Protein AF-0000000077946979 (afdb_homodimer)

Radius of gyration: 29.14 Å; Cα contacts (8 Å, |Δi|>4): 1757; chains: 2; bounding box: 67×92×66 Å

Sequence (888 aa):
MEINKQKKENAFSLVQVKGTWKRKAGQNVKQGMKGRVSAAKIYESTSSIGTTWTVVTPITFTYTVTQTKNLLDPSNDTLLLGHIRDTQHLEALASNTKPLKRFIVMDEVVYNIYGSQVTEYFEARNVLYRVLPLPTTEENKSMEMVLKILEEVHQFGIDRRTEPIIAIGGGVCLDIVGLAASLYRRRTPYIRVPTTLLSYIDASVGAKTGVNFANCKNKLGSYIAPVAAFLDRSFIQTLPRRHIANGLAEMLKMALMKHRGLFELLETHGQFLLDSKFQSTLVLGDERIDPASLSTRVAIETMLEELAPNLWEDDLDRLVDFGHLISPELEMKVLPVLLHGEAVNIDMAYMVYLSCEMGLLREEEKFRIIYCMMGLELPVWHQDCTFALVQKSLCDRLQHSGGLVRMPLPTGLGRAEIFNDTDEGTLFRAFEKWCDELSTGSLRMEINKQKKENAFSLVQVKGTWKRKAGQNVKQGMKGRVSAAKIYESTSSIGTTWTVVTPITFTYTVTQTKNLLDPSNDTLLLGHIRDTQHLEALASNTKPLKRFIVMDEVVYNIYGSQVTEYFEARNVLYRVLPLPTTEENKSMEMVLKILEEVHQFGIDRRTEPIIAIGGGVCLDIVGLAASLYRRRTPYIRVPTTLLSYIDASVGAKTGVNFANCKNKLGSYIAPVAAFLDRSFIQTLPRRHIANGLAEMLKMALMKHRGLFELLETHGQFLLDSKFQSTLVLGDERIDPASLSTRVAIETMLEELAPNLWEDDLDRLVDFGHLISPELEMKVLPVLLHGEAVNIDMAYMVYLSCEMGLLREEEKFRIIYCMMGLELPVWHQDCTFALVQKSLCDRLQHSGGLVRMPLPTGLGRAEIFNDTDEGTLFRAFEKWCDELSTGSLR

InterPro domains:
  IPR030960 3-dehydroquinate synthase, N-terminal domain [PF01761] (134-245)
  IPR035872 2-epi-5-epi-valiolone synthase-like [cd08199] (62-431)
  IPR050071 Dehydroquinate Synthase [PTHR43622] (56-432)
  IPR056179 3-dehydroquinate synthase, C-terminal domain [PF24621] (247-388)

Structure (mmCIF, N/CA/C/O backbone):
data_AF-0000000077946979-model_v1
#
loop_
_entity.id
_entity.type
_entity.pdbx_description
1 polymer 'Uncharacterized protein'
#
loop_
_atom_site.group_PDB
_atom_site.id
_atom_site.type_symbol
_atom_site.label_atom_id
_atom_site.label_alt_id
_atom_site.label_comp_id
_atom_site.label_asym_id
_atom_site.label_entity_id
_atom_site.label_seq_id
_atom_site.pdbx_PDB_ins_code
_atom_site.Cartn_x
_atom_site.Cartn_y
_atom_site.Cartn_z
_atom_site.occupancy
_atom_site.B_iso_or_equiv
_atom_site.auth_seq_id
_atom_site.auth_comp_id
_atom_site.auth_asym_id
_atom_site.auth_atom_id
_atom_site.pdbx_PDB_model_num
ATOM 1 N N . MET A 1 1 ? -33.125 -20.109 6.145 1 22.2 1 MET A N 1
ATOM 2 C CA . MET A 1 1 ? -32.281 -19.203 6.922 1 22.2 1 MET A CA 1
ATOM 3 C C . MET A 1 1 ? -31.406 -19.984 7.891 1 22.2 1 MET A C 1
ATOM 5 O O . MET A 1 1 ? -31.75 -20.125 9.07 1 22.2 1 MET A O 1
ATOM 9 N N . GLU A 1 2 ? -31.156 -21.266 7.48 1 31.55 2 GLU A N 1
ATOM 10 C CA . GLU A 1 2 ? -30.297 -22.156 8.25 1 31.55 2 GLU A CA 1
ATOM 11 C C . GLU A 1 2 ? -29.016 -21.453 8.703 1 31.55 2 GLU A C 1
ATOM 13 O O . GLU A 1 2 ? -28.219 -21.016 7.875 1 31.55 2 GLU A O 1
ATOM 18 N N . ILE A 1 3 ? -29.109 -20.688 9.797 1 29.03 3 ILE A N 1
ATOM 19 C CA . ILE A 1 3 ? -28.188 -19.891 10.586 1 29.03 3 ILE A CA 1
ATOM 20 C C . ILE A 1 3 ? -26.828 -20.578 10.648 1 29.03 3 ILE A C 1
ATOM 22 O O . ILE A 1 3 ? -26.734 -21.797 10.461 1 29.03 3 ILE A O 1
ATOM 26 N N . ASN A 1 4 ? -25.75 -19.734 11.078 1 34.06 4 ASN A N 1
ATOM 27 C CA . ASN A 1 4 ? -24.312 -19.766 11.281 1 34.06 4 ASN A CA 1
ATOM 28 C C . ASN A 1 4 ? -23.906 -20.922 12.203 1 34.06 4 ASN A C 1
ATOM 30 O O . ASN A 1 4 ? -23.906 -20.766 13.43 1 34.06 4 ASN A O 1
ATOM 34 N N . LYS A 1 5 ? -24.469 -22.188 12.133 1 39.53 5 LYS A N 1
ATOM 35 C CA . LYS A 1 5 ? -23.812 -23.172 12.992 1 39.53 5 LYS A CA 1
ATOM 36 C C . LYS A 1 5 ? -22.312 -22.891 13.07 1 39.53 5 LYS A C 1
ATOM 38 O O . LYS A 1 5 ? -21.688 -22.531 12.07 1 39.53 5 LYS A O 1
ATOM 43 N N . GLN A 1 6 ? -21.781 -22.875 14.344 1 47.81 6 GLN A N 1
ATOM 44 C CA . GLN A 1 6 ? -20.375 -22.703 14.727 1 47.81 6 GLN A CA 1
ATOM 45 C C . GLN A 1 6 ? -19.453 -23.406 13.734 1 47.81 6 GLN A C 1
ATOM 47 O O . GLN A 1 6 ? -19.406 -24.641 13.695 1 47.81 6 GLN A O 1
ATOM 52 N N . LYS A 1 7 ? -19.469 -23.109 12.555 1 53.94 7 LYS A N 1
ATOM 53 C CA . LYS A 1 7 ? -18.422 -23.656 11.68 1 53.94 7 LYS A CA 1
ATOM 54 C C . LYS A 1 7 ? -17.141 -23.938 12.461 1 53.94 7 LYS A C 1
ATOM 56 O O . LYS A 1 7 ? -16.562 -23.016 13.062 1 53.94 7 LYS A O 1
ATOM 61 N N . LYS A 1 8 ? -16.922 -25.156 12.938 1 64.62 8 LYS A N 1
ATOM 62 C CA . LYS A 1 8 ? -15.664 -25.547 13.578 1 64.62 8 LYS A CA 1
ATOM 63 C C . LYS A 1 8 ? -14.461 -25.062 12.758 1 64.62 8 LYS A C 1
ATOM 65 O O . LYS A 1 8 ? -14.32 -25.438 11.594 1 64.62 8 LYS A O 1
ATOM 70 N N . GLU A 1 9 ? -13.891 -23.859 13.062 1 84.38 9 GLU A N 1
ATOM 71 C CA . GLU A 1 9 ? -12.688 -23.312 12.453 1 84.38 9 GLU A CA 1
ATOM 72 C C . GLU A 1 9 ? -11.43 -23.906 13.078 1 84.38 9 GLU A C 1
ATOM 74 O O . GLU A 1 9 ? -11.297 -23.938 14.305 1 84.38 9 GLU A O 1
ATOM 79 N N . ASN A 1 10 ? -10.742 -24.609 12.164 1 90.69 10 ASN A N 1
ATOM 80 C CA . ASN A 1 10 ? -9.438 -25.109 12.602 1 90.69 10 ASN A CA 1
ATOM 81 C C . ASN A 1 10 ? -8.359 -24.031 12.453 1 90.69 10 ASN A C 1
ATOM 83 O O . ASN A 1 10 ? -8.188 -23.453 11.383 1 90.69 10 ASN A O 1
ATOM 87 N N . ALA A 1 11 ? -7.766 -23.812 13.578 1 93.44 11 ALA A N 1
ATOM 88 C CA . ALA A 1 11 ? -6.684 -22.828 13.578 1 93.44 11 ALA A CA 1
ATOM 89 C C . ALA A 1 11 ? -5.328 -23.516 13.391 1 93.44 11 ALA A C 1
ATOM 91 O O . ALA A 1 11 ? -5.059 -24.562 13.984 1 93.44 11 ALA A O 1
ATOM 92 N N . PHE A 1 12 ? -4.504 -22.953 12.516 1 95.19 12 PHE A N 1
ATOM 93 C CA . PHE A 1 12 ? -3.172 -23.484 12.258 1 95.19 12 PHE A CA 1
ATOM 94 C C . PHE A 1 12 ? -2.107 -22.422 12.531 1 95.19 12 PHE A C 1
ATOM 96 O O . PHE A 1 12 ? -2.248 -21.281 12.125 1 95.19 12 PHE A O 1
ATOM 103 N N . SER A 1 13 ? -1.077 -22.828 13.266 1 95.19 13 SER A N 1
ATOM 104 C CA . SER A 1 13 ? 0.146 -22.047 13.375 1 95.19 13 SER A CA 1
ATOM 105 C C . SER A 1 13 ? 1.119 -22.375 12.25 1 95.19 13 SER A C 1
ATOM 107 O O . SER A 1 13 ? 1.034 -23.453 11.641 1 95.19 13 SER A O 1
ATOM 109 N N . LEU A 1 14 ? 1.895 -21.5 11.93 1 96.06 14 LEU A N 1
ATOM 110 C CA . LEU A 1 14 ? 2.898 -21.703 10.891 1 96.06 14 LEU A CA 1
ATOM 111 C C . LEU A 1 14 ? 4.293 -21.812 11.5 1 96.06 14 LEU A C 1
ATOM 113 O O . LEU A 1 14 ? 4.742 -20.906 12.203 1 96.06 14 LEU A O 1
ATOM 117 N N . VAL A 1 15 ? 4.961 -22.906 11.242 1 94.44 15 VAL A N 1
ATOM 118 C CA . VAL A 1 15 ? 6.281 -23.188 11.797 1 94.44 15 VAL A CA 1
ATOM 119 C C . VAL A 1 15 ? 7.266 -23.484 10.664 1 94.44 15 VAL A C 1
ATOM 121 O O . VAL A 1 15 ? 6.934 -24.188 9.703 1 94.44 15 VAL A O 1
ATOM 124 N N . GLN A 1 16 ? 8.352 -22.891 10.75 1 92.25 16 GLN A N 1
ATOM 125 C CA . GLN A 1 16 ? 9.375 -23.141 9.742 1 92.25 16 GLN A CA 1
ATOM 126 C C . GLN A 1 16 ? 10.18 -24.391 10.062 1 92.25 16 GLN A C 1
ATOM 128 O O . GLN A 1 16 ? 10.734 -24.5 11.156 1 92.25 16 GLN A O 1
ATOM 133 N N . VAL A 1 17 ? 10.18 -25.344 9.148 1 86.38 17 VAL A N 1
ATOM 134 C CA . VAL A 1 17 ? 10.906 -26.594 9.273 1 86.38 17 VAL A CA 1
ATOM 135 C C . VAL A 1 17 ? 11.812 -26.781 8.062 1 86.38 17 VAL A C 1
ATOM 137 O O . VAL A 1 17 ? 11.328 -26.938 6.938 1 86.38 17 VAL A O 1
ATOM 140 N N . LYS A 1 18 ? 13.086 -26.828 8.266 1 80.75 18 LYS A N 1
ATOM 141 C CA . LYS A 1 18 ? 14.07 -27.047 7.207 1 80.75 18 LYS A CA 1
ATOM 142 C C . LYS A 1 18 ? 13.859 -26.078 6.047 1 80.75 18 LYS A C 1
ATOM 144 O O . LYS A 1 18 ? 13.758 -26.516 4.891 1 80.75 18 LYS A O 1
ATOM 149 N N . GLY A 1 19 ? 13.594 -24.844 6.398 1 82.56 19 GLY A N 1
ATOM 150 C CA . GLY A 1 19 ? 13.539 -23.797 5.395 1 82.56 19 GLY A CA 1
ATOM 151 C C . GLY A 1 19 ? 12.156 -23.625 4.785 1 82.56 19 GLY A C 1
ATOM 152 O O . GLY A 1 19 ? 11.938 -22.719 3.977 1 82.56 19 GLY A O 1
ATOM 153 N N . THR A 1 20 ? 11.195 -24.516 5.156 1 90.12 20 THR A N 1
ATOM 154 C CA . THR A 1 20 ? 9.836 -24.422 4.629 1 90.12 20 THR A CA 1
ATOM 155 C C . THR A 1 20 ? 8.844 -24.125 5.75 1 90.12 20 THR A C 1
ATOM 157 O O . THR A 1 20 ? 9.055 -24.516 6.898 1 90.12 20 THR A O 1
ATOM 160 N N . TRP A 1 21 ? 7.816 -23.406 5.387 1 94.38 21 TRP A N 1
ATOM 161 C CA . TRP A 1 21 ? 6.754 -23.141 6.352 1 94.38 21 TRP A CA 1
ATOM 162 C C . TRP A 1 21 ? 5.688 -24.234 6.289 1 94.38 21 TRP A C 1
ATOM 164 O O . TRP A 1 21 ? 5.258 -24.641 5.203 1 94.38 21 TRP A O 1
ATOM 174 N N . LYS A 1 22 ? 5.297 -24.703 7.414 1 93.94 22 LYS A N 1
ATOM 175 C CA . LYS A 1 22 ? 4.285 -25.75 7.516 1 93.94 22 LYS A CA 1
ATOM 176 C C . LYS A 1 22 ? 3.186 -25.359 8.5 1 93.94 22 LYS A C 1
ATOM 178 O O . LYS A 1 22 ? 3.453 -24.703 9.508 1 93.94 22 LYS A O 1
ATOM 183 N N . ARG A 1 23 ? 1.98 -25.734 8.141 1 93.75 23 ARG A N 1
ATOM 184 C CA . ARG A 1 23 ? 0.865 -25.547 9.062 1 93.75 23 ARG A CA 1
ATOM 185 C C . ARG A 1 23 ? 0.834 -26.641 10.125 1 93.75 23 ARG A C 1
ATOM 187 O O . ARG A 1 23 ? 1.034 -27.812 9.82 1 93.75 23 ARG A O 1
ATOM 194 N N . LYS A 1 24 ? 0.681 -26.25 11.297 1 91.81 24 LYS A N 1
ATOM 195 C CA . LYS A 1 24 ? 0.535 -27.172 12.414 1 91.81 24 LYS A CA 1
ATOM 196 C C . LYS A 1 24 ? -0.72 -26.875 13.227 1 91.81 24 LYS A C 1
ATOM 198 O O . LYS A 1 24 ? -0.958 -25.719 13.594 1 91.81 24 LYS A O 1
ATOM 203 N N . ALA A 1 25 ? -1.486 -27.984 13.383 1 87.62 25 ALA A N 1
ATOM 204 C CA . ALA A 1 25 ? -2.699 -27.828 14.18 1 87.62 25 ALA A CA 1
ATOM 205 C C . ALA A 1 25 ? -2.377 -27.797 15.672 1 87.62 25 ALA A C 1
ATOM 207 O O . ALA A 1 25 ? -1.442 -28.469 16.125 1 87.62 25 ALA A O 1
ATOM 208 N N . GLY A 1 26 ? -3.029 -27.172 16.609 1 70.88 26 GLY A N 1
ATOM 209 C CA . GLY A 1 26 ? -2.986 -27.281 18.062 1 70.88 26 GLY A CA 1
ATOM 210 C C . GLY A 1 26 ? -2.334 -26.094 18.719 1 70.88 26 GLY A C 1
ATOM 211 O O . GLY A 1 26 ? -1.642 -25.312 18.078 1 70.88 26 GLY A O 1
ATOM 212 N N . GLN A 1 27 ? -2.721 -25.625 19.922 1 60.03 27 GLN A N 1
ATOM 213 C CA . GLN A 1 27 ? -2.293 -24.484 20.719 1 60.03 27 GLN A CA 1
ATOM 214 C C . GLN A 1 27 ? -0.84 -24.625 21.156 1 60.03 27 GLN A C 1
ATOM 216 O O . GLN A 1 27 ? -0.157 -23.641 21.422 1 60.03 27 GLN A O 1
ATOM 221 N N . ASN A 1 28 ? -0.37 -25.828 21.5 1 55.59 28 ASN A N 1
ATOM 222 C CA . ASN A 1 28 ? 0.854 -25.984 22.281 1 55.59 28 ASN A CA 1
ATOM 223 C C . ASN A 1 28 ? 2.082 -26.078 21.375 1 55.59 28 ASN A C 1
ATOM 225 O O . ASN A 1 28 ? 2.998 -26.859 21.656 1 55.59 28 ASN A O 1
ATOM 229 N N . VAL A 1 29 ? 2.082 -25.438 20.281 1 61.22 29 VAL A N 1
ATOM 230 C CA . VAL A 1 29 ? 3.166 -25.594 19.328 1 61.22 29 VAL A CA 1
ATOM 231 C C . VAL A 1 29 ? 4.434 -24.938 19.859 1 61.22 29 VAL A C 1
ATOM 233 O O . VAL A 1 29 ? 5.523 -25.141 19.328 1 61.22 29 VAL A O 1
ATOM 236 N N . LYS A 1 30 ? 4.355 -24.062 20.953 1 55.88 30 LYS A N 1
ATOM 237 C CA . LYS A 1 30 ? 5.578 -23.422 21.438 1 55.88 30 LYS A CA 1
ATOM 238 C C . LYS A 1 30 ? 6.48 -24.438 22.141 1 55.88 30 LYS A C 1
ATOM 240 O O . LYS A 1 30 ? 7.676 -24.188 22.312 1 55.88 30 LYS A O 1
ATOM 245 N N . GLN A 1 31 ? 5.887 -25.484 22.672 1 43.06 31 GLN A N 1
ATOM 246 C CA . GLN A 1 31 ? 6.652 -26.406 23.5 1 43.06 31 GLN A CA 1
ATOM 247 C C . GLN A 1 31 ? 7.301 -27.5 22.672 1 43.06 31 GLN A C 1
ATOM 249 O O . GLN A 1 31 ? 6.609 -28.312 22.047 1 43.06 31 GLN A O 1
ATOM 254 N N . GLY A 1 32 ? 8.711 -27.359 22.219 1 45.88 32 GLY A N 1
ATOM 255 C CA . GLY A 1 32 ? 9.68 -28.359 21.812 1 45.88 32 GLY A CA 1
ATOM 256 C C . GLY A 1 32 ? 10.164 -28.172 20.391 1 45.88 32 GLY A C 1
ATOM 257 O O . GLY A 1 32 ? 10.938 -28.984 19.875 1 45.88 32 GLY A O 1
ATOM 258 N N . MET A 1 33 ? 9.484 -27.359 19.625 1 54.25 33 MET A N 1
ATOM 259 C CA . MET A 1 33 ? 9.898 -27.453 18.219 1 54.25 33 MET A CA 1
ATOM 260 C C . MET A 1 33 ? 11.031 -26.469 17.938 1 54.25 33 MET A C 1
ATOM 262 O O . MET A 1 33 ? 10.984 -25.312 18.359 1 54.25 33 MET A O 1
ATOM 266 N N . LYS A 1 34 ? 12.188 -26.938 17.453 1 60.16 34 LYS A N 1
ATOM 267 C CA . LYS A 1 34 ? 13.422 -26.281 17.047 1 60.16 34 LYS A CA 1
ATOM 268 C C . LYS A 1 34 ? 13.18 -25.312 15.898 1 60.16 34 LYS A C 1
ATOM 270 O O . LYS A 1 34 ? 14.117 -24.719 15.367 1 60.16 34 LYS A O 1
ATOM 275 N N . GLY A 1 35 ? 11.805 -25.016 15.523 1 68.56 35 GLY A N 1
ATOM 276 C CA . GLY A 1 35 ? 11.625 -24.156 14.367 1 68.56 35 GLY A CA 1
ATOM 277 C C . GLY A 1 35 ? 11.078 -22.781 14.727 1 68.56 35 GLY A C 1
ATOM 278 O O . GLY A 1 35 ? 10.633 -22.562 15.859 1 68.56 35 GLY A O 1
ATOM 279 N N . ARG A 1 36 ? 11.352 -21.688 13.883 1 87.12 36 ARG A N 1
ATOM 280 C CA . ARG A 1 36 ? 10.797 -20.344 14.016 1 87.12 36 ARG A CA 1
ATOM 281 C C . ARG A 1 36 ? 9.281 -20.359 13.852 1 87.12 36 ARG A C 1
ATOM 283 O O . ARG A 1 36 ? 8.758 -20.953 12.906 1 87.12 36 ARG A O 1
ATOM 290 N N . VAL A 1 37 ? 8.539 -19.938 14.805 1 92.56 37 VAL A N 1
ATOM 291 C CA . VAL A 1 37 ? 7.086 -19.859 14.734 1 92.56 37 VAL A CA 1
ATOM 292 C C . VAL A 1 37 ? 6.672 -18.469 14.266 1 92.56 37 VAL A C 1
ATOM 294 O O . VAL A 1 37 ? 7.156 -17.453 14.789 1 92.56 37 VAL A O 1
ATOM 297 N N . SER A 1 38 ? 5.844 -18.422 13.305 1 94.44 38 SER A N 1
ATOM 298 C CA . SER A 1 38 ? 5.379 -17.156 12.766 1 94.44 38 SER A CA 1
ATOM 299 C C . SER A 1 38 ? 4.242 -16.578 13.602 1 94.44 38 SER A C 1
ATOM 301 O O . SER A 1 38 ? 3.523 -17.328 14.273 1 94.44 38 SER A O 1
ATOM 303 N N . ALA A 1 39 ? 4.086 -15.242 13.57 1 94.19 39 ALA A N 1
ATOM 304 C CA . ALA A 1 39 ? 2.932 -14.586 14.18 1 94.19 39 ALA A CA 1
ATOM 305 C C . ALA A 1 39 ? 1.688 -14.742 13.305 1 94.19 39 ALA A C 1
ATOM 307 O O . ALA A 1 39 ? 0.566 -14.531 13.766 1 94.19 39 ALA A O 1
ATOM 308 N N . ALA A 1 40 ? 1.804 -15.133 12.023 1 96.31 40 ALA A N 1
ATOM 309 C CA . ALA A 1 40 ? 0.677 -15.344 11.117 1 96.31 40 ALA A CA 1
ATOM 310 C C . ALA A 1 40 ? -0.054 -16.641 11.438 1 96.31 40 ALA A C 1
ATOM 312 O O . ALA A 1 40 ? 0.528 -17.562 12.023 1 96.31 40 ALA A O 1
ATOM 313 N N . LYS A 1 41 ? -1.325 -16.688 11.117 1 96.88 41 LYS A N 1
ATOM 314 C CA . LYS A 1 41 ? -2.176 -17.859 11.312 1 96.88 41 LYS A CA 1
ATOM 315 C C . LYS A 1 41 ? -3.033 -18.125 10.078 1 96.88 41 LYS A C 1
ATOM 317 O O . LYS A 1 41 ? -3.297 -17.203 9.289 1 96.88 41 LYS A O 1
ATOM 322 N N . ILE A 1 42 ? -3.336 -19.328 9.938 1 97.25 42 ILE A N 1
ATOM 323 C CA . ILE A 1 42 ? -4.32 -19.734 8.938 1 97.25 42 ILE A CA 1
ATOM 324 C C . ILE A 1 42 ? -5.465 -20.469 9.617 1 97.25 42 ILE A C 1
ATOM 326 O O . ILE A 1 42 ? -5.234 -21.375 10.43 1 97.25 42 ILE A O 1
ATOM 330 N N . TYR A 1 43 ? -6.641 -20.047 9.352 1 96.69 43 TYR A N 1
ATOM 331 C CA . TYR A 1 43 ? -7.84 -20.75 9.789 1 96.69 43 TYR A CA 1
ATOM 332 C C . TYR A 1 43 ? -8.516 -21.453 8.625 1 96.69 43 TYR A C 1
ATOM 334 O O . TYR A 1 43 ? -8.516 -20.953 7.5 1 96.69 43 TYR A O 1
ATOM 342 N N . GLU A 1 44 ? -8.992 -22.562 8.844 1 96.06 44 GLU A N 1
ATOM 343 C CA . GLU A 1 44 ? -9.695 -23.328 7.82 1 96.06 44 GLU A CA 1
ATOM 344 C C . GLU A 1 44 ? -11.094 -23.719 8.289 1 96.06 44 GLU A C 1
ATOM 346 O O . GLU A 1 44 ? -11.273 -24.156 9.43 1 96.06 44 GLU A O 1
ATOM 351 N N . SER A 1 45 ? -12.039 -23.5 7.434 1 93.81 45 SER A N 1
ATOM 352 C CA . SER A 1 45 ? -13.414 -23.938 7.699 1 93.81 45 SER A CA 1
ATOM 353 C C . SER A 1 45 ? -14.039 -24.562 6.465 1 93.81 45 SER A C 1
ATOM 355 O O . SER A 1 45 ? -13.703 -24.219 5.332 1 93.81 45 SER A O 1
ATOM 357 N N . THR A 1 46 ? -14.859 -25.531 6.719 1 91.19 46 THR A N 1
ATOM 358 C CA . THR A 1 46 ? -15.602 -26.188 5.652 1 91.19 46 THR A CA 1
ATOM 359 C C . THR A 1 46 ? -17.109 -26.047 5.879 1 91.19 46 THR A C 1
ATOM 361 O O . THR A 1 46 ? -17.578 -26.188 7.008 1 91.19 46 THR A O 1
ATOM 364 N N . SER A 1 47 ? -17.844 -25.641 4.828 1 86.25 47 SER A N 1
ATOM 365 C CA . SER A 1 47 ? -19.297 -25.5 4.852 1 86.25 47 SER A CA 1
ATOM 366 C C . SER A 1 47 ? -19.922 -26.047 3.572 1 86.25 47 SER A C 1
ATOM 368 O O . SER A 1 47 ? -19.25 -26.734 2.793 1 86.25 47 SER A O 1
ATOM 370 N N . SER A 1 48 ? -21.25 -25.875 3.459 1 82.88 48 SER A N 1
ATOM 371 C CA . SER A 1 48 ? -21.969 -26.297 2.266 1 82.88 48 SER A CA 1
ATOM 372 C C . SER A 1 48 ? -21.469 -25.578 1.021 1 82.88 48 SER A C 1
ATOM 374 O O . SER A 1 48 ? -21.609 -26.078 -0.095 1 82.88 48 SER A O 1
ATOM 376 N N . ILE A 1 49 ? -20.828 -24.469 1.221 1 81.81 49 ILE A N 1
ATOM 377 C CA . ILE A 1 49 ? -20.375 -23.641 0.099 1 81.81 49 ILE A CA 1
ATOM 378 C C . ILE A 1 49 ? -18.984 -24.078 -0.335 1 81.81 49 ILE A C 1
ATOM 380 O O . ILE A 1 49 ? -18.516 -23.703 -1.411 1 81.81 49 ILE A O 1
ATOM 384 N N . GLY A 1 50 ? -18.281 -24.734 0.565 1 89.5 50 GLY A N 1
ATOM 385 C CA . GLY A 1 50 ? -16.938 -25.188 0.25 1 89.5 50 GLY A CA 1
ATOM 386 C C . GLY A 1 50 ? -15.945 -24.953 1.38 1 89.5 50 GLY A C 1
ATOM 387 O O . GLY A 1 50 ? -16.312 -25 2.555 1 89.5 50 GLY A O 1
ATOM 388 N N . THR A 1 51 ? -14.695 -24.938 1.005 1 95 51 THR A N 1
ATOM 389 C CA . THR A 1 51 ? -13.617 -24.766 1.976 1 95 51 THR A CA 1
ATOM 390 C C . THR A 1 51 ? -13.102 -23.328 1.944 1 95 51 THR A C 1
ATOM 392 O O . THR A 1 51 ? -12.883 -22.766 0.87 1 95 51 THR A O 1
ATOM 395 N N . THR A 1 52 ? -12.953 -22.703 3.125 1 96.25 52 THR A N 1
ATOM 396 C CA . THR A 1 52 ? -12.438 -21.344 3.24 1 96.25 52 THR A CA 1
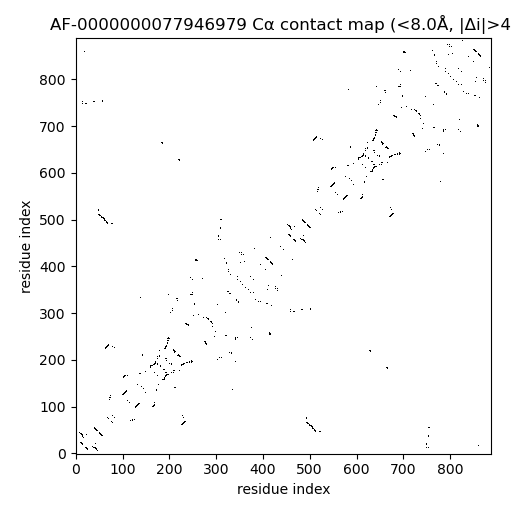ATOM 397 C C . THR A 1 52 ? -11.195 -21.312 4.125 1 96.25 52 THR A C 1
ATOM 399 O O . THR A 1 52 ? -11.188 -21.875 5.223 1 96.25 52 THR A O 1
ATOM 402 N N . TRP A 1 53 ? -10.109 -20.766 3.58 1 97.25 53 TRP A N 1
ATOM 403 C CA . TRP A 1 53 ? -8.938 -20.438 4.375 1 97.25 53 TRP A CA 1
ATOM 404 C C . TRP A 1 53 ? -8.914 -18.953 4.73 1 97.25 53 TRP A C 1
ATOM 406 O O . TRP A 1 53 ? -9.055 -18.094 3.857 1 97.25 53 TRP A O 1
ATOM 416 N N . THR A 1 54 ? -8.836 -18.609 5.984 1 97.06 54 THR A N 1
ATOM 417 C CA . THR A 1 54 ? -8.641 -17.234 6.449 1 97.06 54 THR A CA 1
ATOM 418 C C . THR A 1 54 ? -7.191 -17 6.863 1 97.06 54 THR A C 1
ATOM 420 O O . THR A 1 54 ? -6.68 -17.688 7.762 1 97.06 54 THR A O 1
ATOM 423 N N . VAL A 1 55 ? -6.559 -16.141 6.191 1 97.56 55 VAL A N 1
ATOM 424 C CA . VAL A 1 55 ? -5.16 -15.805 6.465 1 97.56 55 VAL A CA 1
ATOM 425 C C . VAL A 1 55 ? -5.086 -14.539 7.316 1 97.56 55 VAL A C 1
ATOM 427 O O . VAL A 1 55 ? -5.672 -13.516 6.965 1 97.56 55 VAL A O 1
ATOM 430 N N . VAL A 1 56 ? -4.434 -14.609 8.445 1 96.94 56 VAL A N 1
ATOM 431 C CA . VAL A 1 56 ? -4.223 -13.484 9.352 1 96.94 56 VAL A CA 1
ATOM 432 C C . VAL A 1 56 ? -2.729 -13.219 9.508 1 96.94 56 VAL A C 1
ATOM 434 O O . VAL A 1 56 ? -2.012 -14.023 10.109 1 96.94 56 VAL A O 1
ATOM 437 N N . THR A 1 57 ? -2.264 -12.094 9.016 1 96.75 57 THR A N 1
ATOM 438 C CA . THR A 1 57 ? -0.836 -11.797 9 1 96.75 57 THR A CA 1
ATOM 439 C C . THR A 1 57 ? -0.567 -10.414 9.594 1 96.75 57 THR A C 1
ATOM 441 O O . THR A 1 57 ? -0.944 -9.398 9.008 1 96.75 57 THR A O 1
ATOM 444 N N . PRO A 1 58 ? 0.131 -10.328 10.719 1 95 58 PRO A N 1
ATOM 445 C CA . PRO A 1 58 ? 0.544 -9.031 11.266 1 95 58 PRO A CA 1
ATOM 446 C C . PRO A 1 58 ? 1.751 -8.445 10.539 1 95 58 PRO A C 1
ATOM 448 O O . PRO A 1 58 ? 2.672 -9.172 10.172 1 95 58 PRO A O 1
ATOM 451 N N . ILE A 1 59 ? 1.723 -7.223 10.273 1 93.94 59 ILE A N 1
ATOM 452 C CA . ILE A 1 59 ? 2.822 -6.43 9.734 1 93.94 59 ILE A CA 1
ATOM 453 C C . ILE A 1 59 ? 3.066 -5.215 10.625 1 93.94 59 ILE A C 1
ATOM 455 O O . ILE A 1 59 ? 2.123 -4.645 11.18 1 93.94 59 ILE A O 1
ATOM 459 N N . THR A 1 60 ? 4.289 -4.816 10.844 1 94.19 60 THR A N 1
ATOM 460 C CA . THR A 1 60 ? 4.613 -3.674 11.688 1 94.19 60 THR A CA 1
ATOM 461 C C . THR A 1 60 ? 5.289 -2.574 10.875 1 94.19 60 THR A C 1
ATOM 463 O O . THR A 1 60 ? 6.301 -2.816 10.219 1 94.19 60 THR A O 1
ATOM 466 N N . PHE A 1 61 ? 4.75 -1.39 10.906 1 93.38 61 PHE A N 1
ATOM 467 C CA . PHE A 1 61 ? 5.391 -0.202 10.352 1 93.38 61 PHE A CA 1
ATOM 468 C C . PHE A 1 61 ? 6.297 0.453 11.391 1 93.38 61 PHE A C 1
ATOM 470 O O . PHE A 1 61 ? 5.898 0.644 12.539 1 93.38 61 PHE A O 1
ATOM 477 N N . THR A 1 62 ? 7.457 0.711 10.992 1 95.88 62 THR A N 1
ATOM 478 C CA . THR A 1 62 ? 8.383 1.477 11.82 1 95.88 62 THR A CA 1
ATOM 479 C C . THR A 1 62 ? 9.008 2.619 11.016 1 95.88 62 THR A C 1
ATOM 481 O O . THR A 1 62 ? 9.547 2.4 9.93 1 95.88 62 THR A O 1
ATOM 484 N N . TYR A 1 63 ? 8.898 3.818 11.461 1 97.06 63 TYR A N 1
ATOM 485 C CA . TYR A 1 63 ? 9.531 4.965 10.812 1 97.06 63 TYR A CA 1
ATOM 486 C C . TYR A 1 63 ? 9.945 6.008 11.844 1 97.06 63 TYR A C 1
ATOM 488 O O . TYR A 1 63 ? 9.531 5.945 13 1 97.06 63 TYR A O 1
ATOM 496 N N . THR A 1 64 ? 10.789 6.945 11.422 1 97.31 64 THR A N 1
ATOM 497 C CA . THR A 1 64 ? 11.32 7.941 12.352 1 97.31 64 THR A CA 1
ATOM 498 C C . THR A 1 64 ? 10.992 9.352 11.875 1 97.31 64 THR A C 1
ATOM 500 O O . THR A 1 64 ? 10.867 9.594 10.672 1 97.31 64 THR A O 1
ATOM 503 N N . VAL A 1 65 ? 10.758 10.195 12.781 1 97.94 65 VAL A N 1
ATOM 504 C CA . VAL A 1 65 ? 10.695 11.641 12.586 1 97.94 65 VAL A CA 1
ATOM 505 C C . VAL A 1 65 ? 11.781 12.32 13.414 1 97.94 65 VAL A C 1
ATOM 507 O O . VAL A 1 65 ? 11.797 12.219 14.641 1 97.94 65 VAL A O 1
ATOM 510 N N . THR A 1 66 ? 12.688 12.984 12.734 1 97.62 66 THR A N 1
ATOM 511 C CA . THR A 1 66 ? 13.828 13.586 13.414 1 97.62 66 THR A CA 1
ATOM 512 C C . THR A 1 66 ? 13.836 15.094 13.219 1 97.62 66 THR A C 1
ATOM 514 O O . THR A 1 66 ? 13.859 15.586 12.094 1 97.62 66 THR A O 1
ATOM 517 N N . GLN A 1 67 ? 13.75 15.789 14.273 1 96.94 67 GLN A N 1
ATOM 518 C CA . GLN A 1 67 ? 14.016 17.219 14.266 1 96.94 67 GLN A CA 1
ATOM 519 C C . GLN A 1 67 ? 15.516 17.5 14.414 1 96.94 67 GLN A C 1
ATOM 521 O O . GLN A 1 67 ? 16.141 17.031 15.367 1 96.94 67 GLN A O 1
ATOM 526 N N . THR A 1 68 ? 16.047 18.203 13.445 1 95.94 68 THR A N 1
ATOM 527 C CA . THR A 1 68 ? 17.484 18.469 13.453 1 95.94 68 THR A CA 1
ATOM 528 C C . THR A 1 68 ? 17.766 19.891 12.969 1 95.94 68 THR A C 1
ATOM 530 O O . THR A 1 68 ? 16.844 20.625 12.617 1 95.94 68 THR A O 1
ATOM 533 N N . LYS A 1 69 ? 19.047 20.297 13.125 1 93.5 69 LYS A N 1
ATOM 534 C CA . LYS A 1 69 ? 19.531 21.594 12.633 1 93.5 69 LYS A CA 1
ATOM 535 C C . LYS A 1 69 ? 20.594 21.422 11.555 1 93.5 69 LYS A C 1
ATOM 537 O O . LYS A 1 69 ? 21.328 20.438 11.555 1 93.5 69 LYS A O 1
ATOM 542 N N . ASN A 1 70 ? 20.594 22.297 10.609 1 94.5 70 ASN A N 1
ATOM 543 C CA . ASN A 1 70 ? 21.609 22.359 9.57 1 94.5 70 ASN A CA 1
ATOM 544 C C . ASN A 1 70 ? 21.703 21.047 8.805 1 94.5 70 ASN A C 1
ATOM 546 O O . ASN A 1 70 ? 22.781 20.469 8.656 1 94.5 70 ASN A O 1
ATOM 550 N N . LEU A 1 71 ? 20.578 20.578 8.352 1 98 71 LEU A N 1
ATOM 551 C CA . LEU A 1 71 ? 20.469 19.281 7.695 1 98 71 LEU A CA 1
ATOM 552 C C . LEU A 1 71 ? 21.375 19.203 6.469 1 98 71 LEU A C 1
ATOM 554 O O . LEU A 1 71 ? 21.891 18.141 6.145 1 98 71 LEU A O 1
ATOM 558 N N . LEU A 1 72 ? 21.609 20.359 5.809 1 98.12 72 LEU A N 1
ATOM 559 C CA . LEU A 1 72 ? 22.344 20.344 4.547 1 98.12 72 LEU A CA 1
ATOM 560 C C . LEU A 1 72 ? 23.828 20.656 4.777 1 98.12 72 LEU A C 1
ATOM 562 O O . LEU A 1 72 ? 24.578 20.859 3.824 1 98.12 72 LEU A O 1
ATOM 566 N N . ASP A 1 73 ? 24.203 20.75 6.023 1 96.69 73 ASP A N 1
ATOM 567 C CA . ASP A 1 73 ? 25.625 20.844 6.348 1 96.69 73 ASP A CA 1
ATOM 568 C C . ASP A 1 73 ? 26.328 19.516 6.121 1 96.69 73 ASP A C 1
ATOM 570 O O . ASP A 1 73 ? 25.922 18.484 6.676 1 96.69 73 ASP A O 1
ATOM 574 N N . PRO A 1 74 ? 27.422 19.531 5.391 1 96.06 74 PRO A N 1
ATOM 575 C CA . PRO A 1 74 ? 28.141 18.281 5.094 1 96.06 74 PRO A CA 1
ATOM 576 C C . PRO A 1 74 ? 28.594 17.547 6.352 1 96.06 74 PRO A C 1
ATOM 578 O O . PRO A 1 74 ? 28.812 16.328 6.316 1 96.06 74 PRO A O 1
ATOM 581 N N . SER A 1 75 ? 28.672 18.219 7.453 1 94.56 75 SER A N 1
ATOM 582 C CA . SER A 1 75 ? 29.094 17.578 8.695 1 94.56 75 SER A CA 1
ATOM 583 C C . SER A 1 75 ? 27.922 16.875 9.383 1 94.56 75 SER A C 1
ATOM 585 O O . SER A 1 75 ? 28.125 16.078 10.297 1 94.56 75 SER A O 1
ATOM 587 N N . ASN A 1 76 ? 26.734 17.203 8.969 1 95.81 76 ASN A N 1
ATOM 588 C CA . ASN A 1 76 ? 25.531 16.562 9.508 1 95.81 76 ASN A CA 1
ATOM 589 C C . ASN A 1 76 ? 25.219 15.242 8.797 1 95.81 76 ASN A C 1
ATOM 591 O O . ASN A 1 76 ? 24.906 15.242 7.605 1 95.81 76 ASN A O 1
ATOM 595 N N . ASP A 1 77 ? 25.141 14.141 9.453 1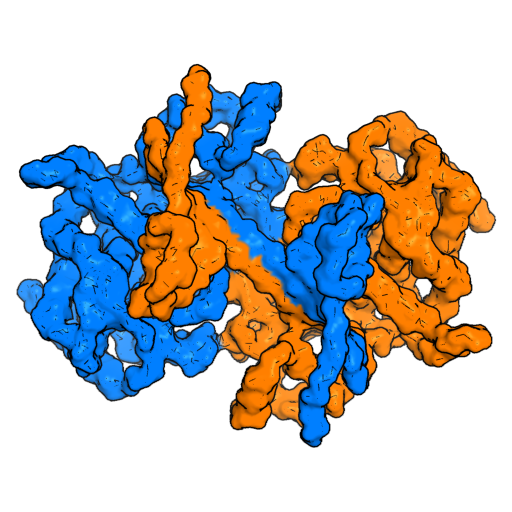 94.06 77 ASP A N 1
ATOM 596 C CA . ASP A 1 77 ? 25 12.82 8.852 1 94.06 77 ASP A CA 1
ATOM 597 C C . ASP A 1 77 ? 23.516 12.469 8.672 1 94.06 77 ASP A C 1
ATOM 599 O O . ASP A 1 77 ? 23.203 11.461 8.039 1 94.06 77 ASP A O 1
ATOM 603 N N . THR A 1 78 ? 22.625 13.273 9.141 1 96.75 78 THR A N 1
ATOM 604 C CA . THR A 1 78 ? 21.219 12.906 9.258 1 96.75 78 THR A CA 1
ATOM 605 C C . THR A 1 78 ? 20.609 12.633 7.887 1 96.75 78 THR A C 1
ATOM 607 O O . THR A 1 78 ? 19.953 11.617 7.684 1 96.75 78 THR A O 1
ATOM 610 N N . LEU A 1 79 ? 20.891 13.492 6.93 1 97.81 79 LEU A N 1
ATOM 611 C CA . LEU A 1 79 ? 20.281 13.359 5.609 1 97.81 79 LEU A CA 1
ATOM 612 C C . LEU A 1 79 ? 20.703 12.055 4.945 1 97.81 79 LEU A C 1
ATOM 614 O O . LEU A 1 79 ? 19.906 11.43 4.238 1 97.81 79 LEU A O 1
ATOM 618 N N . LEU A 1 80 ? 21.953 11.633 5.18 1 95.56 80 LEU A N 1
ATOM 619 C CA . LEU A 1 80 ? 22.516 10.469 4.496 1 95.56 80 LEU A CA 1
ATOM 620 C C . LEU A 1 80 ? 22.234 9.195 5.281 1 95.56 80 LEU A C 1
ATOM 622 O O . LEU A 1 80 ? 21.922 8.156 4.695 1 95.56 80 LEU A O 1
ATOM 626 N N . LEU A 1 81 ? 22.297 9.25 6.652 1 94.06 81 LEU A N 1
ATOM 627 C CA . LEU A 1 81 ? 22.359 8.031 7.445 1 94.06 81 LEU A CA 1
ATOM 628 C C . LEU A 1 81 ? 21.234 7.988 8.469 1 94.06 81 LEU A C 1
ATOM 630 O O . LEU A 1 81 ? 21 6.953 9.094 1 94.06 81 LEU A O 1
ATOM 634 N N . GLY A 1 82 ? 20.469 9.039 8.617 1 94.62 82 GLY A N 1
ATOM 635 C CA . GLY A 1 82 ? 19.516 9.172 9.711 1 94.62 82 GLY A CA 1
ATOM 636 C C . GLY A 1 82 ? 18.391 8.164 9.656 1 94.62 82 GLY A C 1
ATOM 637 O O . GLY A 1 82 ? 17.719 7.91 10.656 1 94.62 82 GLY A O 1
ATOM 638 N N . HIS A 1 83 ? 18.141 7.551 8.445 1 94.88 83 HIS A N 1
ATOM 639 C CA . HIS A 1 83 ? 17.047 6.602 8.281 1 94.88 83 HIS A CA 1
ATOM 640 C C . HIS A 1 83 ? 17.469 5.203 8.727 1 94.88 83 HIS A C 1
ATOM 642 O O . HIS A 1 83 ? 16.609 4.324 8.883 1 94.88 83 HIS A O 1
ATOM 648 N N . ILE A 1 84 ? 18.734 5.004 8.938 1 93.12 84 ILE A N 1
ATOM 649 C CA . ILE A 1 84 ? 19.25 3.689 9.305 1 93.12 84 ILE A CA 1
ATOM 650 C C . ILE A 1 84 ? 19.172 3.51 10.82 1 93.12 84 ILE A C 1
ATOM 652 O O . ILE A 1 84 ? 19.797 4.266 11.578 1 93.12 84 ILE A O 1
ATOM 656 N N . ARG A 1 85 ? 18.469 2.553 11.281 1 85.44 85 ARG A N 1
ATOM 657 C CA . ARG A 1 85 ? 18.234 2.328 12.703 1 85.44 85 ARG A CA 1
ATOM 658 C C . ARG A 1 85 ? 19.172 1.248 13.25 1 85.44 85 ARG A C 1
ATOM 660 O O . ARG A 1 85 ? 19.562 1.288 14.414 1 85.44 85 ARG A O 1
ATOM 667 N N . ASP A 1 86 ? 19.578 0.369 12.398 1 84.25 86 ASP A N 1
ATOM 668 C CA . ASP A 1 86 ? 20.391 -0.776 12.781 1 84.25 86 ASP A CA 1
ATOM 669 C C . ASP A 1 86 ? 21.875 -0.411 12.789 1 84.25 86 ASP A C 1
ATOM 671 O O . ASP A 1 86 ? 22.453 -0.071 11.75 1 84.25 86 ASP A O 1
ATOM 675 N N . THR A 1 87 ? 22.422 -0.62 13.891 1 82.38 87 THR A N 1
ATOM 676 C CA . THR A 1 87 ? 23.828 -0.269 14.039 1 82.38 87 THR A CA 1
ATOM 677 C C . THR A 1 87 ? 24.703 -1.144 13.148 1 82.38 87 THR A C 1
ATOM 679 O O . THR A 1 87 ? 25.734 -0.687 12.633 1 82.38 87 THR A O 1
ATOM 682 N N . GLN A 1 88 ? 24.266 -2.346 12.953 1 82.25 88 GLN A N 1
ATOM 683 C CA . GLN A 1 88 ? 25.031 -3.242 12.094 1 82.25 88 GLN A CA 1
ATOM 684 C C . GLN A 1 88 ? 25.016 -2.76 10.648 1 82.25 88 GLN A C 1
ATOM 686 O O . GLN A 1 88 ? 26.031 -2.852 9.945 1 82.25 88 GLN A O 1
ATOM 691 N N . HIS A 1 89 ? 23.906 -2.266 10.32 1 82.56 89 HIS A N 1
ATOM 692 C CA . HIS A 1 89 ? 23.812 -1.726 8.969 1 82.56 89 HIS A CA 1
ATOM 693 C C . HIS A 1 89 ? 24.688 -0.498 8.797 1 82.56 89 HIS A C 1
ATOM 695 O O . HIS A 1 89 ? 25.297 -0.308 7.746 1 82.56 89 HIS A O 1
ATOM 701 N N . LEU A 1 90 ? 24.719 0.307 9.781 1 84.81 90 LEU A N 1
ATOM 702 C CA . LEU A 1 90 ? 25.547 1.499 9.734 1 84.81 90 LEU A CA 1
ATOM 703 C C . LEU A 1 90 ? 27.016 1.124 9.602 1 84.81 90 LEU A C 1
ATOM 705 O O . LEU A 1 90 ? 27.766 1.753 8.844 1 84.81 90 LEU A O 1
ATOM 709 N N . GLU A 1 91 ? 27.391 0.112 10.32 1 84.25 91 GLU A N 1
ATOM 710 C CA . GLU A 1 91 ? 28.766 -0.349 10.273 1 84.25 91 GLU A CA 1
ATOM 711 C C . GLU A 1 91 ? 29.109 -0.935 8.906 1 84.25 91 GLU A C 1
ATOM 713 O O . GLU A 1 91 ? 30.203 -0.702 8.383 1 84.25 91 GLU A O 1
ATOM 718 N N . ALA A 1 92 ? 28.172 -1.636 8.406 1 81.38 92 ALA A N 1
ATOM 719 C CA . ALA A 1 92 ? 28.375 -2.234 7.09 1 81.38 92 ALA A CA 1
ATOM 720 C C . ALA A 1 92 ? 28.578 -1.158 6.023 1 81.38 92 ALA A C 1
ATOM 722 O O . ALA A 1 92 ? 29.391 -1.312 5.117 1 81.38 92 ALA A O 1
ATOM 723 N N . LEU A 1 93 ? 27.844 -0.145 6.145 1 82.56 93 LEU A N 1
ATOM 724 C CA . LEU A 1 93 ? 27.938 0.955 5.191 1 82.56 93 LEU A CA 1
ATOM 725 C C . LEU A 1 93 ? 29.297 1.656 5.305 1 82.56 93 LEU A C 1
ATOM 727 O O . LEU A 1 93 ? 29.875 2.066 4.297 1 82.56 93 LEU A O 1
ATOM 731 N N . ALA A 1 94 ? 29.719 1.75 6.492 1 81 94 ALA A N 1
ATOM 732 C CA . ALA A 1 94 ? 30.984 2.42 6.738 1 81 94 ALA A CA 1
ATOM 733 C C . ALA A 1 94 ? 32.156 1.62 6.16 1 81 94 ALA A C 1
ATOM 735 O O . ALA A 1 94 ? 33.188 2.189 5.773 1 81 94 ALA A O 1
ATOM 736 N N . SER A 1 95 ? 31.922 0.333 6.094 1 83.25 95 SER A N 1
ATOM 737 C CA . SER A 1 95 ? 33 -0.546 5.629 1 83.25 95 SER A CA 1
ATOM 738 C C . SER A 1 95 ? 32.906 -0.771 4.121 1 83.25 95 SER A C 1
ATOM 740 O O . SER A 1 95 ? 33.844 -1.299 3.516 1 83.25 95 SER A O 1
ATOM 742 N N . ASN A 1 96 ? 31.844 -0.359 3.631 1 79.88 96 ASN A N 1
ATOM 743 C CA . ASN A 1 96 ? 31.641 -0.567 2.201 1 79.88 96 ASN A CA 1
ATOM 744 C C . ASN A 1 96 ? 32.469 0.422 1.369 1 79.88 96 ASN A C 1
ATOM 746 O O . ASN A 1 96 ? 32.5 1.615 1.674 1 79.88 96 ASN A O 1
ATOM 750 N N . THR A 1 97 ? 33.094 -0.078 0.363 1 80.75 97 THR A N 1
ATOM 751 C CA . THR A 1 97 ? 33.969 0.751 -0.48 1 80.75 97 THR A CA 1
ATOM 752 C C . THR A 1 97 ? 33.156 1.391 -1.606 1 80.75 97 THR A C 1
ATOM 754 O O . THR A 1 97 ? 33.594 2.367 -2.217 1 80.75 97 THR A O 1
ATOM 757 N N . LYS A 1 98 ? 32.031 0.883 -1.871 1 82.81 98 LYS A N 1
ATOM 758 C CA . LYS A 1 98 ? 31.203 1.454 -2.938 1 82.81 98 LYS A CA 1
ATOM 759 C C . LYS A 1 98 ? 30.5 2.729 -2.473 1 82.81 98 LYS A C 1
ATOM 761 O O . LYS A 1 98 ? 30.062 2.816 -1.326 1 82.81 98 LYS A O 1
ATOM 766 N N . PRO A 1 99 ? 30.484 3.672 -3.379 1 88.94 99 PRO A N 1
ATOM 767 C CA . PRO A 1 99 ? 29.781 4.906 -2.998 1 88.94 99 PRO A CA 1
ATOM 768 C C . PRO A 1 99 ? 28.297 4.695 -2.752 1 88.94 99 PRO A C 1
ATOM 770 O O . PRO A 1 99 ? 27.672 3.869 -3.418 1 88.94 99 PRO A O 1
ATOM 773 N N . LEU A 1 100 ? 27.812 5.492 -1.802 1 91.69 100 LEU A N 1
ATOM 774 C CA . LEU A 1 100 ? 26.359 5.512 -1.593 1 91.69 100 LEU A CA 1
ATOM 775 C C . LEU A 1 100 ? 25.656 6.141 -2.785 1 91.69 100 LEU A C 1
ATOM 777 O O . LEU A 1 100 ? 26.234 6.965 -3.496 1 91.69 100 LEU A O 1
ATOM 781 N N . LYS A 1 101 ? 24.484 5.66 -3.012 1 94 101 LYS A N 1
ATOM 782 C CA . LYS A 1 101 ? 23.656 6.168 -4.105 1 94 101 LYS A CA 1
ATOM 783 C C . LYS A 1 101 ? 22.359 6.762 -3.578 1 94 101 LYS A C 1
ATOM 785 O O . LYS A 1 101 ? 21.688 6.148 -2.744 1 94 101 LYS A O 1
ATOM 790 N N . ARG A 1 102 ? 22.078 8.039 -4.023 1 97.75 102 ARG A N 1
ATOM 791 C CA . ARG A 1 102 ? 20.859 8.695 -3.594 1 97.75 102 ARG A CA 1
ATOM 792 C C . ARG A 1 102 ? 20.172 9.391 -4.766 1 97.75 102 ARG A C 1
ATOM 794 O O . ARG A 1 102 ? 20.828 10.023 -5.594 1 97.75 102 ARG A O 1
ATOM 801 N N . PHE A 1 103 ? 18.891 9.18 -4.879 1 98.62 103 PHE A N 1
ATOM 802 C CA . PHE A 1 103 ? 18.031 9.891 -5.824 1 98.62 103 PHE A CA 1
ATOM 803 C C . PHE A 1 103 ? 17.172 10.93 -5.102 1 98.62 103 PHE A C 1
ATOM 805 O O . PHE A 1 103 ? 16.438 10.602 -4.184 1 98.62 103 PHE A O 1
ATOM 812 N N . ILE A 1 104 ? 17.281 12.203 -5.531 1 98.88 104 ILE A N 1
ATOM 813 C CA . ILE A 1 104 ? 16.625 13.305 -4.828 1 98.88 104 ILE A CA 1
ATOM 814 C C . ILE A 1 104 ? 15.602 13.961 -5.746 1 98.88 104 ILE A C 1
ATOM 816 O O . ILE A 1 104 ? 15.93 14.359 -6.867 1 98.88 104 ILE A O 1
ATOM 820 N N . VAL A 1 105 ? 14.391 14.008 -5.305 1 98.94 105 VAL A N 1
ATOM 821 C CA . VAL A 1 105 ? 13.375 14.828 -5.953 1 98.94 105 VAL A CA 1
ATOM 822 C C . VAL A 1 105 ? 13.188 16.125 -5.172 1 98.94 105 VAL A C 1
ATOM 824 O O . VAL A 1 105 ? 12.953 16.094 -3.961 1 98.94 105 VAL A O 1
ATOM 827 N N . MET A 1 106 ? 13.328 17.25 -5.855 1 98.81 106 MET A N 1
ATOM 828 C CA . MET A 1 106 ? 13.203 18.547 -5.199 1 98.81 106 MET A CA 1
ATOM 829 C C . MET A 1 106 ? 12.133 19.406 -5.875 1 98.81 106 MET A C 1
ATOM 831 O O . MET A 1 106 ? 12.023 19.406 -7.102 1 98.81 106 MET A O 1
ATOM 835 N N . ASP A 1 107 ? 11.344 20.016 -5.027 1 98.56 107 ASP A N 1
ATOM 836 C CA . ASP A 1 107 ? 10.516 21.062 -5.598 1 98.56 107 ASP A CA 1
ATOM 837 C C . ASP A 1 107 ? 11.367 22.109 -6.332 1 98.56 107 ASP A C 1
ATOM 839 O O . ASP A 1 107 ? 12.43 22.5 -5.848 1 98.56 107 ASP A O 1
ATOM 843 N N . GLU A 1 108 ? 10.852 22.578 -7.414 1 98.31 108 GLU A N 1
ATOM 844 C CA . GLU A 1 108 ? 11.633 23.469 -8.266 1 98.31 108 GLU A CA 1
ATOM 845 C C . GLU A 1 108 ? 12 24.75 -7.527 1 98.31 108 GLU A C 1
ATOM 847 O O . GLU A 1 108 ? 13.109 25.266 -7.684 1 98.31 108 GLU A O 1
ATOM 852 N N . VAL A 1 109 ? 11.109 25.328 -6.801 1 97.88 109 VAL A N 1
ATOM 853 C CA . VAL A 1 109 ? 11.367 26.547 -6.039 1 97.88 109 VAL A CA 1
ATOM 854 C C . VAL A 1 109 ? 12.453 26.281 -4.996 1 97.88 109 VAL A C 1
ATOM 856 O O . VAL A 1 109 ? 13.367 27.094 -4.824 1 97.88 109 VAL A O 1
ATOM 859 N N . VAL A 1 110 ? 12.359 25.172 -4.367 1 98.62 110 VAL A N 1
ATOM 860 C CA . VAL A 1 110 ? 13.328 24.781 -3.354 1 98.62 110 VAL A CA 1
ATOM 861 C C . VAL A 1 110 ? 14.688 24.531 -4.008 1 98.62 110 VAL A C 1
ATOM 863 O O . VAL A 1 110 ? 15.727 24.906 -3.455 1 98.62 110 VAL A O 1
ATOM 866 N N . TYR A 1 111 ? 14.664 23.938 -5.145 1 98.75 111 TYR A N 1
ATOM 867 C CA . TYR A 1 111 ? 15.898 23.688 -5.883 1 98.75 111 TYR A CA 1
ATOM 868 C C . TYR A 1 111 ? 16.609 25 -6.215 1 98.75 111 TYR A C 1
ATOM 870 O O . TYR A 1 111 ? 17.828 25.094 -6.117 1 98.75 111 TYR A O 1
ATOM 878 N N . ASN A 1 112 ? 15.867 25.953 -6.605 1 98.56 112 ASN A N 1
ATOM 879 C CA . ASN A 1 112 ? 16.438 27.234 -6.965 1 98.56 112 ASN A CA 1
ATOM 880 C C . ASN A 1 112 ? 17.094 27.922 -5.766 1 98.56 112 ASN A C 1
ATOM 882 O O . ASN A 1 112 ? 18.047 28.672 -5.922 1 98.56 112 ASN A O 1
ATOM 886 N N . ILE A 1 113 ? 16.625 27.641 -4.598 1 98.56 113 ILE A N 1
ATOM 887 C CA . ILE A 1 113 ? 17.125 28.297 -3.391 1 98.56 113 ILE A CA 1
ATOM 888 C C . ILE A 1 113 ? 18.234 27.453 -2.77 1 98.56 113 ILE A C 1
ATOM 890 O O . ILE A 1 113 ? 19.281 27.984 -2.398 1 98.56 113 ILE A O 1
ATOM 894 N N . TYR A 1 114 ? 18.031 26.109 -2.721 1 98.44 114 TYR A N 1
ATOM 895 C CA . TYR A 1 114 ? 18.891 25.281 -1.896 1 98.44 114 TYR A CA 1
ATOM 896 C C . TYR A 1 114 ? 19.625 24.25 -2.748 1 98.44 114 TYR A C 1
ATOM 898 O O . TYR A 1 114 ? 20.391 23.438 -2.227 1 98.44 114 TYR A O 1
ATOM 906 N N . GLY A 1 115 ? 19.422 24.172 -4.02 1 98.44 115 GLY A N 1
ATOM 907 C CA . GLY A 1 115 ? 20 23.172 -4.895 1 98.44 115 GLY A CA 1
ATOM 908 C C . GLY A 1 115 ? 21.516 23.062 -4.754 1 98.44 115 GLY A C 1
ATOM 909 O O . GLY A 1 115 ? 22.062 21.953 -4.695 1 98.44 115 GLY A O 1
ATOM 910 N N . SER A 1 116 ? 22.188 24.172 -4.703 1 98.25 116 SER A N 1
ATOM 911 C CA . SER A 1 116 ? 23.656 24.188 -4.586 1 98.25 116 SER A CA 1
ATOM 912 C C . SER A 1 116 ? 24.109 23.562 -3.273 1 98.25 116 SER A C 1
ATOM 914 O O . SER A 1 116 ? 25.094 22.828 -3.242 1 98.25 116 SER A O 1
ATOM 916 N N . GLN A 1 117 ? 23.391 23.875 -2.201 1 98.12 117 GLN A N 1
ATOM 917 C CA . GLN A 1 117 ? 23.734 23.312 -0.902 1 98.12 117 GLN A CA 1
ATOM 918 C C . GLN A 1 117 ? 23.547 21.797 -0.891 1 98.12 117 GLN A C 1
ATOM 920 O O . GLN A 1 117 ? 24.344 21.062 -0.282 1 98.12 117 GLN A O 1
ATOM 925 N N . VAL A 1 118 ? 22.516 21.359 -1.546 1 98.5 118 VAL A N 1
ATOM 926 C CA . VAL A 1 118 ? 22.234 19.922 -1.616 1 98.5 118 VAL A CA 1
ATOM 927 C C . VAL A 1 118 ? 23.344 19.219 -2.404 1 98.5 118 VAL A C 1
ATOM 929 O O . VAL A 1 118 ? 23.859 18.188 -1.981 1 98.5 118 VAL A O 1
ATOM 932 N N . THR A 1 119 ? 23.703 19.781 -3.508 1 97.94 119 THR A N 1
ATOM 933 C CA . THR A 1 119 ? 24.766 19.219 -4.324 1 97.94 119 THR A CA 1
ATOM 934 C C . THR A 1 119 ? 26.078 19.203 -3.557 1 97.94 119 THR A C 1
ATOM 936 O O . THR A 1 119 ? 26.828 18.219 -3.596 1 97.94 119 THR A O 1
ATOM 939 N N . GLU A 1 120 ? 26.375 20.281 -2.867 1 98.19 120 GLU A N 1
ATOM 940 C CA . GLU A 1 120 ? 27.594 20.375 -2.064 1 98.19 120 GLU A CA 1
ATOM 941 C C . GLU A 1 120 ? 27.609 19.312 -0.97 1 98.19 120 GLU A C 1
ATOM 943 O O . GLU A 1 120 ? 28.656 18.719 -0.691 1 98.19 120 GLU A O 1
ATOM 948 N N . TYR A 1 121 ? 26.484 19.109 -0.383 1 98.38 121 TYR A N 1
ATOM 949 C CA . TYR A 1 121 ? 26.359 18.109 0.661 1 98.38 121 TYR A CA 1
ATOM 950 C C . TYR A 1 121 ? 26.734 16.734 0.135 1 98.38 121 TYR A C 1
ATOM 952 O O . TYR A 1 121 ? 27.578 16.047 0.728 1 98.38 121 TYR A O 1
ATOM 960 N N . PHE A 1 122 ? 26.188 16.297 -0.987 1 97.88 122 PHE A N 1
ATOM 961 C CA . PHE A 1 122 ? 26.391 14.953 -1.509 1 97.88 122 PHE A CA 1
ATOM 962 C C . PHE A 1 122 ? 27.781 14.812 -2.117 1 97.88 122 PHE A C 1
ATOM 964 O O . PHE A 1 122 ? 28.391 13.75 -2.031 1 97.88 122 PHE A O 1
ATOM 971 N N . GLU A 1 123 ? 28.297 15.898 -2.713 1 97.5 123 GLU A N 1
ATOM 972 C CA . GLU A 1 123 ? 29.656 15.859 -3.26 1 97.5 123 GLU A CA 1
ATOM 973 C C . GLU A 1 123 ? 30.688 15.742 -2.148 1 97.5 123 GLU A C 1
ATOM 975 O O . GLU A 1 123 ? 31.641 14.961 -2.26 1 97.5 123 GLU A O 1
ATOM 980 N N . ALA A 1 124 ? 30.453 16.484 -1.116 1 97.19 124 ALA A N 1
ATOM 981 C CA . ALA A 1 124 ? 31.391 16.469 0.011 1 97.19 124 ALA A CA 1
ATOM 982 C C . ALA A 1 124 ? 31.438 15.078 0.654 1 97.19 124 ALA A C 1
ATOM 984 O O . ALA A 1 124 ? 32.438 14.711 1.277 1 97.19 124 ALA A O 1
ATOM 985 N N . ARG A 1 125 ? 30.422 14.344 0.419 1 94.38 125 ARG A N 1
ATOM 986 C CA . ARG A 1 125 ? 30.312 13.039 1.062 1 94.38 125 ARG A CA 1
ATOM 987 C C . ARG A 1 125 ? 30.547 11.906 0.064 1 94.38 125 ARG A C 1
ATOM 989 O O . ARG A 1 125 ? 30.297 10.742 0.362 1 94.38 125 ARG A O 1
ATOM 996 N N . ASN A 1 126 ? 30.953 12.164 -1.11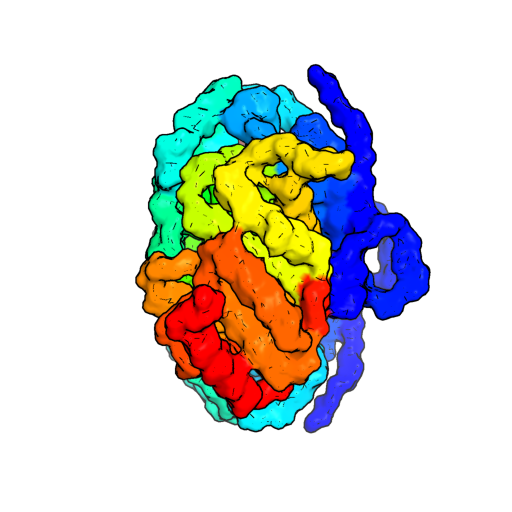9 1 94.44 126 ASN A N 1
ATOM 997 C CA . ASN A 1 126 ? 31.297 11.227 -2.186 1 94.44 126 ASN A CA 1
ATOM 998 C C . ASN A 1 126 ? 30.141 10.289 -2.494 1 94.44 126 ASN A C 1
ATOM 1000 O O . ASN A 1 126 ? 30.328 9.07 -2.576 1 94.44 126 ASN A O 1
ATOM 1004 N N . VAL A 1 127 ? 28.969 10.867 -2.549 1 96.25 127 VAL A N 1
ATOM 1005 C CA . VAL A 1 127 ? 27.75 10.125 -2.873 1 96.25 127 VAL A CA 1
ATOM 1006 C C . VAL A 1 127 ? 27.469 10.234 -4.367 1 96.25 127 VAL A C 1
ATOM 1008 O O . VAL A 1 127 ? 27.625 11.305 -4.961 1 96.25 127 VAL A O 1
ATOM 1011 N N . LEU A 1 128 ? 27.188 9.094 -5.035 1 96.94 128 LEU A N 1
ATOM 1012 C CA . LEU A 1 128 ? 26.609 9.133 -6.371 1 96.94 128 LEU A CA 1
ATOM 1013 C C . LEU A 1 128 ? 25.141 9.562 -6.312 1 96.94 128 LEU A C 1
ATOM 1015 O O . LEU A 1 128 ? 24.328 8.906 -5.652 1 96.94 128 LEU A O 1
ATOM 1019 N N . TYR A 1 129 ? 24.844 10.695 -6.973 1 97.75 129 TYR A N 1
ATOM 1020 C CA . TYR A 1 129 ? 23.5 11.227 -6.773 1 97.75 129 TYR A CA 1
ATOM 1021 C C . TYR A 1 129 ? 22.922 11.75 -8.086 1 97.75 129 TYR A C 1
ATOM 1023 O O . TYR A 1 129 ? 23.656 11.953 -9.055 1 97.75 129 TYR A O 1
ATOM 1031 N N . ARG A 1 130 ? 21.609 11.836 -8.117 1 98.25 130 ARG A N 1
ATOM 1032 C CA . ARG A 1 130 ? 20.844 12.539 -9.133 1 98.25 130 ARG A CA 1
ATOM 1033 C C . ARG A 1 130 ? 19.766 13.414 -8.5 1 98.25 130 ARG A C 1
ATOM 1035 O O . ARG A 1 130 ? 19.031 12.969 -7.621 1 98.25 130 ARG A O 1
ATOM 1042 N N . VAL A 1 131 ? 19.781 14.68 -8.852 1 98.69 131 VAL A N 1
ATOM 1043 C CA . VAL A 1 131 ? 18.75 15.609 -8.398 1 98.69 131 VAL A CA 1
ATOM 1044 C C . VAL A 1 131 ? 17.75 15.867 -9.523 1 98.69 131 VAL A C 1
ATOM 1046 O O . VAL A 1 131 ? 18.141 16.188 -10.648 1 98.69 131 VAL A O 1
ATOM 1049 N N . LEU A 1 132 ? 16.469 15.656 -9.219 1 98.81 132 LEU A N 1
ATOM 1050 C CA . LEU A 1 132 ? 15.398 15.898 -10.172 1 98.81 132 LEU A CA 1
ATOM 1051 C C . LEU A 1 132 ? 14.5 17.047 -9.695 1 98.81 132 LEU A C 1
ATOM 1053 O O . LEU A 1 132 ? 13.594 16.828 -8.891 1 98.81 132 LEU A O 1
ATOM 1057 N N . PRO A 1 133 ? 14.727 18.266 -10.117 1 98.69 133 PRO A N 1
ATOM 1058 C CA . PRO A 1 133 ? 13.805 19.359 -9.805 1 98.69 133 PRO A CA 1
ATOM 1059 C C . PRO A 1 133 ? 12.477 19.234 -10.555 1 98.69 133 PRO A C 1
ATOM 1061 O O . PRO A 1 133 ? 12.461 18.906 -11.742 1 98.69 133 PRO A O 1
ATOM 1064 N N . LEU A 1 134 ? 11.359 19.406 -9.867 1 98.12 134 LEU A N 1
ATOM 1065 C CA . LEU A 1 134 ? 10.039 19.297 -10.469 1 98.12 134 LEU A CA 1
ATOM 1066 C C . LEU A 1 134 ? 9.117 20.391 -9.969 1 98.12 134 LEU A C 1
ATOM 1068 O O . LEU A 1 134 ? 9.195 20.797 -8.797 1 98.12 134 LEU A O 1
ATOM 1072 N N . PRO A 1 135 ? 8.25 20.891 -10.852 1 97.56 135 PRO A N 1
ATOM 1073 C CA . PRO A 1 135 ? 7.219 21.828 -10.391 1 97.56 135 PRO A CA 1
ATOM 1074 C C . PRO A 1 135 ? 6.09 21.125 -9.633 1 97.56 135 PRO A C 1
ATOM 1076 O O . PRO A 1 135 ? 5.129 20.656 -10.25 1 97.56 135 PRO A O 1
ATOM 1079 N N . THR A 1 136 ? 6.16 21.078 -8.352 1 95.62 136 THR A N 1
ATOM 1080 C CA . THR A 1 136 ? 5.18 20.344 -7.555 1 95.62 136 THR A CA 1
ATOM 1081 C C . THR A 1 136 ? 4.145 21.312 -6.965 1 95.62 136 THR A C 1
ATOM 1083 O O . THR A 1 136 ? 4.336 21.828 -5.867 1 95.62 136 THR A O 1
ATOM 1086 N N . THR A 1 137 ? 3.084 21.516 -7.617 1 94.94 137 THR A N 1
ATOM 1087 C CA . THR A 1 137 ? 1.918 22.281 -7.203 1 94.94 137 THR A CA 1
ATOM 1088 C C . THR A 1 137 ? 0.675 21.406 -7.145 1 94.94 137 THR A C 1
ATOM 1090 O O . THR A 1 137 ? 0.691 20.266 -7.621 1 94.94 137 THR A O 1
ATOM 1093 N N . GLU A 1 138 ? -0.329 21.922 -6.543 1 94.44 138 GLU A N 1
ATOM 1094 C CA . GLU A 1 138 ? -1.565 21.141 -6.473 1 94.44 138 GLU A CA 1
ATOM 1095 C C . GLU A 1 138 ? -2.113 20.859 -7.867 1 94.44 138 GLU A C 1
ATOM 1097 O O . GLU A 1 138 ? -2.705 19.797 -8.094 1 94.44 138 GLU A O 1
ATOM 1102 N N . GLU A 1 139 ? -1.887 21.734 -8.812 1 92.69 139 GLU A N 1
ATOM 1103 C CA . GLU A 1 139 ? -2.346 21.578 -10.188 1 92.69 139 GLU A CA 1
ATOM 1104 C C . GLU A 1 139 ? -1.622 20.438 -10.883 1 92.69 139 GLU A C 1
ATOM 1106 O O . GLU A 1 139 ? -2.193 19.766 -11.75 1 92.69 139 GLU A O 1
ATOM 1111 N N . ASN A 1 140 ? -0.367 20.219 -10.43 1 93.81 140 ASN A N 1
ATOM 1112 C CA . ASN A 1 140 ? 0.452 19.188 -11.062 1 93.81 140 ASN A CA 1
ATOM 1113 C C . ASN A 1 140 ? 0.486 17.906 -10.234 1 93.81 140 ASN A C 1
ATOM 1115 O O . ASN A 1 140 ? 1.257 16.984 -10.531 1 93.81 140 ASN A O 1
ATOM 1119 N N . LYS A 1 141 ? -0.26 17.922 -9.266 1 97.25 141 LYS A N 1
ATOM 1120 C CA . LYS A 1 141 ? -0.294 16.766 -8.383 1 97.25 141 LYS A CA 1
ATOM 1121 C C . LYS A 1 141 ? -1.064 15.609 -9.016 1 97.25 141 LYS A C 1
ATOM 1123 O O . LYS A 1 141 ? -2.229 15.375 -8.68 1 97.25 141 LYS A O 1
ATOM 1128 N N . SER A 1 142 ? -0.398 14.828 -9.852 1 97.5 142 SER A N 1
ATOM 1129 C CA . SER A 1 142 ? -1.07 13.859 -10.703 1 97.5 142 SER A CA 1
ATOM 1130 C C . SER A 1 142 ? -0.246 12.586 -10.852 1 97.5 142 SER A C 1
ATOM 1132 O O . SER A 1 142 ? 0.928 12.555 -10.477 1 97.5 142 SER A O 1
ATOM 1134 N N . MET A 1 143 ? -0.901 11.578 -11.5 1 98.12 143 MET A N 1
ATOM 1135 C CA . MET A 1 143 ? -0.214 10.32 -11.781 1 98.12 143 MET A CA 1
ATOM 1136 C C . MET A 1 143 ? 0.856 10.508 -12.852 1 98.12 143 MET A C 1
ATOM 1138 O O . MET A 1 143 ? 1.881 9.82 -12.836 1 98.12 143 MET A O 1
ATOM 1142 N N . GLU A 1 144 ? 0.649 11.406 -13.703 1 97.62 144 GLU A N 1
ATOM 1143 C CA . GLU A 1 144 ? 1.656 11.703 -14.719 1 97.62 144 GLU A CA 1
ATOM 1144 C C . GLU A 1 144 ? 2.984 12.102 -14.078 1 97.62 144 GLU A C 1
ATOM 1146 O O . GLU A 1 144 ? 4.047 11.641 -14.5 1 97.62 144 GLU A O 1
ATOM 1151 N N . MET A 1 145 ? 2.906 12.953 -13.102 1 98.31 145 MET A N 1
ATOM 1152 C CA . MET A 1 145 ? 4.105 13.375 -12.383 1 98.31 145 MET A CA 1
ATOM 1153 C C . MET A 1 145 ? 4.758 12.188 -11.672 1 98.31 145 MET A C 1
ATOM 1155 O O . MET A 1 145 ? 5.984 12.062 -11.664 1 98.31 145 MET A O 1
ATOM 1159 N N . VAL A 1 146 ? 3.986 11.32 -11.109 1 98.75 146 VAL A N 1
ATOM 1160 C CA . VAL A 1 146 ? 4.48 10.117 -10.438 1 98.75 146 VAL A CA 1
ATOM 1161 C C . VAL A 1 146 ? 5.277 9.266 -11.422 1 98.75 146 VAL A C 1
ATOM 1163 O O . VAL A 1 146 ? 6.402 8.852 -11.125 1 98.75 146 VAL A O 1
ATOM 1166 N N . LEU A 1 147 ? 4.711 9.047 -12.578 1 98.38 147 LEU A N 1
ATOM 1167 C CA . LEU A 1 147 ? 5.336 8.188 -13.578 1 98.38 147 LEU A CA 1
ATOM 1168 C C . LEU A 1 147 ? 6.613 8.828 -14.125 1 98.38 147 LEU A C 1
ATOM 1170 O O . LEU A 1 147 ? 7.582 8.125 -14.422 1 98.38 147 LEU A O 1
ATOM 1174 N N . LYS A 1 148 ? 6.59 10.125 -14.219 1 98.19 148 LYS A N 1
ATOM 1175 C CA . LYS A 1 148 ? 7.797 10.836 -14.633 1 98.19 148 LYS A CA 1
ATOM 1176 C C . LYS A 1 148 ? 8.938 10.617 -13.648 1 98.19 148 LYS A C 1
ATOM 1178 O O . LYS A 1 148 ? 10.078 10.367 -14.055 1 98.19 148 LYS A O 1
ATOM 1183 N N . ILE A 1 149 ? 8.672 10.703 -12.43 1 98.69 149 ILE A N 1
ATOM 1184 C CA . ILE A 1 149 ? 9.664 10.461 -11.391 1 98.69 149 ILE A CA 1
ATOM 1185 C C . ILE A 1 149 ? 10.195 9.039 -11.5 1 98.69 149 ILE A C 1
ATOM 1187 O O . ILE A 1 149 ? 11.406 8.812 -11.445 1 98.69 149 ILE A O 1
ATOM 1191 N N . LEU A 1 150 ? 9.305 8.102 -11.727 1 98.38 150 LEU A N 1
ATOM 1192 C CA . LEU A 1 150 ? 9.664 6.691 -11.719 1 98.38 150 LEU A CA 1
ATOM 1193 C C . LEU A 1 150 ? 10.531 6.348 -12.93 1 98.38 150 LEU A C 1
ATOM 1195 O O . LEU A 1 150 ? 11.414 5.492 -12.852 1 98.38 150 LEU A O 1
ATOM 1199 N N . GLU A 1 151 ? 10.281 7.02 -14.039 1 98.19 151 GLU A N 1
ATOM 1200 C CA . GLU A 1 151 ? 11.156 6.844 -15.195 1 98.19 151 GLU A CA 1
ATOM 1201 C C . GLU A 1 151 ? 12.594 7.23 -14.867 1 98.19 151 GLU A C 1
ATOM 1203 O O . GLU A 1 151 ? 13.531 6.516 -15.219 1 98.19 151 GLU A O 1
ATOM 1208 N N . GLU A 1 152 ? 12.75 8.336 -14.164 1 98.38 152 GLU A N 1
ATOM 1209 C CA . GLU A 1 152 ? 14.078 8.812 -13.781 1 98.38 152 GLU A CA 1
ATOM 1210 C C . GLU A 1 152 ? 14.719 7.895 -12.742 1 98.38 152 GLU A C 1
ATOM 1212 O O . GLU A 1 152 ? 15.922 7.645 -12.789 1 98.38 152 GLU A O 1
ATOM 1217 N N . VAL A 1 153 ? 13.945 7.426 -11.836 1 97.81 153 VAL A N 1
ATOM 1218 C CA . VAL A 1 153 ? 14.43 6.5 -10.82 1 97.81 153 VAL A CA 1
ATOM 1219 C C . VAL A 1 153 ? 14.93 5.219 -11.484 1 97.81 153 VAL A C 1
ATOM 1221 O O . VAL A 1 153 ? 16 4.711 -11.148 1 97.81 153 VAL A O 1
ATOM 1224 N N . HIS A 1 154 ? 14.109 4.711 -12.391 1 96 154 HIS A N 1
ATOM 1225 C CA . HIS A 1 154 ? 14.461 3.49 -13.102 1 96 154 HIS A CA 1
ATOM 1226 C C . HIS A 1 154 ? 15.766 3.658 -13.875 1 96 154 HIS A C 1
ATOM 1228 O O . HIS A 1 154 ? 16.625 2.77 -13.859 1 96 154 HIS A O 1
ATOM 1234 N N . GLN A 1 155 ? 15.953 4.777 -14.531 1 96.19 155 GLN A N 1
ATOM 1235 C CA . GLN A 1 155 ? 17.156 5.051 -15.312 1 96.19 155 GLN A CA 1
ATOM 1236 C C . GLN A 1 155 ? 18.375 5.18 -14.422 1 96.19 155 GLN A C 1
ATOM 1238 O O . GLN A 1 155 ? 19.469 4.715 -14.773 1 96.19 155 GLN A O 1
ATOM 1243 N N . PHE A 1 156 ? 18.203 5.805 -13.289 1 95.94 156 PHE A N 1
ATOM 1244 C CA . PHE A 1 156 ? 19.297 6.004 -12.352 1 95.94 156 PHE A CA 1
ATOM 1245 C C . PHE A 1 156 ? 19.703 4.68 -11.719 1 95.94 156 PHE A C 1
ATOM 1247 O O . PHE A 1 156 ? 20.891 4.465 -11.43 1 95.94 156 PHE A O 1
ATOM 1254 N N . GLY A 1 157 ? 18.703 3.805 -11.477 1 92.06 157 GLY A N 1
ATOM 1255 C CA . GLY A 1 157 ? 18.984 2.492 -10.914 1 92.06 157 GLY A CA 1
ATOM 1256 C C . GLY A 1 157 ? 19.312 2.531 -9.438 1 92.06 157 GLY A C 1
ATOM 1257 O O . GLY A 1 157 ? 20.469 2.777 -9.062 1 92.06 157 GLY A O 1
ATOM 1258 N N . ILE A 1 158 ? 18.328 2.352 -8.602 1 91.56 158 ILE A N 1
ATOM 1259 C CA . ILE A 1 158 ? 18.562 2.32 -7.16 1 91.56 158 ILE A CA 1
ATOM 1260 C C . ILE A 1 158 ? 18.297 0.914 -6.629 1 91.56 158 ILE A C 1
ATOM 1262 O O . ILE A 1 158 ? 17.578 0.128 -7.258 1 91.56 158 ILE A O 1
ATOM 1266 N N . ASP A 1 159 ? 18.938 0.686 -5.469 1 89 159 ASP A N 1
ATOM 1267 C CA . ASP A 1 159 ? 18.594 -0.535 -4.746 1 89 159 ASP A CA 1
ATOM 1268 C C . ASP A 1 159 ? 17.25 -0.399 -4.047 1 89 159 ASP A C 1
ATOM 1270 O O . ASP A 1 159 ? 16.984 0.593 -3.363 1 89 159 ASP A O 1
ATOM 1274 N N . ARG A 1 160 ? 16.422 -1.368 -4.199 1 88.06 160 ARG A N 1
ATOM 1275 C CA . ARG A 1 160 ? 15.031 -1.273 -3.779 1 88.06 160 ARG A CA 1
ATOM 1276 C C . ARG A 1 160 ? 14.914 -1.318 -2.26 1 88.06 160 ARG A C 1
ATOM 1278 O O . ARG A 1 160 ? 13.867 -0.98 -1.703 1 88.06 160 ARG A O 1
ATOM 1285 N N . ARG A 1 161 ? 15.977 -1.683 -1.514 1 87.19 161 ARG A N 1
ATOM 1286 C CA . ARG A 1 161 ? 15.828 -1.873 -0.075 1 87.19 161 ARG A CA 1
ATOM 1287 C C . ARG A 1 161 ? 16.703 -0.895 0.699 1 87.19 161 ARG A C 1
ATOM 1289 O O . ARG A 1 161 ? 16.375 -0.502 1.818 1 87.19 161 ARG A O 1
ATOM 1296 N N . THR A 1 162 ? 17.797 -0.515 0.116 1 88.44 162 THR A N 1
ATOM 1297 C CA . THR A 1 162 ? 18.781 0.197 0.924 1 88.44 162 THR A CA 1
ATOM 1298 C C . THR A 1 162 ? 19 1.614 0.399 1 88.44 162 THR A C 1
ATOM 1300 O O . THR A 1 162 ? 19.672 2.426 1.036 1 88.44 162 THR A O 1
ATOM 1303 N N . GLU A 1 163 ? 18.469 1.915 -0.698 1 94.06 163 GLU A N 1
ATOM 1304 C CA . GLU A 1 163 ? 18.656 3.238 -1.284 1 94.06 163 GLU A CA 1
ATOM 1305 C C . GLU A 1 163 ? 17.328 3.984 -1.401 1 94.06 163 GLU A C 1
ATOM 1307 O O . GLU A 1 163 ? 16.641 3.883 -2.42 1 94.06 163 GLU A O 1
ATOM 1312 N N . PRO A 1 164 ? 17.016 4.812 -0.451 1 97.31 164 PRO A N 1
ATOM 1313 C CA . PRO A 1 164 ? 15.727 5.516 -0.452 1 97.31 164 PRO A CA 1
ATOM 1314 C C . PRO A 1 164 ? 15.695 6.68 -1.438 1 97.31 164 PRO A C 1
ATOM 1316 O O . PRO A 1 164 ? 16.734 7.285 -1.725 1 97.31 164 PRO A O 1
ATOM 1319 N N . ILE A 1 165 ? 14.539 6.961 -1.959 1 98.69 165 ILE A N 1
ATOM 1320 C CA . ILE A 1 165 ? 14.273 8.203 -2.68 1 98.69 165 ILE A CA 1
ATOM 1321 C C . ILE A 1 165 ? 14.055 9.344 -1.685 1 98.69 165 ILE A C 1
ATOM 1323 O O . ILE A 1 165 ? 13.305 9.195 -0.719 1 98.69 165 ILE A O 1
ATOM 1327 N N . ILE A 1 166 ? 14.719 10.469 -1.851 1 98.81 166 ILE A N 1
ATOM 1328 C CA . ILE A 1 166 ? 14.609 11.586 -0.923 1 98.81 166 ILE A CA 1
ATOM 1329 C C . ILE A 1 166 ? 13.758 12.688 -1.545 1 98.81 166 ILE A C 1
ATOM 1331 O O . ILE A 1 166 ? 14.047 13.164 -2.645 1 98.81 166 ILE A O 1
ATOM 1335 N N . ALA A 1 167 ? 12.719 13.047 -0.917 1 98.88 167 ALA A N 1
ATOM 1336 C CA . ALA A 1 167 ? 11.867 14.164 -1.32 1 98.88 167 ALA A CA 1
ATOM 1337 C C . ALA A 1 167 ? 12.172 15.406 -0.493 1 98.88 167 ALA A C 1
ATOM 1339 O O . ALA A 1 167 ? 12.148 15.367 0.739 1 98.88 167 ALA A O 1
ATOM 1340 N N . ILE A 1 168 ? 12.469 16.5 -1.124 1 98.88 168 ILE A N 1
ATOM 1341 C CA . ILE A 1 168 ? 12.719 17.766 -0.458 1 98.88 168 ILE A CA 1
ATOM 1342 C C . ILE A 1 168 ? 11.773 18.844 -1.01 1 98.88 168 ILE A C 1
ATOM 1344 O O . ILE A 1 168 ? 11.906 19.25 -2.166 1 98.88 168 ILE A O 1
ATOM 1348 N N . GLY A 1 169 ? 10.82 19.234 -0.266 1 98.62 169 GLY A N 1
ATOM 1349 C CA . GLY A 1 169 ? 9.859 20.219 -0.741 1 98.62 169 GLY A CA 1
ATOM 1350 C C . GLY A 1 169 ? 8.633 20.328 0.149 1 98.62 169 GLY A C 1
ATOM 1351 O O . GLY A 1 169 ? 8.688 20 1.334 1 98.62 169 GLY A O 1
ATOM 1352 N N . GLY A 1 170 ? 7.609 20.969 -0.344 1 98 170 GLY A N 1
ATOM 1353 C CA . GLY A 1 170 ? 6.352 21.062 0.375 1 98 170 GLY A CA 1
ATOM 1354 C C . GLY A 1 170 ? 5.535 19.781 0.338 1 98 170 GLY A C 1
ATOM 1355 O O . GLY A 1 170 ? 6.047 18.734 -0.037 1 98 170 GLY A O 1
ATOM 1356 N N . GLY A 1 171 ? 4.293 19.906 0.768 1 97.5 171 GLY A N 1
ATOM 1357 C CA . GLY A 1 171 ? 3.426 18.75 0.913 1 97.5 171 GLY A CA 1
ATOM 1358 C C . GLY A 1 171 ? 3.148 18.031 -0.401 1 97.5 171 GLY A C 1
ATOM 1359 O O . GLY A 1 171 ? 3.1 16.812 -0.451 1 97.5 171 GLY A O 1
ATOM 1360 N N . VAL A 1 172 ? 2.926 18.828 -1.447 1 97.75 172 VAL A N 1
ATOM 1361 C CA . VAL A 1 172 ? 2.637 18.234 -2.75 1 97.75 172 VAL A CA 1
ATOM 1362 C C . VAL A 1 172 ? 3.82 17.375 -3.203 1 97.75 172 VAL A C 1
ATOM 1364 O O . VAL A 1 172 ? 3.639 16.25 -3.66 1 97.75 172 VAL A O 1
ATOM 1367 N N . CYS A 1 173 ? 5.031 17.875 -3.086 1 98.62 173 CYS A N 1
ATOM 1368 C CA . CYS A 1 173 ? 6.242 17.156 -3.439 1 98.62 173 CYS A CA 1
ATOM 1369 C C . CYS A 1 173 ? 6.363 15.867 -2.623 1 98.62 173 CYS A C 1
ATOM 1371 O O . CYS A 1 173 ? 6.605 14.797 -3.178 1 98.62 173 CYS A O 1
ATOM 1373 N N . LEU A 1 174 ? 6.176 16 -1.339 1 98.69 174 LEU A N 1
ATOM 1374 C CA . LEU A 1 174 ? 6.305 14.859 -0.438 1 98.69 174 LEU A CA 1
ATOM 1375 C C . LEU A 1 174 ? 5.277 13.781 -0.772 1 98.69 174 LEU A C 1
ATOM 1377 O O . LEU A 1 174 ? 5.594 12.594 -0.758 1 98.69 174 LEU A O 1
ATOM 1381 N N . ASP A 1 175 ? 4.082 14.172 -1.09 1 98.44 175 ASP A N 1
ATOM 1382 C CA . ASP A 1 175 ? 3.01 13.234 -1.415 1 98.44 175 ASP A CA 1
ATOM 1383 C C . ASP A 1 175 ? 3.316 12.477 -2.707 1 98.44 175 ASP A C 1
ATOM 1385 O O . ASP A 1 175 ? 3.184 11.25 -2.762 1 98.44 175 ASP A O 1
ATOM 1389 N N . ILE A 1 176 ? 3.688 13.234 -3.73 1 98.69 176 ILE A N 1
ATOM 1390 C CA . ILE A 1 176 ? 3.932 12.641 -5.043 1 98.69 176 ILE A CA 1
ATOM 1391 C C . ILE A 1 176 ? 5.082 11.641 -4.949 1 98.69 176 ILE A C 1
ATOM 1393 O O . ILE A 1 176 ? 4.984 10.523 -5.457 1 98.69 176 ILE A O 1
ATOM 1397 N N . VAL A 1 177 ? 6.137 12.016 -4.289 1 98.81 177 VAL A N 1
ATOM 1398 C CA . VAL A 1 177 ? 7.312 11.156 -4.18 1 98.81 177 VAL A CA 1
ATOM 1399 C C . VAL A 1 177 ? 6.984 9.93 -3.326 1 98.81 177 VAL A C 1
ATOM 1401 O O . VAL A 1 177 ? 7.43 8.82 -3.621 1 98.81 177 VAL A O 1
ATOM 1404 N N . GLY A 1 178 ? 6.258 10.164 -2.242 1 98.69 178 GLY A N 1
ATOM 1405 C CA . GLY A 1 178 ? 5.82 9.031 -1.438 1 98.69 178 GLY A CA 1
ATOM 1406 C C . GLY A 1 178 ? 5.035 8.008 -2.229 1 98.69 178 GLY A C 1
ATOM 1407 O O . GLY A 1 178 ? 5.266 6.801 -2.096 1 98.69 178 GLY A O 1
ATOM 1408 N N . LEU A 1 179 ? 4.109 8.5 -3.043 1 98.81 179 LEU A N 1
ATOM 1409 C CA . LEU A 1 179 ? 3.334 7.578 -3.867 1 98.81 179 LEU A CA 1
ATOM 1410 C C . LEU A 1 179 ? 4.227 6.871 -4.883 1 98.81 179 LEU A C 1
ATOM 1412 O O . LEU A 1 179 ? 4.102 5.66 -5.09 1 98.81 179 LEU A O 1
ATOM 1416 N N . ALA A 1 180 ? 5.121 7.605 -5.512 1 98.75 180 ALA A N 1
ATOM 1417 C CA . ALA A 1 180 ? 6.066 7.004 -6.453 1 98.75 180 ALA A CA 1
ATOM 1418 C C . ALA A 1 180 ? 6.863 5.887 -5.793 1 98.75 180 ALA A C 1
ATOM 1420 O O . ALA A 1 180 ? 6.957 4.781 -6.328 1 98.75 180 ALA A O 1
ATOM 1421 N N . ALA A 1 181 ? 7.375 6.156 -4.652 1 98.56 181 ALA A N 1
ATOM 1422 C CA . ALA A 1 181 ? 8.188 5.184 -3.924 1 98.56 181 ALA A CA 1
ATOM 1423 C C . ALA A 1 181 ? 7.363 3.957 -3.543 1 98.56 181 ALA A C 1
ATOM 1425 O O . ALA A 1 181 ? 7.852 2.826 -3.604 1 98.56 181 ALA A O 1
ATOM 1426 N N . SER A 1 182 ? 6.129 4.199 -3.158 1 97.94 182 SER A N 1
ATOM 1427 C CA . SER A 1 182 ? 5.254 3.102 -2.758 1 97.94 182 SER A CA 1
ATOM 1428 C C . SER A 1 182 ? 4.98 2.158 -3.926 1 97.94 182 SER A C 1
ATOM 1430 O O . SER A 1 182 ? 4.824 0.952 -3.73 1 97.94 182 SER A O 1
ATOM 1432 N N . LEU A 1 183 ? 4.926 2.691 -5.113 1 98.44 183 LEU A N 1
ATOM 1433 C CA . LEU A 1 183 ? 4.582 1.914 -6.301 1 98.44 183 LEU A CA 1
ATOM 1434 C C . LEU A 1 183 ? 5.805 1.193 -6.855 1 98.44 183 LEU A C 1
ATOM 1436 O O . LEU A 1 183 ? 5.695 0.077 -7.363 1 98.44 183 LEU A O 1
ATOM 1440 N N . TYR A 1 184 ? 6.961 1.851 -6.828 1 97.94 184 TYR A N 1
ATOM 1441 C CA . TYR A 1 184 ? 8.156 1.312 -7.465 1 97.94 184 TYR A CA 1
ATOM 1442 C C . TYR A 1 184 ? 8.664 0.079 -6.727 1 97.94 184 TYR A C 1
ATOM 1444 O O . TYR A 1 184 ? 9.055 0.164 -5.559 1 97.94 184 TYR A O 1
ATOM 1452 N N . ARG A 1 185 ? 8.586 -1.008 -7.473 1 95.5 185 ARG A N 1
ATOM 1453 C CA . ARG A 1 185 ? 8.93 -2.312 -6.918 1 95.5 185 ARG A CA 1
ATOM 1454 C C . ARG A 1 185 ? 8.172 -2.566 -5.617 1 95.5 185 ARG A C 1
ATOM 1456 O O . ARG A 1 185 ? 8.711 -3.172 -4.688 1 95.5 185 ARG A O 1
ATOM 1463 N N . ARG A 1 186 ? 6.93 -1.936 -5.465 1 96.44 186 ARG A N 1
ATOM 1464 C CA . ARG A 1 186 ? 5.855 -2.207 -4.516 1 96.44 186 ARG A CA 1
ATOM 1465 C C . ARG A 1 186 ? 6.133 -1.54 -3.172 1 96.44 186 ARG A C 1
ATOM 1467 O O . ARG A 1 186 ? 5.223 -1.371 -2.357 1 96.44 186 ARG A O 1
ATOM 1474 N N . ARG A 1 187 ? 7.422 -1.166 -2.875 1 95.25 187 ARG A N 1
ATOM 1475 C CA . ARG A 1 187 ? 7.672 -0.572 -1.566 1 95.25 187 ARG A CA 1
ATOM 1476 C C . ARG A 1 187 ? 9.109 -0.077 -1.453 1 95.25 187 ARG A C 1
ATOM 1478 O O . ARG A 1 187 ? 9.812 -0.398 -0.49 1 95.25 187 ARG A O 1
ATOM 1485 N N . THR A 1 188 ? 9.523 0.713 -2.309 1 96.69 188 THR A N 1
ATOM 1486 C CA . THR A 1 188 ? 10.844 1.333 -2.207 1 96.69 188 THR A CA 1
ATOM 1487 C C . THR A 1 188 ? 10.875 2.354 -1.073 1 96.69 188 THR A C 1
ATOM 1489 O O . THR A 1 188 ? 9.953 3.16 -0.932 1 96.69 188 THR A O 1
ATOM 1492 N N . PRO A 1 189 ? 11.891 2.277 -0.204 1 96.94 189 PRO A N 1
ATOM 1493 C CA . PRO A 1 189 ? 11.938 3.248 0.892 1 96.94 189 PRO A CA 1
ATOM 1494 C C . PRO A 1 189 ? 12.094 4.684 0.399 1 96.94 189 PRO A C 1
ATOM 1496 O O . PRO A 1 189 ? 12.695 4.918 -0.653 1 96.94 189 PRO A O 1
ATOM 1499 N N . TYR A 1 190 ? 11.594 5.641 1.166 1 98.5 190 TYR A N 1
ATOM 1500 C CA . TYR A 1 190 ? 11.75 7.051 0.831 1 98.5 190 TYR A CA 1
ATOM 1501 C C . TYR A 1 190 ? 11.852 7.902 2.09 1 98.5 190 TYR A C 1
ATOM 1503 O O . TYR A 1 190 ? 11.562 7.434 3.191 1 98.5 190 TYR A O 1
ATOM 1511 N N . ILE A 1 191 ? 12.406 9.062 1.929 1 98.75 191 ILE A N 1
ATOM 1512 C CA . ILE A 1 191 ? 12.641 10.023 3.004 1 98.75 191 ILE A CA 1
ATOM 1513 C C . ILE A 1 191 ? 11.93 11.336 2.686 1 98.75 191 ILE A C 1
ATOM 1515 O O . ILE A 1 191 ? 11.938 11.789 1.539 1 98.75 191 ILE A O 1
ATOM 1519 N N . ARG A 1 192 ? 11.336 11.906 3.691 1 98.81 192 ARG A N 1
ATOM 1520 C CA . ARG A 1 192 ? 10.703 13.211 3.553 1 98.81 192 ARG A CA 1
ATOM 1521 C C . ARG A 1 192 ? 11.539 14.297 4.215 1 98.81 192 ARG A C 1
ATOM 1523 O O . ARG A 1 192 ? 11.953 14.156 5.367 1 98.81 192 ARG A O 1
ATOM 1530 N N . VAL A 1 193 ? 11.789 15.344 3.498 1 98.88 193 VAL A N 1
ATOM 1531 C CA . VAL A 1 193 ? 12.391 16.562 4.02 1 98.88 193 VAL A CA 1
ATOM 1532 C C . VAL A 1 193 ? 11.469 17.75 3.732 1 98.88 193 VAL A C 1
ATOM 1534 O O . VAL A 1 193 ? 11.617 18.422 2.707 1 98.88 193 VAL A O 1
ATOM 1537 N N . PRO A 1 194 ? 10.633 18.031 4.668 1 98.81 194 PRO A N 1
ATOM 1538 C CA . PRO A 1 194 ? 9.695 19.141 4.457 1 98.81 194 PRO A CA 1
ATOM 1539 C C . PRO A 1 194 ? 10.375 20.5 4.508 1 98.81 194 PRO A C 1
ATOM 1541 O O . PRO A 1 194 ? 11.227 20.75 5.371 1 98.81 194 PRO A O 1
ATOM 1544 N N . THR A 1 195 ? 9.914 21.375 3.564 1 98.62 195 THR A N 1
ATOM 1545 C CA . THR A 1 195 ? 10.547 22.688 3.516 1 98.62 195 THR A CA 1
ATOM 1546 C C . THR A 1 195 ? 9.531 23.797 3.777 1 98.62 195 THR A C 1
ATOM 1548 O O . THR A 1 195 ? 9.883 24.969 3.812 1 98.62 195 THR A O 1
ATOM 1551 N N . THR A 1 196 ? 8.266 23.5 3.943 1 98.5 196 THR A N 1
ATOM 1552 C CA . THR A 1 196 ? 7.246 24.438 4.395 1 98.5 196 THR A CA 1
ATOM 1553 C C . THR A 1 196 ? 6.758 24.078 5.797 1 98.5 196 THR A C 1
ATOM 1555 O O . THR A 1 196 ? 6.895 22.938 6.23 1 98.5 196 THR A O 1
ATOM 1558 N N . LEU A 1 197 ? 6.238 25.078 6.492 1 98.44 197 LEU A N 1
ATOM 1559 C CA . LEU A 1 197 ? 5.699 24.812 7.82 1 98.44 197 LEU A CA 1
ATOM 1560 C C . LEU A 1 197 ? 4.543 23.828 7.75 1 98.44 197 LEU A C 1
ATOM 1562 O O . LEU A 1 197 ? 4.41 22.953 8.617 1 98.44 197 LEU A O 1
ATOM 1566 N N . LEU A 1 198 ? 3.723 23.938 6.719 1 98.12 198 LEU A N 1
ATOM 1567 C CA . LEU A 1 198 ? 2.598 23.016 6.543 1 98.12 198 LEU A CA 1
ATOM 1568 C C . LEU A 1 198 ? 3.078 21.578 6.449 1 98.12 198 LEU A C 1
ATOM 1570 O O . LEU A 1 198 ? 2.561 20.703 7.141 1 98.12 198 LEU A O 1
ATOM 1574 N N . SER A 1 199 ? 4.004 21.328 5.547 1 98 199 SER A N 1
ATOM 1575 C CA . SER A 1 199 ? 4.496 19.969 5.375 1 98 199 SER A CA 1
ATOM 1576 C C . SER A 1 199 ? 5.281 19.5 6.598 1 98 199 SER A C 1
ATOM 1578 O O . SER A 1 199 ? 5.285 18.312 6.93 1 98 199 SER A O 1
ATOM 1580 N N . TYR A 1 200 ? 5.906 20.469 7.32 1 98 200 TYR A N 1
ATOM 1581 C CA . TYR A 1 200 ? 6.625 20.188 8.562 1 98 200 TYR A CA 1
ATOM 1582 C C . TYR A 1 200 ? 5.703 19.547 9.594 1 98 200 TYR A C 1
ATOM 1584 O O . TYR A 1 200 ? 6.086 18.594 10.266 1 98 200 TYR A O 1
ATOM 1592 N N . ILE A 1 201 ? 4.512 19.953 9.641 1 96.38 201 ILE A N 1
ATOM 1593 C CA . ILE A 1 201 ? 3.588 19.562 10.703 1 96.38 201 ILE A CA 1
ATOM 1594 C C . ILE A 1 201 ? 2.682 18.438 10.203 1 96.38 201 ILE A C 1
ATOM 1596 O O . ILE A 1 201 ? 2.299 17.547 10.969 1 96.38 201 ILE A O 1
ATOM 1600 N N . ASP A 1 202 ? 2.328 18.375 9.008 1 94.81 202 ASP A N 1
ATOM 1601 C CA . ASP A 1 202 ? 1.264 17.516 8.523 1 94.81 202 ASP A CA 1
ATOM 1602 C C . ASP A 1 202 ? 1.828 16.391 7.641 1 94.81 202 ASP A C 1
ATOM 1604 O O . ASP A 1 202 ? 2.039 15.273 8.109 1 94.81 202 ASP A O 1
ATOM 1608 N N . ALA A 1 203 ? 2.32 16.672 6.434 1 93.19 203 ALA A N 1
ATOM 1609 C CA . ALA A 1 203 ? 2.727 15.695 5.43 1 93.19 203 ALA A CA 1
ATOM 1610 C C . ALA A 1 203 ? 3.92 14.875 5.918 1 93.19 203 ALA A C 1
ATOM 1612 O O . ALA A 1 203 ? 4.086 13.719 5.527 1 93.19 203 ALA A O 1
ATOM 1613 N N . SER A 1 204 ? 4.684 15.367 6.789 1 93.5 204 SER A N 1
ATOM 1614 C CA . SER A 1 204 ? 5.93 14.719 7.191 1 93.5 204 SER A CA 1
ATOM 1615 C C . SER A 1 204 ? 5.668 13.578 8.172 1 93.5 204 SER A C 1
ATOM 1617 O O . SER A 1 204 ? 6.449 12.633 8.25 1 93.5 204 SER A O 1
ATOM 1619 N N . VAL A 1 205 ? 4.586 13.602 8.922 1 93.19 205 VAL A N 1
ATOM 1620 C CA . VAL A 1 205 ? 4.48 12.727 10.086 1 93.19 205 VAL A CA 1
ATOM 1621 C C . VAL A 1 205 ? 3.549 11.562 9.781 1 93.19 205 VAL A C 1
ATOM 1623 O O . VAL A 1 205 ? 3.514 10.578 10.523 1 93.19 205 VAL A O 1
ATOM 1626 N N . GLY A 1 206 ? 2.85 11.578 8.781 1 91.81 206 GLY A N 1
ATOM 1627 C CA . GLY A 1 206 ? 1.865 10.539 8.508 1 91.81 206 GLY A CA 1
ATOM 1628 C C . GLY A 1 206 ? 2.301 9.578 7.418 1 91.81 206 GLY A C 1
ATOM 1629 O O . GLY A 1 206 ? 3.434 9.641 6.938 1 91.81 206 GLY A O 1
ATOM 1630 N N . ALA A 1 207 ? 1.398 8.617 7.129 1 95.38 207 ALA A N 1
ATOM 1631 C CA . ALA A 1 207 ? 1.697 7.559 6.168 1 95.38 207 ALA A CA 1
ATOM 1632 C C . ALA A 1 207 ? 0.952 7.785 4.855 1 95.38 207 ALA A C 1
ATOM 1634 O O . ALA A 1 207 ? 1.166 7.062 3.879 1 95.38 207 ALA A O 1
ATOM 1635 N N . LYS A 1 208 ? 0.137 8.852 4.793 1 96.5 208 LYS A N 1
ATOM 1636 C CA . LYS A 1 208 ? -0.71 9.047 3.621 1 96.5 208 LYS A CA 1
ATOM 1637 C C . LYS A 1 208 ? 0.074 9.688 2.48 1 96.5 208 LYS A C 1
ATOM 1639 O O . LYS A 1 208 ? 0.856 10.617 2.699 1 96.5 208 LYS A O 1
ATOM 1644 N N . THR A 1 209 ? -0.072 9.109 1.356 1 97.5 209 THR A N 1
ATOM 1645 C CA . THR A 1 209 ? 0.354 9.719 0.1 1 97.5 209 THR A CA 1
ATOM 1646 C C . THR A 1 209 ? -0.825 9.859 -0.858 1 97.5 209 THR A C 1
ATOM 1648 O O . THR A 1 209 ? -1.905 9.32 -0.607 1 97.5 209 THR A O 1
ATOM 1651 N N . GLY A 1 210 ? -0.595 10.672 -1.923 1 97.06 210 GLY A N 1
ATOM 1652 C CA . GLY A 1 210 ? -1.71 10.711 -2.855 1 97.06 210 GLY A CA 1
ATOM 1653 C C . GLY A 1 210 ? -1.53 11.75 -3.951 1 97.06 210 GLY A C 1
ATOM 1654 O O . GLY A 1 210 ? -0.653 12.609 -3.861 1 97.06 210 GLY A O 1
ATOM 1655 N N . VAL A 1 211 ? -2.342 11.609 -4.93 1 98.5 211 VAL A N 1
ATOM 1656 C CA . VAL A 1 211 ? -2.439 12.555 -6.043 1 98.5 211 VAL A CA 1
ATOM 1657 C C . VAL A 1 211 ? -3.904 12.766 -6.414 1 98.5 211 VAL A C 1
ATOM 1659 O O . VAL A 1 211 ? -4.77 11.977 -6.023 1 98.5 211 VAL A O 1
ATOM 1662 N N . ASN A 1 212 ? -4.109 13.891 -7.023 1 97.38 212 ASN A N 1
ATOM 1663 C CA . ASN A 1 212 ? -5.457 14.195 -7.488 1 97.38 212 ASN A CA 1
ATOM 1664 C C . ASN A 1 212 ? -5.863 13.305 -8.656 1 97.38 212 ASN A C 1
ATOM 1666 O O . ASN A 1 212 ? -5.008 12.812 -9.398 1 97.38 212 ASN A O 1
ATOM 1670 N N . PHE A 1 213 ? -7.109 13.047 -8.758 1 96.94 213 PHE A N 1
ATOM 1671 C CA . PHE A 1 213 ? -7.684 12.234 -9.828 1 96.94 213 PHE A CA 1
ATOM 1672 C C . PHE A 1 213 ? -9.141 12.602 -10.062 1 96.94 213 PHE A C 1
ATOM 1674 O O . PHE A 1 213 ? -9.891 12.844 -9.117 1 96.94 213 PHE A O 1
ATOM 1681 N N . ALA A 1 214 ? -9.555 12.734 -11.305 1 93.88 214 ALA A N 1
ATOM 1682 C CA . ALA A 1 214 ? -10.93 13.062 -11.688 1 93.88 214 ALA A CA 1
ATOM 1683 C C . ALA A 1 214 ? -11.398 14.352 -11.031 1 93.88 214 ALA A C 1
ATOM 1685 O O . ALA A 1 214 ? -12.523 14.438 -10.539 1 93.88 214 ALA A O 1
ATOM 1686 N N . ASN A 1 215 ? -10.477 15.312 -10.883 1 89.44 215 ASN A N 1
ATOM 1687 C CA . ASN A 1 215 ? -10.734 16.641 -10.32 1 89.44 215 ASN A CA 1
ATOM 1688 C C . ASN A 1 215 ? -11.094 16.562 -8.844 1 89.44 215 ASN A C 1
ATOM 1690 O O . ASN A 1 215 ? -11.797 17.422 -8.32 1 89.44 215 ASN A O 1
ATOM 1694 N N . CYS A 1 216 ? -10.664 15.492 -8.258 1 92.12 216 CYS A N 1
ATOM 1695 C CA . CYS A 1 216 ? -10.828 15.336 -6.816 1 92.12 216 CYS A CA 1
ATOM 1696 C C . CYS A 1 216 ? -9.469 15.258 -6.121 1 92.12 216 CYS A C 1
ATOM 1698 O O . CYS A 1 216 ? -8.531 14.656 -6.641 1 92.12 216 CYS A O 1
ATOM 1700 N N . LYS A 1 217 ? -9.43 15.875 -5.035 1 93.5 217 LYS A N 1
ATOM 1701 C CA . LYS A 1 217 ? -8.188 15.953 -4.277 1 93.5 217 LYS A CA 1
ATOM 1702 C C . LYS A 1 217 ? -7.82 14.594 -3.68 1 93.5 217 LYS A C 1
ATOM 1704 O O . LYS A 1 217 ? -8.664 13.938 -3.066 1 93.5 217 LYS A O 1
ATOM 1709 N N . ASN A 1 218 ? -6.586 14.164 -3.865 1 95.44 218 ASN A N 1
ATOM 1710 C CA . ASN A 1 218 ? -5.988 13.008 -3.217 1 95.44 218 ASN A CA 1
ATOM 1711 C C . ASN A 1 218 ? -6.855 11.766 -3.373 1 95.44 218 ASN A C 1
ATOM 1713 O O . ASN A 1 218 ? -7.023 10.992 -2.424 1 95.44 218 ASN A O 1
ATOM 1717 N N . LYS A 1 219 ? -7.352 11.555 -4.578 1 96.12 219 LYS A N 1
ATOM 1718 C CA . LYS A 1 219 ? -8.258 10.438 -4.816 1 96.12 219 LYS A CA 1
ATOM 1719 C C . LYS A 1 219 ? -7.492 9.133 -5.008 1 96.12 219 LYS A C 1
ATOM 1721 O O . LYS A 1 219 ? -8.023 8.047 -4.766 1 96.12 219 LYS A O 1
ATOM 1726 N N . LEU A 1 220 ? -6.262 9.219 -5.508 1 98.38 220 LEU A N 1
ATOM 1727 C CA . LEU A 1 220 ? -5.375 8.07 -5.617 1 98.38 220 LEU A CA 1
ATOM 1728 C C . LEU A 1 220 ? -4.211 8.188 -4.641 1 98.38 220 LEU A C 1
ATOM 1730 O O . LEU A 1 220 ? -3.668 9.273 -4.441 1 98.38 220 LEU A O 1
ATOM 1734 N N . GLY A 1 221 ? -3.914 7.051 -4.02 1 98.19 221 GLY A N 1
ATOM 1735 C CA . GLY A 1 221 ? -2.795 7.098 -3.094 1 98.19 221 GLY A CA 1
ATOM 1736 C C . GLY A 1 221 ? -2.547 5.777 -2.391 1 98.19 221 GLY A C 1
ATOM 1737 O O . GLY A 1 221 ? -2.992 4.727 -2.855 1 98.19 221 GLY A O 1
ATOM 1738 N N . SER A 1 222 ? -1.701 5.84 -1.316 1 97.75 222 SER A N 1
ATOM 1739 C CA . SER A 1 222 ? -1.365 4.676 -0.501 1 97.75 222 SER A CA 1
ATOM 1740 C C . SER A 1 222 ? -1.134 5.07 0.954 1 97.75 222 SER A C 1
ATOM 1742 O O . SER A 1 222 ? -0.983 6.25 1.267 1 97.75 222 SER A O 1
ATOM 1744 N N . TYR A 1 223 ? -1.289 4.062 1.856 1 96.81 223 TYR A N 1
ATOM 1745 C CA . TYR A 1 223 ? -0.874 4.188 3.25 1 96.81 223 TYR A CA 1
ATOM 1746 C C . TYR A 1 223 ? 0.508 3.578 3.463 1 96.81 223 TYR A C 1
ATOM 1748 O O . TYR A 1 223 ? 0.629 2.396 3.793 1 96.81 223 TYR A O 1
ATOM 1756 N N . ILE A 1 224 ? 1.537 4.383 3.254 1 96 224 ILE A N 1
ATOM 1757 C CA . ILE A 1 224 ? 2.902 3.914 3.463 1 96 224 ILE A CA 1
ATOM 1758 C C . ILE A 1 224 ? 3.742 5.027 4.09 1 96 224 ILE A C 1
ATOM 1760 O O . ILE A 1 224 ? 3.939 6.078 3.479 1 96 224 ILE A O 1
ATOM 1764 N N . ALA A 1 225 ? 4.23 4.801 5.242 1 96.06 225 ALA A N 1
ATOM 1765 C CA . ALA A 1 225 ? 5.051 5.801 5.922 1 96.06 225 ALA A CA 1
ATOM 1766 C C . ALA A 1 225 ? 6.457 5.855 5.324 1 96.06 225 ALA A C 1
ATOM 1768 O O . ALA A 1 225 ? 6.965 4.848 4.832 1 96.06 225 ALA A O 1
ATOM 1769 N N . PRO A 1 226 ? 7.047 7.062 5.312 1 97.81 226 PRO A N 1
ATOM 1770 C CA . PRO A 1 226 ? 8.469 7.105 4.984 1 97.81 226 PRO A CA 1
ATOM 1771 C C . PRO A 1 226 ? 9.328 6.336 5.984 1 97.81 226 PRO A C 1
ATOM 1773 O O . PRO A 1 226 ? 8.883 6.055 7.098 1 97.81 226 PRO A O 1
ATOM 1776 N N . VAL A 1 227 ? 10.5 5.949 5.547 1 97.44 227 VAL A N 1
ATOM 1777 C CA . VAL A 1 227 ? 11.406 5.34 6.516 1 97.44 227 VAL A CA 1
ATOM 1778 C C . VAL A 1 227 ? 11.867 6.391 7.523 1 97.44 227 VAL A C 1
ATOM 1780 O O . VAL A 1 227 ? 12.172 6.062 8.672 1 97.44 227 VAL A O 1
ATOM 1783 N N . ALA A 1 228 ? 11.922 7.652 7.027 1 98.25 228 ALA A N 1
ATOM 1784 C CA . ALA A 1 228 ? 12.289 8.75 7.918 1 98.25 228 ALA A CA 1
ATOM 1785 C C . ALA A 1 228 ? 11.781 10.086 7.383 1 98.25 228 ALA A C 1
ATOM 1787 O O . ALA A 1 228 ? 11.648 10.266 6.172 1 98.25 228 ALA A O 1
ATOM 1788 N N . ALA A 1 229 ? 11.477 10.945 8.25 1 98.62 229 ALA A N 1
ATOM 1789 C CA . ALA A 1 229 ? 11.266 12.359 7.969 1 98.62 229 ALA A CA 1
ATOM 1790 C C . ALA A 1 229 ? 12.266 13.219 8.734 1 98.62 229 ALA A C 1
ATOM 1792 O O . ALA A 1 229 ? 12.508 13 9.93 1 98.62 229 ALA A O 1
ATOM 1793 N N . PHE A 1 230 ? 12.914 14.148 8.047 1 98.75 230 PHE A N 1
ATOM 1794 C CA . PHE A 1 230 ? 13.891 15.031 8.68 1 98.75 230 PHE A CA 1
ATOM 1795 C C . PHE A 1 230 ? 13.391 16.469 8.688 1 98.75 230 PHE A C 1
ATOM 1797 O O . PHE A 1 230 ? 13.234 17.094 7.629 1 98.75 230 PHE A O 1
ATOM 1804 N N . LEU A 1 231 ? 13.195 16.938 9.867 1 98.44 231 LEU A N 1
ATOM 1805 C CA . LEU A 1 231 ? 12.609 18.25 10.078 1 98.44 231 LEU A CA 1
ATOM 1806 C C . LEU A 1 231 ? 13.672 19.281 10.453 1 98.44 231 LEU A C 1
ATOM 1808 O O . LEU A 1 231 ? 14.32 19.156 11.5 1 98.44 231 LEU A O 1
ATOM 1812 N N . ASP A 1 232 ? 13.883 20.234 9.594 1 98.06 232 ASP A N 1
ATOM 1813 C CA . ASP A 1 232 ? 14.797 21.344 9.836 1 98.06 232 ASP A CA 1
ATOM 1814 C C . ASP A 1 232 ? 14.078 22.688 9.672 1 98.06 232 ASP A C 1
ATOM 1816 O O . ASP A 1 232 ? 13.719 23.078 8.562 1 98.06 232 ASP A O 1
ATOM 1820 N N . ARG A 1 233 ? 13.961 23.453 10.711 1 95.69 233 ARG A N 1
ATOM 1821 C CA . ARG A 1 233 ? 13.211 24.703 10.719 1 95.69 233 ARG A CA 1
ATOM 1822 C C . ARG A 1 233 ? 13.898 25.766 9.867 1 95.69 233 ARG A C 1
ATOM 1824 O O . ARG A 1 233 ? 13.289 26.766 9.492 1 95.69 233 ARG A O 1
ATOM 1831 N N . SER A 1 234 ? 15.18 25.547 9.578 1 96.06 234 SER A N 1
ATOM 1832 C CA . SER A 1 234 ? 15.914 26.562 8.82 1 96.06 234 SER A CA 1
ATOM 1833 C C . SER A 1 234 ? 15.32 26.766 7.438 1 96.06 234 SER A C 1
ATOM 1835 O O . SER A 1 234 ? 15.469 27.828 6.836 1 96.06 234 SER A O 1
ATOM 1837 N N . PHE A 1 235 ? 14.602 25.781 6.891 1 98 235 PHE A N 1
ATOM 1838 C CA . PHE A 1 235 ? 14 25.906 5.57 1 98 235 PHE A CA 1
ATOM 1839 C C . PHE A 1 235 ? 12.898 26.953 5.574 1 98 235 PHE A C 1
ATOM 1841 O O . PHE A 1 235 ? 12.547 27.5 4.523 1 98 235 PHE A O 1
ATOM 1848 N N . ILE A 1 236 ? 12.352 27.25 6.762 1 97.75 236 ILE A N 1
ATOM 1849 C CA . ILE A 1 236 ? 11.219 28.172 6.867 1 97.75 236 ILE A CA 1
ATOM 1850 C C . ILE A 1 236 ? 11.695 29.609 6.609 1 97.75 236 ILE A C 1
ATOM 1852 O O . ILE A 1 236 ? 10.891 30.469 6.258 1 97.75 236 ILE A O 1
ATOM 1856 N N . GLN A 1 237 ? 12.969 29.859 6.711 1 96.75 237 GLN A N 1
ATOM 1857 C CA . GLN A 1 237 ? 13.539 31.203 6.625 1 96.75 237 GLN A CA 1
ATOM 1858 C C . GLN A 1 237 ? 13.297 31.812 5.25 1 96.75 237 GLN A C 1
ATOM 1860 O O . GLN A 1 237 ? 13.211 33.031 5.113 1 96.75 237 GLN A O 1
ATOM 1865 N N . THR A 1 238 ? 13.133 30.984 4.246 1 97.5 238 THR A N 1
ATOM 1866 C CA . THR A 1 238 ? 13.031 31.516 2.889 1 97.5 238 THR A CA 1
ATOM 1867 C C . THR A 1 238 ? 11.578 31.5 2.416 1 97.5 238 THR A C 1
ATOM 1869 O O . THR A 1 238 ? 11.281 31.906 1.292 1 97.5 238 THR A O 1
ATOM 1872 N N . LEU A 1 239 ? 10.695 31.047 3.273 1 97.69 239 LEU A N 1
ATOM 1873 C CA . LEU A 1 239 ? 9.289 30.984 2.898 1 97.69 239 LEU A CA 1
ATOM 1874 C C . LEU A 1 239 ? 8.672 32.375 2.867 1 97.69 239 LEU A C 1
ATOM 1876 O O . LEU A 1 239 ? 8.953 33.219 3.74 1 97.69 239 LEU A O 1
ATOM 1880 N N . PRO A 1 240 ? 7.855 32.594 1.843 1 97.38 240 PRO A N 1
ATOM 1881 C CA . PRO A 1 240 ? 6.988 33.781 1.979 1 97.38 240 PRO A CA 1
ATOM 1882 C C . PRO A 1 240 ? 6.09 33.688 3.211 1 97.38 240 PRO A C 1
ATOM 1884 O O . PRO A 1 240 ? 5.656 32.594 3.604 1 97.38 240 PRO A O 1
ATOM 1887 N N . ARG A 1 241 ? 5.789 34.812 3.77 1 98 241 ARG A N 1
ATOM 1888 C CA . ARG A 1 241 ? 5.012 34.969 4.996 1 98 241 ARG A CA 1
ATOM 1889 C C . ARG A 1 241 ? 3.684 34.219 4.887 1 98 241 ARG A C 1
ATOM 1891 O O . ARG A 1 241 ? 3.273 33.531 5.824 1 98 241 ARG A O 1
ATOM 1898 N N . ARG A 1 242 ? 2.988 34.25 3.705 1 98.12 242 ARG A N 1
ATOM 1899 C CA . ARG A 1 242 ? 1.703 33.594 3.479 1 98.12 242 ARG A CA 1
ATOM 1900 C C . ARG A 1 242 ? 1.817 32.094 3.67 1 98.12 242 ARG A C 1
ATOM 1902 O O . ARG A 1 242 ? 0.889 31.453 4.168 1 98.12 242 ARG A O 1
ATOM 1909 N N . HIS A 1 243 ? 2.98 31.578 3.281 1 97.94 243 HIS A N 1
ATOM 1910 C CA . HIS A 1 243 ? 3.182 30.125 3.379 1 97.94 243 HIS A CA 1
ATOM 1911 C C . HIS A 1 243 ? 3.471 29.703 4.816 1 97.94 243 HIS A C 1
ATOM 1913 O O . HIS A 1 243 ? 3.23 28.562 5.191 1 97.94 243 HIS A O 1
ATOM 1919 N N . ILE A 1 244 ? 4.008 30.609 5.594 1 98.56 244 ILE A N 1
ATOM 1920 C CA . ILE A 1 244 ? 4.168 30.328 7.016 1 98.56 244 ILE A CA 1
ATOM 1921 C C . ILE A 1 244 ? 2.801 30.312 7.695 1 98.56 244 ILE A C 1
ATOM 1923 O O . ILE A 1 244 ? 2.477 29.391 8.438 1 98.56 244 ILE A O 1
ATOM 1927 N N . ALA A 1 245 ? 1.987 31.312 7.387 1 98.69 245 ALA A N 1
ATOM 1928 C CA . ALA A 1 245 ? 0.622 31.344 7.902 1 98.69 245 ALA A CA 1
ATOM 1929 C C . ALA A 1 245 ? -0.151 30.094 7.496 1 98.69 245 ALA A C 1
ATOM 1931 O O . ALA A 1 245 ? -0.864 29.5 8.312 1 98.69 245 ALA A O 1
ATOM 1932 N N . ASN A 1 246 ? 0.051 29.719 6.242 1 98.12 246 ASN A N 1
ATOM 1933 C CA . ASN A 1 246 ? -0.566 28.516 5.695 1 98.12 246 ASN A CA 1
ATOM 1934 C C . ASN A 1 246 ? -0.292 27.297 6.57 1 98.12 246 ASN A C 1
ATOM 1936 O O . ASN A 1 246 ? -1.189 26.484 6.816 1 98.12 246 ASN A O 1
ATOM 1940 N N . GLY A 1 247 ? 0.913 27.188 7.086 1 98.38 247 GLY A N 1
ATOM 1941 C CA . GLY A 1 247 ? 1.293 26.062 7.926 1 98.38 247 GLY A CA 1
ATOM 1942 C C . GLY A 1 247 ? 0.738 26.156 9.336 1 98.38 247 GLY A C 1
ATOM 1943 O O . GLY A 1 247 ? 0.49 25.125 9.984 1 98.38 247 GLY A O 1
ATOM 1944 N N . LEU A 1 248 ? 0.542 27.406 9.805 1 98.69 248 LEU A N 1
ATOM 1945 C CA . LEU A 1 248 ? 0.026 27.641 11.148 1 98.69 248 LEU A CA 1
ATOM 1946 C C . LEU A 1 248 ? -1.398 27.109 11.281 1 98.69 248 LEU A C 1
ATOM 1948 O O . LEU A 1 248 ? -1.847 26.797 12.383 1 98.69 248 LEU A O 1
ATOM 1952 N N . ALA A 1 249 ? -2.084 26.953 10.164 1 98.56 249 ALA A N 1
ATOM 1953 C CA . ALA A 1 249 ? -3.436 26.406 10.188 1 98.56 249 ALA A CA 1
ATOM 1954 C C . ALA A 1 249 ? -3.434 24.984 10.758 1 98.56 249 ALA A C 1
ATOM 1956 O O . ALA A 1 249 ? -4.277 24.641 11.586 1 98.56 249 ALA A O 1
ATOM 1957 N N . GLU A 1 250 ? -2.49 24.188 10.367 1 97.81 250 GLU A N 1
ATOM 1958 C CA . GLU A 1 250 ? -2.414 22.812 10.836 1 97.81 250 GLU A CA 1
ATOM 1959 C C . GLU A 1 250 ? -1.982 22.734 12.297 1 97.81 250 GLU A C 1
ATOM 1961 O O . GLU A 1 250 ? -2.412 21.844 13.031 1 97.81 250 GLU A O 1
ATOM 1966 N N . MET A 1 251 ? -1.146 23.672 12.68 1 98.12 251 MET A N 1
ATOM 1967 C CA . MET A 1 251 ? -0.77 23.734 14.086 1 98.12 251 MET A CA 1
ATOM 1968 C C . MET A 1 251 ? -1.971 24.109 14.953 1 98.12 251 MET A C 1
ATOM 1970 O O . MET A 1 251 ? -2.18 23.516 16.016 1 98.12 251 MET A O 1
ATOM 1974 N N . LEU A 1 252 ? -2.691 25.062 14.477 1 98.75 252 LEU A N 1
ATOM 1975 C CA . LEU A 1 252 ? -3.881 25.5 15.195 1 98.75 252 LEU A CA 1
ATOM 1976 C C . LEU A 1 252 ? -4.91 24.391 15.289 1 98.75 252 LEU A C 1
ATOM 1978 O O . LEU A 1 252 ? -5.602 24.25 16.297 1 98.75 252 LEU A O 1
ATOM 1982 N N . LYS A 1 253 ? -5.023 23.625 14.203 1 98.44 253 LYS A N 1
ATOM 1983 C CA . LYS A 1 253 ? -5.91 22.469 14.211 1 98.44 253 LYS A CA 1
ATOM 1984 C C . LYS A 1 253 ? -5.633 21.562 15.406 1 98.44 253 LYS A C 1
ATOM 1986 O O . LYS A 1 253 ? -6.555 21.188 16.141 1 98.44 253 LYS A O 1
ATOM 1991 N N . MET A 1 254 ? -4.387 21.281 15.648 1 97.44 254 MET A N 1
ATOM 1992 C CA . MET A 1 254 ? -4.02 20.406 16.766 1 97.44 254 MET A CA 1
ATOM 1993 C C . MET A 1 254 ? -4.242 21.094 18.094 1 97.44 254 MET A C 1
ATOM 1995 O O . MET A 1 254 ? -4.609 20.453 19.078 1 97.44 254 MET A O 1
ATOM 1999 N N . ALA A 1 255 ? -4.004 22.391 18.109 1 98.44 255 ALA A N 1
ATOM 2000 C CA . ALA A 1 255 ? -4.246 23.188 19.312 1 98.44 255 ALA A CA 1
ATOM 2001 C C . ALA A 1 255 ? -5.711 23.094 19.734 1 98.44 255 ALA A C 1
ATOM 2003 O O . ALA A 1 255 ? -6.016 22.875 20.906 1 98.44 255 ALA A O 1
ATOM 2004 N N . LEU A 1 256 ? -6.586 23.234 18.797 1 98.31 256 LEU A N 1
ATOM 2005 C CA . LEU A 1 256 ? -8.016 23.266 19.078 1 98.31 256 LEU A CA 1
ATOM 2006 C C . LEU A 1 256 ? -8.539 21.875 19.406 1 98.31 256 LEU A C 1
ATOM 2008 O O . LEU A 1 256 ? -9.438 21.734 20.25 1 98.31 256 LEU A O 1
ATOM 2012 N N . MET A 1 257 ? -7.938 20.875 18.844 1 97.12 257 MET A N 1
ATOM 2013 C CA . MET A 1 257 ? -8.477 19.531 18.969 1 97.12 257 MET A CA 1
ATOM 2014 C C . MET A 1 257 ? -7.98 18.859 20.25 1 97.12 257 MET A C 1
ATOM 2016 O O . MET A 1 257 ? -8.68 18.031 20.828 1 97.12 257 MET A O 1
ATOM 2020 N N . LYS A 1 258 ? -6.766 19.297 20.719 1 95.56 258 LYS A N 1
ATOM 2021 C CA . LYS A 1 258 ? -6.305 18.391 21.766 1 95.56 258 LYS A CA 1
ATOM 2022 C C . LYS A 1 258 ? -5.344 19.109 22.719 1 95.56 258 LYS A C 1
ATOM 2024 O O . LYS A 1 258 ? -4.949 18.547 23.75 1 95.56 258 LYS A O 1
ATOM 2029 N N . HIS A 1 259 ? -4.914 20.422 22.469 1 96.94 259 HIS A N 1
ATOM 2030 C CA . HIS A 1 259 ? -3.84 20.969 23.281 1 96.94 259 HIS A CA 1
ATOM 2031 C C . HIS A 1 259 ? -4.07 22.453 23.562 1 96.94 259 HIS A C 1
ATOM 2033 O O . HIS A 1 259 ? -3.512 23.312 22.891 1 96.94 259 HIS A O 1
ATOM 2039 N N . ARG A 1 260 ? -4.602 22.766 24.703 1 97.25 260 ARG A N 1
ATOM 2040 C CA . ARG A 1 260 ? -4.906 24.141 25.094 1 97.25 260 ARG A CA 1
ATOM 2041 C C . ARG A 1 260 ? -3.639 24.984 25.172 1 97.25 260 ARG A C 1
ATOM 2043 O O . ARG A 1 260 ? -3.641 26.141 24.766 1 97.25 260 ARG A O 1
ATOM 2050 N N . GLY A 1 261 ? -2.617 24.375 25.656 1 97.56 261 GLY A N 1
ATOM 2051 C CA . GLY A 1 261 ? -1.354 25.094 25.766 1 97.56 261 GLY A CA 1
ATOM 2052 C C . GLY A 1 261 ? -0.824 25.562 24.422 1 97.56 261 GLY A C 1
ATOM 2053 O O . GLY A 1 261 ? -0.295 26.672 24.312 1 97.56 261 GLY A O 1
ATOM 2054 N N . LEU A 1 262 ? -0.912 24.703 23.469 1 98.12 262 LEU A N 1
ATOM 2055 C CA . LEU A 1 262 ? -0.498 25.109 22.125 1 98.12 262 LEU A CA 1
ATOM 2056 C C . LEU A 1 262 ? -1.356 26.25 21.609 1 98.12 262 LEU A C 1
ATOM 2058 O O . LEU A 1 262 ? -0.852 27.156 20.938 1 98.12 262 LEU A O 1
ATOM 2062 N N . PHE A 1 263 ? -2.635 26.281 21.906 1 98.5 263 PHE A N 1
ATOM 2063 C CA . PHE A 1 263 ? -3.514 27.375 21.5 1 98.5 263 PHE A CA 1
ATOM 2064 C C . PHE A 1 263 ? -3.053 28.688 22.109 1 98.5 263 PHE A C 1
ATOM 2066 O O . PHE A 1 263 ? -2.92 29.688 21.406 1 98.5 263 PHE A O 1
ATOM 2073 N N . GLU A 1 264 ? -2.848 28.609 23.344 1 98.25 264 GLU A N 1
ATOM 2074 C CA . GLU A 1 264 ? -2.436 29.812 24.047 1 98.25 264 GLU A CA 1
ATOM 2075 C C . GLU A 1 264 ? -1.093 30.328 23.531 1 98.25 264 GLU A C 1
ATOM 2077 O O . GLU A 1 264 ? -0.875 31.531 23.453 1 98.25 264 GLU A O 1
ATOM 2082 N N . LEU A 1 265 ? -0.254 29.391 23.234 1 96.81 265 LEU A N 1
ATOM 2083 C CA . LEU A 1 265 ? 1.039 29.766 22.672 1 96.81 265 LEU A CA 1
ATOM 2084 C C . LEU A 1 265 ? 0.862 30.484 21.344 1 96.81 265 LEU A C 1
ATOM 2086 O O . LEU A 1 265 ? 1.506 31.516 21.109 1 96.81 265 LEU A O 1
ATOM 2090 N N . LEU A 1 266 ? 0.009 30 20.484 1 98.25 266 LEU A N 1
ATOM 2091 C CA . LEU A 1 266 ? -0.238 30.609 19.188 1 98.25 266 LEU A CA 1
ATOM 2092 C C . LEU A 1 266 ? -0.962 31.938 19.344 1 98.25 266 LEU A C 1
ATOM 2094 O O . LEU A 1 266 ? -0.696 32.875 18.594 1 98.25 266 LEU A O 1
ATOM 2098 N N . GLU A 1 267 ? -1.841 31.969 20.266 1 98 267 GLU A N 1
ATOM 2099 C CA . GLU A 1 267 ? -2.582 33.188 20.531 1 98 267 GLU A CA 1
ATOM 2100 C C . GLU A 1 267 ? -1.645 34.312 20.984 1 98 267 GLU A C 1
ATOM 2102 O O . GLU A 1 267 ? -1.787 35.469 20.531 1 98 267 GLU A O 1
ATOM 2107 N N . THR A 1 268 ? -0.707 33.969 21.781 1 96.25 268 THR A N 1
ATOM 2108 C CA . THR A 1 268 ? 0.166 34.969 22.391 1 96.25 268 THR A CA 1
ATOM 2109 C C . THR A 1 268 ? 1.338 35.281 21.469 1 96.25 268 THR A C 1
ATOM 2111 O O . THR A 1 268 ? 1.741 36.438 21.344 1 96.25 268 THR A O 1
ATOM 2114 N N . HIS A 1 269 ? 1.849 34.312 20.766 1 95.19 269 HIS A N 1
ATOM 2115 C CA . HIS A 1 269 ? 3.125 34.5 20.078 1 95.19 269 HIS A CA 1
ATOM 2116 C C . HIS A 1 269 ? 2.98 34.281 18.578 1 95.19 269 HIS A C 1
ATOM 2118 O O . HIS A 1 269 ? 3.979 34.25 17.844 1 95.19 269 HIS A O 1
ATOM 2124 N N . GLY A 1 270 ? 1.796 34.125 18.078 1 96.81 270 GLY A N 1
ATOM 2125 C CA . GLY A 1 270 ? 1.576 33.844 16.672 1 96.81 270 GLY A CA 1
ATOM 2126 C C . GLY A 1 270 ? 2.227 34.844 15.742 1 96.81 270 GLY A C 1
ATOM 2127 O O . GLY A 1 270 ? 2.896 34.469 14.773 1 96.81 270 GLY A O 1
ATOM 2128 N N . GLN A 1 271 ? 2.074 36.125 16.031 1 96.44 271 GLN A N 1
ATOM 2129 C CA . GLN A 1 271 ? 2.643 37.188 15.203 1 96.44 271 GLN A CA 1
ATOM 2130 C C . GLN A 1 271 ? 4.168 37.156 15.25 1 96.44 271 GLN A C 1
ATOM 2132 O O . GLN A 1 271 ? 4.828 37.375 14.227 1 96.44 271 GLN A O 1
ATOM 2137 N N . PHE A 1 272 ? 4.695 36.938 16.406 1 95.06 272 PHE A N 1
ATOM 2138 C CA . PHE A 1 272 ? 6.141 36.844 16.547 1 95.06 272 PHE A CA 1
ATOM 2139 C C . PHE A 1 272 ? 6.691 35.688 15.719 1 95.06 272 PHE A C 1
ATOM 2141 O O . PHE A 1 272 ? 7.738 35.844 15.078 1 95.06 272 PHE A O 1
ATOM 2148 N N . LEU A 1 273 ? 6.008 34.562 15.758 1 97.06 273 LEU A N 1
ATOM 2149 C CA . LEU A 1 273 ? 6.414 33.406 14.969 1 97.06 273 LEU A CA 1
ATOM 2150 C C . LEU A 1 273 ? 6.414 33.75 13.484 1 97.06 273 LEU A C 1
ATOM 2152 O O . LEU A 1 273 ? 7.344 33.375 12.758 1 97.06 273 LEU A O 1
ATOM 2156 N N . LEU A 1 274 ? 5.352 34.438 13.039 1 97.81 274 LEU A N 1
ATOM 2157 C CA . LEU A 1 274 ? 5.27 34.875 11.648 1 97.81 274 LEU A CA 1
ATOM 2158 C C . LEU A 1 274 ? 6.418 35.812 11.305 1 97.81 274 LEU A C 1
ATOM 2160 O O . LEU A 1 274 ? 7.109 35.625 10.305 1 97.81 274 LEU A O 1
ATOM 2164 N N . ASP A 1 275 ? 6.68 36.75 12.117 1 96.31 275 ASP A N 1
ATOM 2165 C CA . ASP A 1 275 ? 7.676 37.781 11.875 1 96.31 275 ASP A CA 1
ATOM 2166 C C . ASP A 1 275 ? 9.086 37.188 11.875 1 96.31 275 ASP A C 1
ATOM 2168 O O . ASP A 1 275 ? 9.93 37.594 11.078 1 96.31 275 ASP A O 1
ATOM 2172 N N . SER A 1 276 ? 9.336 36.281 12.812 1 96.19 276 SER A N 1
ATOM 2173 C CA . SER A 1 276 ? 10.68 35.719 12.953 1 96.19 276 SER A CA 1
ATOM 2174 C C . SER A 1 276 ? 10.914 34.562 11.977 1 96.19 276 SER A C 1
ATOM 2176 O O . SER A 1 276 ? 12.016 34.031 11.898 1 96.19 276 SER A O 1
ATOM 2178 N N . LYS A 1 277 ? 9.805 34.156 11.297 1 97.44 277 LYS A N 1
ATOM 2179 C CA . LYS A 1 277 ? 9.844 33.031 10.398 1 97.44 277 LYS A CA 1
ATOM 2180 C C . LYS A 1 277 ? 10.328 31.766 11.117 1 97.44 277 LYS A C 1
ATOM 2182 O O . LYS A 1 277 ? 11.086 30.984 10.562 1 97.44 277 LYS A O 1
ATOM 2187 N N . PHE A 1 278 ? 10.023 31.734 12.367 1 96.69 278 PHE A N 1
ATOM 2188 C CA . PHE A 1 278 ? 10.344 30.609 13.234 1 96.69 278 PHE A CA 1
ATOM 2189 C C . PHE A 1 278 ? 11.852 30.469 13.414 1 96.69 278 PHE A C 1
ATOM 2191 O O . PHE A 1 278 ? 12.359 29.375 13.672 1 96.69 278 PHE A O 1
ATOM 2198 N N . GLN A 1 279 ? 12.609 31.516 13.164 1 94.06 279 GLN A N 1
ATOM 2199 C CA . GLN A 1 279 ? 14.062 31.484 13.297 1 94.06 279 GLN A CA 1
ATOM 2200 C C . GLN A 1 279 ? 14.508 32.062 14.633 1 94.06 279 GLN A C 1
ATOM 2202 O O . GLN A 1 279 ? 15.688 32 14.984 1 94.06 279 GLN A O 1
ATOM 2207 N N . SER A 1 280 ? 13.656 32.656 15.25 1 81.75 280 SER A N 1
ATOM 2208 C CA . SER A 1 280 ? 14.07 33.375 16.453 1 81.75 280 SER A CA 1
ATOM 2209 C C . SER A 1 280 ? 14.578 32.406 17.516 1 81.75 280 SER A C 1
ATOM 2211 O O . SER A 1 280 ? 14.07 31.297 17.656 1 81.75 280 SER A O 1
ATOM 2213 N N . THR A 1 281 ? 15.758 32.781 17.922 1 67.06 281 THR A N 1
ATOM 2214 C CA . THR A 1 281 ? 16.328 32 19.031 1 67.06 281 THR A CA 1
ATOM 2215 C C . THR A 1 281 ? 15.938 32.656 20.359 1 67.06 281 THR A C 1
ATOM 2217 O O . THR A 1 281 ? 16.5 32.312 21.406 1 67.06 281 THR A O 1
ATOM 2220 N N . LEU A 1 282 ? 15.117 33.625 20.172 1 63.16 282 LEU A N 1
ATOM 2221 C CA . LEU A 1 282 ? 14.789 34.406 21.359 1 63.16 282 LEU A CA 1
ATOM 2222 C C . LEU A 1 282 ? 14.094 33.531 22.406 1 63.16 282 LEU A C 1
ATOM 2224 O O . LEU A 1 282 ? 13.18 32.781 22.078 1 63.16 282 LEU A O 1
ATOM 2228 N N . VAL A 1 283 ? 14.836 33.25 23.438 1 60.5 283 VAL A N 1
ATOM 2229 C CA . VAL A 1 283 ? 14.211 32.812 24.688 1 60.5 283 VAL A CA 1
ATOM 2230 C C . VAL A 1 283 ? 13.383 33.969 25.281 1 60.5 283 VAL A C 1
ATOM 2232 O O . VAL A 1 283 ? 13.906 35.031 25.547 1 60.5 283 VAL A O 1
ATOM 2235 N N . LEU A 1 284 ? 12.102 34 24.875 1 55.69 284 LEU A N 1
ATOM 2236 C CA . LEU A 1 284 ? 11.219 35.062 25.312 1 55.69 284 LEU A CA 1
ATOM 2237 C C . LEU A 1 284 ? 10.836 34.875 26.781 1 55.69 284 LEU A C 1
ATOM 2239 O O . LEU A 1 284 ? 10.469 33.781 27.203 1 55.69 284 LEU A O 1
ATOM 2243 N N . GLY A 1 285 ? 10.82 35.938 27.516 1 53.25 285 GLY A N 1
ATOM 2244 C CA . GLY A 1 285 ? 10.406 36.094 28.891 1 53.25 285 GLY A CA 1
ATOM 2245 C C . GLY A 1 285 ? 11.336 35.438 29.891 1 53.25 285 GLY A C 1
ATOM 2246 O O . GLY A 1 285 ? 12.422 34.969 29.516 1 53.25 285 GLY A O 1
ATOM 2247 N N . ASP A 1 286 ? 11.023 35.531 31.125 1 51.56 286 ASP A N 1
ATOM 2248 C CA . ASP A 1 286 ? 11.742 34.938 32.25 1 51.56 286 ASP A CA 1
ATOM 2249 C C . ASP A 1 286 ? 11.898 33.438 32.125 1 51.56 286 ASP A C 1
ATOM 2251 O O . ASP A 1 286 ? 12.781 32.844 32.719 1 51.56 286 ASP A O 1
ATOM 2255 N N . GLU A 1 287 ? 10.977 32.938 31.297 1 53.62 287 GLU A N 1
ATOM 2256 C CA . GLU A 1 287 ? 10.914 31.469 31.328 1 53.62 287 GLU A CA 1
ATOM 2257 C C . GLU A 1 287 ? 11.773 30.859 30.219 1 53.62 287 GLU A C 1
ATOM 2259 O O . GLU A 1 287 ? 11.945 29.641 30.172 1 53.62 287 GLU A O 1
ATOM 2264 N N . ARG A 1 288 ? 12.719 31.625 29.578 1 65.38 288 ARG A N 1
ATOM 2265 C CA . ARG A 1 288 ? 13.727 31.109 28.656 1 65.38 288 ARG A CA 1
ATOM 2266 C C . ARG A 1 288 ? 13.102 30.125 27.672 1 65.38 288 ARG A C 1
ATOM 2268 O O . ARG A 1 288 ? 13.578 29 27.531 1 65.38 288 ARG A O 1
ATOM 2275 N N . ILE A 1 289 ? 11.789 30.594 27.094 1 75.62 289 ILE A N 1
ATOM 2276 C CA . ILE A 1 289 ? 11.109 29.656 26.203 1 75.62 289 ILE A CA 1
ATOM 2277 C C . ILE A 1 289 ? 11.344 30.078 24.75 1 75.62 289 ILE A C 1
ATOM 2279 O O . ILE A 1 289 ? 11.32 31.266 24.438 1 75.62 289 ILE A O 1
ATOM 2283 N N . ASP A 1 290 ? 11.656 29.234 23.812 1 89.69 290 ASP A N 1
ATOM 2284 C CA . ASP A 1 290 ? 11.633 29.406 22.359 1 89.69 290 ASP A CA 1
ATOM 2285 C C . ASP A 1 290 ? 10.305 28.938 21.766 1 89.69 290 ASP A C 1
ATOM 2287 O O . ASP A 1 290 ? 10.102 27.75 21.547 1 89.69 290 ASP A O 1
ATOM 2291 N N . PRO A 1 291 ? 9.398 30.016 21.516 1 93.19 291 PRO A N 1
ATOM 2292 C CA . PRO A 1 291 ? 8.055 29.625 21.062 1 93.19 291 PRO A CA 1
ATOM 2293 C C . PRO A 1 291 ? 8.07 28.781 19.797 1 93.19 291 PRO A C 1
ATOM 2295 O O . PRO A 1 291 ? 7.207 27.922 19.609 1 93.19 291 PRO A O 1
ATOM 2298 N N . ALA A 1 292 ? 9.062 29.094 18.953 1 95.25 292 ALA A N 1
ATOM 2299 C CA . ALA A 1 292 ? 9.148 28.344 17.719 1 95.25 292 ALA A CA 1
ATOM 2300 C C . ALA A 1 292 ? 9.461 26.875 17.984 1 95.25 292 ALA A C 1
ATOM 2302 O O . ALA A 1 292 ? 8.797 25.984 17.438 1 95.25 292 ALA A O 1
ATOM 2303 N N . SER A 1 293 ? 10.422 26.609 18.844 1 93.56 293 SER A N 1
ATOM 2304 C CA . SER A 1 293 ? 10.805 25.25 19.188 1 93.56 293 SER A CA 1
ATOM 2305 C C . SER A 1 293 ? 9.672 24.531 19.922 1 93.56 293 SER A C 1
ATOM 2307 O O . SER A 1 293 ? 9.383 23.375 19.641 1 93.56 293 SER A O 1
ATOM 2309 N N . LEU A 1 294 ? 9.078 25.234 20.828 1 94.75 294 LEU A N 1
ATOM 2310 C CA . LEU A 1 294 ? 8.031 24.625 21.625 1 94.75 294 LEU A CA 1
ATOM 2311 C C . LEU A 1 294 ? 6.805 24.312 20.781 1 94.75 294 LEU A C 1
ATOM 2313 O O . LEU A 1 294 ? 6.25 23.203 20.891 1 94.75 294 LEU A O 1
ATOM 2317 N N . SER A 1 295 ? 6.352 25.25 19.969 1 96.5 295 SER A N 1
ATOM 2318 C CA . SER A 1 295 ? 5.148 25.031 19.172 1 96.5 295 SER A CA 1
ATOM 2319 C C . SER A 1 295 ? 5.34 23.906 18.156 1 96.5 295 SER A C 1
ATOM 2321 O O . SER A 1 295 ? 4.461 23.062 18 1 96.5 295 SER A O 1
ATOM 2323 N N . THR A 1 296 ? 6.52 23.875 17.484 1 96.5 296 THR A N 1
ATOM 2324 C CA . THR A 1 296 ? 6.758 22.812 16.5 1 96.5 296 THR A CA 1
ATOM 2325 C C . THR A 1 296 ? 6.852 21.453 17.172 1 96.5 296 THR A C 1
ATOM 2327 O O . THR A 1 296 ? 6.32 20.469 16.672 1 96.5 296 THR A O 1
ATOM 2330 N N . ARG A 1 297 ? 7.445 21.406 18.312 1 95.38 297 ARG A N 1
ATOM 2331 C CA . ARG A 1 297 ? 7.562 20.156 19.047 1 95.38 297 ARG A CA 1
ATOM 2332 C C . ARG A 1 297 ? 6.188 19.625 19.453 1 95.38 297 ARG A C 1
ATOM 2334 O O . ARG A 1 297 ? 5.867 18.453 19.219 1 95.38 297 ARG A O 1
ATOM 2341 N N . VAL A 1 298 ? 5.422 20.484 20.062 1 96.81 298 VAL A N 1
ATOM 2342 C CA . VAL A 1 298 ? 4.102 20.078 20.531 1 96.81 298 VAL A CA 1
ATOM 2343 C C . VAL A 1 298 ? 3.236 19.656 19.344 1 96.81 298 VAL A C 1
ATOM 2345 O O . VAL A 1 298 ? 2.504 18.656 19.438 1 96.81 298 VAL A O 1
ATOM 2348 N N . ALA A 1 299 ? 3.336 20.406 18.266 1 97.25 299 ALA A N 1
ATOM 2349 C CA . ALA A 1 299 ? 2.553 20.094 17.078 1 97.25 299 ALA A CA 1
ATOM 2350 C C . ALA A 1 299 ? 2.91 18.703 16.547 1 97.25 299 ALA A C 1
ATOM 2352 O O . ALA A 1 299 ? 2.025 17.906 16.219 1 97.25 299 ALA A O 1
ATOM 2353 N N . ILE A 1 300 ? 4.168 18.359 16.469 1 97.25 300 ILE A N 1
ATOM 2354 C CA . ILE A 1 300 ? 4.629 17.078 15.961 1 97.25 300 ILE A CA 1
ATOM 2355 C C . ILE A 1 300 ? 4.191 15.961 16.906 1 97.25 300 ILE A C 1
ATOM 2357 O O . ILE A 1 300 ? 3.656 14.945 16.469 1 97.25 300 ILE A O 1
ATOM 2361 N N . GLU A 1 301 ? 4.367 16.188 18.172 1 96.81 301 GLU A N 1
ATOM 2362 C CA . GLU A 1 301 ? 4.039 15.18 19.172 1 96.81 301 GLU A CA 1
ATOM 2363 C C . GLU A 1 301 ? 2.547 14.867 19.172 1 96.81 301 GLU A C 1
ATOM 2365 O O . GLU A 1 301 ? 2.15 13.703 19.219 1 96.81 301 GLU A O 1
ATOM 2370 N N . THR A 1 302 ? 1.756 15.883 19.156 1 96.62 302 THR A N 1
ATOM 2371 C CA . THR A 1 302 ? 0.312 15.68 19.188 1 96.62 302 THR A CA 1
ATOM 2372 C C . THR A 1 302 ? -0.167 14.992 17.922 1 96.62 302 THR A C 1
ATOM 2374 O O . THR A 1 302 ? -1.068 14.148 17.953 1 96.62 302 THR A O 1
ATOM 2377 N N . MET A 1 303 ? 0.443 15.367 16.781 1 97.19 303 MET A N 1
ATOM 2378 C CA . MET A 1 303 ? 0.092 14.703 15.531 1 97.19 303 MET A CA 1
ATOM 2379 C C . MET A 1 303 ? 0.47 13.227 15.57 1 97.19 303 MET A C 1
ATOM 2381 O O . MET A 1 303 ? -0.319 12.375 15.172 1 97.19 303 MET A O 1
ATOM 2385 N N . LEU A 1 304 ? 1.653 12.906 16.047 1 97.5 304 LEU A N 1
ATOM 2386 C CA . LEU A 1 304 ? 2.117 11.523 16.125 1 97.5 304 LEU A CA 1
ATOM 2387 C C . LEU A 1 304 ? 1.217 10.703 17.047 1 97.5 304 LEU A C 1
ATOM 2389 O O . LEU A 1 304 ? 0.92 9.539 16.75 1 97.5 304 LEU A O 1
ATOM 2393 N N . GLU A 1 305 ? 0.764 11.312 18.156 1 96.94 305 GLU A N 1
ATOM 2394 C CA . GLU A 1 305 ? -0.128 10.641 19.094 1 96.94 305 GLU A CA 1
ATOM 2395 C C . GLU A 1 305 ? -1.406 10.172 18.406 1 96.94 305 GLU A C 1
ATOM 2397 O O . GLU A 1 305 ? -1.907 9.086 18.688 1 96.94 305 GLU A O 1
ATOM 2402 N N . GLU A 1 306 ? -1.869 10.969 17.531 1 96.69 306 GLU A N 1
ATOM 2403 C CA . GLU A 1 306 ? -3.154 10.688 16.906 1 96.69 306 GLU A CA 1
ATOM 2404 C C . GLU A 1 306 ? -2.992 9.734 15.727 1 96.69 306 GLU A C 1
ATOM 2406 O O . GLU A 1 306 ? -3.908 8.977 15.406 1 96.69 306 GLU A O 1
ATOM 2411 N N . LEU A 1 307 ? -1.839 9.734 15.102 1 97 307 LEU A N 1
ATOM 2412 C CA . LEU A 1 307 ? -1.669 8.977 13.867 1 97 307 LEU A CA 1
ATOM 2413 C C . LEU A 1 307 ? -1.167 7.566 14.156 1 97 307 LEU A C 1
ATOM 2415 O O . LEU A 1 307 ? -1.598 6.605 13.508 1 97 307 LEU A O 1
ATOM 2419 N N . ALA A 1 308 ? -0.292 7.367 15.102 1 97.25 308 ALA A N 1
ATOM 2420 C CA . ALA A 1 308 ? 0.413 6.109 15.344 1 97.25 308 ALA A CA 1
ATOM 2421 C C . ALA A 1 308 ? -0.57 4.969 15.586 1 97.25 308 ALA A C 1
ATOM 2423 O O . ALA A 1 308 ? -0.414 3.877 15.039 1 97.25 308 ALA A O 1
ATOM 2424 N N . PRO A 1 309 ? -1.659 5.195 16.375 1 96.25 309 PRO A N 1
ATOM 2425 C CA . PRO A 1 309 ? -2.566 4.086 16.672 1 96.25 309 PRO A CA 1
ATOM 2426 C C . PRO A 1 309 ? -3.48 3.742 15.5 1 96.25 309 PRO A C 1
ATOM 2428 O O . PRO A 1 309 ? -4.191 2.736 15.539 1 96.25 309 PRO A O 1
ATOM 2431 N N . ASN A 1 310 ? -3.463 4.559 14.453 1 95.62 310 ASN A N 1
ATOM 2432 C CA . ASN A 1 310 ? -4.438 4.418 13.375 1 95.62 310 ASN A CA 1
ATOM 2433 C C . ASN A 1 310 ? -3.859 4.863 12.031 1 95.62 310 ASN A C 1
ATOM 2435 O O . ASN A 1 310 ? -4.465 5.672 11.328 1 95.62 310 ASN A O 1
ATOM 2439 N N . LEU A 1 311 ? -2.703 4.32 11.734 1 95.12 311 LEU A N 1
ATOM 2440 C CA . LEU A 1 311 ? -1.933 4.781 10.578 1 95.12 311 LEU A CA 1
ATOM 2441 C C . LEU A 1 311 ? -2.709 4.566 9.289 1 95.12 311 LEU A C 1
ATOM 2443 O O . LEU A 1 311 ? -2.588 5.355 8.344 1 95.12 311 LEU A O 1
ATOM 2447 N N . TRP A 1 312 ? -3.484 3.496 9.188 1 94.06 312 TRP A N 1
ATOM 2448 C CA . TRP A 1 312 ? -4.211 3.176 7.969 1 94.06 312 TRP A CA 1
ATOM 2449 C C . TRP A 1 312 ? -5.66 3.645 8.055 1 94.06 312 TRP A C 1
ATOM 2451 O O . TRP A 1 312 ? -6.484 3.309 7.199 1 94.06 312 TRP A O 1
ATOM 2461 N N . GLU A 1 313 ? -5.996 4.312 9.094 1 93.75 313 GLU A N 1
ATOM 2462 C CA . GLU A 1 313 ? -7.305 4.934 9.281 1 93.75 313 GLU A CA 1
ATOM 2463 C C . GLU A 1 313 ? -8.414 3.893 9.281 1 93.75 313 GLU A C 1
ATOM 2465 O O . GLU A 1 313 ? -9.453 4.086 8.641 1 93.75 313 GLU A O 1
ATOM 2470 N N . ASP A 1 314 ? -8.203 2.857 9.938 1 92 314 ASP A N 1
ATOM 2471 C CA . ASP A 1 314 ? -9.25 1.853 10.125 1 92 314 ASP A CA 1
ATOM 2472 C C . ASP A 1 314 ? -10.359 2.381 11.023 1 92 314 ASP A C 1
ATOM 2474 O O . ASP A 1 314 ? -11.531 2.055 10.828 1 92 314 ASP A O 1
ATOM 2478 N N . ASP A 1 315 ? -9.898 3.041 12.07 1 92.94 315 ASP A N 1
ATOM 2479 C CA . ASP A 1 315 ? -10.867 3.812 12.844 1 92.94 315 ASP A CA 1
ATOM 2480 C C . ASP A 1 315 ? -11.156 5.156 12.188 1 92.94 315 ASP A C 1
ATOM 2482 O O . ASP A 1 315 ? -10.258 5.984 12.031 1 92.94 315 ASP A O 1
ATOM 2486 N N . LEU A 1 316 ? -12.398 5.383 11.891 1 93.19 316 LEU A N 1
ATOM 2487 C CA . LEU A 1 316 ? -12.75 6.547 11.094 1 93.19 316 LEU A CA 1
ATOM 2488 C C . LEU A 1 316 ? -13.07 7.746 11.984 1 93.19 316 LEU A C 1
ATOM 2490 O O . LEU A 1 316 ? -13.227 8.867 11.492 1 93.19 316 LEU A O 1
ATOM 2494 N N . ASP A 1 317 ? -13.18 7.48 13.25 1 94.44 317 ASP A N 1
ATOM 2495 C CA . ASP A 1 317 ? -13.352 8.602 14.164 1 94.44 317 ASP A CA 1
ATOM 2496 C C . ASP A 1 317 ? -12.016 9.273 14.469 1 94.44 317 ASP A C 1
ATOM 2498 O O . ASP A 1 317 ? -11.344 8.922 15.438 1 94.44 317 ASP A O 1
ATOM 2502 N N . ARG A 1 318 ? -11.758 10.289 13.703 1 95.25 318 ARG A N 1
ATOM 2503 C CA . ARG A 1 318 ? -10.445 10.922 13.789 1 95.25 318 ARG A CA 1
ATOM 2504 C C . ARG A 1 318 ? -10.57 12.414 14.062 1 95.25 318 ARG A C 1
ATOM 2506 O O . ARG A 1 318 ? -11.094 13.164 13.227 1 95.25 318 ARG A O 1
ATOM 2513 N N . LEU A 1 319 ? -9.961 12.859 15.07 1 96.38 319 LEU A N 1
ATOM 2514 C CA . LEU A 1 319 ? -9.992 14.273 15.422 1 96.38 319 LEU A CA 1
ATOM 2515 C C . LEU A 1 319 ? -9.188 15.102 14.422 1 96.38 319 LEU A C 1
ATOM 2517 O O . LEU A 1 319 ? -9.508 16.266 14.172 1 96.38 319 LEU A O 1
ATOM 2521 N N . VAL A 1 320 ? -8.203 14.445 13.797 1 96.25 320 VAL A N 1
ATOM 2522 C CA . VAL A 1 320 ? -7.309 15.148 12.891 1 96.25 320 VAL A CA 1
ATOM 2523 C C . VAL A 1 320 ? -8.047 15.492 11.594 1 96.25 320 VAL A C 1
ATOM 2525 O O . VAL A 1 320 ? -7.523 16.234 10.758 1 96.25 320 VAL A O 1
ATOM 2528 N N . ASP A 1 321 ? -9.289 15.031 11.484 1 96.38 321 ASP A N 1
ATOM 2529 C CA . ASP A 1 321 ? -10.078 15.383 10.312 1 96.38 321 ASP A CA 1
ATOM 2530 C C . ASP A 1 321 ? -10.711 16.766 10.469 1 96.38 321 ASP A C 1
ATOM 2532 O O . ASP A 1 321 ? -11.297 17.297 9.531 1 96.38 321 ASP A O 1
ATOM 2536 N N . PHE A 1 322 ? -10.562 17.375 11.68 1 98.12 322 PHE A N 1
ATOM 2537 C CA . PHE A 1 322 ? -11.023 18.734 11.867 1 98.12 322 PHE A CA 1
ATOM 2538 C C . PHE A 1 322 ? -10.422 19.656 10.82 1 98.12 322 PHE A C 1
ATOM 2540 O O . PHE A 1 322 ? -9.211 19.641 10.586 1 98.12 322 PHE A O 1
ATOM 2547 N N . GLY A 1 323 ? -11.289 20.344 10.172 1 98.31 323 GLY A N 1
ATOM 2548 C CA . GLY A 1 323 ? -10.852 21.234 9.102 1 98.31 323 GLY A CA 1
ATOM 2549 C C . GLY A 1 323 ? -10.781 20.547 7.754 1 98.31 323 GLY A C 1
ATOM 2550 O O . GLY A 1 323 ? -10.414 21.172 6.754 1 98.31 323 GLY A O 1
ATOM 2551 N N . HIS A 1 324 ? -11.148 19.312 7.637 1 97.31 324 HIS A N 1
ATOM 2552 C CA . HIS A 1 324 ? -11.039 18.578 6.383 1 97.31 324 HIS A CA 1
ATOM 2553 C C . HIS A 1 324 ? -12.391 18.016 5.961 1 97.31 324 HIS A C 1
ATOM 2555 O O . HIS A 1 324 ? -12.461 16.969 5.309 1 97.31 324 HIS A O 1
ATOM 2561 N N . LEU A 1 325 ? -13.414 18.625 6.395 1 97.06 325 LEU A N 1
ATOM 2562 C CA . LEU A 1 325 ? -14.75 18.203 5.996 1 97.06 325 LEU A CA 1
ATOM 2563 C C . LEU A 1 325 ? -15.188 18.922 4.719 1 97.06 325 LEU A C 1
ATOM 2565 O O . LEU A 1 325 ? -15.719 18.281 3.799 1 97.06 325 LEU A O 1
ATOM 2569 N N . ILE A 1 326 ? -14.891 20.203 4.621 1 97.75 326 ILE A N 1
ATOM 2570 C CA . ILE A 1 326 ? -15.344 21.031 3.52 1 97.75 326 ILE A CA 1
ATOM 2571 C C . ILE A 1 326 ? -14.148 21.469 2.672 1 97.75 326 ILE A C 1
ATOM 2573 O O . ILE A 1 326 ? -14.273 21.641 1.458 1 97.75 326 ILE A O 1
ATOM 2577 N N . SER A 1 327 ? -13.008 21.578 3.32 1 97.94 327 SER A N 1
ATOM 2578 C CA . SER A 1 327 ? -11.836 22.219 2.74 1 97.94 327 SER A CA 1
ATOM 2579 C C . SER A 1 327 ? -11.383 21.516 1.471 1 97.94 327 SER A C 1
ATOM 2581 O O . SER A 1 327 ? -10.93 22.156 0.518 1 97.94 327 SER A O 1
ATOM 2583 N N . PRO A 1 328 ? -11.461 20.156 1.409 1 95.44 328 PRO A N 1
ATOM 2584 C CA . PRO A 1 328 ? -11.016 19.516 0.169 1 95.44 328 PRO A CA 1
ATOM 2585 C C . PRO A 1 328 ? -11.805 19.984 -1.052 1 95.44 328 PRO A C 1
ATOM 2587 O O . PRO A 1 328 ? -11.227 20.297 -2.092 1 95.44 328 PRO A O 1
ATOM 2590 N N . GLU A 1 329 ? -13.094 20.062 -0.918 1 95.5 329 GLU A N 1
ATOM 2591 C CA . GLU A 1 329 ? -13.938 20.516 -2.02 1 95.5 329 GLU A CA 1
ATOM 2592 C C . GLU A 1 329 ? -13.703 22 -2.324 1 95.5 329 GLU A C 1
ATOM 2594 O O . GLU A 1 329 ? -13.664 22.391 -3.49 1 95.5 329 GLU A O 1
ATOM 2599 N N . LEU A 1 330 ? -13.57 22.781 -1.279 1 97.5 330 LEU A N 1
ATOM 2600 C CA . LEU A 1 330 ? -13.336 24.219 -1.448 1 97.5 330 LEU A CA 1
ATOM 2601 C C . LEU A 1 330 ? -12.023 24.469 -2.178 1 97.5 330 LEU A C 1
ATOM 2603 O O . LEU A 1 330 ? -11.977 25.266 -3.119 1 97.5 330 LEU A O 1
ATOM 2607 N N . GLU A 1 331 ? -10.961 23.75 -1.752 1 95.44 331 GLU A N 1
ATOM 2608 C CA . GLU A 1 331 ? -9.633 23.906 -2.355 1 95.44 331 GLU A CA 1
ATOM 2609 C C . GLU A 1 331 ? -9.68 23.609 -3.852 1 95.44 331 GLU A C 1
ATOM 2611 O O . GLU A 1 331 ? -9.148 24.375 -4.656 1 95.44 331 GLU A O 1
ATOM 2616 N N . MET A 1 332 ? -10.328 22.562 -4.219 1 92.62 332 MET A N 1
ATOM 2617 C CA . MET A 1 332 ? -10.383 22.141 -5.617 1 92.62 332 MET A CA 1
ATOM 2618 C C . MET A 1 332 ? -11.211 23.109 -6.449 1 92.62 332 MET A C 1
ATOM 2620 O O . MET A 1 332 ? -10.914 23.344 -7.621 1 92.62 332 MET A O 1
ATOM 2624 N N . LYS A 1 333 ? -12.172 23.688 -5.832 1 94 333 LYS A N 1
ATOM 2625 C CA . LYS A 1 333 ? -13.062 24.609 -6.531 1 94 333 LYS A CA 1
ATOM 2626 C C . LYS A 1 333 ? -12.336 25.906 -6.883 1 94 333 LYS A C 1
ATOM 2628 O O . LYS A 1 333 ? -12.555 26.469 -7.957 1 94 333 LYS A O 1
ATOM 2633 N N . VAL A 1 334 ? -11.469 26.312 -6.012 1 93.56 334 VAL A N 1
ATOM 2634 C CA . VAL A 1 334 ? -10.93 27.656 -6.211 1 93.56 334 VAL A CA 1
ATOM 2635 C C . VAL A 1 334 ? -9.43 27.578 -6.457 1 93.56 334 VAL A C 1
ATOM 2637 O O . VAL A 1 334 ? -8.711 28.562 -6.277 1 93.56 334 VAL A O 1
ATOM 2640 N N . LEU A 1 335 ? -8.969 26.422 -6.793 1 85.94 335 LEU A N 1
ATOM 2641 C CA . LEU A 1 335 ? -7.547 26.312 -7.121 1 85.94 335 LEU A CA 1
ATOM 2642 C C . LEU A 1 335 ? -7.152 27.328 -8.188 1 85.94 335 LEU A C 1
ATOM 2644 O O . LEU A 1 335 ? -7.883 27.531 -9.156 1 85.94 335 LEU A O 1
ATOM 2648 N N . PRO A 1 336 ? -6.051 28.016 -7.992 1 89.56 336 PRO A N 1
ATOM 2649 C CA . PRO A 1 336 ? -5.051 27.922 -6.926 1 89.56 336 PRO A CA 1
ATOM 2650 C C . PRO A 1 336 ? -5.172 29.047 -5.91 1 89.56 336 PRO A C 1
ATOM 2652 O O . PRO A 1 336 ? -4.184 29.406 -5.258 1 89.56 336 PRO A O 1
ATOM 2655 N N . VAL A 1 337 ? -6.367 29.719 -5.867 1 93.38 337 VAL A N 1
ATOM 2656 C CA . VAL A 1 337 ? -6.57 30.938 -5.098 1 93.38 337 VAL A CA 1
ATOM 2657 C C . VAL A 1 337 ? -6.242 30.688 -3.629 1 93.38 337 VAL A C 1
ATOM 2659 O O . VAL A 1 337 ? -5.523 31.469 -3.002 1 93.38 337 VAL A O 1
ATOM 2662 N N . LEU A 1 338 ? -6.691 29.594 -3.119 1 96.19 338 LEU A N 1
ATOM 2663 C CA . LEU A 1 338 ? -6.449 29.266 -1.717 1 96.19 338 LEU A CA 1
ATOM 2664 C C . LEU A 1 338 ? -5.363 28.203 -1.584 1 96.19 338 LEU A C 1
ATOM 2666 O O . LEU A 1 338 ? -5.324 27.25 -2.359 1 96.19 338 LEU A O 1
ATOM 2670 N N . LEU A 1 339 ? -4.496 28.453 -0.658 1 96.56 339 LEU A N 1
ATOM 2671 C CA . LEU A 1 339 ? -3.594 27.391 -0.22 1 96.56 339 LEU A CA 1
ATOM 2672 C C . LEU A 1 339 ? -4.324 26.391 0.667 1 96.56 339 LEU A C 1
ATOM 2674 O O . LEU A 1 339 ? -5.426 26.672 1.147 1 96.56 339 LEU A O 1
ATOM 2678 N N . HIS A 1 340 ? -3.73 25.234 0.856 1 96.69 340 HIS A N 1
ATOM 2679 C CA . HIS A 1 340 ? -4.352 24.156 1.615 1 96.69 340 HIS A CA 1
ATOM 2680 C C . HIS A 1 340 ? -4.719 24.609 3.023 1 96.69 340 HIS A C 1
ATOM 2682 O O . HIS A 1 340 ? -5.863 24.453 3.451 1 96.69 340 HIS A O 1
ATOM 2688 N N . GLY A 1 341 ? -3.742 25.172 3.754 1 98.12 341 GLY A N 1
ATOM 2689 C CA . GLY A 1 341 ? -3.982 25.609 5.121 1 98.12 341 GLY A CA 1
ATOM 2690 C C . GLY A 1 341 ? -5.051 26.672 5.227 1 98.12 341 GLY A C 1
ATOM 2691 O O . GLY A 1 341 ? -5.766 26.75 6.227 1 98.12 341 GLY A O 1
ATOM 2692 N N . GLU A 1 342 ? -5.129 27.516 4.191 1 98.44 342 GLU A N 1
ATOM 2693 C CA . GLU A 1 342 ? -6.164 28.547 4.148 1 98.44 342 GLU A CA 1
ATOM 2694 C C . GLU A 1 342 ? -7.551 27.922 4.031 1 98.44 342 GLU A C 1
ATOM 2696 O O . GLU A 1 342 ? -8.477 28.297 4.758 1 98.44 342 GLU A O 1
ATOM 2701 N N . ALA A 1 343 ? -7.672 26.953 3.154 1 98.38 343 ALA A N 1
ATOM 2702 C CA . ALA A 1 343 ? -8.945 26.25 3.02 1 98.38 343 ALA A CA 1
ATOM 2703 C C . ALA A 1 343 ? -9.305 25.516 4.305 1 98.38 343 ALA A C 1
ATOM 2705 O O . ALA A 1 343 ? -10.461 25.531 4.73 1 98.38 343 ALA A O 1
ATOM 2706 N N . VAL A 1 344 ? -8.344 24.922 4.902 1 98.62 344 VAL A N 1
ATOM 2707 C CA . VAL A 1 344 ? -8.523 24.203 6.156 1 98.62 344 VAL A CA 1
ATOM 2708 C C . VAL A 1 344 ? -9.031 25.156 7.234 1 98.62 344 VAL A C 1
ATOM 2710 O O . VAL A 1 344 ? -9.961 24.828 7.973 1 98.62 344 VAL A O 1
ATOM 2713 N N . ASN A 1 345 ? -8.43 26.328 7.254 1 98.81 345 ASN A N 1
ATOM 2714 C CA . ASN A 1 345 ? -8.812 27.266 8.297 1 98.81 345 ASN A CA 1
ATOM 2715 C C . ASN A 1 345 ? -10.227 27.797 8.078 1 98.81 345 ASN A C 1
ATOM 2717 O O . ASN A 1 345 ? -10.953 28.047 9.039 1 98.81 345 ASN A O 1
ATOM 2721 N N . ILE A 1 346 ? -10.609 28.031 6.859 1 98.62 346 ILE A N 1
ATOM 2722 C CA . ILE A 1 346 ? -11.969 28.453 6.551 1 98.62 346 ILE A CA 1
ATOM 2723 C C . ILE A 1 346 ? -12.961 27.391 7.023 1 98.62 346 ILE A C 1
ATOM 2725 O O . ILE A 1 346 ? -13.977 27.703 7.645 1 98.62 346 ILE A O 1
ATOM 2729 N N . ASP A 1 347 ? -12.641 26.172 6.727 1 98.81 347 ASP A N 1
ATOM 2730 C CA . ASP A 1 347 ? -13.422 25.047 7.203 1 98.81 347 ASP A CA 1
ATOM 2731 C C . ASP A 1 347 ? -13.492 25.031 8.727 1 98.81 347 ASP A C 1
ATOM 2733 O O . ASP A 1 347 ? -14.578 24.906 9.305 1 98.81 347 ASP A O 1
ATOM 2737 N N . MET A 1 348 ? -12.383 25.25 9.383 1 98.88 348 MET A N 1
ATOM 2738 C CA . MET A 1 348 ? -12.328 25.25 10.844 1 98.88 348 MET A CA 1
ATOM 2739 C C . MET A 1 348 ? -13.164 26.391 11.414 1 98.88 348 MET A C 1
ATOM 2741 O O . MET A 1 348 ? -13.859 26.219 12.414 1 98.88 348 MET A O 1
ATOM 2745 N N . ALA A 1 349 ? -13.062 27.531 10.805 1 98.75 349 ALA A N 1
ATOM 2746 C CA . ALA A 1 349 ? -13.82 28.688 11.266 1 98.75 349 ALA A CA 1
ATOM 2747 C C . ALA A 1 349 ? -15.32 28.406 11.266 1 98.75 349 ALA A C 1
ATOM 2749 O O . ALA A 1 349 ? -16.016 28.656 12.258 1 98.75 349 ALA A O 1
ATOM 2750 N N . TYR A 1 350 ? -15.789 27.875 10.227 1 98.69 350 TYR A N 1
ATOM 2751 C CA . TYR A 1 350 ? -17.203 27.516 10.156 1 98.69 350 TYR A CA 1
ATOM 2752 C C . TYR A 1 350 ? -17.562 26.5 11.234 1 98.69 350 TYR A C 1
ATOM 2754 O O . TYR A 1 350 ? -18.594 26.609 11.883 1 98.69 350 TYR A O 1
ATOM 2762 N N . MET A 1 351 ? -16.703 25.484 11.398 1 98.75 351 MET A N 1
ATOM 2763 C CA . MET A 1 351 ? -16.969 24.453 12.391 1 98.75 351 MET A CA 1
ATOM 2764 C C . MET A 1 351 ? -17 25.031 13.797 1 98.75 351 MET A C 1
ATOM 2766 O O . MET A 1 351 ? -17.734 24.562 14.656 1 98.75 351 MET A O 1
ATOM 2770 N N . VAL A 1 352 ? -16.172 26.047 14.023 1 98.81 352 VAL A N 1
ATOM 2771 C CA . VAL A 1 352 ? -16.188 26.734 15.305 1 98.81 352 VAL A CA 1
ATOM 2772 C C . VAL A 1 352 ? -17.547 27.375 15.539 1 98.81 352 VAL A C 1
ATOM 2774 O O . VAL A 1 352 ? -18.094 27.297 16.641 1 98.81 352 VAL A O 1
ATOM 2777 N N . TYR A 1 353 ? -18.094 28.031 14.516 1 98.69 353 TYR A N 1
ATOM 2778 C CA . TYR A 1 353 ? -19.422 28.594 14.609 1 98.69 353 TYR A CA 1
ATOM 2779 C C . TYR A 1 353 ? -20.469 27.5 14.859 1 98.69 353 TYR A C 1
ATOM 2781 O O . TYR A 1 353 ? -21.391 27.688 15.641 1 98.69 353 TYR A O 1
ATOM 2789 N N . LEU A 1 354 ? -20.328 26.406 14.148 1 98.75 354 LEU A N 1
ATOM 2790 C CA . LEU A 1 354 ? -21.234 25.281 14.344 1 98.75 354 LEU A CA 1
ATOM 2791 C C . LEU A 1 354 ? -21.172 24.781 15.789 1 98.75 354 LEU A C 1
ATOM 2793 O O . LEU A 1 354 ? -22.219 24.531 16.391 1 98.75 354 LEU A O 1
ATOM 2797 N N . SER A 1 355 ? -19.953 24.641 16.328 1 98.62 355 SER A N 1
ATOM 2798 C CA . SER A 1 355 ? -19.781 24.219 17.703 1 98.62 355 SER A CA 1
ATOM 2799 C C . SER A 1 355 ? -20.516 25.156 18.672 1 98.62 355 SER A C 1
ATOM 2801 O O . SER A 1 355 ? -21.141 24.719 19.625 1 98.62 355 SER A O 1
ATOM 2803 N N . CYS A 1 356 ? -20.375 26.406 18.406 1 98.38 356 CYS A N 1
ATOM 2804 C CA . CYS A 1 356 ? -21.047 27.391 19.234 1 98.38 356 CYS A CA 1
ATOM 2805 C C . CYS A 1 356 ? -22.562 27.266 19.125 1 98.38 356 CYS A C 1
ATOM 2807 O O . CYS A 1 356 ? -23.266 27.297 20.141 1 98.38 356 CYS A O 1
ATOM 2809 N N . GLU A 1 357 ? -23.062 27.141 17.906 1 98.19 357 GLU A N 1
ATOM 2810 C CA . GLU A 1 357 ? -24.484 26.984 17.672 1 98.19 357 GLU A CA 1
ATOM 2811 C C . GLU A 1 357 ? -25.031 25.734 18.375 1 98.19 357 GLU A C 1
ATOM 2813 O O . GLU A 1 357 ? -26.188 25.719 18.797 1 98.19 357 GLU A O 1
ATOM 2818 N N . MET A 1 358 ? -24.25 24.75 18.547 1 98.06 358 MET A N 1
ATOM 2819 C CA . MET A 1 358 ? -24.625 23.484 19.172 1 98.06 358 MET A CA 1
ATOM 2820 C C . MET A 1 358 ? -24.453 23.562 20.688 1 98.06 358 MET A C 1
ATOM 2822 O O . MET A 1 358 ? -24.75 22.594 21.391 1 98.06 358 MET A O 1
ATOM 2826 N N . GLY A 1 359 ? -23.922 24.594 21.203 1 97.69 359 GLY A N 1
ATOM 2827 C CA . GLY A 1 359 ? -23.719 24.781 22.641 1 97.69 359 GLY A CA 1
ATOM 2828 C C . GLY A 1 359 ? -22.469 24.109 23.156 1 97.69 359 GLY A C 1
ATOM 2829 O O . GLY A 1 359 ? -22.297 23.969 24.375 1 97.69 359 GLY A O 1
ATOM 2830 N N . LEU A 1 360 ? -21.609 23.75 22.281 1 97.81 360 LEU A N 1
ATOM 2831 C CA . LEU A 1 360 ? -20.375 23.062 22.672 1 97.81 360 LEU A CA 1
ATOM 2832 C C . LEU A 1 360 ? -19.297 24.062 23.047 1 97.81 360 LEU A C 1
ATOM 2834 O O . LEU A 1 360 ? -18.359 23.719 23.781 1 97.81 360 LEU A O 1
ATOM 2838 N N . LEU A 1 361 ? -19.328 25.281 22.484 1 98 361 LEU A N 1
ATOM 2839 C CA . LEU A 1 361 ? -18.422 26.375 22.766 1 98 361 LEU A CA 1
ATOM 2840 C C . LEU A 1 361 ? -19.172 27.609 23.234 1 98 361 LEU A C 1
ATOM 2842 O O . LEU A 1 361 ? -20.266 27.891 22.75 1 98 361 LEU A O 1
ATOM 2846 N N . ARG A 1 362 ? -18.516 28.328 24.141 1 97.62 362 ARG A N 1
ATOM 2847 C CA . ARG A 1 362 ? -19.062 29.625 24.516 1 97.62 362 ARG A CA 1
ATOM 2848 C C . ARG A 1 362 ? -18.719 30.688 23.484 1 97.62 362 ARG A C 1
ATOM 2850 O O . ARG A 1 362 ? -17.719 30.547 22.75 1 97.62 362 ARG A O 1
ATOM 2857 N N . GLU A 1 363 ? -19.484 31.688 23.469 1 97.69 363 GLU A N 1
ATOM 2858 C CA . GLU A 1 363 ? -19.281 32.781 22.531 1 97.69 363 GLU A CA 1
ATOM 2859 C C . GLU A 1 363 ? -17.891 33.375 22.688 1 97.69 363 GLU A C 1
ATOM 2861 O O . GLU A 1 363 ? -17.219 33.719 21.703 1 97.69 363 GLU A O 1
ATOM 2866 N N . GLU A 1 364 ? -17.5 33.531 23.922 1 97.56 364 GLU A N 1
ATOM 2867 C CA . GLU A 1 364 ? -16.188 34.094 24.203 1 97.56 364 GLU A CA 1
ATOM 2868 C C . GLU A 1 364 ? -15.078 33.25 23.625 1 97.56 364 GLU A C 1
ATOM 2870 O O . GLU A 1 364 ? -14.102 33.75 23.078 1 97.56 364 GLU A O 1
ATOM 2875 N N . GLU A 1 365 ? -15.219 31.984 23.766 1 97.94 365 GLU A N 1
ATOM 2876 C CA . GLU A 1 365 ? -14.234 31.062 23.219 1 97.94 365 GLU A CA 1
ATOM 2877 C C . GLU A 1 365 ? -14.227 31.125 21.688 1 97.94 365 GLU A C 1
ATOM 2879 O O . GLU A 1 365 ? -13.164 31.078 21.062 1 97.94 365 GLU A O 1
ATOM 2884 N N . LYS A 1 366 ? -15.43 31.156 21.109 1 98.25 366 LYS A N 1
ATOM 2885 C CA . LYS A 1 366 ? -15.547 31.281 19.672 1 98.25 366 LYS A CA 1
ATOM 2886 C C . LYS A 1 366 ? -14.758 32.469 19.156 1 98.25 366 LYS A C 1
ATOM 2888 O O . LYS A 1 366 ? -13.945 32.344 18.234 1 98.25 366 LYS A O 1
ATOM 2893 N N . PHE A 1 367 ? -14.93 33.625 19.75 1 97.75 367 PHE A N 1
ATOM 2894 C CA . PHE A 1 367 ? -14.273 34.812 19.297 1 97.75 367 PHE A CA 1
ATOM 2895 C C . PHE A 1 367 ? -12.773 34.781 19.562 1 97.75 367 PHE A C 1
ATOM 2897 O O . PHE A 1 367 ? -11.977 35.25 18.766 1 97.75 367 PHE A O 1
ATOM 2904 N N . ARG A 1 368 ? -12.406 34.156 20.688 1 98.06 368 ARG A N 1
ATOM 2905 C CA . ARG A 1 368 ? -10.992 34 20.969 1 98.06 368 ARG A CA 1
ATOM 2906 C C . ARG A 1 368 ? -10.312 33.188 19.875 1 98.06 368 ARG A C 1
ATOM 2908 O O . ARG A 1 368 ? -9.211 33.531 19.438 1 98.06 368 ARG A O 1
ATOM 2915 N N . ILE A 1 369 ? -10.977 32.125 19.438 1 98.75 369 ILE A N 1
ATOM 2916 C CA . ILE A 1 369 ? -10.438 31.25 18.375 1 98.75 369 ILE A CA 1
ATOM 2917 C C . ILE A 1 369 ? -10.367 32.031 17.062 1 98.75 369 ILE A C 1
ATOM 2919 O O . ILE A 1 369 ? -9.336 32.031 16.391 1 98.75 369 ILE A O 1
ATOM 2923 N N . ILE A 1 370 ? -11.461 32.75 16.703 1 98.56 370 ILE A N 1
ATOM 2924 C CA . ILE A 1 370 ? -11.531 33.469 15.438 1 98.56 370 ILE A CA 1
ATOM 2925 C C . ILE A 1 370 ? -10.469 34.562 15.414 1 98.56 370 ILE A C 1
ATOM 2927 O O . ILE A 1 370 ? -9.781 34.75 14.406 1 98.56 370 ILE A O 1
ATOM 2931 N N . TYR A 1 371 ? -10.266 35.25 16.5 1 98.19 371 TYR A N 1
ATOM 2932 C CA . TYR A 1 371 ? -9.258 36.312 16.578 1 98.19 371 TYR A CA 1
ATOM 2933 C C . TYR A 1 371 ? -7.852 35.719 16.469 1 98.19 371 TYR A C 1
ATOM 2935 O O . TYR A 1 371 ? -6.961 36.344 15.883 1 98.19 371 TYR A O 1
ATOM 2943 N N . CYS A 1 372 ? -7.695 34.594 17.094 1 98.62 372 CYS A N 1
ATOM 2944 C CA . CYS A 1 372 ? -6.414 33.938 16.953 1 98.62 372 CYS A CA 1
ATOM 2945 C C . CYS A 1 372 ? -6.137 33.594 15.492 1 98.62 372 CYS A C 1
ATOM 2947 O O . CYS A 1 372 ? -5.035 33.812 14.992 1 98.62 372 CYS A O 1
ATOM 2949 N N . MET A 1 373 ? -7.152 33.062 14.773 1 98.69 373 MET A N 1
ATOM 2950 C CA . MET A 1 373 ? -7.02 32.75 13.359 1 98.69 373 MET A CA 1
ATOM 2951 C C . MET A 1 373 ? -6.605 33.969 12.562 1 98.69 373 MET A C 1
ATOM 2953 O O . MET A 1 373 ? -5.672 33.906 11.758 1 98.69 373 MET A O 1
ATOM 2957 N N . MET A 1 374 ? -7.277 35.031 12.828 1 98.19 374 MET A N 1
ATOM 2958 C CA . MET A 1 374 ? -6.992 36.281 12.125 1 98.19 374 MET A CA 1
ATOM 2959 C C . MET A 1 374 ? -5.598 36.781 12.469 1 98.19 374 MET A C 1
ATOM 2961 O O . MET A 1 374 ? -4.879 37.281 11.594 1 98.19 374 MET A O 1
ATOM 2965 N N . GLY A 1 375 ? -5.23 36.656 13.719 1 98.06 375 GLY A N 1
ATOM 2966 C CA . GLY A 1 375 ? -3.9 37.031 14.156 1 98.06 375 GLY A CA 1
ATOM 2967 C C . GLY A 1 375 ? -2.797 36.25 13.492 1 98.06 375 GLY A C 1
ATOM 2968 O O . GLY A 1 375 ? -1.679 36.75 13.328 1 98.06 375 GLY A O 1
ATOM 2969 N N . LEU A 1 376 ? -3.105 35.062 13.125 1 98.69 376 LEU A N 1
ATOM 2970 C CA . LEU A 1 376 ? -2.158 34.219 12.422 1 98.69 376 LEU A CA 1
ATOM 2971 C C . LEU A 1 376 ? -2.191 34.469 10.922 1 98.69 376 LEU A C 1
ATOM 2973 O O . LEU A 1 376 ? -1.566 33.75 10.148 1 98.69 376 LEU A O 1
ATOM 2977 N N . GLU A 1 377 ? -2.971 35.438 10.523 1 98.38 377 GLU A N 1
ATOM 2978 C CA . GLU A 1 377 ? -3.107 35.906 9.141 1 98.38 377 GLU A CA 1
ATOM 2979 C C . GLU A 1 377 ? -3.73 34.812 8.273 1 98.38 377 GLU A C 1
ATOM 2981 O O . GLU A 1 377 ? -3.322 34.625 7.121 1 98.38 377 GLU A O 1
ATOM 2986 N N . LEU A 1 378 ? -4.66 34.062 8.852 1 98.44 378 LEU A N 1
ATOM 2987 C CA . LEU A 1 378 ? -5.414 33.062 8.125 1 98.44 378 LEU A CA 1
ATOM 2988 C C . LEU A 1 378 ? -6.805 33.562 7.766 1 98.44 378 LEU A C 1
ATOM 2990 O O . LEU A 1 378 ? -7.445 34.25 8.562 1 98.44 378 LEU A O 1
ATOM 2994 N N . PRO A 1 379 ? -7.25 33.25 6.523 1 98 379 PRO A N 1
ATOM 2995 C CA . PRO A 1 379 ? -8.625 33.625 6.199 1 98 379 PRO A CA 1
ATOM 2996 C C . PRO A 1 379 ? -9.656 32.844 7 1 98 379 PRO A C 1
ATOM 2998 O O . PRO A 1 379 ? -9.453 31.656 7.266 1 98 379 PRO A O 1
ATOM 3001 N N . VAL A 1 380 ? -10.766 33.5 7.336 1 98.38 380 VAL A N 1
ATOM 3002 C CA . VAL A 1 380 ? -11.781 32.875 8.164 1 98.38 380 VAL A CA 1
ATOM 3003 C C . VAL A 1 380 ? -13.078 32.719 7.371 1 98.38 380 VAL A C 1
ATOM 3005 O O . VAL A 1 380 ? -14.062 32.188 7.879 1 98.38 380 VAL A O 1
ATOM 3008 N N . TRP A 1 381 ? -13.07 33.188 6.148 1 97.5 381 TRP A N 1
ATOM 3009 C CA . TRP A 1 381 ? -14.242 33.156 5.281 1 97.5 381 TRP A CA 1
ATOM 3010 C C . TRP A 1 381 ? -13.844 33.281 3.816 1 97.5 381 TRP A C 1
ATOM 3012 O O . TRP A 1 381 ? -12.805 33.844 3.498 1 97.5 381 TRP A O 1
ATOM 3022 N N . HIS A 1 382 ? -14.57 32.688 2.938 1 97.31 382 HIS A N 1
ATOM 3023 C CA . HIS A 1 382 ? -14.398 32.812 1.493 1 97.31 382 HIS A CA 1
ATOM 3024 C C . HIS A 1 382 ? -15.742 32.75 0.775 1 97.31 382 HIS A C 1
ATOM 3026 O O . HIS A 1 382 ? -16.609 31.938 1.144 1 97.31 382 HIS A O 1
ATOM 3032 N N . GLN A 1 383 ? -15.898 33.5 -0.283 1 96.12 383 GLN A N 1
ATOM 3033 C CA . GLN A 1 383 ? -17.188 33.625 -0.966 1 96.12 383 GLN A CA 1
ATOM 3034 C C . GLN A 1 383 ? -17.594 32.312 -1.627 1 96.12 383 GLN A C 1
ATOM 3036 O O . GLN A 1 383 ? -18.781 32.031 -1.77 1 96.12 383 GLN A O 1
ATOM 3041 N N . ASP A 1 384 ? -16.656 31.5 -1.97 1 97.12 384 ASP A N 1
ATOM 3042 C CA . ASP A 1 384 ? -16.984 30.266 -2.697 1 97.12 384 ASP A CA 1
ATOM 3043 C C . ASP A 1 384 ? -17.297 29.125 -1.735 1 97.12 384 ASP A C 1
ATOM 3045 O O . ASP A 1 384 ? -17.672 28.031 -2.164 1 97.12 384 ASP A O 1
ATOM 3049 N N . CYS A 1 385 ? -17.125 29.375 -0.448 1 97.75 385 CYS A N 1
ATOM 3050 C CA . CYS A 1 385 ? -17.641 28.422 0.531 1 97.75 385 CYS A CA 1
ATOM 3051 C C . CYS A 1 385 ? -19.125 28.641 0.785 1 97.75 385 CYS A C 1
ATOM 3053 O O . CYS A 1 385 ? -19.516 29.125 1.849 1 97.75 385 CYS A O 1
ATOM 3055 N N . THR A 1 386 ? -19.938 28.203 -0.19 1 97.88 386 THR A N 1
ATOM 3056 C CA . THR A 1 386 ? -21.375 28.375 -0.112 1 97.88 386 THR A CA 1
ATOM 3057 C C . THR A 1 386 ? -22.016 27.25 0.713 1 97.88 386 THR A C 1
ATOM 3059 O O . THR A 1 386 ? -21.359 26.25 1.009 1 97.88 386 THR A O 1
ATOM 3062 N N . PHE A 1 387 ? -23.203 27.469 1.1 1 98.19 387 PHE A N 1
ATOM 3063 C CA . PHE A 1 387 ? -23.891 26.422 1.85 1 98.19 387 PHE A CA 1
ATOM 3064 C C . PHE A 1 387 ? -24.094 25.188 0.98 1 98.19 387 PHE A C 1
ATOM 3066 O O . PHE A 1 387 ? -24.047 24.062 1.474 1 98.19 387 PHE A O 1
ATOM 3073 N N . ALA A 1 388 ? -24.297 25.375 -0.332 1 98 388 ALA A N 1
ATOM 3074 C CA . ALA A 1 388 ? -24.406 24.25 -1.262 1 98 388 ALA A CA 1
ATOM 3075 C C . ALA A 1 388 ? -23.125 23.422 -1.267 1 98 388 ALA A C 1
ATOM 3077 O O . ALA A 1 388 ? -23.172 22.188 -1.34 1 98 388 ALA A O 1
ATOM 3078 N N . LEU A 1 389 ? -22.031 24.078 -1.194 1 98 389 LEU A N 1
ATOM 3079 C CA . LEU A 1 389 ? -20.75 23.375 -1.139 1 98 389 LEU A CA 1
ATOM 3080 C C . LEU A 1 389 ? -20.609 22.594 0.164 1 98 389 LEU A C 1
ATOM 3082 O O . LEU A 1 389 ? -20.109 21.469 0.167 1 98 389 LEU A O 1
ATOM 3086 N N . VAL A 1 390 ? -21.062 23.219 1.255 1 98.19 390 VAL A N 1
ATOM 3087 C CA . VAL A 1 390 ? -21.031 22.562 2.559 1 98.19 390 VAL A CA 1
ATOM 3088 C C . VAL A 1 390 ? -21.859 21.281 2.506 1 98.19 390 VAL A C 1
ATOM 3090 O O . VAL A 1 390 ? -21.406 20.219 2.92 1 98.19 390 VAL A O 1
ATOM 3093 N N . GLN A 1 391 ? -23 21.391 1.963 1 97.44 391 GLN A N 1
ATOM 3094 C CA . GLN A 1 391 ? -23.906 20.25 1.867 1 97.44 391 GLN A CA 1
ATOM 3095 C C . GLN A 1 391 ? -23.297 19.141 1.003 1 97.44 391 GLN A C 1
ATOM 3097 O O . GLN A 1 391 ? -23.328 17.969 1.375 1 97.44 391 GLN A O 1
ATOM 3102 N N . LYS A 1 392 ? -22.797 19.531 -0.082 1 95.88 392 LYS A N 1
ATOM 3103 C CA . LYS A 1 392 ? -22.172 18.578 -0.979 1 95.88 392 LYS A CA 1
ATOM 3104 C C . LYS A 1 392 ? -21.016 17.844 -0.285 1 95.88 392 LYS A C 1
ATOM 3106 O O . LYS A 1 392 ? -20.906 16.625 -0.386 1 95.88 392 LYS A O 1
ATOM 3111 N N . SER A 1 393 ? -20.188 18.562 0.417 1 96.44 393 SER A N 1
ATOM 3112 C CA . SER A 1 393 ? -19.031 18.016 1.105 1 96.44 393 SER A CA 1
ATOM 3113 C C . SER A 1 393 ? -19.453 17.031 2.191 1 96.44 393 SER A C 1
ATOM 3115 O O . SER A 1 393 ? -18.859 15.953 2.328 1 96.44 393 SER A O 1
ATOM 3117 N N . LEU A 1 394 ? -20.453 17.438 2.918 1 96.25 394 LEU A N 1
ATOM 3118 C CA . LEU A 1 394 ? -20.906 16.578 4.012 1 96.25 394 LEU A CA 1
ATOM 3119 C C . LEU A 1 394 ? -21.594 15.328 3.473 1 96.25 394 LEU A C 1
ATOM 3121 O O . LEU A 1 394 ? -21.5 14.258 4.074 1 96.25 394 LEU A O 1
ATOM 3125 N N . CYS A 1 395 ? -22.25 15.461 2.357 1 92.75 395 CYS A N 1
ATOM 3126 C CA . CYS A 1 395 ? -22.844 14.297 1.709 1 92.75 395 CYS A CA 1
ATOM 3127 C C . CYS A 1 395 ? -21.781 13.312 1.257 1 92.75 395 CYS A C 1
ATOM 3129 O O . CYS A 1 395 ? -21.922 12.102 1.433 1 92.75 395 CYS A O 1
ATOM 3131 N N . ASP A 1 396 ? -20.766 13.867 0.706 1 89 396 ASP A N 1
ATOM 3132 C CA . ASP A 1 396 ? -19.641 13.023 0.294 1 89 396 ASP A CA 1
ATOM 3133 C C . ASP A 1 396 ? -19.016 12.32 1.494 1 89 396 ASP A C 1
ATOM 3135 O O . ASP A 1 396 ? -18.672 11.141 1.416 1 89 396 ASP A O 1
ATOM 3139 N N . ARG A 1 397 ? -18.906 13.055 2.516 1 90 397 ARG A N 1
ATOM 3140 C CA . ARG A 1 397 ? -18.344 12.5 3.744 1 90 397 ARG A CA 1
ATOM 3141 C C . ARG A 1 397 ? -19.234 11.375 4.277 1 90 397 ARG A C 1
ATOM 3143 O O . ARG A 1 397 ? -18.719 10.328 4.703 1 90 397 ARG A O 1
ATOM 3150 N N . LEU A 1 398 ? -20.484 11.586 4.254 1 88.5 398 LEU A N 1
ATOM 3151 C CA . LEU A 1 398 ? -21.438 10.578 4.711 1 88.5 398 LEU A CA 1
ATOM 3152 C C . LEU A 1 398 ? -21.297 9.289 3.908 1 88.5 398 LEU A C 1
ATOM 3154 O O . LEU A 1 398 ? -21.297 8.195 4.477 1 88.5 398 LEU A O 1
ATOM 3158 N N . GLN A 1 399 ? -21.078 9.43 2.697 1 81.88 399 GLN A N 1
ATOM 3159 C CA . GLN A 1 399 ? -20.984 8.289 1.795 1 81.88 399 GLN A CA 1
ATOM 3160 C C . GLN A 1 399 ? -19.672 7.531 2.01 1 81.88 399 GLN A C 1
ATOM 3162 O O . GLN A 1 399 ? -19.641 6.301 1.937 1 81.88 399 GLN A O 1
ATOM 3167 N N . HIS A 1 400 ? -18.672 8.211 2.416 1 82.06 400 HIS A N 1
ATOM 3168 C CA . HIS A 1 400 ? -17.359 7.586 2.367 1 82.06 400 HIS A CA 1
ATOM 3169 C C . HIS A 1 400 ? -16.797 7.355 3.77 1 82.06 400 HIS A C 1
ATOM 3171 O O . HIS A 1 400 ? -15.695 6.832 3.93 1 82.06 400 HIS A O 1
ATOM 3177 N N . SER A 1 401 ? -17.578 7.723 4.734 1 87.31 401 SER A N 1
ATOM 3178 C CA . SER A 1 401 ? -17.156 7.52 6.117 1 87.31 401 SER A CA 1
ATOM 3179 C C . SER A 1 401 ? -18.062 6.527 6.832 1 87.31 401 SER A C 1
ATOM 3181 O O . SER A 1 401 ? -18.5 6.777 7.961 1 87.31 401 SER A O 1
ATOM 3183 N N . GLY A 1 402 ? -18.453 5.473 6.105 1 80.5 402 GLY A N 1
ATOM 3184 C CA . GLY A 1 402 ? -19.203 4.383 6.707 1 80.5 402 GLY A CA 1
ATOM 3185 C C . GLY A 1 402 ? -20.625 4.777 7.105 1 80.5 402 GLY A C 1
ATOM 3186 O O . GLY A 1 402 ? -21.141 4.309 8.117 1 80.5 402 GLY A O 1
ATOM 3187 N N . GLY A 1 403 ? -21.156 5.766 6.512 1 85.94 403 GLY A N 1
ATOM 3188 C CA . GLY A 1 403 ? -22.547 6.137 6.734 1 85.94 403 GLY A CA 1
ATOM 3189 C C . GLY A 1 403 ? -22.734 7.145 7.855 1 85.94 403 GLY A C 1
ATOM 3190 O O . GLY A 1 403 ? -23.859 7.465 8.234 1 85.94 403 GLY A O 1
ATOM 3191 N N . LEU A 1 404 ? -21.594 7.605 8.398 1 91.5 404 LEU A N 1
ATOM 3192 C CA . LEU A 1 404 ? -21.609 8.656 9.406 1 91.5 404 LEU A CA 1
ATOM 3193 C C . LEU A 1 404 ? -20.719 9.82 8.977 1 91.5 404 LEU A C 1
ATOM 3195 O O . LEU A 1 404 ? -19.719 9.625 8.281 1 91.5 404 LEU A O 1
ATOM 3199 N N . VAL A 1 405 ? -21.062 10.992 9.359 1 93.75 405 VAL A N 1
ATOM 3200 C CA . VAL A 1 405 ? -20.266 12.164 8.992 1 93.75 405 VAL A CA 1
ATOM 3201 C C . VAL A 1 405 ? -18.984 12.203 9.82 1 93.75 405 VAL A C 1
ATOM 3203 O O . VAL A 1 405 ? -17.938 12.633 9.336 1 93.75 405 VAL A O 1
ATOM 3206 N N . ARG A 1 406 ? -19.109 11.734 11.109 1 95.62 406 ARG A N 1
ATOM 3207 C CA . ARG A 1 406 ? -17.969 11.68 12.023 1 95.62 406 ARG A CA 1
ATOM 3208 C C . ARG A 1 406 ? -17.266 13.031 12.117 1 95.62 406 ARG A C 1
ATOM 3210 O O . ARG A 1 406 ? -16.062 13.125 11.922 1 95.62 406 ARG A O 1
ATOM 3217 N N . MET A 1 407 ? -18.016 14.016 12.484 1 97.19 407 MET A N 1
ATOM 3218 C CA . MET A 1 407 ? -17.578 15.414 12.492 1 97.19 407 MET A CA 1
ATOM 3219 C C . MET A 1 407 ? -16.828 15.742 13.781 1 97.19 407 MET A C 1
ATOM 3221 O O . MET A 1 407 ? -17.406 15.727 14.867 1 97.19 407 MET A O 1
ATOM 3225 N N . PRO A 1 408 ? -15.531 16.016 13.648 1 97.81 408 PRO A N 1
ATOM 3226 C CA . PRO A 1 408 ? -14.836 16.516 14.836 1 97.81 408 PRO A CA 1
ATOM 3227 C C . PRO A 1 408 ? -15.172 17.969 15.148 1 97.81 408 PRO A C 1
ATOM 3229 O O . PRO A 1 408 ? -15.086 18.828 14.266 1 97.81 408 PRO A O 1
ATOM 3232 N N . LEU A 1 409 ? -15.578 18.234 16.344 1 98.12 409 LEU A N 1
ATOM 3233 C CA . LEU A 1 409 ? -15.898 19.594 16.781 1 98.12 409 LEU A CA 1
ATOM 3234 C C . LEU A 1 409 ? -15.242 19.922 18.109 1 98.12 409 LEU A C 1
ATOM 3236 O O . LEU A 1 409 ? -15.172 19.062 19 1 98.12 409 LEU A O 1
ATOM 3240 N N . PRO A 1 410 ? -14.727 21.156 18.203 1 97.94 410 PRO A N 1
ATOM 3241 C CA . PRO A 1 410 ? -14.227 21.562 19.516 1 97.94 410 PRO A CA 1
ATOM 3242 C C . PRO A 1 410 ? -15.344 21.688 20.562 1 97.94 410 PRO A C 1
ATOM 3244 O O . PRO A 1 410 ? -16.422 22.219 20.25 1 97.94 410 PRO A O 1
ATOM 3247 N N . THR A 1 411 ? -15.102 21.203 21.75 1 97.62 411 THR A N 1
ATOM 3248 C CA . THR A 1 411 ? -16.031 21.312 22.875 1 97.62 411 THR A CA 1
ATOM 3249 C C . THR A 1 411 ? -15.453 22.219 23.953 1 97.62 411 THR A C 1
ATOM 3251 O O . THR A 1 411 ? -16.016 22.312 25.047 1 97.62 411 THR A O 1
ATOM 3254 N N . GLY A 1 412 ? -14.422 22.781 23.75 1 96.31 412 GLY A N 1
ATOM 3255 C CA . GLY A 1 412 ? -13.586 23.688 24.516 1 96.31 412 GLY A CA 1
ATOM 3256 C C . GLY A 1 412 ? -12.219 23.906 23.906 1 96.31 412 GLY A C 1
ATOM 3257 O O . GLY A 1 412 ? -11.875 23.281 22.891 1 96.31 412 GLY A O 1
ATOM 3258 N N . LEU A 1 413 ? -11.469 24.844 24.531 1 96.44 413 LEU A N 1
ATOM 3259 C CA . LEU A 1 413 ? -10.117 25.047 24.016 1 96.44 413 LEU A CA 1
ATOM 3260 C C . LEU A 1 413 ? -9.242 23.828 24.266 1 96.44 413 LEU A C 1
ATOM 3262 O O . LEU A 1 413 ? -9 23.453 25.422 1 96.44 413 LEU A O 1
ATOM 3266 N N . GLY A 1 414 ? -8.883 23.219 23.188 1 96.19 414 GLY A N 1
ATOM 3267 C CA . GLY A 1 414 ? -8.016 22.062 23.281 1 96.19 414 GLY A CA 1
ATOM 3268 C C . GLY A 1 414 ? -8.773 20.781 23.594 1 96.19 414 GLY A C 1
ATOM 3269 O O . GLY A 1 414 ? -8.172 19.797 24.031 1 96.19 414 GLY A O 1
ATOM 3270 N N . ARG A 1 415 ? -10.031 20.781 23.469 1 96.12 415 ARG A N 1
ATOM 3271 C CA . ARG A 1 415 ? -10.906 19.625 23.672 1 96.12 415 ARG A CA 1
ATOM 3272 C C . ARG A 1 415 ? -11.875 19.469 22.5 1 96.12 415 ARG A C 1
ATOM 3274 O O . ARG A 1 415 ? -12.414 20.453 22 1 96.12 415 ARG A O 1
ATOM 3281 N N . ALA A 1 416 ? -12.062 18.203 22.125 1 97.12 416 ALA A N 1
ATOM 3282 C CA . ALA A 1 416 ? -12.938 17.969 20.984 1 97.12 416 ALA A CA 1
ATOM 3283 C C . ALA A 1 416 ? -13.57 16.578 21.047 1 97.12 416 ALA A C 1
ATOM 3285 O O . ALA A 1 416 ? -13.102 15.719 21.797 1 97.12 416 ALA A O 1
ATOM 3286 N N . GLU A 1 417 ? -14.594 16.359 20.375 1 96.12 417 GLU A N 1
ATOM 3287 C CA . GLU A 1 417 ? -15.305 15.086 20.234 1 96.12 417 GLU A CA 1
ATOM 3288 C C . GLU A 1 417 ? -15.828 14.914 18.812 1 96.12 417 GLU A C 1
ATOM 3290 O O . GLU A 1 417 ? -15.773 15.844 18 1 96.12 417 GLU A O 1
ATOM 3295 N N . ILE A 1 418 ? -16.266 13.727 18.5 1 96.88 418 ILE A N 1
ATOM 3296 C CA . ILE A 1 418 ? -16.844 13.391 17.203 1 96.88 418 ILE A CA 1
ATOM 3297 C C . ILE A 1 418 ? -18.359 13.398 17.297 1 96.88 418 ILE A C 1
ATOM 3299 O O . ILE A 1 418 ? -18.938 12.805 18.203 1 96.88 418 ILE A O 1
ATOM 3303 N N . PHE A 1 419 ? -18.984 14.016 16.328 1 96.69 419 PHE A N 1
ATOM 3304 C CA . PHE A 1 419 ? -20.438 14.141 16.344 1 96.69 419 PHE A CA 1
ATOM 3305 C C . PHE A 1 419 ? -21.047 13.578 15.047 1 96.69 419 PHE A C 1
ATOM 3307 O O . PHE A 1 419 ? -20.484 13.773 13.969 1 96.69 419 PHE A O 1
ATOM 3314 N N . ASN A 1 420 ? -22.188 12.938 15.125 1 95.31 420 ASN A N 1
ATOM 3315 C CA . ASN A 1 420 ? -22.812 12.305 13.969 1 95.31 420 ASN A CA 1
ATOM 3316 C C . ASN A 1 420 ? -24.25 12.75 13.797 1 95.31 420 ASN A C 1
ATOM 3318 O O . ASN A 1 420 ? -24.906 12.391 12.82 1 95.31 420 ASN A O 1
ATOM 3322 N N . ASP A 1 421 ? -24.828 13.602 14.633 1 90.81 421 ASP A N 1
ATOM 3323 C CA . ASP A 1 421 ? -26.266 13.852 14.641 1 90.81 421 ASP A CA 1
ATOM 3324 C C . ASP A 1 421 ? -26.562 15.328 14.43 1 90.81 421 ASP A C 1
ATOM 3326 O O . ASP A 1 421 ? -27.609 15.828 14.867 1 90.81 421 ASP A O 1
ATOM 3330 N N . THR A 1 422 ? -25.719 15.992 13.766 1 94.31 422 THR A N 1
ATOM 3331 C CA . THR A 1 422 ? -25.969 17.406 13.523 1 94.31 422 THR A CA 1
ATOM 3332 C C . THR A 1 422 ? -27.031 17.594 12.438 1 94.31 422 THR A C 1
ATOM 3334 O O . THR A 1 422 ? -26.891 17.078 11.328 1 94.31 422 THR A O 1
ATOM 3337 N N . ASP A 1 423 ? -28.062 18.25 12.734 1 94.12 423 ASP A N 1
ATOM 3338 C CA . ASP A 1 423 ? -29.141 18.406 11.766 1 94.12 423 ASP A CA 1
ATOM 3339 C C . ASP A 1 423 ? -28.875 19.562 10.805 1 94.12 423 ASP A C 1
ATOM 3341 O O . ASP A 1 423 ? -28.109 20.469 11.125 1 94.12 423 ASP A O 1
ATOM 3345 N N . GLU A 1 424 ? -29.594 19.609 9.734 1 95.62 424 GLU A N 1
ATOM 3346 C CA . GLU A 1 424 ? -29.391 20.578 8.664 1 95.62 424 GLU A CA 1
ATOM 3347 C C . GLU A 1 424 ? -29.734 22 9.117 1 95.62 424 GLU A C 1
ATOM 3349 O O . GLU A 1 424 ? -29.109 22.969 8.68 1 95.62 424 GLU A O 1
ATOM 3354 N N . GLY A 1 425 ? -30.688 22.109 9.883 1 97.31 425 GLY A N 1
ATOM 3355 C CA . GLY A 1 425 ? -31.062 23.422 10.391 1 97.31 425 GLY A CA 1
ATOM 3356 C C . GLY A 1 425 ? -29.953 24.078 11.195 1 97.31 425 GLY A C 1
ATOM 3357 O O . GLY A 1 425 ? -29.688 25.266 11.023 1 97.31 425 GLY A O 1
ATOM 3358 N N . THR A 1 426 ? -29.406 23.312 12.07 1 98.19 426 THR A N 1
ATOM 3359 C CA . THR A 1 426 ? -28.297 23.812 12.883 1 98.19 426 THR A CA 1
ATOM 3360 C C . THR A 1 426 ? -27.109 24.203 11.992 1 98.19 426 THR A C 1
ATOM 3362 O O . THR A 1 426 ? -26.469 25.234 12.211 1 98.19 426 THR A O 1
ATOM 3365 N N . LEU A 1 427 ? -26.828 23.406 11.016 1 98.44 427 LEU A N 1
ATOM 3366 C CA . LEU A 1 427 ? -25.766 23.703 10.055 1 98.44 427 LEU A CA 1
ATOM 3367 C C . LEU A 1 427 ? -26.016 25.031 9.352 1 98.44 427 LEU A C 1
ATOM 3369 O O . LEU A 1 427 ? -25.109 25.859 9.219 1 98.44 427 LEU A O 1
ATOM 3373 N N . PHE A 1 428 ? -27.219 25.25 9 1 98.44 428 PHE A N 1
ATOM 3374 C CA . PHE A 1 428 ? -27.578 26.438 8.234 1 98.44 428 PHE A CA 1
ATOM 3375 C C . PHE A 1 428 ? -27.531 27.672 9.117 1 98.44 428 PHE A C 1
ATOM 3377 O O . PHE A 1 428 ? -27.047 28.734 8.695 1 98.44 428 PHE A O 1
ATOM 3384 N N . ARG A 1 429 ? -28.031 27.562 10.297 1 98.5 429 ARG A N 1
ATOM 3385 C CA . ARG A 1 429 ? -27.984 28.688 11.219 1 98.5 429 ARG A CA 1
ATOM 3386 C C . ARG A 1 429 ? -26.547 29.109 11.508 1 98.5 429 ARG A C 1
ATOM 3388 O O . ARG A 1 429 ? -26.234 30.312 11.516 1 98.5 429 ARG A O 1
ATOM 3395 N N . ALA A 1 430 ? -25.75 28.141 11.805 1 98.56 430 ALA A N 1
ATOM 3396 C CA . ALA A 1 430 ? -24.328 28.438 12.023 1 98.56 430 ALA A CA 1
ATOM 3397 C C . ALA A 1 430 ? -23.703 29.094 10.797 1 98.56 430 ALA A C 1
ATOM 3399 O O . ALA A 1 430 ? -22.906 30.016 10.922 1 98.56 430 ALA A O 1
ATOM 3400 N N . PHE A 1 431 ? -24.078 28.594 9.656 1 98.44 431 PHE A N 1
ATOM 3401 C CA . PHE A 1 431 ? -23.547 29.125 8.398 1 98.44 431 PHE A CA 1
ATOM 3402 C C . PHE A 1 431 ? -23.938 30.594 8.227 1 98.44 431 PHE A C 1
ATOM 3404 O O . PHE A 1 431 ? -23.109 31.422 7.855 1 98.44 431 PHE A O 1
ATOM 3411 N N . GLU A 1 432 ? -25.141 30.875 8.469 1 97.5 432 GLU A N 1
ATOM 3412 C CA . GLU A 1 432 ? -25.641 32.25 8.344 1 97.5 432 GLU A CA 1
ATOM 3413 C C . GLU A 1 432 ? -24.906 33.188 9.297 1 97.5 432 GLU A C 1
ATOM 3415 O O . GLU A 1 432 ? -24.5 34.281 8.906 1 97.5 432 GLU A O 1
ATOM 3420 N N . LYS A 1 433 ? -24.797 32.719 10.5 1 97.31 433 LYS A N 1
ATOM 3421 C CA . LYS A 1 433 ? -24.094 33.531 11.484 1 97.31 433 LYS A CA 1
ATOM 3422 C C . LYS A 1 433 ? -22.641 33.75 11.094 1 97.31 433 LYS A C 1
ATOM 3424 O O . LYS A 1 433 ? -22.109 34.844 11.242 1 97.31 433 LYS A O 1
ATOM 3429 N N . TRP A 1 434 ? -22.047 32.656 10.688 1 98.06 434 TRP A N 1
ATOM 3430 C CA . TRP A 1 434 ? -20.656 32.719 10.227 1 98.06 434 TRP A CA 1
ATOM 3431 C C . TRP A 1 434 ? -20.484 33.719 9.102 1 98.06 434 TRP A C 1
ATOM 3433 O O . TRP A 1 434 ? -19.578 34.531 9.133 1 98.06 434 TRP A O 1
ATOM 3443 N N . CYS A 1 435 ? -21.359 33.719 8.117 1 96.81 435 CYS A N 1
ATOM 3444 C CA . CYS A 1 435 ? -21.312 34.625 6.996 1 96.81 435 CYS A CA 1
ATOM 3445 C C . CYS A 1 435 ? -21.578 36.062 7.461 1 96.81 435 CYS A C 1
ATOM 3447 O O . CYS A 1 435 ? -20.875 37 7.055 1 96.81 435 CYS A O 1
ATOM 3449 N N . ASP A 1 436 ? -22.516 36.219 8.211 1 95.19 436 ASP A N 1
ATOM 3450 C CA . ASP A 1 436 ? -22.906 37.562 8.68 1 95.19 436 ASP A CA 1
ATOM 3451 C C . ASP A 1 436 ? -21.766 38.25 9.43 1 95.19 436 ASP A C 1
ATOM 3453 O O . ASP A 1 436 ? -21.531 39.438 9.258 1 95.19 436 ASP A O 1
ATOM 3457 N N . GLU A 1 437 ? -21.141 37.469 10.234 1 95.19 437 GLU A N 1
ATOM 3458 C CA . GLU A 1 437 ? -20.125 38.031 11.117 1 95.19 437 GLU A CA 1
ATOM 3459 C C . GLU A 1 437 ? -18.781 38.156 10.406 1 95.19 437 GLU A C 1
ATOM 3461 O O . GLU A 1 437 ? -18.016 39.094 10.68 1 95.19 437 GLU A O 1
ATOM 3466 N N . LEU A 1 438 ? -18.469 37.219 9.508 1 94.75 438 LEU A N 1
ATOM 3467 C CA . LEU A 1 438 ? -17.078 37.156 9.055 1 94.75 438 LEU A CA 1
ATOM 3468 C C . LEU A 1 438 ? -16.969 37.562 7.586 1 94.75 438 LEU A C 1
ATOM 3470 O O . LEU A 1 438 ? -15.883 37.875 7.098 1 94.75 438 LEU A O 1
ATOM 3474 N N . SER A 1 439 ? -18.078 37.469 6.754 1 86.69 439 SER A N 1
ATOM 3475 C CA . SER A 1 439 ? -17.984 37.844 5.336 1 86.69 439 SER A CA 1
ATOM 3476 C C . SER A 1 439 ? -17.703 39.312 5.148 1 86.69 439 SER A C 1
ATOM 3478 O O . SER A 1 439 ? -17.047 39.719 4.191 1 86.69 439 SER A O 1
ATOM 3480 N N . THR A 1 440 ? -18.422 40.219 5.91 1 70.75 440 THR A N 1
ATOM 3481 C CA . THR A 1 440 ? -18.391 41.688 5.758 1 70.75 440 THR A CA 1
ATOM 3482 C C . THR A 1 440 ? -17.125 42.25 6.379 1 70.75 440 THR A C 1
ATOM 3484 O O . THR A 1 440 ? -16.859 43.438 6.27 1 70.75 440 THR A O 1
ATOM 3487 N N . GLY A 1 441 ? -16.172 41.312 6.707 1 64.38 441 GLY A N 1
ATOM 3488 C CA . GLY A 1 441 ? -14.992 41.844 7.383 1 64.38 441 GLY A CA 1
ATOM 3489 C C . GLY A 1 441 ? -15.32 42.594 8.664 1 64.38 441 GLY A C 1
ATOM 3490 O O . GLY A 1 441 ? -14.531 43.406 9.125 1 64.38 441 GLY A O 1
ATOM 3491 N N . SER A 1 442 ? -16.547 42.5 9.156 1 49.88 442 SER A N 1
ATOM 3492 C CA . SER A 1 442 ? -17.016 43.281 10.281 1 49.88 442 SER A CA 1
ATOM 3493 C C . SER A 1 442 ? -16.234 43 11.547 1 49.88 442 SER A C 1
ATOM 3495 O O . SER A 1 442 ? -16.203 43.812 12.477 1 49.88 442 SER A O 1
ATOM 3497 N N . LEU A 1 443 ? -15.766 41.781 11.617 1 55.25 443 LEU A N 1
ATOM 3498 C CA . LEU A 1 443 ? -14.984 41.562 12.828 1 55.25 443 LEU A CA 1
ATOM 3499 C C . LEU A 1 443 ? -13.656 42.281 12.758 1 55.25 443 LEU A C 1
ATOM 3501 O O . LEU A 1 443 ? -12.836 42.219 13.68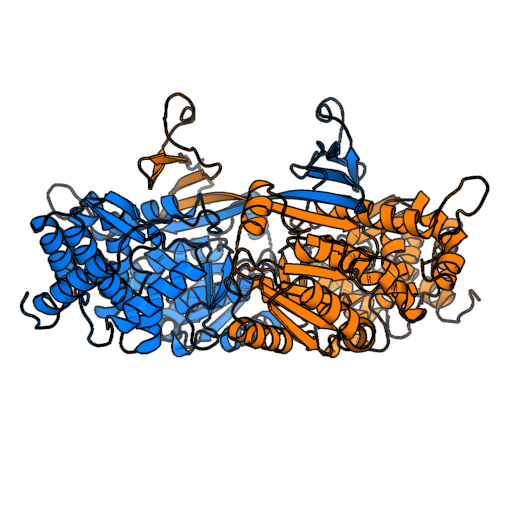 1 55.25 443 LEU A O 1
ATOM 3505 N N . ARG A 1 444 ? -13.469 43.219 11.719 1 43.62 444 ARG A N 1
ATOM 3506 C CA . ARG A 1 444 ? -12.234 44 11.75 1 43.62 444 ARG A CA 1
ATOM 3507 C C . ARG A 1 444 ? -12.336 45.156 12.75 1 43.62 444 ARG A C 1
ATOM 3509 O O . ARG A 1 444 ? -13.375 45.812 12.836 1 43.62 444 ARG A O 1
ATOM 3516 N N . MET B 1 1 ? 34.844 9.617 16.281 1 22.86 1 MET B N 1
ATOM 3517 C CA . MET B 1 1 ? 34.031 8.438 16.094 1 22.86 1 MET B CA 1
ATOM 3518 C C . MET B 1 1 ? 33.219 8.133 17.359 1 22.86 1 MET B C 1
ATOM 3520 O O . MET B 1 1 ? 33.656 7.328 18.188 1 22.86 1 MET B O 1
ATOM 3524 N N . GLU B 1 2 ? 32.938 9.25 18.078 1 31.56 2 GLU B N 1
ATOM 3525 C CA . GLU B 1 2 ? 32.188 9.227 19.328 1 31.56 2 GLU B CA 1
ATOM 3526 C C . GLU B 1 2 ? 30.953 8.352 19.219 1 31.56 2 GLU B C 1
ATOM 3528 O O . GLU B 1 2 ? 30.047 8.641 18.422 1 31.56 2 GLU B O 1
ATOM 3533 N N . ILE B 1 3 ? 31.125 7.027 19.328 1 29.62 3 ILE B N 1
ATOM 3534 C CA . ILE B 1 3 ? 30.25 5.859 19.297 1 29.62 3 ILE B CA 1
ATOM 3535 C C . ILE B 1 3 ? 28.938 6.184 20 1 29.62 3 ILE B C 1
ATOM 3537 O O . ILE B 1 3 ? 28.875 7.086 20.844 1 29.62 3 ILE B O 1
ATOM 3541 N N . ASN B 1 4 ? 27.859 5.32 19.703 1 34.72 4 ASN B N 1
ATOM 3542 C CA . ASN B 1 4 ? 26.438 5.16 20 1 34.72 4 ASN B CA 1
ATOM 3543 C C . ASN B 1 4 ? 26.188 5.148 21.516 1 34.72 4 ASN B C 1
ATOM 3545 O O . ASN B 1 4 ? 26.297 4.105 22.156 1 34.72 4 ASN B O 1
ATOM 3549 N N . LYS B 1 5 ? 26.766 6.066 22.391 1 39.5 5 LYS B N 1
ATOM 3550 C CA . LYS B 1 5 ? 26.203 6.016 23.734 1 39.5 5 LYS B CA 1
ATOM 3551 C C . LYS B 1 5 ? 24.719 5.684 23.719 1 39.5 5 LYS B C 1
ATOM 3553 O O . LYS B 1 5 ? 23.984 6.148 22.828 1 39.5 5 LYS B O 1
ATOM 3558 N N . GLN B 1 6 ? 24.359 4.676 24.578 1 47.72 6 GLN B N 1
ATOM 3559 C CA . GLN B 1 6 ? 23.016 4.191 24.828 1 47.72 6 GLN B CA 1
ATOM 3560 C C . GLN B 1 6 ? 22 5.344 24.812 1 47.72 6 GLN B C 1
ATOM 3562 O O . GLN B 1 6 ? 21.984 6.164 25.734 1 47.72 6 GLN B O 1
ATOM 3567 N N . LYS B 1 7 ? 21.906 6.055 23.828 1 53.88 7 LYS B N 1
ATOM 3568 C CA . LYS B 1 7 ? 20.812 7.016 23.781 1 53.88 7 LYS B CA 1
ATOM 3569 C C . LYS B 1 7 ? 19.609 6.531 24.594 1 53.88 7 LYS B C 1
ATOM 3571 O O . LYS B 1 7 ? 19.062 5.457 24.344 1 53.88 7 LYS B O 1
ATOM 3576 N N . LYS B 1 8 ? 19.469 6.957 25.859 1 64.88 8 LYS B N 1
ATOM 3577 C CA . LYS B 1 8 ? 18.281 6.652 26.672 1 64.88 8 LYS B CA 1
ATOM 3578 C C . LYS B 1 8 ? 17 6.902 25.875 1 64.88 8 LYS B C 1
ATOM 3580 O O . LYS B 1 8 ? 16.766 8.016 25.406 1 64.88 8 LYS B O 1
ATOM 3585 N N . GLU B 1 9 ? 16.422 5.863 25.219 1 84.44 9 GLU B N 1
ATOM 3586 C CA . GLU B 1 9 ? 15.148 5.906 24.5 1 84.44 9 GLU B CA 1
ATOM 3587 C C . GLU B 1 9 ? 13.969 5.754 25.453 1 84.44 9 GLU B C 1
ATOM 3589 O O . GLU B 1 9 ? 13.945 4.836 26.281 1 84.44 9 GLU B O 1
ATOM 3594 N N . ASN B 1 10 ? 13.242 6.875 25.469 1 90.69 10 ASN B N 1
ATOM 3595 C CA . ASN B 1 10 ? 12 6.805 26.234 1 90.69 10 ASN B CA 1
ATOM 3596 C C . ASN B 1 10 ? 10.875 6.172 25.422 1 90.69 10 ASN B C 1
ATOM 3598 O O . ASN B 1 10 ? 10.586 6.609 24.297 1 90.69 10 ASN B O 1
ATOM 3602 N N . ALA B 1 11 ? 10.367 5.156 26.031 1 93.56 11 ALA B N 1
ATOM 3603 C CA . ALA B 1 11 ? 9.258 4.469 25.375 1 93.56 11 ALA B CA 1
ATOM 3604 C C . ALA B 1 11 ? 7.918 4.992 25.891 1 93.56 11 ALA B C 1
ATOM 3606 O O . ALA B 1 11 ? 7.742 5.211 27.078 1 93.56 11 ALA B O 1
ATOM 3607 N N . PHE B 1 12 ? 7.004 5.262 24.969 1 95.31 12 PHE B N 1
ATOM 3608 C CA . PHE B 1 12 ? 5.676 5.746 25.328 1 95.31 12 PHE B CA 1
ATOM 3609 C C . PHE B 1 12 ? 4.598 4.812 24.781 1 95.31 12 PHE B C 1
ATOM 3611 O O . PHE B 1 12 ? 4.656 4.387 23.625 1 95.31 12 PHE B O 1
ATOM 3618 N N . SER B 1 13 ? 3.643 4.473 25.656 1 95.25 13 SER B N 1
ATOM 3619 C CA . SER B 1 13 ? 2.404 3.832 25.234 1 95.25 13 SER B CA 1
ATOM 3620 C C . SER B 1 13 ? 1.35 4.863 24.844 1 95.25 13 SER B C 1
ATOM 3622 O O . SER B 1 13 ? 1.427 6.023 25.266 1 95.25 13 SER B O 1
ATOM 3624 N N . LEU B 1 14 ? 0.514 4.496 24.031 1 96.19 14 LEU B N 1
ATOM 3625 C CA . LEU B 1 14 ? -0.567 5.383 23.625 1 96.19 14 LEU B CA 1
ATOM 3626 C C . LEU B 1 14 ? -1.897 4.934 24.219 1 96.19 14 LEU B C 1
ATOM 3628 O O . LEU B 1 14 ? -2.318 3.793 24.016 1 96.19 14 LEU B O 1
ATOM 3632 N N . VAL B 1 15 ? -2.539 5.816 24.938 1 94.5 15 VAL B N 1
ATOM 3633 C CA . VAL B 1 15 ? -3.793 5.531 25.625 1 94.5 15 VAL B CA 1
ATOM 3634 C C . VAL B 1 15 ? -4.859 6.539 25.203 1 94.5 15 VAL B C 1
ATOM 3636 O O . VAL B 1 15 ? -4.582 7.734 25.078 1 94.5 15 VAL B O 1
ATOM 3639 N N . GLN B 1 16 ? -5.957 6.043 24.906 1 92.38 16 GLN B N 1
ATOM 3640 C CA . GLN B 1 16 ? -7.051 6.934 24.531 1 92.38 16 GLN B CA 1
ATOM 3641 C C . GLN B 1 16 ? -7.77 7.469 25.766 1 92.38 16 GLN B C 1
ATOM 3643 O O . GLN B 1 16 ? -8.219 6.695 26.609 1 92.38 16 GLN B O 1
ATOM 3648 N N . VAL B 1 17 ? -7.812 8.781 25.891 1 86.56 17 VAL B N 1
ATOM 3649 C CA . VAL B 1 17 ? -8.477 9.477 27 1 86.56 17 VAL B CA 1
ATOM 3650 C C . VAL B 1 17 ? -9.477 10.492 26.438 1 86.56 17 VAL B C 1
ATOM 3652 O O . VAL B 1 17 ? -9.086 11.461 25.781 1 86.56 17 VAL B O 1
ATOM 3655 N N . LYS B 1 18 ? -10.719 10.32 26.719 1 80.94 18 LYS B N 1
ATOM 3656 C CA . LYS B 1 18 ? -11.781 11.227 26.281 1 80.94 18 LYS B CA 1
ATOM 3657 C C . LYS B 1 18 ? -11.703 11.492 24.781 1 80.94 18 LYS B C 1
ATOM 3659 O O . LYS B 1 18 ? -11.688 12.648 24.359 1 80.94 18 LYS B O 1
ATOM 3664 N N . GLY B 1 19 ? -11.477 10.43 24.047 1 82.75 19 GLY B N 1
ATOM 3665 C CA . GLY B 1 19 ? -11.555 10.516 22.594 1 82.75 19 GLY B CA 1
ATOM 3666 C C . GLY B 1 19 ? -10.242 10.914 21.938 1 82.75 19 GLY B C 1
ATOM 3667 O O . GLY B 1 19 ? -10.133 10.953 20.719 1 82.75 19 GLY B O 1
ATOM 3668 N N . THR B 1 20 ? -9.203 11.242 22.781 1 90.38 20 THR B N 1
ATOM 3669 C CA . THR B 1 20 ? -7.902 11.633 22.25 1 90.38 20 THR B CA 1
ATOM 3670 C C . THR B 1 20 ? -6.828 10.625 22.656 1 90.38 20 THR B C 1
ATOM 3672 O O . THR B 1 20 ? -6.934 9.992 23.703 1 90.38 20 THR B O 1
ATOM 3675 N N . TRP B 1 21 ? -5.871 10.477 21.781 1 94.5 21 TRP B N 1
ATOM 3676 C CA . TRP B 1 21 ? -4.742 9.617 22.125 1 94.5 21 TRP B CA 1
ATOM 3677 C C . TRP B 1 21 ? -3.639 10.406 22.812 1 94.5 21 TRP B C 1
ATOM 3679 O O . TRP B 1 21 ? -3.291 11.508 22.375 1 94.5 21 TRP B O 1
ATOM 3689 N N . LYS B 1 22 ? -3.129 9.883 23.859 1 94.06 22 LYS B N 1
ATOM 3690 C CA . LYS B 1 22 ? -2.068 10.523 24.641 1 94.06 22 LYS B CA 1
ATOM 3691 C C . LYS B 1 22 ? -0.905 9.57 24.875 1 94.06 22 LYS B C 1
ATOM 3693 O O . LYS B 1 22 ? -1.109 8.367 25.062 1 94.06 22 LYS B O 1
ATOM 3698 N N . ARG B 1 23 ? 0.273 10.133 24.812 1 93.88 23 ARG B N 1
ATOM 3699 C CA . ARG B 1 23 ? 1.456 9.352 25.172 1 93.88 23 ARG B CA 1
ATOM 3700 C C . ARG B 1 23 ? 1.617 9.25 26.688 1 93.88 23 ARG B C 1
ATOM 3702 O O . ARG B 1 23 ? 1.435 10.234 27.391 1 93.88 23 ARG B O 1
ATOM 3709 N N . LYS B 1 24 ? 1.863 8.117 27.125 1 91.94 24 LYS B N 1
ATOM 3710 C CA . LYS B 1 24 ? 2.139 7.883 28.547 1 91.94 24 LYS B CA 1
ATOM 3711 C C . LYS B 1 24 ? 3.443 7.113 28.734 1 91.94 24 LYS B C 1
ATOM 3713 O O . LYS B 1 24 ? 3.67 6.094 28.062 1 91.94 24 LYS B O 1
ATOM 3718 N N . ALA B 1 25 ? 4.262 7.746 29.609 1 87.62 25 ALA B N 1
ATOM 3719 C CA . ALA B 1 25 ? 5.527 7.082 29.906 1 87.62 25 ALA B CA 1
ATOM 3720 C C . ALA B 1 25 ? 5.332 5.934 30.891 1 87.62 25 ALA B C 1
ATOM 3722 O O . ALA B 1 25 ? 4.461 6 31.75 1 87.62 25 ALA B O 1
ATOM 3723 N N . GLY B 1 26 ? 6.027 4.848 30.953 1 71.19 26 GLY B N 1
ATOM 3724 C CA . GLY B 1 26 ? 6.102 3.828 31.984 1 71.19 26 GLY B CA 1
ATOM 3725 C C . GLY B 1 26 ? 5.48 2.51 31.578 1 71.19 26 GLY B C 1
ATOM 3726 O O . GLY B 1 26 ? 4.723 2.453 30.609 1 71.19 26 GLY B O 1
ATOM 3727 N N . GLN B 1 27 ? 5.926 1.309 31.969 1 60.62 27 GLN B N 1
ATOM 3728 C CA . GLN B 1 27 ? 5.535 -0.066 31.672 1 60.62 27 GLN B CA 1
ATOM 3729 C C . GLN B 1 27 ? 4.125 -0.359 32.188 1 60.62 27 GLN B C 1
ATOM 3731 O O . GLN B 1 27 ? 3.439 -1.237 31.656 1 60.62 27 GLN B O 1
ATOM 3736 N N . ASN B 1 28 ? 3.709 0.174 33.344 1 56.25 28 ASN B N 1
ATOM 3737 C CA . ASN B 1 28 ? 2.553 -0.37 34.031 1 56.25 28 ASN B CA 1
ATOM 3738 C C . ASN B 1 28 ? 1.261 0.324 33.625 1 56.25 28 ASN B C 1
ATOM 3740 O O . ASN B 1 28 ? 0.385 0.574 34.438 1 56.25 28 ASN B O 1
ATOM 3744 N N . VAL B 1 29 ? 1.175 0.713 32.406 1 61.75 29 VAL B N 1
ATOM 3745 C CA . VAL B 1 29 ? 0.023 1.497 31.984 1 61.75 29 VAL B CA 1
ATOM 3746 C C . VAL B 1 29 ? -1.216 0.607 31.922 1 61.75 29 VAL B C 1
ATOM 3748 O O . VAL B 1 29 ? -2.338 1.103 31.812 1 61.75 29 VAL B O 1
ATOM 3751 N N . LYS B 1 30 ? -1.062 -0.786 31.984 1 56.16 30 LYS B N 1
ATOM 3752 C CA . LYS B 1 30 ? -2.254 -1.624 31.906 1 56.16 30 LYS B CA 1
ATOM 3753 C C . LYS B 1 30 ? -3.059 -1.562 33.188 1 56.16 30 LYS B C 1
ATOM 3755 O O . LYS B 1 30 ? -4.234 -1.928 33.219 1 56.16 30 LYS B O 1
ATOM 3760 N N . GLN B 1 31 ? -2.381 -1.298 34.281 1 43.41 31 GLN B N 1
ATOM 3761 C CA . GLN B 1 31 ? -3.033 -1.385 35.562 1 43.41 31 GLN B CA 1
ATOM 3762 C C . GLN B 1 31 ? -3.719 -0.071 35.938 1 43.41 31 GLN B C 1
ATOM 3764 O O . GLN B 1 31 ? -3.057 0.953 36.125 1 43.41 31 GLN B O 1
ATOM 3769 N N . GLY B 1 32 ? -5.168 0.12 35.688 1 46.25 32 GLY B N 1
ATOM 3770 C CA . GLY B 1 32 ? -6.125 1.045 36.281 1 46.25 32 GLY B CA 1
ATOM 3771 C C . GLY B 1 32 ? -6.742 1.989 35.25 1 46.25 32 GLY B C 1
ATOM 3772 O O . GLY B 1 32 ? -7.539 2.859 35.625 1 46.25 32 GLY B O 1
ATOM 3773 N N . MET B 1 33 ? -6.172 2.059 34.062 1 54.44 33 MET B N 1
ATOM 3774 C CA . MET B 1 33 ? -6.703 3.172 33.281 1 54.44 33 MET B CA 1
ATOM 3775 C C . MET B 1 33 ? -7.895 2.729 32.438 1 54.44 33 MET B C 1
ATOM 3777 O O . MET B 1 33 ? -7.863 1.667 31.828 1 54.44 33 MET B O 1
ATOM 3781 N N . LYS B 1 34 ? -9.055 3.332 32.625 1 60.22 34 LYS B N 1
ATOM 3782 C CA . LYS B 1 34 ? -10.344 3.178 31.969 1 60.22 34 LYS B CA 1
ATOM 3783 C C . LYS B 1 34 ? -10.227 3.459 30.469 1 60.22 34 LYS B C 1
ATOM 3785 O O . LYS B 1 34 ? -11.219 3.416 29.75 1 60.22 34 LYS B O 1
ATOM 3790 N N . GLY B 1 35 ? -8.914 3.641 29.906 1 68.06 35 GLY B N 1
ATOM 3791 C CA . GLY B 1 35 ? -8.859 3.975 28.484 1 68.06 35 GLY B CA 1
ATOM 3792 C C . GLY B 1 35 ? -8.344 2.842 27.625 1 68.06 35 GLY B C 1
ATOM 3793 O O . GLY B 1 35 ? -7.812 1.853 28.141 1 68.06 35 GLY B O 1
ATOM 3794 N N . ARG B 1 36 ? -8.719 2.77 26.266 1 87.06 36 ARG B N 1
ATOM 3795 C CA . ARG B 1 36 ? -8.211 1.826 25.266 1 87.06 36 ARG B CA 1
ATOM 3796 C C . ARG B 1 36 ? -6.719 2.02 25.047 1 87.06 36 ARG B C 1
ATOM 3798 O O . ARG B 1 36 ? -6.254 3.146 24.859 1 87.06 36 ARG B O 1
ATOM 3805 N N . VAL B 1 37 ? -5.914 1.055 25.281 1 92.69 37 VAL B N 1
ATOM 3806 C CA . VAL B 1 37 ? -4.477 1.105 25.047 1 92.69 37 VAL B CA 1
ATOM 3807 C C . VAL B 1 37 ? -4.164 0.573 23.641 1 92.69 37 VAL B C 1
ATOM 3809 O O . VAL B 1 37 ? -4.641 -0.497 23.266 1 92.69 37 VAL B O 1
ATOM 3812 N N . SER B 1 38 ? -3.416 1.311 22.938 1 94.5 38 SER B N 1
ATOM 3813 C CA . SER B 1 38 ? -3.051 0.913 21.578 1 94.5 38 SER B CA 1
ATOM 3814 C C . SER B 1 38 ? -1.871 -0.052 21.578 1 94.5 38 SER B C 1
ATOM 3816 O O . SER B 1 38 ? -1.066 -0.051 22.516 1 94.5 38 SER B O 1
ATOM 3818 N N . ALA B 1 39 ? -1.771 -0.888 20.531 1 94.25 39 ALA B N 1
ATOM 3819 C CA . ALA B 1 39 ? -0.595 -1.729 20.328 1 94.25 39 ALA B CA 1
ATOM 3820 C C . ALA B 1 39 ? 0.571 -0.912 19.781 1 94.25 39 ALA B C 1
ATOM 3822 O O . ALA B 1 39 ? 1.721 -1.357 19.812 1 94.25 39 ALA B O 1
ATOM 3823 N N . ALA B 1 40 ? 0.361 0.309 19.25 1 96.38 40 ALA B N 1
ATOM 3824 C CA . ALA B 1 40 ? 1.413 1.177 18.734 1 96.38 40 ALA B CA 1
ATOM 3825 C C . ALA B 1 40 ? 2.225 1.801 19.859 1 96.38 40 ALA B C 1
ATOM 3827 O O . ALA B 1 40 ? 1.735 1.927 20.984 1 96.38 40 ALA B O 1
ATOM 3828 N N . LYS B 1 41 ? 3.459 2.125 19.578 1 96.88 41 LYS B N 1
ATOM 3829 C CA . LYS B 1 41 ? 4.371 2.773 20.516 1 96.88 41 LYS B CA 1
ATOM 3830 C C . LYS B 1 41 ? 5.125 3.92 19.844 1 96.88 41 LYS B C 1
ATOM 3832 O O . LYS B 1 41 ? 5.281 3.938 18.625 1 96.88 41 LYS B O 1
ATOM 3837 N N . ILE B 1 42 ? 5.469 4.816 20.641 1 97.31 42 ILE B N 1
ATOM 3838 C CA . ILE B 1 42 ? 6.375 5.879 20.219 1 97.31 42 ILE B CA 1
ATOM 3839 C C . ILE B 1 42 ? 7.602 5.898 21.125 1 97.31 42 ILE B C 1
ATOM 3841 O O . ILE B 1 42 ? 7.477 5.855 22.359 1 97.31 42 ILE B O 1
ATOM 3845 N N . TYR B 1 43 ? 8.727 5.887 20.531 1 96.75 43 TYR B N 1
ATOM 3846 C CA . TYR B 1 43 ? 9.984 6.062 21.25 1 96.75 43 TYR B CA 1
ATOM 3847 C C . TYR B 1 43 ? 10.586 7.434 20.969 1 96.75 43 TYR B C 1
ATOM 3849 O O . TYR B 1 43 ? 10.461 7.961 19.875 1 96.75 43 TYR B O 1
ATOM 3857 N N . GLU B 1 44 ? 11.117 8 21.922 1 96.12 44 GLU B N 1
ATOM 3858 C CA . GLU B 1 44 ? 11.758 9.305 21.781 1 96.12 44 GLU B CA 1
ATOM 3859 C C . GLU B 1 44 ? 13.203 9.266 22.266 1 96.12 44 GLU B C 1
ATOM 3861 O O . GLU B 1 44 ? 13.492 8.695 23.312 1 96.12 44 GLU B O 1
ATOM 3866 N N . SER B 1 45 ? 14.062 9.82 21.469 1 93.88 45 SER B N 1
ATOM 3867 C CA . SER B 1 45 ? 15.461 9.953 21.844 1 93.88 45 SER B CA 1
ATOM 3868 C C . SER B 1 45 ? 16 11.328 21.469 1 93.88 45 SER B C 1
ATOM 3870 O O . SER B 1 45 ? 15.555 11.938 20.5 1 93.88 45 SER B O 1
ATOM 3872 N N . THR B 1 46 ? 16.875 11.797 22.297 1 91.19 46 THR B N 1
ATOM 3873 C CA . THR B 1 46 ? 17.547 13.062 22.031 1 91.19 46 THR B CA 1
ATOM 3874 C C . THR B 1 46 ? 19.047 12.867 21.969 1 91.19 46 THR B C 1
ATOM 3876 O O . THR B 1 46 ? 19.625 12.117 22.75 1 91.19 46 THR B O 1
ATOM 3879 N N . SER B 1 47 ? 19.672 13.422 20.906 1 86.38 47 SER B N 1
ATOM 3880 C CA . SER B 1 47 ? 21.125 13.375 20.703 1 86.38 47 SER B CA 1
ATOM 3881 C C . SER B 1 47 ? 21.656 14.727 20.234 1 86.38 47 SER B C 1
ATOM 3883 O O . SER B 1 47 ? 20.953 15.734 20.312 1 86.38 47 SER B O 1
ATOM 3885 N N . SER B 1 48 ? 22.969 14.75 19.906 1 83.06 48 SER B N 1
ATOM 3886 C CA . SER B 1 48 ? 23.594 15.961 19.406 1 83.06 48 SER B CA 1
ATOM 3887 C C . SER B 1 48 ? 22.953 16.422 18.094 1 83.06 48 SER B C 1
ATOM 3889 O O . SER B 1 48 ? 23.016 17.594 17.75 1 83.06 48 SER B O 1
ATOM 3891 N N . ILE B 1 49 ? 22.281 15.523 17.438 1 82 49 ILE B N 1
ATOM 3892 C CA . ILE B 1 49 ? 21.719 15.828 16.125 1 82 49 ILE B CA 1
ATOM 3893 C C . ILE B 1 49 ? 20.297 16.375 16.297 1 82 49 ILE B C 1
ATOM 3895 O O . ILE B 1 49 ? 19.734 16.938 15.359 1 82 49 ILE B O 1
ATOM 3899 N N . GLY B 1 50 ? 19.703 16.094 17.422 1 89.5 50 GLY B N 1
ATOM 3900 C CA . GLY B 1 50 ? 18.359 16.562 17.688 1 89.5 50 GLY B CA 1
ATOM 3901 C C . GLY B 1 50 ? 17.469 15.508 18.312 1 89.5 50 GLY B C 1
ATOM 3902 O O . GLY B 1 50 ? 17.938 14.648 19.062 1 89.5 50 GLY B O 1
ATOM 3903 N N . THR B 1 51 ? 16.188 15.734 18.188 1 95 51 THR B N 1
ATOM 3904 C CA . THR B 1 51 ? 15.203 14.836 18.766 1 95 51 THR B CA 1
ATOM 3905 C C . THR B 1 51 ? 14.625 13.906 17.703 1 95 51 THR B C 1
ATOM 3907 O O . THR B 1 51 ? 14.297 14.344 16.594 1 95 51 THR B O 1
ATOM 3910 N N . THR B 1 52 ? 14.555 12.602 18 1 96.25 52 THR B N 1
ATOM 3911 C CA . THR B 1 52 ? 14 11.609 17.094 1 96.25 52 THR B CA 1
ATOM 3912 C C . THR B 1 52 ? 12.836 10.867 17.734 1 96.25 52 THR B C 1
ATOM 3914 O O . THR B 1 52 ? 12.953 10.398 18.875 1 96.25 52 THR B O 1
ATOM 3917 N N . TRP B 1 53 ? 11.703 10.875 17.062 1 97.31 53 TRP B N 1
ATOM 3918 C CA . TRP B 1 53 ? 10.586 10.008 17.422 1 97.31 53 TRP B CA 1
ATOM 3919 C C . TRP B 1 53 ? 10.547 8.773 16.531 1 97.31 53 TRP B C 1
ATOM 3921 O O . TRP B 1 53 ? 10.578 8.891 15.297 1 97.31 53 TRP B O 1
ATOM 3931 N N . THR B 1 54 ? 10.562 7.586 17.078 1 97.06 54 THR B N 1
ATOM 3932 C CA . THR B 1 54 ? 10.352 6.336 16.359 1 97.06 54 THR B CA 1
ATOM 3933 C C . THR B 1 54 ? 8.938 5.816 16.562 1 97.06 54 THR B C 1
ATOM 3935 O O . THR B 1 54 ? 8.531 5.551 17.703 1 97.06 54 THR B O 1
ATOM 3938 N N . VAL B 1 55 ? 8.219 5.734 15.523 1 97.62 55 VAL B N 1
ATOM 3939 C CA . VAL B 1 55 ? 6.84 5.262 15.562 1 97.62 55 VAL B CA 1
ATOM 3940 C C . VAL B 1 55 ? 6.785 3.789 15.156 1 97.62 55 VAL B C 1
ATOM 3942 O O . VAL B 1 55 ? 7.293 3.412 14.102 1 97.62 55 VAL B O 1
ATOM 3945 N N . VAL B 1 56 ? 6.23 2.951 16 1 97 56 VAL B N 1
ATOM 3946 C CA . VAL B 1 56 ? 6.059 1.524 15.75 1 97 56 VAL B CA 1
ATOM 3947 C C . VAL B 1 56 ? 4.574 1.168 15.781 1 97 56 VAL B C 1
ATOM 3949 O O . VAL B 1 56 ? 3.947 1.201 16.844 1 97 56 VAL B O 1
ATOM 3952 N N . THR B 1 57 ? 4.031 0.802 14.641 1 96.75 57 THR B N 1
ATOM 3953 C CA . THR B 1 57 ? 2.598 0.563 14.523 1 96.75 57 THR B CA 1
ATOM 3954 C C . THR B 1 57 ? 2.324 -0.794 13.883 1 96.75 57 THR B C 1
ATOM 3956 O O . THR B 1 57 ? 2.615 -0.998 12.703 1 96.75 57 THR B O 1
ATOM 3959 N N . PRO B 1 58 ? 1.715 -1.736 14.602 1 95 58 PRO B N 1
ATOM 3960 C CA . PRO B 1 58 ? 1.301 -3.01 14.008 1 95 58 PRO B CA 1
ATOM 3961 C C . PRO B 1 58 ? 0.017 -2.889 13.188 1 95 58 PRO B C 1
ATOM 3963 O O . PRO B 1 58 ? -0.904 -2.168 13.586 1 95 58 PRO B O 1
ATOM 3966 N N . ILE B 1 59 ? -0.021 -3.471 12.086 1 93.94 59 ILE B N 1
ATOM 3967 C CA . ILE B 1 59 ? -1.19 -3.623 11.227 1 93.94 59 ILE B CA 1
ATOM 3968 C C . ILE B 1 59 ? -1.403 -5.098 10.898 1 93.94 59 ILE B C 1
ATOM 3970 O O . ILE B 1 59 ? -0.439 -5.855 10.75 1 93.94 59 ILE B O 1
ATOM 3974 N N . THR B 1 60 ? -2.621 -5.574 10.859 1 94.25 60 THR B N 1
ATOM 3975 C CA . THR B 1 60 ? -2.914 -6.973 10.562 1 94.25 60 THR B CA 1
ATOM 3976 C C . THR B 1 60 ? -3.705 -7.094 9.258 1 94.25 60 THR B C 1
ATOM 3978 O O . THR B 1 60 ? -4.762 -6.48 9.109 1 94.25 60 THR B O 1
ATOM 3981 N N . PHE B 1 61 ? -3.215 -7.863 8.328 1 93.38 61 PHE B N 1
ATOM 3982 C CA . PHE B 1 61 ? -3.951 -8.242 7.125 1 93.38 61 PHE B CA 1
ATOM 3983 C C . PHE B 1 61 ? -4.785 -9.492 7.371 1 93.38 61 PHE B C 1
ATOM 3985 O O . PHE B 1 61 ? -4.293 -10.477 7.926 1 93.38 61 PHE B O 1
ATOM 3992 N N . THR B 1 62 ? -5.988 -9.398 7.027 1 95.88 62 THR B N 1
ATOM 3993 C CA . THR B 1 62 ? -6.871 -10.562 7.059 1 95.88 62 THR B CA 1
ATOM 3994 C C . THR B 1 62 ? -7.605 -10.719 5.727 1 95.88 62 THR B C 1
ATOM 3996 O O . THR B 1 62 ? -8.234 -9.773 5.242 1 95.88 62 THR B O 1
ATOM 3999 N N . TYR B 1 63 ? -7.516 -11.82 5.09 1 97 63 TYR B N 1
ATOM 4000 C CA . TYR B 1 63 ? -8.25 -12.094 3.859 1 97 63 TYR B CA 1
ATOM 4001 C C . TYR B 1 63 ? -8.609 -13.57 3.758 1 97 63 TYR B C 1
ATOM 4003 O O . TYR B 1 63 ? -8.094 -14.398 4.516 1 97 63 TYR B O 1
ATOM 4011 N N . THR B 1 64 ? -9.531 -13.898 2.859 1 97.31 64 THR B N 1
ATOM 4012 C CA . THR B 1 64 ? -10.016 -15.273 2.748 1 97.31 64 THR B CA 1
ATOM 4013 C C . THR B 1 64 ? -9.789 -15.812 1.338 1 97.31 64 THR B C 1
ATOM 4015 O O . THR B 1 64 ? -9.773 -15.047 0.37 1 97.31 64 THR B O 1
ATOM 4018 N N . VAL B 1 65 ? -9.516 -17.031 1.267 1 97.94 65 VAL B N 1
ATOM 4019 C CA . VAL B 1 65 ? -9.531 -17.828 0.037 1 97.94 65 VAL B CA 1
ATOM 4020 C C . VAL B 1 65 ? -10.57 -18.938 0.143 1 97.94 65 VAL B C 1
ATOM 4022 O O . VAL B 1 65 ? -10.469 -19.797 1.011 1 97.94 65 VAL B O 1
ATOM 4025 N N . THR B 1 66 ? -11.555 -18.875 -0.72 1 97.56 66 THR B N 1
ATOM 4026 C CA . THR B 1 66 ? -12.656 -19.828 -0.643 1 97.56 66 THR B CA 1
ATOM 4027 C C . THR B 1 66 ? -12.742 -20.656 -1.915 1 97.56 66 THR B C 1
ATOM 4029 O O . THR B 1 66 ? -12.875 -20.125 -3.014 1 97.56 66 THR B O 1
ATOM 4032 N N . GLN B 1 67 ? -12.594 -21.906 -1.766 1 96.94 67 GLN B N 1
ATOM 4033 C CA . GLN B 1 67 ? -12.914 -22.844 -2.838 1 96.94 67 GLN B CA 1
ATOM 4034 C C . GLN B 1 67 ? -14.398 -23.188 -2.83 1 96.94 67 GLN B C 1
ATOM 4036 O O . GLN B 1 67 ? -14.93 -23.656 -1.813 1 96.94 67 GLN B O 1
ATOM 4041 N N . THR B 1 68 ? -15.055 -22.938 -3.934 1 95.88 68 THR B N 1
ATOM 4042 C CA . THR B 1 68 ? -16.5 -23.172 -4.008 1 95.88 68 THR B CA 1
ATOM 4043 C C . THR B 1 68 ? -16.875 -23.719 -5.379 1 95.88 68 THR B C 1
ATOM 4045 O O . THR B 1 68 ? -16.031 -23.875 -6.254 1 95.88 68 THR B O 1
ATOM 4048 N N . LYS B 1 69 ? -18.141 -24.188 -5.484 1 93.38 69 LYS B N 1
ATOM 4049 C CA . LYS B 1 69 ? -18.719 -24.672 -6.738 1 93.38 69 LYS B CA 1
ATOM 4050 C C . LYS B 1 69 ? -19.859 -23.766 -7.207 1 93.38 69 LYS B C 1
ATOM 4052 O O . LYS B 1 69 ? -20.562 -23.172 -6.391 1 93.38 69 LYS B O 1
ATOM 4057 N N . ASN B 1 70 ? -19.984 -23.625 -8.492 1 94.44 70 ASN B N 1
ATOM 4058 C CA . ASN B 1 70 ? -21.078 -22.906 -9.109 1 94.44 70 ASN B CA 1
ATOM 4059 C C . ASN B 1 70 ? -21.188 -21.469 -8.594 1 94.44 70 ASN B C 1
ATOM 4061 O O . ASN B 1 70 ? -22.25 -21.031 -8.164 1 94.44 70 ASN B O 1
ATOM 4065 N N . LEU B 1 71 ? -20.094 -20.781 -8.633 1 98 71 LEU B N 1
ATOM 4066 C CA . LEU B 1 71 ? -19.969 -19.438 -8.086 1 98 71 LEU B CA 1
ATOM 4067 C C . LEU B 1 71 ? -20.984 -18.5 -8.742 1 98 71 LEU B C 1
ATOM 4069 O O . LEU B 1 71 ? -21.484 -17.578 -8.094 1 98 71 LEU B O 1
ATOM 4073 N N . LEU B 1 72 ? -21.328 -18.75 -10.016 1 98.12 72 LEU B N 1
ATOM 4074 C CA . LEU B 1 72 ? -22.172 -17.828 -10.766 1 98.12 72 LEU B CA 1
ATOM 4075 C C . LEU B 1 72 ? -23.625 -18.25 -10.727 1 98.12 72 LEU B C 1
ATOM 4077 O O . LEU B 1 72 ? -24.469 -17.688 -11.43 1 98.12 72 LEU B O 1
ATOM 4081 N N . ASP B 1 73 ? -23.891 -19.266 -9.953 1 96.69 73 ASP B N 1
ATOM 4082 C CA . ASP B 1 73 ? -25.281 -19.641 -9.695 1 96.69 73 ASP B CA 1
ATOM 4083 C C . ASP B 1 73 ? -25.953 -18.625 -8.766 1 96.69 73 ASP B C 1
ATOM 4085 O O . ASP B 1 73 ? -25.469 -18.375 -7.66 1 96.69 73 ASP B O 1
ATOM 4089 N N . PRO B 1 74 ? -27.125 -18.125 -9.141 1 96 74 PRO B N 1
ATOM 4090 C CA . PRO B 1 74 ? -27.797 -17.125 -8.312 1 96 74 PRO B CA 1
ATOM 4091 C C . PRO B 1 74 ? -28.109 -17.625 -6.906 1 96 74 PRO B C 1
ATOM 4093 O O . PRO B 1 74 ? -28.281 -16.828 -5.984 1 96 74 PRO B O 1
ATOM 4096 N N . SER B 1 75 ? -28.125 -18.906 -6.715 1 94.56 75 SER B N 1
ATOM 4097 C CA . SER B 1 75 ? -28.406 -19.469 -5.395 1 94.56 75 SER B CA 1
ATOM 4098 C C . SER B 1 75 ? -27.156 -19.484 -4.523 1 94.56 75 SER B C 1
ATOM 4100 O O . SER B 1 75 ? -27.25 -19.672 -3.309 1 94.56 75 SER B O 1
ATOM 4102 N N . ASN B 1 76 ? -26 -19.328 -5.141 1 95.81 76 ASN B N 1
ATOM 4103 C CA . ASN B 1 76 ? -24.734 -19.281 -4.414 1 95.81 76 ASN B CA 1
ATOM 4104 C C . ASN B 1 76 ? -24.453 -17.875 -3.9 1 95.81 76 ASN B C 1
ATOM 4106 O O . ASN B 1 76 ? -24.234 -16.953 -4.691 1 95.81 76 ASN B O 1
ATOM 4110 N N . ASP B 1 77 ? -24.281 -17.641 -2.648 1 94 77 ASP B N 1
ATOM 4111 C CA . ASP B 1 77 ? -24.125 -16.312 -2.045 1 94 77 ASP B CA 1
ATOM 4112 C C . ASP B 1 77 ? -22.656 -15.883 -2.021 1 94 77 ASP B C 1
ATOM 4114 O O . ASP B 1 77 ? -22.359 -14.742 -1.688 1 94 77 ASP B O 1
ATOM 4118 N N . THR B 1 78 ? -21.766 -16.734 -2.398 1 96.75 78 THR B N 1
ATOM 4119 C CA . THR B 1 78 ? -20.328 -16.531 -2.168 1 96.75 78 THR B CA 1
ATOM 4120 C C . THR B 1 78 ? -19.844 -15.289 -2.902 1 96.75 78 THR B C 1
ATOM 4122 O O . THR B 1 78 ? -19.156 -14.445 -2.32 1 96.75 78 THR B O 1
ATOM 4125 N N . LEU B 1 79 ? -20.234 -15.125 -4.145 1 97.81 79 LEU B N 1
ATOM 4126 C CA . LEU B 1 79 ? -19.75 -14.016 -4.949 1 97.81 79 LEU B CA 1
ATOM 4127 C C . LEU B 1 79 ? -20.172 -12.68 -4.344 1 97.81 79 LEU B C 1
ATOM 4129 O O . LEU B 1 79 ? -19.422 -11.703 -4.398 1 97.81 79 LEU B O 1
ATOM 4133 N N . LEU B 1 80 ? -21.375 -12.633 -3.76 1 95.5 80 LEU B N 1
ATOM 4134 C CA . LEU B 1 80 ? -21.938 -11.383 -3.268 1 95.5 80 LEU B CA 1
ATOM 4135 C C . LEU B 1 80 ? -21.547 -11.141 -1.813 1 95.5 80 LEU B C 1
ATOM 4137 O O . LEU B 1 80 ? -21.234 -10.008 -1.431 1 95.5 80 LEU B O 1
ATOM 4141 N N . LEU B 1 81 ? -21.484 -12.227 -0.969 1 94 81 LEU B N 1
ATOM 4142 C CA . LEU B 1 81 ? -21.422 -12.039 0.476 1 94 81 LEU B CA 1
ATOM 4143 C C . LEU B 1 81 ? -20.203 -12.742 1.067 1 94 81 LEU B C 1
ATOM 4145 O O . LEU B 1 81 ? -19.875 -12.531 2.234 1 94 81 LEU B O 1
ATOM 4149 N N . GLY B 1 82 ? -19.484 -13.508 0.296 1 94.62 82 GLY B N 1
ATOM 4150 C CA . GLY B 1 82 ? -18.438 -14.391 0.812 1 94.62 82 GLY B CA 1
ATOM 4151 C C . GLY B 1 82 ? -17.281 -13.641 1.442 1 94.62 82 GLY B C 1
ATOM 4152 O O . GLY B 1 82 ? -16.516 -14.211 2.219 1 94.62 82 GLY B O 1
ATOM 4153 N N . HIS B 1 83 ? -17.109 -12.312 1.104 1 94.88 83 HIS B N 1
ATOM 4154 C CA . HIS B 1 83 ? -16 -11.523 1.625 1 94.88 83 HIS B CA 1
ATOM 4155 C C . HIS B 1 83 ? -16.328 -10.969 3.01 1 94.88 83 HIS B C 1
ATOM 4157 O O . HIS B 1 83 ? -15.43 -10.484 3.711 1 94.88 83 HIS B O 1
ATOM 4163 N N . ILE B 1 84 ? -17.578 -11.055 3.412 1 93.12 84 ILE B N 1
ATOM 4164 C CA . ILE B 1 84 ? -18 -10.508 4.695 1 93.12 84 ILE B CA 1
ATOM 4165 C C . ILE B 1 84 ? -17.781 -11.547 5.797 1 93.12 84 ILE B C 1
ATOM 4167 O O . ILE B 1 84 ? -18.359 -12.633 5.758 1 93.12 84 ILE B O 1
ATOM 4171 N N . ARG B 1 85 ? -17 -11.258 6.762 1 85.12 85 ARG B N 1
ATOM 4172 C CA . ARG B 1 85 ? -16.641 -12.188 7.824 1 85.12 85 ARG B CA 1
ATOM 4173 C C . ARG B 1 85 ? -17.469 -11.938 9.078 1 85.12 85 ARG B C 1
ATOM 4175 O O . ARG B 1 85 ? -17.766 -12.867 9.836 1 85.12 85 ARG B O 1
ATOM 4182 N N . ASP B 1 86 ? -17.891 -10.719 9.242 1 84.25 86 ASP B N 1
ATOM 4183 C CA . ASP B 1 86 ? -18.625 -10.305 10.43 1 84.25 86 ASP B CA 1
ATOM 4184 C C . ASP B 1 86 ? -20.109 -10.594 10.297 1 84.25 86 ASP B C 1
ATOM 4186 O O . ASP B 1 86 ? -20.781 -10.047 9.422 1 84.25 86 ASP B O 1
ATOM 4190 N N . THR B 1 87 ? -20.547 -11.32 11.203 1 82.31 87 THR B N 1
ATOM 4191 C CA . THR B 1 87 ? -21.953 -11.711 11.164 1 82.31 87 THR B CA 1
ATOM 4192 C C . THR B 1 87 ? -22.859 -10.5 11.336 1 82.31 87 THR B C 1
ATOM 4194 O O . THR B 1 87 ? -23.938 -10.438 10.742 1 82.31 87 THR B O 1
ATOM 4197 N N . GLN B 1 88 ? -22.375 -9.555 12.078 1 82.19 88 GLN B N 1
ATOM 4198 C CA . GLN B 1 88 ? -23.172 -8.344 12.273 1 82.19 88 GLN B CA 1
ATOM 4199 C C . GLN B 1 88 ? -23.312 -7.555 10.977 1 82.19 88 GLN B C 1
ATOM 4201 O O . GLN B 1 88 ? -24.359 -7 10.688 1 82.19 88 GLN B O 1
ATOM 4206 N N . HIS B 1 89 ? -22.25 -7.594 10.281 1 82.5 89 HIS B N 1
ATOM 4207 C CA . HIS B 1 89 ? -22.297 -6.914 8.992 1 82.5 89 HIS B CA 1
ATOM 4208 C C . HIS B 1 89 ? -23.25 -7.613 8.031 1 82.5 89 HIS B C 1
ATOM 4210 O O . HIS B 1 89 ? -23.953 -6.957 7.262 1 82.5 89 HIS B O 1
ATOM 4216 N N . LEU B 1 90 ? -23.219 -8.875 8.055 1 84.75 90 LEU B N 1
ATOM 4217 C CA . LEU B 1 90 ? -24.109 -9.648 7.199 1 84.75 90 LEU B CA 1
ATOM 4218 C C . LEU B 1 90 ? -25.562 -9.359 7.527 1 84.75 90 LEU B C 1
ATOM 4220 O O . LEU B 1 90 ? -26.391 -9.211 6.625 1 84.75 90 LEU B O 1
ATOM 4224 N N . GLU B 1 91 ? -25.828 -9.258 8.781 1 84.19 91 GLU B N 1
ATOM 4225 C CA . GLU B 1 91 ? -27.188 -8.977 9.227 1 84.19 91 GLU B CA 1
ATOM 4226 C C . GLU B 1 91 ? -27.625 -7.574 8.82 1 84.19 91 GLU B C 1
ATOM 4228 O O . GLU B 1 91 ? -28.766 -7.367 8.398 1 84.19 91 GLU B O 1
ATOM 4233 N N . ALA B 1 92 ? -26.703 -6.703 8.953 1 81.31 92 ALA B N 1
ATOM 4234 C CA . ALA B 1 92 ? -26.984 -5.324 8.57 1 81.31 92 ALA B CA 1
ATOM 4235 C C . ALA B 1 92 ? -27.312 -5.219 7.086 1 81.31 92 ALA B C 1
ATOM 4237 O O . ALA B 1 92 ? -28.219 -4.465 6.691 1 81.31 92 ALA B O 1
ATOM 4238 N N . LEU B 1 93 ? -26.625 -5.945 6.336 1 82.38 93 LEU B N 1
ATOM 4239 C CA . LEU B 1 93 ? -26.844 -5.938 4.895 1 82.38 93 LEU B CA 1
ATOM 4240 C C . LEU B 1 93 ? -28.203 -6.535 4.555 1 82.38 93 LEU B C 1
ATOM 4242 O O . LEU B 1 93 ? -28.891 -6.055 3.646 1 82.38 93 LEU B O 1
ATOM 4246 N N . ALA B 1 94 ? -28.531 -7.512 5.281 1 80.94 94 ALA B N 1
ATOM 4247 C CA . ALA B 1 94 ? -29.797 -8.188 5.047 1 80.94 94 ALA B CA 1
ATOM 4248 C C . ALA B 1 94 ? -30.969 -7.273 5.387 1 80.94 94 ALA B C 1
ATOM 4250 O O . ALA B 1 94 ? -32.062 -7.391 4.797 1 80.94 94 ALA B O 1
ATOM 4251 N N . SER B 1 95 ? -30.703 -6.379 6.309 1 83.19 95 SER B N 1
ATOM 4252 C CA . SER B 1 95 ? -31.781 -5.496 6.77 1 83.19 95 SER B CA 1
ATOM 4253 C C . SER B 1 95 ? -31.812 -4.203 5.965 1 83.19 95 SER B C 1
ATOM 4255 O O . SER B 1 95 ? -32.781 -3.438 6.059 1 83.19 95 SER B O 1
ATOM 4257 N N . ASN B 1 96 ? -30.812 -4.059 5.23 1 79.62 96 ASN B N 1
ATOM 4258 C CA . ASN B 1 96 ? -30.734 -2.828 4.449 1 79.62 96 ASN B CA 1
ATOM 4259 C C . ASN B 1 96 ? -31.656 -2.873 3.232 1 79.62 96 ASN B C 1
ATOM 4261 O O . ASN B 1 96 ? -31.703 -3.879 2.521 1 79.62 96 ASN B O 1
ATOM 4265 N N . THR B 1 97 ? -32.375 -1.817 3.027 1 80.56 97 THR B N 1
ATOM 4266 C CA . THR B 1 97 ? -33.312 -1.755 1.931 1 80.56 97 THR B CA 1
ATOM 4267 C C . THR B 1 97 ? -32.656 -1.276 0.648 1 80.56 97 THR B C 1
ATOM 4269 O O . THR B 1 97 ? -33.188 -1.465 -0.447 1 80.56 97 THR B O 1
ATOM 4272 N N . LYS B 1 98 ? -31.531 -0.69 0.762 1 82.62 98 LYS B N 1
ATOM 4273 C CA . LYS B 1 98 ? -30.844 -0.211 -0.43 1 82.62 98 LYS B CA 1
ATOM 4274 C C . LYS B 1 98 ? -30.156 -1.359 -1.167 1 82.62 98 LYS B C 1
ATOM 4276 O O . LYS B 1 98 ? -29.609 -2.266 -0.54 1 82.62 98 LYS B O 1
ATOM 4281 N N . PRO B 1 99 ? -30.266 -1.281 -2.467 1 88.75 99 PRO B N 1
ATOM 4282 C CA . PRO B 1 99 ? -29.609 -2.342 -3.225 1 88.75 99 PRO B CA 1
ATOM 4283 C C . PRO B 1 99 ? -28.094 -2.334 -3.039 1 88.75 99 PRO B C 1
ATOM 4285 O O . PRO B 1 99 ? -27.484 -1.269 -2.889 1 88.75 99 PRO B O 1
ATOM 4288 N N . LEU B 1 100 ? -27.547 -3.557 -3.074 1 91.5 100 LEU B N 1
ATOM 4289 C CA . LEU B 1 100 ? -26.094 -3.676 -3.082 1 91.5 100 LEU B CA 1
ATOM 4290 C C . LEU B 1 100 ? -25.516 -3.152 -4.391 1 91.5 100 LEU B C 1
ATOM 4292 O O . LEU B 1 100 ? -26.188 -3.18 -5.43 1 91.5 100 LEU B O 1
ATOM 4296 N N . LYS B 1 101 ? -24.359 -2.619 -4.277 1 93.88 101 LYS B N 1
ATOM 4297 C CA . LYS B 1 101 ? -23.641 -2.094 -5.441 1 93.88 101 LYS B CA 1
ATOM 4298 C C . LYS B 1 101 ? -22.328 -2.832 -5.664 1 93.88 101 LYS B C 1
ATOM 4300 O O . LYS B 1 101 ? -21.562 -3.047 -4.719 1 93.88 101 LYS B O 1
ATOM 4305 N N . ARG B 1 102 ? -22.156 -3.311 -6.945 1 97.75 102 ARG B N 1
ATOM 4306 C CA . ARG B 1 102 ? -20.922 -4.023 -7.277 1 97.75 102 ARG B CA 1
ATOM 4307 C C . ARG B 1 102 ? -20.359 -3.557 -8.617 1 97.75 102 ARG B C 1
ATOM 4309 O O . ARG B 1 102 ? -21.109 -3.365 -9.578 1 97.75 102 ARG B O 1
ATOM 4316 N N . PHE B 1 103 ? -19.094 -3.285 -8.641 1 98.62 103 PHE B N 1
ATOM 4317 C CA . PHE B 1 103 ? -18.359 -2.996 -9.859 1 98.62 103 PHE B CA 1
ATOM 4318 C C . PHE B 1 103 ? -17.484 -4.184 -10.258 1 98.62 103 PHE B C 1
ATOM 4320 O O . PHE B 1 103 ? -16.656 -4.641 -9.477 1 98.62 103 PHE B O 1
ATOM 4327 N N . ILE B 1 104 ? -17.672 -4.684 -11.492 1 98.88 104 ILE B N 1
ATOM 4328 C CA . ILE B 1 104 ? -17 -5.906 -11.93 1 98.88 104 ILE B CA 1
ATOM 4329 C C . ILE B 1 104 ? -16.078 -5.594 -13.109 1 98.88 104 ILE B C 1
ATOM 4331 O O . ILE B 1 104 ? -16.531 -5.02 -14.109 1 98.88 104 ILE B O 1
ATOM 4335 N N . VAL B 1 105 ? -14.852 -5.906 -12.969 1 98.94 105 VAL B N 1
ATOM 4336 C CA . VAL B 1 105 ? -13.922 -5.906 -14.094 1 98.94 105 VAL B CA 1
ATOM 4337 C C . VAL B 1 105 ? -13.719 -7.336 -14.594 1 98.94 105 VAL B C 1
ATOM 4339 O O . VAL B 1 105 ? -13.383 -8.227 -13.82 1 98.94 105 VAL B O 1
ATOM 4342 N N . MET B 1 106 ? -13.961 -7.551 -15.883 1 98.81 106 MET B N 1
ATOM 4343 C CA . MET B 1 106 ? -13.836 -8.891 -16.469 1 98.81 106 MET B CA 1
ATOM 4344 C C . MET B 1 106 ? -12.859 -8.883 -17.641 1 98.81 106 MET B C 1
ATOM 4346 O O . MET B 1 106 ? -12.859 -7.949 -18.438 1 98.81 106 MET B O 1
ATOM 4350 N N . ASP B 1 107 ? -12.031 -9.898 -17.625 1 98.56 107 ASP B N 1
ATOM 4351 C CA . ASP B 1 107 ? -11.297 -10.109 -18.875 1 98.56 107 ASP B CA 1
ATOM 4352 C C . ASP B 1 107 ? -12.25 -10.266 -20.047 1 98.56 107 ASP B C 1
ATOM 4354 O O . ASP B 1 107 ? -13.281 -10.93 -19.938 1 98.56 107 ASP B O 1
ATOM 4358 N N . GLU B 1 108 ? -11.852 -9.719 -21.156 1 98.31 108 GLU B N 1
ATOM 4359 C CA . GLU B 1 108 ? -12.75 -9.688 -22.312 1 98.31 108 GLU B CA 1
ATOM 4360 C C . GLU B 1 108 ? -13.102 -11.094 -22.781 1 98.31 108 GLU B C 1
ATOM 4362 O O . GLU B 1 108 ? -14.242 -11.352 -23.172 1 98.31 108 GLU B O 1
ATOM 4367 N N . VAL B 1 109 ? -12.164 -11.977 -22.828 1 97.88 109 VAL B N 1
ATOM 4368 C CA . VAL B 1 109 ? -12.406 -13.359 -23.25 1 97.88 109 VAL B CA 1
ATOM 4369 C C . VAL B 1 109 ? -13.383 -14.023 -22.281 1 97.88 109 VAL B C 1
ATOM 4371 O O . VAL B 1 109 ? -14.305 -14.719 -22.703 1 97.88 109 VAL B O 1
ATOM 4374 N N . VAL B 1 110 ? -13.188 -13.781 -21.031 1 98.62 110 VAL B N 1
ATOM 4375 C CA . VAL B 1 110 ? -14.055 -14.344 -20 1 98.62 110 VAL B CA 1
ATOM 4376 C C . VAL B 1 110 ? -15.453 -13.75 -20.109 1 98.62 110 VAL B C 1
ATOM 4378 O O . VAL B 1 110 ? -16.453 -14.453 -19.953 1 98.62 110 VAL B O 1
ATOM 4381 N N . TYR B 1 111 ? -15.508 -12.484 -20.391 1 98.75 111 TYR B N 1
ATOM 4382 C CA . TYR B 1 111 ? -16.797 -11.82 -20.562 1 98.75 111 TYR B CA 1
ATOM 4383 C C . TYR B 1 111 ? -17.578 -12.445 -21.719 1 98.75 111 TYR B C 1
ATOM 4385 O O . TYR B 1 111 ? -18.797 -12.633 -21.609 1 98.75 111 TYR B O 1
ATOM 4393 N N . ASN B 1 112 ? -16.906 -12.734 -22.75 1 98.56 112 ASN B N 1
ATOM 4394 C CA . ASN B 1 112 ? -17.562 -13.32 -23.922 1 98.56 112 ASN B CA 1
ATOM 4395 C C . ASN B 1 112 ? -18.141 -14.703 -23.594 1 98.56 112 ASN B C 1
ATOM 4397 O O . ASN B 1 112 ? -19.141 -15.117 -24.203 1 98.56 112 ASN B O 1
ATOM 4401 N N . ILE B 1 113 ? -17.578 -15.391 -22.672 1 98.56 113 ILE B N 1
ATOM 4402 C CA . ILE B 1 113 ? -17.984 -16.75 -22.344 1 98.56 113 ILE B CA 1
ATOM 4403 C C . ILE B 1 113 ? -19 -16.719 -21.219 1 98.56 113 ILE B C 1
ATOM 4405 O O . ILE B 1 113 ? -20.047 -17.375 -21.281 1 98.56 113 ILE B O 1
ATOM 4409 N N . TYR B 1 114 ? -18.734 -15.875 -20.188 1 98.44 114 TYR B N 1
ATOM 4410 C CA . TYR B 1 114 ? -19.484 -15.984 -18.938 1 98.44 114 TYR B CA 1
ATOM 4411 C C . TYR B 1 114 ? -20.25 -14.703 -18.641 1 98.44 114 TYR B C 1
ATOM 4413 O O . TYR B 1 114 ? -20.938 -14.602 -17.625 1 98.44 114 TYR B O 1
ATOM 4421 N N . GLY B 1 115 ? -20.156 -13.688 -19.422 1 98.44 115 GLY B N 1
ATOM 4422 C CA . GLY B 1 115 ? -20.766 -12.391 -19.172 1 98.44 115 GLY B CA 1
ATOM 4423 C C . GLY B 1 115 ? -22.25 -12.484 -18.875 1 98.44 115 GLY B C 1
ATOM 4424 O O . GLY B 1 115 ? -22.75 -11.836 -17.938 1 98.44 115 GLY B O 1
ATOM 4425 N N . SER B 1 116 ? -22.969 -13.258 -19.609 1 98.25 116 SER B N 1
ATOM 4426 C CA . SER B 1 116 ? -24.406 -13.422 -19.422 1 98.25 116 SER B CA 1
ATOM 4427 C C . SER B 1 116 ? -24.719 -14.031 -18.062 1 98.25 116 SER B C 1
ATOM 4429 O O . SER B 1 116 ? -25.672 -13.617 -17.391 1 98.25 116 SER B O 1
ATOM 4431 N N . GLN B 1 117 ? -23.922 -15.016 -17.672 1 98.12 117 GLN B N 1
ATOM 4432 C CA . GLN B 1 117 ? -24.141 -15.648 -16.375 1 98.12 117 GLN B CA 1
ATOM 4433 C C . GLN B 1 117 ? -23.891 -14.664 -15.227 1 98.12 117 GLN B C 1
ATOM 4435 O O . GLN B 1 117 ? -24.594 -14.695 -14.219 1 98.12 117 GLN B O 1
ATOM 4440 N N . VAL B 1 118 ? -22.906 -13.852 -15.422 1 98.44 118 VAL B N 1
ATOM 4441 C CA . VAL B 1 118 ? -22.578 -12.852 -14.398 1 98.44 118 VAL B CA 1
ATOM 4442 C C . VAL B 1 118 ? -23.719 -11.844 -14.281 1 98.44 118 VAL B C 1
ATOM 4444 O O . VAL B 1 118 ? -24.141 -11.508 -13.172 1 98.44 118 VAL B O 1
ATOM 4447 N N . THR B 1 119 ? -24.188 -11.383 -15.383 1 97.94 119 THR B N 1
ATOM 4448 C CA . THR B 1 119 ? -25.297 -10.438 -15.391 1 97.94 119 THR B CA 1
ATOM 4449 C C . THR B 1 119 ? -26.547 -11.07 -14.773 1 97.94 119 THR B C 1
ATOM 4451 O O . THR B 1 119 ? -27.25 -10.43 -13.984 1 97.94 119 THR B O 1
ATOM 4454 N N . GLU B 1 120 ? -26.812 -12.305 -15.117 1 98.19 120 GLU B N 1
ATOM 4455 C CA . GLU B 1 120 ? -27.953 -13.023 -14.562 1 98.19 120 GLU B CA 1
ATOM 4456 C C . GLU B 1 120 ? -27.844 -13.164 -13.047 1 98.19 120 GLU B C 1
ATOM 4458 O O . GLU B 1 120 ? -28.828 -13.031 -12.328 1 98.19 120 GLU B O 1
ATOM 4463 N N . TYR B 1 121 ? -26.656 -13.438 -12.625 1 98.38 121 TYR B N 1
ATOM 4464 C CA . TYR B 1 121 ? -26.406 -13.57 -11.195 1 98.38 121 TYR B CA 1
ATOM 4465 C C . TYR B 1 121 ? -26.781 -12.297 -10.453 1 98.38 121 TYR B C 1
ATOM 4467 O O . TYR B 1 121 ? -27.531 -12.336 -9.477 1 98.38 121 TYR B O 1
ATOM 4475 N N . PHE B 1 122 ? -26.297 -11.141 -10.898 1 97.81 122 PHE B N 1
ATOM 4476 C CA . PHE B 1 122 ? -26.5 -9.883 -10.195 1 97.81 122 PHE B CA 1
ATOM 4477 C C . PHE B 1 122 ? -27.922 -9.383 -10.367 1 97.81 122 PHE B C 1
ATOM 4479 O O . PHE B 1 122 ? -28.5 -8.789 -9.445 1 97.81 122 PHE B O 1
ATOM 4486 N N . GLU B 1 123 ? -28.531 -9.656 -11.531 1 97.44 123 GLU B N 1
ATOM 4487 C CA . GLU B 1 123 ? -29.938 -9.273 -11.742 1 97.44 123 GLU B CA 1
ATOM 4488 C C . GLU B 1 123 ? -30.859 -10.078 -10.852 1 97.44 123 GLU B C 1
ATOM 4490 O O . GLU B 1 123 ? -31.781 -9.531 -10.242 1 97.44 123 GLU B O 1
ATOM 4495 N N . ALA B 1 124 ? -30.578 -11.336 -10.758 1 97.12 124 ALA B N 1
ATOM 4496 C CA . ALA B 1 124 ? -31.406 -12.211 -9.93 1 97.12 124 ALA B CA 1
ATOM 4497 C C . ALA B 1 124 ? -31.344 -11.805 -8.461 1 97.12 124 ALA B C 1
ATOM 4499 O O . ALA B 1 124 ? -32.25 -12.07 -7.695 1 97.12 124 ALA B O 1
ATOM 4500 N N . ARG B 1 125 ? -30.328 -11.102 -8.133 1 94.25 125 ARG B N 1
ATOM 4501 C CA . ARG B 1 125 ? -30.109 -10.734 -6.742 1 94.25 125 ARG B CA 1
ATOM 4502 C C . ARG B 1 125 ? -30.391 -9.258 -6.508 1 94.25 125 ARG B C 1
ATOM 4504 O O . ARG B 1 125 ? -30.062 -8.711 -5.453 1 94.25 125 ARG B O 1
ATOM 4511 N N . ASN B 1 126 ? -30.891 -8.539 -7.434 1 94.31 126 ASN B N 1
ATOM 4512 C CA . ASN B 1 126 ? -31.281 -7.137 -7.383 1 94.31 126 ASN B CA 1
ATOM 4513 C C . ASN B 1 126 ? -30.125 -6.246 -6.965 1 94.31 126 ASN B C 1
ATOM 4515 O O . ASN B 1 126 ? -30.266 -5.398 -6.078 1 94.31 126 ASN B O 1
ATOM 4519 N N . VAL B 1 127 ? -29 -6.539 -7.539 1 96.19 127 VAL B N 1
ATOM 4520 C CA . VAL B 1 127 ? -27.781 -5.762 -7.289 1 96.19 127 VAL B CA 1
ATOM 4521 C C . VAL B 1 127 ? -27.625 -4.691 -8.359 1 96.19 127 VAL B C 1
ATOM 4523 O O . VAL B 1 127 ? -27.859 -4.945 -9.547 1 96.19 127 VAL B O 1
ATOM 4526 N N . LEU B 1 128 ? -27.359 -3.426 -7.945 1 96.94 128 LEU B N 1
ATOM 4527 C CA . LEU B 1 128 ? -26.891 -2.414 -8.891 1 96.94 128 LEU B CA 1
ATOM 4528 C C . LEU B 1 128 ? -25.453 -2.682 -9.297 1 96.94 128 LEU B C 1
ATOM 4530 O O . LEU B 1 128 ? -24.562 -2.729 -8.445 1 96.94 128 LEU B O 1
ATOM 4534 N N . TYR B 1 129 ? -25.266 -2.908 -10.617 1 97.75 129 TYR B N 1
ATOM 4535 C CA . TYR B 1 129 ? -23.922 -3.35 -11.008 1 97.75 129 TYR B CA 1
ATOM 4536 C C . TYR B 1 129 ? -23.484 -2.674 -12.297 1 97.75 129 TYR B C 1
ATOM 4538 O O . TYR B 1 129 ? -24.312 -2.098 -13.016 1 97.75 129 TYR B O 1
ATOM 4546 N N . ARG B 1 130 ? -22.188 -2.65 -12.492 1 98.31 130 ARG B N 1
ATOM 4547 C CA . ARG B 1 130 ? -21.531 -2.301 -13.75 1 98.31 130 ARG B CA 1
ATOM 4548 C C . ARG B 1 130 ? -20.453 -3.309 -14.102 1 98.31 130 ARG B C 1
ATOM 4550 O O . ARG B 1 130 ? -19.609 -3.654 -13.266 1 98.31 130 ARG B O 1
ATOM 4557 N N . VAL B 1 131 ? -20.547 -3.867 -15.289 1 98.69 131 VAL B N 1
ATOM 4558 C CA . VAL B 1 131 ? -19.516 -4.773 -15.789 1 98.69 131 VAL B CA 1
ATOM 4559 C C . VAL B 1 131 ? -18.641 -4.047 -16.797 1 98.69 131 VAL B C 1
ATOM 4561 O O . VAL B 1 131 ? -19.141 -3.418 -17.734 1 98.69 131 VAL B O 1
ATOM 4564 N N . LEU B 1 132 ? -17.328 -4.102 -16.562 1 98.81 132 LEU B N 1
ATOM 4565 C CA . LEU B 1 132 ? -16.344 -3.488 -17.453 1 98.81 132 LEU B CA 1
ATOM 4566 C C . LEU B 1 132 ? -15.453 -4.547 -18.094 1 98.81 132 LEU B C 1
ATOM 4568 O O . LEU B 1 132 ? -14.461 -4.973 -17.5 1 98.81 132 LEU B O 1
ATOM 4572 N N . PRO B 1 133 ? -15.766 -5.047 -19.266 1 98.69 133 PRO B N 1
ATOM 4573 C CA . PRO B 1 133 ? -14.859 -5.949 -19.984 1 98.69 133 PRO B CA 1
ATOM 4574 C C . PRO B 1 133 ? -13.609 -5.246 -20.5 1 98.69 133 PRO B C 1
ATOM 4576 O O . PRO B 1 133 ? -13.688 -4.129 -21.016 1 98.69 133 PRO B O 1
ATOM 4579 N N . LEU B 1 134 ? -12.445 -5.824 -20.281 1 98.12 134 LEU B N 1
ATOM 4580 C CA . LEU B 1 134 ? -11.18 -5.238 -20.719 1 98.12 134 LEU B CA 1
ATOM 4581 C C . LEU B 1 134 ? -10.258 -6.297 -21.312 1 98.12 134 LEU B C 1
ATOM 4583 O O . LEU B 1 134 ? -10.25 -7.445 -20.859 1 98.12 134 LEU B O 1
ATOM 4587 N N . PRO B 1 135 ? -9.484 -5.914 -22.328 1 97.56 135 PRO B N 1
ATOM 4588 C CA . PRO B 1 135 ? -8.453 -6.824 -22.828 1 97.56 135 PRO B CA 1
ATOM 4589 C C . PRO B 1 135 ? -7.238 -6.898 -21.906 1 97.56 135 PRO B C 1
ATOM 4591 O O . PRO B 1 135 ? -6.297 -6.113 -22.062 1 97.56 135 PRO B O 1
ATOM 4594 N N . THR B 1 136 ? -7.211 -7.836 -21.016 1 95.5 136 THR B N 1
ATOM 4595 C CA . THR B 1 136 ? -6.141 -7.93 -20.031 1 95.5 136 THR B CA 1
ATOM 4596 C C . THR B 1 136 ? -5.098 -8.961 -20.469 1 95.5 136 THR B C 1
ATOM 4598 O O . THR B 1 136 ? -5.203 -10.141 -20.125 1 95.5 136 THR B O 1
ATOM 4601 N N . THR B 1 137 ? -4.117 -8.555 -21.141 1 94.94 137 THR B N 1
ATOM 4602 C CA . THR B 1 137 ? -2.951 -9.328 -21.562 1 94.94 137 THR B CA 1
ATOM 4603 C C . THR B 1 137 ? -1.674 -8.75 -20.969 1 94.94 137 THR B C 1
ATOM 4605 O O . THR B 1 137 ? -1.685 -7.652 -20.406 1 94.94 137 THR B O 1
ATOM 4608 N N . GLU B 1 138 ? -0.64 -9.508 -21.062 1 94.38 138 GLU B N 1
ATOM 4609 C CA . GLU B 1 138 ? 0.628 -9.016 -20.531 1 94.38 138 GLU B CA 1
ATOM 4610 C C . GLU B 1 138 ? 1.066 -7.738 -21.25 1 94.38 138 GLU B C 1
ATOM 4612 O O . GLU B 1 138 ? 1.677 -6.855 -20.656 1 94.38 138 GLU B O 1
ATOM 4617 N N . GLU B 1 139 ? 0.728 -7.598 -22.531 1 92.69 139 GLU B N 1
ATOM 4618 C CA . GLU B 1 139 ? 1.071 -6.43 -23.328 1 92.69 139 GLU B CA 1
ATOM 4619 C C . GLU B 1 139 ? 0.333 -5.188 -22.844 1 92.69 139 GLU B C 1
ATOM 4621 O O . GLU B 1 139 ? 0.851 -4.07 -22.938 1 92.69 139 GLU B O 1
ATOM 4626 N N . ASN B 1 140 ? -0.865 -5.434 -22.266 1 93.75 140 ASN B N 1
ATOM 4627 C CA . ASN B 1 140 ? -1.698 -4.324 -21.812 1 93.75 140 ASN B CA 1
ATOM 4628 C C . ASN B 1 140 ? -1.602 -4.121 -20.312 1 93.75 140 ASN B C 1
ATOM 4630 O O . ASN B 1 140 ? -2.357 -3.334 -19.734 1 93.75 140 ASN B O 1
ATOM 4634 N N . LYS B 1 141 ? -0.772 -4.848 -19.766 1 97.25 141 LYS B N 1
ATOM 4635 C CA . LYS B 1 141 ? -0.609 -4.77 -18.312 1 97.25 141 LYS B CA 1
ATOM 4636 C C . LYS B 1 141 ? 0.152 -3.508 -17.922 1 97.25 141 LYS B C 1
ATOM 4638 O O . LYS B 1 141 ? 1.348 -3.566 -17.625 1 97.25 141 LYS B O 1
ATOM 4643 N N . SER B 1 142 ? -0.546 -2.389 -17.797 1 97.5 142 SER B N 1
ATOM 4644 C CA . SER B 1 142 ? 0.089 -1.081 -17.672 1 97.5 142 SER B CA 1
ATOM 4645 C C . SER B 1 142 ? -0.689 -0.176 -16.734 1 97.5 142 SER B C 1
ATOM 4647 O O . SER B 1 142 ? -1.823 -0.486 -16.359 1 97.5 142 SER B O 1
ATOM 4649 N N . MET B 1 143 ? -0.054 0.991 -16.438 1 98.12 143 MET B N 1
ATOM 4650 C CA . MET B 1 143 ? -0.709 1.99 -15.602 1 98.12 143 MET B CA 1
ATOM 4651 C C . MET B 1 143 ? -1.873 2.643 -16.344 1 98.12 143 MET B C 1
ATOM 4653 O O . MET B 1 143 ? -2.865 3.033 -15.727 1 98.12 143 MET B O 1
ATOM 4657 N N . GLU B 1 144 ? -1.78 2.719 -17.594 1 97.56 144 GLU B N 1
ATOM 4658 C CA . GLU B 1 144 ? -2.883 3.262 -18.391 1 97.56 144 GLU B CA 1
ATOM 4659 C C . GLU B 1 144 ? -4.164 2.463 -18.156 1 97.56 144 GLU B C 1
ATOM 4661 O O . GLU B 1 144 ? -5.238 3.041 -18 1 97.56 144 GLU B O 1
ATOM 4666 N N . MET B 1 145 ? -4.039 1.175 -18.188 1 98.25 145 MET B N 1
ATOM 4667 C CA . MET B 1 145 ? -5.188 0.307 -17.938 1 98.25 145 MET B CA 1
ATOM 4668 C C . MET B 1 145 ? -5.73 0.506 -16.531 1 98.25 145 MET B C 1
ATOM 4670 O O . MET B 1 145 ? -6.945 0.534 -16.328 1 98.25 145 MET B O 1
ATOM 4674 N N . VAL B 1 146 ? -4.875 0.661 -15.57 1 98.75 146 VAL B N 1
ATOM 4675 C CA . VAL B 1 146 ? -5.262 0.906 -14.18 1 98.75 146 VAL B CA 1
ATOM 4676 C C . VAL B 1 146 ? -6.105 2.178 -14.102 1 98.75 146 VAL B C 1
ATOM 4678 O O . VAL B 1 146 ? -7.184 2.176 -13.5 1 98.75 146 VAL B O 1
ATOM 4681 N N . LEU B 1 147 ? -5.629 3.229 -14.734 1 98.38 147 LEU B N 1
ATOM 4682 C CA . LEU B 1 147 ? -6.305 4.52 -14.664 1 98.38 147 LEU B CA 1
ATOM 4683 C C . LEU B 1 147 ? -7.648 4.469 -15.391 1 98.38 147 LEU B C 1
ATOM 4685 O O . LEU B 1 147 ? -8.609 5.113 -14.969 1 98.38 147 LEU B O 1
ATOM 4689 N N . LYS B 1 148 ? -7.691 3.691 -16.438 1 98.19 148 LYS B N 1
ATOM 4690 C CA . LYS B 1 148 ? -8.953 3.502 -17.141 1 98.19 148 LYS B CA 1
ATOM 4691 C C . LYS B 1 148 ? -9.992 2.848 -16.25 1 98.19 148 LYS B C 1
ATOM 4693 O O . LYS B 1 148 ? -11.156 3.268 -16.219 1 98.19 148 LYS B O 1
ATOM 4698 N N . ILE B 1 149 ? -9.633 1.877 -15.547 1 98.69 149 ILE B N 1
ATOM 4699 C CA . ILE B 1 149 ? -10.523 1.201 -14.609 1 98.69 149 ILE B CA 1
ATOM 4700 C C . ILE B 1 149 ? -11 2.189 -13.547 1 98.69 149 ILE B C 1
ATOM 4702 O O . ILE B 1 149 ? -12.195 2.248 -13.234 1 98.69 149 ILE B O 1
ATOM 4706 N N . LEU B 1 150 ? -10.094 3.002 -13.055 1 98.38 150 LEU B N 1
ATOM 4707 C CA . LEU B 1 150 ? -10.398 3.898 -11.945 1 98.38 150 LEU B CA 1
ATOM 4708 C C . LEU B 1 150 ? -11.344 5.008 -12.391 1 98.38 150 LEU B C 1
ATOM 4710 O O . LEU B 1 150 ? -12.18 5.465 -11.609 1 98.38 150 LEU B O 1
ATOM 4714 N N . GLU B 1 151 ? -11.227 5.43 -13.641 1 98.19 151 GLU B N 1
ATOM 4715 C CA . GLU B 1 151 ? -12.195 6.387 -14.172 1 98.19 151 GLU B CA 1
ATOM 4716 C C . GLU B 1 151 ? -13.609 5.828 -14.133 1 98.19 151 GLU B C 1
ATOM 4718 O O . GLU B 1 151 ? -14.547 6.52 -13.727 1 98.19 151 GLU B O 1
ATOM 4723 N N . GLU B 1 152 ? -13.742 4.57 -14.508 1 98.38 152 GLU B N 1
ATOM 4724 C CA . GLU B 1 152 ? -15.047 3.918 -14.516 1 98.38 152 GLU B CA 1
ATOM 4725 C C . GLU B 1 152 ? -15.555 3.693 -13.094 1 98.38 152 GLU B C 1
ATOM 4727 O O . GLU B 1 152 ? -16.75 3.842 -12.82 1 98.38 152 GLU B O 1
ATOM 4732 N N . VAL B 1 153 ? -14.695 3.332 -12.211 1 97.81 153 VAL B N 1
ATOM 4733 C CA . VAL B 1 153 ? -15.055 3.143 -10.812 1 97.81 153 VAL B CA 1
ATOM 4734 C C . VAL B 1 153 ? -15.555 4.457 -10.227 1 97.81 153 VAL B C 1
ATOM 4736 O O . VAL B 1 153 ? -16.578 4.488 -9.523 1 97.81 153 VAL B O 1
ATOM 4739 N N . HIS B 1 154 ? -14.805 5.512 -10.492 1 96 154 HIS B N 1
ATOM 4740 C CA . HIS B 1 154 ? -15.164 6.832 -9.992 1 96 154 HIS B CA 1
ATOM 4741 C C . HIS B 1 154 ? -16.547 7.258 -10.5 1 96 154 HIS B C 1
ATOM 4743 O O . HIS B 1 154 ? -17.359 7.789 -9.742 1 96 154 HIS B O 1
ATOM 4749 N N . GLN B 1 155 ? -16.828 7.031 -11.758 1 96.19 155 GLN B N 1
ATOM 4750 C CA . GLN B 1 155 ? -18.094 7.402 -12.367 1 96.19 155 GLN B CA 1
ATOM 4751 C C . GLN B 1 155 ? -19.25 6.586 -11.781 1 96.19 155 GLN B C 1
ATOM 4753 O O . GLN B 1 155 ? -20.344 7.117 -11.562 1 96.19 155 GLN B O 1
ATOM 4758 N N . PHE B 1 156 ? -18.984 5.328 -11.547 1 95.94 156 PHE B N 1
ATOM 4759 C CA . PHE B 1 156 ? -20.016 4.445 -10.992 1 95.94 156 PHE B CA 1
ATOM 4760 C C . PHE B 1 156 ? -20.312 4.805 -9.547 1 95.94 156 PHE B C 1
ATOM 4762 O O . PHE B 1 156 ? -21.453 4.68 -9.094 1 95.94 156 PHE B O 1
ATOM 4769 N N . GLY B 1 157 ? -19.25 5.227 -8.812 1 92.06 157 GLY B N 1
ATOM 4770 C CA . GLY B 1 157 ? -19.438 5.648 -7.43 1 92.06 157 GLY B CA 1
ATOM 4771 C C . GLY B 1 157 ? -19.641 4.484 -6.477 1 92.06 157 GLY B C 1
ATOM 4772 O O . GLY B 1 157 ? -20.766 4.004 -6.305 1 92.06 157 GLY B O 1
ATOM 4773 N N . ILE B 1 158 ? -18.578 4.004 -5.898 1 91.62 158 ILE B N 1
ATOM 4774 C CA . ILE B 1 158 ? -18.672 2.92 -4.926 1 91.62 158 ILE B CA 1
ATOM 4775 C C . ILE B 1 158 ? -18.297 3.439 -3.539 1 91.62 158 ILE B C 1
ATOM 4777 O O . ILE B 1 158 ? -17.609 4.457 -3.412 1 91.62 158 ILE B O 1
ATOM 4781 N N . ASP B 1 159 ? -18.828 2.682 -2.559 1 89 159 ASP B N 1
ATOM 4782 C CA . ASP B 1 159 ? -18.375 2.947 -1.194 1 89 159 ASP B CA 1
ATOM 4783 C C . ASP B 1 159 ? -16.984 2.391 -0.96 1 89 159 ASP B C 1
ATOM 4785 O O . ASP B 1 159 ? -16.703 1.235 -1.29 1 89 159 ASP B O 1
ATOM 4789 N N . ARG B 1 160 ? -16.141 3.172 -0.382 1 88.25 160 ARG B N 1
ATOM 4790 C CA . ARG B 1 160 ? -14.727 2.869 -0.283 1 88.25 160 ARG B CA 1
ATOM 4791 C C . ARG B 1 160 ? -14.477 1.733 0.705 1 88.25 160 ARG B C 1
ATOM 4793 O O . ARG B 1 160 ? -13.398 1.137 0.713 1 88.25 160 ARG B O 1
ATOM 4800 N N . ARG B 1 161 ? -15.469 1.357 1.543 1 87.19 161 ARG B N 1
ATOM 4801 C CA . ARG B 1 161 ? -15.188 0.392 2.602 1 87.19 161 ARG B CA 1
ATOM 4802 C C . ARG B 1 161 ? -16.031 -0.868 2.428 1 87.19 161 ARG B C 1
ATOM 4804 O O . ARG B 1 161 ? -15.609 -1.96 2.816 1 87.19 161 ARG B O 1
ATOM 4811 N N . THR B 1 162 ? -17.172 -0.729 1.85 1 88.25 162 THR B N 1
ATOM 4812 C CA . THR B 1 162 ? -18.109 -1.845 1.913 1 88.25 162 THR B CA 1
ATOM 4813 C C . THR B 1 162 ? -18.422 -2.375 0.515 1 88.25 162 THR B C 1
ATOM 4815 O O . THR B 1 162 ? -19.062 -3.414 0.367 1 88.25 162 THR B O 1
ATOM 4818 N N . GLU B 1 163 ? -18 -1.716 -0.463 1 93.88 163 GLU B N 1
ATOM 4819 C CA . GLU B 1 163 ? -18.297 -2.139 -1.83 1 93.88 163 GLU B CA 1
ATOM 4820 C C . GLU B 1 163 ? -17.016 -2.479 -2.586 1 93.88 163 GL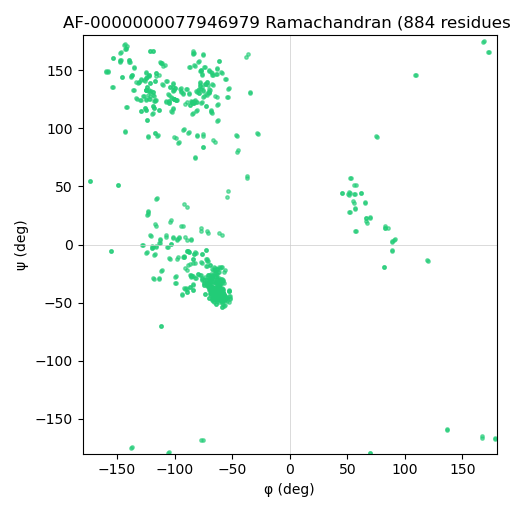U B C 1
ATOM 4822 O O . GLU B 1 163 ? -16.422 -1.61 -3.223 1 93.88 163 GLU B O 1
ATOM 4827 N N . PRO B 1 164 ? -16.656 -3.729 -2.637 1 97.25 164 PRO B N 1
ATOM 4828 C CA . PRO B 1 164 ? -15.398 -4.133 -3.281 1 97.25 164 PRO B CA 1
ATOM 4829 C C . PRO B 1 164 ? -15.5 -4.141 -4.805 1 97.25 164 PRO B C 1
ATOM 4831 O O . PRO B 1 164 ? -16.578 -4.352 -5.359 1 97.25 164 PRO B O 1
ATOM 4834 N N . ILE B 1 165 ? -14.398 -3.881 -5.453 1 98.69 165 ILE B N 1
ATOM 4835 C CA . ILE B 1 165 ? -14.25 -4.129 -6.883 1 98.69 165 ILE B CA 1
ATOM 4836 C C . ILE B 1 165 ? -14 -5.617 -7.125 1 98.69 165 ILE B C 1
ATOM 4838 O O . ILE B 1 165 ? -13.164 -6.227 -6.457 1 98.69 165 ILE B O 1
ATOM 4842 N N . ILE B 1 166 ? -14.719 -6.246 -8.031 1 98.81 166 ILE B N 1
ATOM 4843 C CA . ILE B 1 166 ? -14.57 -7.676 -8.289 1 98.81 166 ILE B CA 1
ATOM 4844 C C . ILE B 1 166 ? -13.82 -7.883 -9.602 1 98.81 166 ILE B C 1
ATOM 4846 O O . ILE B 1 166 ? -14.227 -7.367 -10.648 1 98.81 166 ILE B O 1
ATOM 4850 N N . ALA B 1 167 ? -12.758 -8.547 -9.555 1 98.88 167 ALA B N 1
ATOM 4851 C CA . ALA B 1 167 ? -11.992 -8.938 -10.742 1 98.88 167 ALA B CA 1
ATOM 4852 C C . ALA B 1 167 ? -12.273 -10.383 -11.125 1 98.88 167 ALA B C 1
ATOM 4854 O O . ALA B 1 167 ? -12.141 -11.289 -10.305 1 98.88 167 ALA B O 1
ATOM 4855 N N . ILE B 1 168 ? -12.664 -10.617 -12.336 1 98.88 168 ILE B N 1
ATOM 4856 C CA . ILE B 1 168 ? -12.914 -11.961 -12.859 1 98.88 168 ILE B CA 1
ATOM 4857 C C . ILE B 1 168 ? -12.07 -12.195 -14.102 1 98.88 168 ILE B C 1
ATOM 4859 O O . ILE B 1 168 ? -12.312 -11.586 -15.148 1 98.88 168 ILE B O 1
ATOM 4863 N N . GLY B 1 169 ? -11.07 -12.977 -14.016 1 98.62 169 GLY B N 1
ATOM 4864 C CA . GLY B 1 169 ? -10.195 -13.219 -15.148 1 98.62 169 GLY B CA 1
ATOM 4865 C C . GLY B 1 169 ? -8.906 -13.922 -14.773 1 98.62 169 GLY B C 1
ATOM 4866 O O . GLY B 1 169 ? -8.844 -14.609 -13.75 1 98.62 169 GLY B O 1
ATOM 4867 N N . GLY B 1 170 ? -7.953 -13.906 -15.648 1 98 170 GLY B N 1
ATOM 4868 C CA . GLY B 1 170 ? -6.641 -14.477 -15.375 1 98 170 GLY B CA 1
ATOM 4869 C C . GLY B 1 170 ? -5.781 -13.586 -14.5 1 98 170 GLY B C 1
ATOM 4870 O O . GLY B 1 170 ? -6.277 -12.641 -13.891 1 98 170 GLY B O 1
ATOM 4871 N N . GLY B 1 171 ? -4.512 -13.945 -14.422 1 97.56 171 GLY B N 1
ATOM 4872 C CA . GLY B 1 171 ? -3.588 -13.273 -13.523 1 97.56 171 GLY B CA 1
ATOM 4873 C C . GLY B 1 171 ? -3.395 -11.805 -13.852 1 97.56 171 GLY B C 1
ATOM 4874 O O . GLY B 1 171 ? -3.303 -10.969 -12.953 1 97.56 171 GLY B O 1
ATOM 4875 N N . VAL B 1 172 ? -3.293 -11.516 -15.148 1 97.75 172 VAL B N 1
ATOM 4876 C CA . VAL B 1 172 ? -3.092 -10.133 -15.562 1 97.75 172 VAL B CA 1
ATOM 4877 C C . VAL B 1 172 ? -4.273 -9.273 -15.109 1 97.75 172 VAL B C 1
ATOM 4879 O O . VAL B 1 172 ? -4.082 -8.188 -14.555 1 97.75 172 VAL B O 1
ATOM 4882 N N . CYS B 1 173 ? -5.492 -9.734 -15.297 1 98.62 173 CYS B N 1
ATOM 4883 C CA . CYS B 1 173 ? -6.699 -9.039 -14.867 1 98.62 173 CYS B CA 1
ATOM 4884 C C . CYS B 1 173 ? -6.695 -8.836 -13.352 1 98.62 173 CYS B C 1
ATOM 4886 O O . CYS B 1 173 ? -6.945 -7.727 -12.875 1 98.62 173 CYS B O 1
ATOM 4888 N N . LEU B 1 174 ? -6.398 -9.891 -12.641 1 98.69 174 LEU B N 1
ATOM 4889 C CA . LEU B 1 174 ? -6.402 -9.844 -11.188 1 98.69 174 LEU B CA 1
ATOM 4890 C C . LEU B 1 174 ? -5.363 -8.852 -10.672 1 98.69 174 LEU B C 1
ATOM 4892 O O . LEU B 1 174 ? -5.629 -8.102 -9.727 1 98.69 174 LEU B O 1
ATOM 4896 N N . ASP B 1 175 ? -4.211 -8.805 -11.281 1 98.44 175 ASP B N 1
ATOM 4897 C CA . ASP B 1 175 ? -3.135 -7.91 -10.867 1 98.44 175 ASP B CA 1
ATOM 4898 C C . ASP B 1 175 ? -3.518 -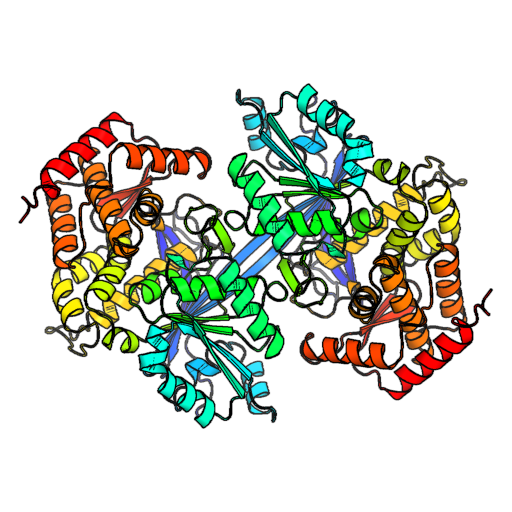6.449 -11.094 1 98.44 175 ASP B C 1
ATOM 4900 O O . ASP B 1 175 ? -3.338 -5.609 -10.211 1 98.44 175 ASP B O 1
ATOM 4904 N N . ILE B 1 176 ? -4.012 -6.176 -12.297 1 98.69 176 ILE B N 1
ATOM 4905 C CA . ILE B 1 176 ? -4.344 -4.805 -12.664 1 98.69 176 ILE B CA 1
ATOM 4906 C C . ILE B 1 176 ? -5.441 -4.273 -11.75 1 98.69 176 ILE B C 1
ATOM 4908 O O . ILE B 1 176 ? -5.34 -3.156 -11.234 1 98.69 176 ILE B O 1
ATOM 4912 N N . VAL B 1 177 ? -6.445 -5.059 -11.508 1 98.81 177 VAL B N 1
ATOM 4913 C CA . VAL B 1 177 ? -7.57 -4.629 -10.688 1 98.81 177 VAL B CA 1
ATOM 4914 C C . VAL B 1 177 ? -7.121 -4.473 -9.234 1 98.81 177 VAL B C 1
ATOM 4916 O O . VAL B 1 177 ? -7.551 -3.547 -8.539 1 98.81 177 VAL B O 1
ATOM 4919 N N . GLY B 1 178 ? -6.32 -5.418 -8.773 1 98.69 178 GLY B N 1
ATOM 4920 C CA . GLY B 1 178 ? -5.77 -5.281 -7.438 1 98.69 178 GLY B CA 1
ATOM 4921 C C . GLY B 1 178 ? -5.016 -3.979 -7.234 1 98.69 178 GLY B C 1
ATOM 4922 O O . GLY B 1 178 ? -5.184 -3.311 -6.215 1 98.69 178 GLY B O 1
ATOM 4923 N N . LEU B 1 179 ? -4.18 -3.645 -8.219 1 98.81 179 LEU B N 1
ATOM 4924 C CA . LEU B 1 179 ? -3.441 -2.391 -8.117 1 98.81 179 LEU B CA 1
ATOM 4925 C C . LEU B 1 179 ? -4.391 -1.195 -8.156 1 98.81 179 LEU B C 1
ATOM 4927 O O . LEU B 1 179 ? -4.23 -0.249 -7.379 1 98.81 179 LEU B O 1
ATOM 4931 N N . ALA B 1 180 ? -5.367 -1.229 -9.039 1 98.75 180 ALA B N 1
ATOM 4932 C CA . ALA B 1 180 ? -6.363 -0.164 -9.109 1 98.75 180 ALA B CA 1
ATOM 4933 C C . ALA B 1 180 ? -7.055 0.028 -7.762 1 98.75 180 ALA B C 1
ATOM 4935 O O . ALA B 1 180 ? -7.148 1.15 -7.258 1 98.75 180 ALA B O 1
ATOM 4936 N N . ALA B 1 181 ? -7.477 -1.03 -7.188 1 98.56 181 ALA B N 1
ATOM 4937 C CA . ALA B 1 181 ? -8.18 -0.983 -5.906 1 98.56 181 ALA B CA 1
ATOM 4938 C C . ALA B 1 181 ? -7.27 -0.447 -4.805 1 98.56 181 ALA B C 1
ATOM 4940 O O . ALA B 1 181 ? -7.719 0.31 -3.938 1 98.56 181 ALA B O 1
ATOM 4941 N N . SER B 1 182 ? -6.023 -0.849 -4.852 1 98 182 SER B N 1
ATOM 4942 C CA . SER B 1 182 ? -5.066 -0.411 -3.838 1 98 182 SER B CA 1
ATOM 4943 C C . SER B 1 182 ? -4.852 1.098 -3.896 1 98 182 SER B C 1
ATOM 4945 O O . SER B 1 182 ? -4.617 1.736 -2.867 1 98 182 SER B O 1
ATOM 4947 N N . LEU B 1 183 ? -4.934 1.658 -5.062 1 98.44 183 LEU B N 1
ATOM 4948 C CA . LEU B 1 183 ? -4.664 3.076 -5.266 1 98.44 183 LEU B CA 1
ATOM 4949 C C . LEU B 1 183 ? -5.902 3.916 -4.969 1 98.44 183 LEU B C 1
ATOM 4951 O O . LEU B 1 183 ? -5.789 5.035 -4.465 1 98.44 183 LEU B O 1
ATOM 4955 N N . TYR B 1 184 ? -7.07 3.426 -5.352 1 97.94 184 TYR B N 1
ATOM 4956 C CA . TYR B 1 184 ? -8.297 4.211 -5.254 1 97.94 184 TYR B CA 1
ATOM 4957 C C . TYR B 1 184 ? -8.688 4.434 -3.795 1 97.94 184 TYR B C 1
ATOM 4959 O O . TYR B 1 184 ? -8.961 3.477 -3.068 1 97.94 184 TYR B O 1
ATOM 4967 N N . ARG B 1 185 ? -8.648 5.711 -3.461 1 95.5 185 ARG B N 1
ATOM 4968 C CA . ARG B 1 185 ? -8.883 6.125 -2.082 1 95.5 185 ARG B CA 1
ATOM 4969 C C . ARG B 1 185 ? -8 5.336 -1.117 1 95.5 185 ARG B C 1
ATOM 4971 O O . ARG B 1 185 ? -8.43 5.008 -0.008 1 95.5 185 ARG B O 1
ATOM 4978 N N . ARG B 1 186 ? -6.781 4.863 -1.612 1 96.56 186 ARG B N 1
ATOM 4979 C CA . ARG B 1 186 ? -5.617 4.363 -0.891 1 96.56 186 ARG B CA 1
ATOM 4980 C C . ARG B 1 186 ? -5.805 2.898 -0.504 1 96.56 186 ARG B C 1
ATOM 4982 O O . ARG B 1 186 ? -4.832 2.209 -0.179 1 96.56 186 ARG B O 1
ATOM 4989 N N . ARG B 1 187 ? -7.07 2.381 -0.483 1 95.31 187 ARG B N 1
ATOM 4990 C CA . ARG B 1 187 ? -7.23 0.992 -0.067 1 95.31 187 ARG B CA 1
ATOM 4991 C C . ARG B 1 187 ? -8.672 0.529 -0.243 1 95.31 187 ARG B C 1
ATOM 4993 O O . ARG B 1 187 ? -9.273 -0.02 0.685 1 95.31 187 ARG B O 1
ATOM 5000 N N . THR B 1 188 ? -9.195 0.643 -1.354 1 96.69 188 THR B N 1
ATOM 5001 C CA . THR B 1 188 ? -10.523 0.111 -1.644 1 96.69 188 THR B CA 1
ATOM 5002 C C . THR B 1 188 ? -10.492 -1.414 -1.688 1 96.69 188 THR B C 1
ATOM 5004 O O . THR B 1 188 ? -9.594 -2.008 -2.285 1 96.69 188 THR B O 1
ATOM 5007 N N . PRO B 1 189 ? -11.43 -2.072 -0.993 1 96.94 189 PRO B N 1
ATOM 5008 C CA . PRO B 1 189 ? -11.43 -3.537 -1.021 1 96.94 189 PRO B CA 1
ATOM 5009 C C . PRO B 1 189 ? -11.68 -4.102 -2.418 1 96.94 189 PRO B C 1
ATOM 5011 O O . PRO B 1 189 ? -12.375 -3.477 -3.225 1 96.94 189 PRO B O 1
ATOM 5014 N N . TYR B 1 190 ? -11.148 -5.281 -2.691 1 98.5 190 TYR B N 1
ATOM 5015 C CA . TYR B 1 190 ? -11.383 -5.945 -3.965 1 98.5 190 TYR B CA 1
ATOM 5016 C C . TYR B 1 190 ? -11.422 -7.461 -3.791 1 98.5 190 TYR B C 1
ATOM 5018 O O . TYR B 1 190 ? -11.008 -7.98 -2.75 1 98.5 190 TYR B O 1
ATOM 5026 N N . ILE B 1 191 ? -12.039 -8.117 -4.727 1 98.75 191 ILE B N 1
ATOM 5027 C CA . ILE B 1 191 ? -12.211 -9.562 -4.742 1 98.75 191 ILE B CA 1
ATOM 5028 C C . ILE B 1 191 ? -11.594 -10.148 -6.012 1 98.75 191 ILE B C 1
ATOM 5030 O O . ILE B 1 191 ? -11.719 -9.57 -7.094 1 98.75 191 ILE B O 1
ATOM 5034 N N . ARG B 1 192 ? -10.93 -11.258 -5.848 1 98.81 192 ARG B N 1
ATOM 5035 C CA . ARG B 1 192 ? -10.359 -11.977 -6.984 1 98.81 192 ARG B CA 1
ATOM 5036 C C . ARG B 1 192 ? -11.188 -13.219 -7.312 1 98.81 192 ARG B C 1
ATOM 5038 O O . ARG B 1 192 ? -11.5 -14.016 -6.426 1 98.81 192 ARG B O 1
ATOM 5045 N N . VAL B 1 193 ? -11.547 -13.352 -8.547 1 98.88 193 VAL B N 1
ATOM 5046 C CA . VAL B 1 193 ? -12.141 -14.57 -9.086 1 98.88 193 VAL B CA 1
ATOM 5047 C C . VAL B 1 193 ? -11.305 -15.078 -10.258 1 98.88 193 VAL B C 1
ATOM 5049 O O . VAL B 1 193 ? -11.562 -14.742 -11.414 1 98.88 193 VAL B O 1
ATOM 5052 N N . PRO B 1 194 ? -10.406 -15.945 -9.945 1 98.75 194 PRO B N 1
ATOM 5053 C CA . PRO B 1 194 ? -9.539 -16.469 -11 1 98.75 194 PRO B CA 1
ATOM 5054 C C . PRO B 1 194 ? -10.266 -17.422 -11.945 1 98.75 194 PRO B C 1
ATOM 5056 O O . PRO B 1 194 ? -11.047 -18.266 -11.492 1 98.75 194 PRO B O 1
ATOM 5059 N N . THR B 1 195 ? -9.922 -17.25 -13.25 1 98.62 195 THR B N 1
ATOM 5060 C CA . THR B 1 195 ? -10.617 -18.078 -14.219 1 98.62 195 THR B CA 1
ATOM 5061 C C . THR B 1 195 ? -9.625 -18.953 -14.984 1 98.62 195 THR B C 1
ATOM 5063 O O . THR B 1 195 ? -10.023 -19.75 -15.836 1 98.62 195 THR B O 1
ATOM 5066 N N . THR B 1 196 ? -8.336 -18.844 -14.758 1 98.5 196 THR B N 1
ATOM 5067 C CA . THR B 1 196 ? -7.32 -19.766 -15.281 1 98.5 196 THR B CA 1
ATOM 5068 C C . THR B 1 196 ? -6.695 -20.578 -14.148 1 98.5 196 THR B C 1
ATOM 5070 O O . THR B 1 196 ? -6.738 -20.172 -12.984 1 98.5 196 THR B O 1
ATOM 5073 N N . LEU B 1 197 ? -6.16 -21.734 -14.516 1 98.44 197 LEU B N 1
ATOM 5074 C CA . LEU B 1 197 ? -5.5 -22.547 -13.5 1 98.44 197 LEU B CA 1
ATOM 5075 C C . LEU B 1 197 ? -4.309 -21.812 -12.898 1 98.44 197 LEU B C 1
ATOM 5077 O O . LEU B 1 197 ? -4.066 -21.906 -11.688 1 98.44 197 LEU B O 1
ATOM 5081 N N . LEU B 1 198 ? -3.592 -21.062 -13.719 1 98.06 198 LEU B N 1
ATOM 5082 C CA . LEU B 1 198 ? -2.449 -20.297 -13.234 1 98.06 198 LEU B CA 1
ATOM 5083 C C . LEU B 1 198 ? -2.875 -19.312 -12.148 1 98.06 198 LEU B C 1
ATOM 5085 O O . LEU B 1 198 ? -2.264 -19.25 -11.086 1 98.06 198 LEU B O 1
ATOM 5089 N N . SER B 1 199 ? -3.869 -18.5 -12.469 1 97.94 199 SER B N 1
ATOM 5090 C CA . SER B 1 199 ? -4.316 -17.5 -11.492 1 97.94 199 SER B CA 1
ATOM 5091 C C . SER B 1 199 ? -4.973 -18.156 -10.289 1 97.94 199 SER B C 1
ATOM 5093 O O . SER B 1 199 ? -4.902 -17.641 -9.172 1 97.94 199 SER B O 1
ATOM 5095 N N . TYR B 1 200 ? -5.562 -19.359 -10.492 1 98 200 TYR B N 1
ATOM 5096 C CA . TYR B 1 200 ? -6.16 -20.156 -9.422 1 98 200 TYR B CA 1
ATOM 5097 C C . TYR B 1 200 ? -5.129 -20.484 -8.359 1 98 200 TYR B C 1
ATOM 5099 O O . TYR B 1 200 ? -5.406 -20.391 -7.16 1 98 200 TYR B O 1
ATOM 5107 N N . ILE B 1 201 ? -3.951 -20.75 -8.742 1 96.31 201 ILE B N 1
ATOM 5108 C CA . ILE B 1 201 ? -2.924 -21.266 -7.844 1 96.31 201 ILE B CA 1
ATOM 5109 C C . ILE B 1 201 ? -2.02 -20.109 -7.387 1 96.31 201 ILE B C 1
ATOM 5111 O O . ILE B 1 201 ? -1.528 -20.125 -6.254 1 96.31 201 ILE B O 1
ATOM 5115 N N . ASP B 1 202 ? -1.771 -19.141 -8.148 1 94.62 202 ASP B N 1
ATOM 5116 C CA . ASP B 1 202 ? -0.719 -18.172 -7.895 1 94.62 202 ASP B CA 1
ATOM 5117 C C . ASP B 1 202 ? -1.311 -16.797 -7.559 1 94.62 202 ASP B C 1
ATOM 5119 O O . ASP B 1 202 ? -1.435 -16.438 -6.387 1 94.62 202 ASP B O 1
ATOM 5123 N N . ALA B 1 203 ? -1.913 -16.094 -8.5 1 93.06 203 ALA B N 1
ATOM 5124 C CA . ALA B 1 203 ? -2.359 -14.711 -8.367 1 93.06 203 ALA B CA 1
ATOM 5125 C C . ALA B 1 203 ? -3.471 -14.594 -7.324 1 93.06 203 ALA B C 1
ATOM 5127 O O . ALA B 1 203 ? -3.623 -13.547 -6.688 1 93.06 203 ALA B O 1
ATOM 5128 N N . SER B 1 204 ? -4.188 -15.602 -7.059 1 93.25 204 SER B N 1
ATOM 5129 C CA . SER B 1 204 ? -5.367 -15.531 -6.203 1 93.25 204 SER B CA 1
ATOM 5130 C C . SER B 1 204 ? -4.98 -15.523 -4.727 1 93.25 204 SER B C 1
ATOM 5132 O O . SER B 1 204 ? -5.711 -14.984 -3.893 1 93.25 204 SER B O 1
ATOM 5134 N N . VAL B 1 205 ? -3.84 -16.062 -4.359 1 93 205 VAL B N 1
ATOM 5135 C CA . VAL B 1 205 ? -3.609 -16.375 -2.951 1 93 205 VAL B CA 1
ATOM 5136 C C . VAL B 1 205 ? -2.652 -15.359 -2.344 1 93 205 VAL B C 1
ATOM 5138 O O . VAL B 1 205 ? -2.51 -15.281 -1.122 1 93 205 VAL B O 1
ATOM 5141 N N . GLY B 1 206 ? -2.041 -14.578 -3.062 1 91.69 206 GLY B N 1
ATOM 5142 C CA . GLY B 1 206 ? -1.039 -13.656 -2.541 1 91.69 206 GLY B CA 1
ATOM 5143 C C . GLY B 1 206 ? -1.525 -12.227 -2.463 1 91.69 206 GLY B C 1
ATOM 5144 O O . GLY B 1 206 ? -2.701 -11.945 -2.711 1 91.69 206 GLY B O 1
ATOM 5145 N N . ALA B 1 207 ? -0.612 -11.344 -2.008 1 95.44 207 ALA B N 1
ATOM 5146 C CA . ALA B 1 207 ? -0.949 -9.938 -1.795 1 95.44 207 ALA B CA 1
ATOM 5147 C C . ALA B 1 207 ? -0.327 -9.062 -2.875 1 95.44 207 ALA B C 1
ATOM 5149 O O . ALA B 1 207 ? -0.592 -7.855 -2.932 1 95.44 207 ALA B O 1
ATOM 5150 N N . LYS B 1 208 ? 0.438 -9.672 -3.789 1 96.44 208 LYS B N 1
ATOM 5151 C CA . LYS B 1 208 ? 1.172 -8.883 -4.773 1 96.44 208 LYS B CA 1
ATOM 5152 C C . LYS B 1 208 ? 0.263 -8.453 -5.922 1 96.44 208 LYS B C 1
ATOM 5154 O O . LYS B 1 208 ? -0.538 -9.25 -6.418 1 96.44 208 LYS B O 1
ATOM 5159 N N . THR B 1 209 ? 0.334 -7.219 -6.215 1 97.5 209 THR B N 1
ATOM 5160 C CA . THR B 1 209 ? -0.226 -6.668 -7.441 1 97.5 209 THR B CA 1
ATOM 5161 C C . THR B 1 209 ? 0.858 -5.992 -8.273 1 97.5 209 THR B C 1
ATOM 5163 O O . THR B 1 209 ? 1.982 -5.805 -7.805 1 97.5 209 THR B O 1
ATOM 5166 N N . GLY B 1 210 ? 0.502 -5.703 -9.555 1 97.06 210 GLY B N 1
ATOM 5167 C CA . GLY B 1 210 ? 1.53 -4.98 -10.289 1 97.06 210 GLY B CA 1
ATOM 5168 C C . GLY B 1 210 ? 1.216 -4.828 -11.758 1 97.06 210 GLY B C 1
ATOM 5169 O O . GLY B 1 210 ? 0.312 -5.488 -12.281 1 97.06 210 GLY B O 1
ATOM 5170 N N . VAL B 1 211 ? 1.949 -3.969 -12.359 1 98.44 211 VAL B N 1
ATOM 5171 C CA . VAL B 1 211 ? 1.911 -3.732 -13.797 1 98.44 211 VAL B CA 1
ATOM 5172 C C . VAL B 1 211 ? 3.328 -3.529 -14.328 1 98.44 211 VAL B C 1
ATOM 5174 O O . VAL B 1 211 ? 4.258 -3.285 -13.555 1 98.44 211 VAL B O 1
ATOM 5177 N N . ASN B 1 212 ? 3.438 -3.785 -15.594 1 97.31 212 ASN B N 1
ATOM 5178 C CA . ASN B 1 212 ? 4.727 -3.578 -16.25 1 97.31 212 ASN B CA 1
ATOM 5179 C C . ASN B 1 212 ? 5.066 -2.096 -16.359 1 97.31 212 ASN B C 1
ATOM 5181 O O . ASN B 1 212 ? 4.172 -1.25 -16.391 1 97.31 212 ASN B O 1
ATOM 5185 N N . PHE B 1 213 ? 6.309 -1.806 -16.328 1 96.88 213 PHE B N 1
ATOM 5186 C CA . PHE B 1 213 ? 6.82 -0.444 -16.438 1 96.88 213 PHE B CA 1
ATOM 5187 C C . PHE B 1 213 ? 8.234 -0.443 -17.016 1 96.88 213 PHE B C 1
ATOM 5189 O O . PHE B 1 213 ? 9.055 -1.29 -16.641 1 96.88 213 PHE B O 1
ATOM 5196 N N . ALA B 1 214 ? 8.531 0.426 -17.938 1 93.81 214 ALA B N 1
ATOM 5197 C CA . ALA B 1 214 ? 9.852 0.567 -18.562 1 93.81 214 ALA B CA 1
ATOM 5198 C C . ALA B 1 214 ? 10.32 -0.756 -19.156 1 93.81 214 ALA B C 1
ATOM 5200 O O . ALA B 1 214 ? 11.484 -1.139 -19 1 93.81 214 ALA B O 1
ATOM 5201 N N . ASN B 1 215 ? 9.383 -1.515 -19.719 1 89.31 215 ASN B N 1
ATOM 5202 C CA . ASN B 1 215 ? 9.633 -2.789 -20.391 1 89.31 215 ASN B CA 1
ATOM 5203 C C . ASN B 1 215 ? 10.117 -3.85 -19.406 1 89.31 215 ASN B C 1
ATOM 5205 O O . ASN B 1 215 ? 10.812 -4.789 -19.797 1 89.31 215 ASN B O 1
ATOM 5209 N N . CYS B 1 216 ? 9.781 -3.619 -18.188 1 92.06 216 CYS B N 1
ATOM 5210 C CA . CYS B 1 216 ? 10.078 -4.609 -17.156 1 92.06 216 CYS B CA 1
ATOM 5211 C C . CYS B 1 216 ? 8.789 -5.145 -16.531 1 92.06 216 CYS B C 1
ATOM 5213 O O . CYS B 1 216 ? 7.84 -4.391 -16.312 1 92.06 216 CYS B O 1
ATOM 5215 N N . LYS B 1 217 ? 8.82 -6.367 -16.297 1 93.44 217 LYS B N 1
ATOM 5216 C CA . LYS B 1 217 ? 7.641 -7.043 -15.758 1 93.44 217 LYS B CA 1
ATOM 5217 C C . LYS B 1 217 ? 7.383 -6.633 -14.305 1 93.44 217 LYS B C 1
ATOM 5219 O O . LYS B 1 217 ? 8.297 -6.641 -13.484 1 93.44 217 LYS B O 1
ATOM 5224 N N . ASN B 1 218 ? 6.16 -6.266 -13.992 1 95.38 218 ASN B N 1
ATOM 5225 C CA . ASN B 1 218 ? 5.66 -6.031 -12.641 1 95.38 218 ASN B CA 1
ATOM 5226 C C . ASN B 1 218 ? 6.566 -5.078 -11.867 1 95.38 218 ASN B C 1
ATOM 5228 O O . ASN B 1 218 ? 6.852 -5.305 -10.695 1 95.38 218 ASN B O 1
ATOM 5232 N 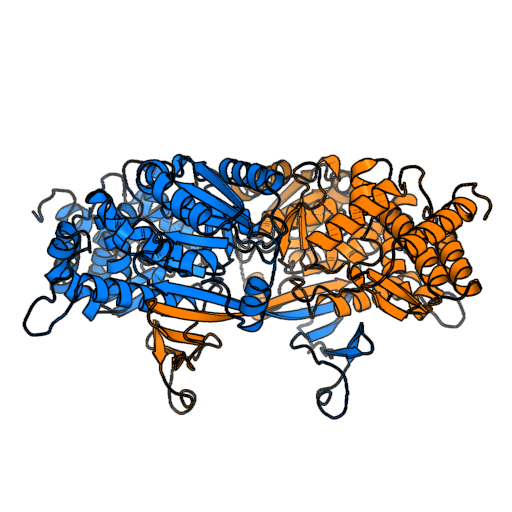N . LYS B 1 219 ? 6.957 -3.998 -12.523 1 96.12 219 LYS B N 1
ATOM 5233 C CA . LYS B 1 219 ? 7.891 -3.061 -11.898 1 96.12 219 LYS B CA 1
ATOM 5234 C C . LYS B 1 219 ? 7.16 -2.102 -10.969 1 96.12 219 LYS B C 1
ATOM 5236 O O . LYS B 1 219 ? 7.758 -1.568 -10.031 1 96.12 219 LYS B O 1
ATOM 5241 N N . LEU B 1 220 ? 5.895 -1.818 -11.25 1 98.38 220 LEU B N 1
ATOM 5242 C CA . LEU B 1 220 ? 5.047 -1.021 -10.367 1 98.38 220 LEU B CA 1
ATOM 5243 C C . LEU B 1 220 ? 3.967 -1.884 -9.727 1 98.38 220 LEU B C 1
ATOM 5245 O O . LEU B 1 220 ? 3.396 -2.76 -10.383 1 98.38 220 LEU B O 1
ATOM 5249 N N . GLY B 1 221 ? 3.781 -1.634 -8.438 1 98.19 221 GLY B N 1
ATOM 5250 C CA . GLY B 1 221 ? 2.744 -2.412 -7.777 1 98.19 221 GLY B CA 1
ATOM 5251 C C . GLY B 1 221 ? 2.615 -2.105 -6.297 1 98.19 221 GLY B C 1
ATOM 5252 O O . GLY B 1 221 ? 3.068 -1.057 -5.832 1 98.19 221 GLY B O 1
ATOM 5253 N N . SER B 1 222 ? 1.856 -2.996 -5.582 1 97.75 222 SER B N 1
ATOM 5254 C CA . SER B 1 222 ? 1.644 -2.879 -4.141 1 97.75 222 SER B CA 1
ATOM 5255 C C . SER B 1 222 ? 1.517 -4.25 -3.488 1 97.75 222 SER B C 1
ATOM 5257 O O . SER B 1 222 ? 1.333 -5.258 -4.176 1 97.75 222 SER B O 1
ATOM 5259 N N . TYR B 1 223 ? 1.801 -4.289 -2.164 1 96.75 223 TYR B N 1
ATOM 5260 C CA . TYR B 1 223 ? 1.498 -5.441 -1.326 1 96.75 223 TYR B CA 1
ATOM 5261 C C . TYR B 1 223 ? 0.168 -5.262 -0.605 1 96.75 223 TYR B C 1
ATOM 5263 O O . TYR B 1 223 ? 0.126 -4.746 0.514 1 96.75 223 TYR B O 1
ATOM 5271 N N . ILE B 1 224 ? -0.91 -5.684 -1.264 1 96 224 ILE B N 1
ATOM 5272 C CA . ILE B 1 224 ? -2.23 -5.586 -0.651 1 96 224 ILE B CA 1
ATOM 5273 C C . ILE B 1 224 ? -3.061 -6.816 -1.018 1 96 224 ILE B C 1
ATOM 5275 O O . ILE B 1 224 ? -3.354 -7.047 -2.193 1 96 224 ILE B O 1
ATOM 5279 N N . ALA B 1 225 ? -3.438 -7.562 -0.049 1 96.06 225 ALA B N 1
ATOM 5280 C CA . ALA B 1 225 ? -4.238 -8.758 -0.298 1 96.06 225 ALA B CA 1
ATOM 5281 C C . ALA B 1 225 ? -5.688 -8.391 -0.607 1 96.06 225 ALA B C 1
ATOM 5283 O O . ALA B 1 225 ? -6.195 -7.379 -0.119 1 96.06 225 ALA B O 1
ATOM 5284 N N . PRO B 1 226 ? -6.324 -9.18 -1.485 1 97.75 226 PRO B N 1
ATOM 5285 C CA . PRO B 1 226 ? -7.777 -9.016 -1.609 1 97.75 226 PRO B CA 1
ATOM 5286 C C . PRO B 1 226 ? -8.516 -9.312 -0.307 1 97.75 226 PRO B C 1
ATOM 5288 O O . PRO B 1 226 ? -7.969 -9.969 0.584 1 97.75 226 PRO B O 1
ATOM 5291 N N . VAL B 1 227 ? -9.695 -8.773 -0.192 1 97.44 227 VAL B N 1
ATOM 5292 C CA . VAL B 1 227 ? -10.484 -9.148 0.975 1 97.44 227 VAL B CA 1
ATOM 5293 C C . VAL B 1 227 ? -10.906 -10.609 0.866 1 97.44 227 VAL B C 1
ATOM 5295 O O . VAL B 1 227 ? -11.102 -11.289 1.881 1 97.44 227 VAL B O 1
ATOM 5298 N N . ALA B 1 228 ? -11.055 -11.062 -0.413 1 98.19 228 ALA B N 1
ATOM 5299 C CA . ALA B 1 228 ? -11.383 -12.469 -0.643 1 98.19 228 ALA B CA 1
ATOM 5300 C C . ALA B 1 228 ? -10.977 -12.906 -2.047 1 98.19 228 ALA B C 1
ATOM 5302 O O . ALA B 1 228 ? -10.961 -12.094 -2.977 1 98.19 228 ALA B O 1
ATOM 5303 N N . ALA B 1 229 ? -10.641 -14.102 -2.16 1 98.62 229 ALA B N 1
ATOM 5304 C CA . ALA B 1 229 ? -10.516 -14.805 -3.436 1 98.62 229 ALA B CA 1
ATOM 5305 C C . ALA B 1 229 ? -11.484 -15.984 -3.508 1 98.62 229 ALA B C 1
ATOM 5307 O O . ALA B 1 229 ? -11.609 -16.75 -2.551 1 98.62 229 ALA B O 1
ATOM 5308 N N . PHE B 1 230 ? -12.219 -16.094 -4.605 1 98.75 230 PHE B N 1
ATOM 5309 C CA . PHE B 1 230 ? -13.172 -17.188 -4.785 1 98.75 230 PHE B CA 1
ATOM 5310 C C . PHE B 1 230 ? -12.734 -18.109 -5.918 1 98.75 230 PHE B C 1
ATOM 5312 O O . PHE B 1 230 ? -12.688 -17.688 -7.078 1 98.75 230 PHE B O 1
ATOM 5319 N N . LEU B 1 231 ? -12.461 -19.297 -5.531 1 98.44 231 LEU B N 1
ATOM 5320 C CA . LEU B 1 231 ? -11.906 -20.281 -6.445 1 98.44 231 LEU B CA 1
ATOM 5321 C C . LEU B 1 231 ? -12.984 -21.266 -6.887 1 98.44 231 LEU B C 1
ATOM 5323 O O . LEU B 1 231 ? -13.523 -22.016 -6.066 1 98.44 231 LEU B O 1
ATOM 5327 N N . ASP B 1 232 ? -13.312 -21.25 -8.148 1 98 232 ASP B N 1
ATOM 5328 C CA . ASP B 1 232 ? -14.242 -22.188 -8.758 1 98 232 ASP B CA 1
ATOM 5329 C C . ASP B 1 232 ? -13.594 -22.906 -9.945 1 98 232 ASP B C 1
ATOM 5331 O O . ASP B 1 232 ? -13.352 -22.297 -10.984 1 98 232 ASP B O 1
ATOM 5335 N N . ARG B 1 233 ? -13.414 -24.188 -9.875 1 95.69 233 ARG B N 1
ATOM 5336 C CA . ARG B 1 233 ? -12.719 -24.969 -10.883 1 95.69 233 ARG B CA 1
ATOM 5337 C C . ARG B 1 233 ? -13.523 -25.047 -12.18 1 95.69 233 ARG B C 1
ATOM 5339 O O . ARG B 1 233 ? -12.984 -25.391 -13.234 1 95.69 233 ARG B O 1
ATOM 5346 N N . SER B 1 234 ? -14.805 -24.75 -12.086 1 96.06 234 SER B N 1
ATOM 5347 C CA . SER B 1 234 ? -15.648 -24.859 -13.273 1 96.06 234 SER B CA 1
ATOM 5348 C C . SER B 1 234 ? -15.18 -23.906 -14.375 1 96.06 234 SER B C 1
ATOM 5350 O O . SER B 1 234 ? -15.43 -24.156 -15.555 1 96.06 234 SER B O 1
ATOM 5352 N N . PHE B 1 235 ? -14.477 -22.828 -14.047 1 98 235 PHE B N 1
ATOM 5353 C CA . PHE B 1 235 ? -14 -21.875 -15.047 1 98 235 PHE B CA 1
ATOM 5354 C C . PHE B 1 235 ? -12.953 -22.516 -15.945 1 98 235 PHE B C 1
ATOM 5356 O O . PHE B 1 235 ? -12.719 -22.062 -17.062 1 98 235 PHE B O 1
ATOM 5363 N N . ILE B 1 236 ? -12.305 -23.594 -15.445 1 97.75 236 ILE B N 1
ATOM 5364 C CA . ILE B 1 236 ? -11.211 -24.234 -16.172 1 97.75 236 ILE B CA 1
ATOM 5365 C C . ILE B 1 236 ? -11.766 -24.984 -17.391 1 97.75 236 ILE B C 1
ATOM 5367 O O . ILE B 1 236 ? -11.039 -25.234 -18.344 1 97.75 236 ILE B O 1
ATOM 5371 N N . GLN B 1 237 ? -13.039 -25.266 -17.406 1 96.75 237 GLN B N 1
ATOM 5372 C CA . GLN B 1 237 ? -13.664 -26.094 -18.438 1 96.75 237 GLN B CA 1
ATOM 5373 C C . GLN B 1 237 ? -13.57 -25.438 -19.797 1 96.75 237 GLN B C 1
ATOM 5375 O O . GLN B 1 237 ? -13.547 -26.109 -20.828 1 96.75 237 GLN B O 1
ATOM 5380 N N . THR B 1 238 ? -13.469 -24.141 -19.828 1 97.44 238 THR B N 1
ATOM 5381 C CA . THR B 1 238 ? -13.5 -23.438 -21.109 1 97.44 238 THR B CA 1
ATOM 5382 C C . THR B 1 238 ? -12.094 -23 -21.531 1 97.44 238 THR B C 1
ATOM 5384 O O . THR B 1 238 ? -11.914 -22.406 -22.594 1 97.44 238 THR B O 1
ATOM 5387 N N . LEU B 1 239 ? -11.133 -23.328 -20.719 1 97.69 239 LEU B N 1
ATOM 5388 C CA . LEU B 1 239 ? -9.758 -22.953 -21.031 1 97.69 239 LEU B CA 1
ATOM 5389 C C . LEU B 1 239 ? -9.203 -23.797 -22.172 1 97.69 239 LEU B C 1
ATOM 5391 O O . LEU B 1 239 ? -9.438 -25.016 -22.219 1 97.69 239 LEU B O 1
ATOM 5395 N N . PRO B 1 240 ? -8.492 -23.125 -23.062 1 97.31 240 PRO B N 1
ATOM 5396 C CA . PRO B 1 240 ? -7.668 -23.953 -23.953 1 97.31 240 PRO B CA 1
ATOM 5397 C C . PRO B 1 240 ? -6.66 -24.812 -23.188 1 97.31 240 PRO B C 1
ATOM 5399 O O . PRO B 1 240 ? -6.152 -24.391 -22.141 1 97.31 240 PRO B O 1
ATOM 5402 N N . ARG B 1 241 ? -6.363 -25.953 -23.703 1 98 241 ARG B N 1
ATOM 5403 C CA . ARG B 1 241 ? -5.488 -26.938 -23.094 1 98 241 ARG B CA 1
ATOM 5404 C C . ARG B 1 241 ? -4.145 -26.328 -22.719 1 98 241 ARG B C 1
ATOM 5406 O O . ARG B 1 241 ? -3.627 -26.578 -21.625 1 98 241 ARG B O 1
ATOM 5413 N N . ARG B 1 242 ? -3.549 -25.422 -23.578 1 98.12 242 ARG B N 1
ATOM 5414 C CA . ARG B 1 242 ? -2.262 -24.781 -23.328 1 98.12 242 ARG B CA 1
ATOM 5415 C C . ARG B 1 242 ? -2.295 -23.953 -22.047 1 98.12 242 ARG B C 1
ATOM 5417 O O . ARG B 1 242 ? -1.303 -23.891 -21.328 1 98.12 242 ARG B O 1
ATOM 5424 N N . HIS B 1 243 ? -3.469 -23.375 -21.781 1 97.94 243 HIS B N 1
ATOM 5425 C CA . HIS B 1 243 ? -3.602 -22.516 -20.609 1 97.94 243 HIS B CA 1
ATOM 5426 C C . HIS B 1 243 ? -3.746 -23.359 -19.344 1 97.94 243 HIS B C 1
ATOM 5428 O O . HIS B 1 243 ? -3.43 -22.891 -18.25 1 97.94 243 HIS B O 1
ATOM 5434 N N . ILE B 1 244 ? -4.25 -24.547 -19.484 1 98.56 244 ILE B N 1
ATOM 5435 C CA . ILE B 1 244 ? -4.273 -25.453 -18.344 1 98.56 244 ILE B CA 1
ATOM 5436 C C . ILE B 1 244 ? -2.852 -25.906 -18.016 1 98.56 244 ILE B C 1
ATOM 5438 O O . ILE B 1 244 ? -2.426 -25.859 -16.859 1 98.56 244 ILE B O 1
ATOM 5442 N N . ALA B 1 245 ? -2.109 -26.281 -19.031 1 98.69 245 ALA B N 1
ATOM 5443 C CA . ALA B 1 245 ? -0.706 -26.641 -18.859 1 98.69 245 ALA B CA 1
ATOM 5444 C C . ALA B 1 245 ? 0.079 -25.5 -18.234 1 98.69 245 ALA B C 1
ATOM 5446 O O . ALA B 1 245 ? 0.881 -25.703 -17.312 1 98.69 245 ALA B O 1
ATOM 5447 N N . ASN B 1 246 ? -0.209 -24.312 -18.734 1 98.12 246 ASN B N 1
ATOM 5448 C CA . ASN B 1 246 ? 0.408 -23.094 -18.234 1 98.12 246 ASN B CA 1
ATOM 5449 C C . ASN B 1 246 ? 0.259 -22.969 -16.719 1 98.12 246 ASN B C 1
ATOM 5451 O O . ASN B 1 246 ? 1.206 -22.609 -16.016 1 98.12 246 ASN B O 1
ATOM 5455 N N . GLY B 1 247 ? -0.897 -23.344 -16.188 1 98.31 247 GLY B N 1
ATOM 5456 C CA . GLY B 1 247 ? -1.158 -23.266 -14.766 1 98.31 247 GLY B CA 1
ATOM 5457 C C . GLY B 1 247 ? -0.488 -24.375 -13.977 1 98.31 247 GLY B C 1
ATOM 5458 O O . GLY B 1 247 ? -0.141 -24.203 -12.812 1 98.31 247 GLY B O 1
ATOM 5459 N N . LEU B 1 248 ? -0.304 -25.547 -14.648 1 98.69 248 LEU B N 1
ATOM 5460 C CA . LEU B 1 248 ? 0.315 -26.688 -14.008 1 98.69 248 LEU B CA 1
ATOM 5461 C C . LEU B 1 248 ? 1.767 -26.391 -13.641 1 98.69 248 LEU B C 1
ATOM 5463 O O . LEU B 1 248 ? 2.322 -27.016 -12.727 1 98.69 248 LEU B O 1
ATOM 5467 N N . ALA B 1 249 ? 2.357 -25.422 -14.305 1 98.56 249 ALA B N 1
ATOM 5468 C CA . ALA B 1 249 ? 3.727 -25.031 -13.984 1 98.56 249 ALA B CA 1
ATOM 5469 C C . ALA B 1 249 ? 3.834 -24.547 -12.539 1 98.56 249 ALA B C 1
ATOM 5471 O O . ALA B 1 249 ? 4.758 -24.922 -11.812 1 98.56 249 ALA B O 1
ATOM 5472 N N . GLU B 1 250 ? 2.893 -23.766 -12.109 1 97.81 250 GLU B N 1
ATOM 5473 C CA . GLU B 1 250 ? 2.916 -23.234 -10.75 1 97.81 250 GLU B CA 1
ATOM 5474 C C . GLU B 1 250 ? 2.613 -24.312 -9.719 1 97.81 250 GLU B C 1
ATOM 5476 O O . GLU B 1 250 ? 3.141 -24.281 -8.602 1 97.81 250 GLU B O 1
ATOM 5481 N N . MET B 1 251 ? 1.778 -25.234 -10.109 1 98.06 251 MET B N 1
ATOM 5482 C CA . MET B 1 251 ? 1.521 -26.375 -9.227 1 98.06 251 MET B CA 1
ATOM 5483 C C . MET B 1 251 ? 2.775 -27.219 -9.047 1 98.06 251 MET B C 1
ATOM 5485 O O . MET B 1 251 ? 3.1 -27.641 -7.938 1 98.06 251 MET B O 1
ATOM 5489 N N . LEU B 1 252 ? 3.412 -27.453 -10.141 1 98.75 252 LEU B N 1
ATOM 5490 C CA . LEU B 1 252 ? 4.637 -28.234 -10.117 1 98.75 252 LEU B CA 1
ATOM 5491 C C . LEU B 1 252 ? 5.719 -27.547 -9.297 1 98.75 252 LEU B C 1
ATOM 5493 O O . LEU B 1 252 ? 6.496 -28.203 -8.602 1 98.75 252 LEU B O 1
ATOM 5497 N N . LYS B 1 253 ? 5.77 -26.219 -9.43 1 98.44 253 LYS B N 1
ATOM 5498 C CA . LYS B 1 253 ? 6.703 -25.438 -8.625 1 98.44 253 LYS B CA 1
ATOM 5499 C C . LYS B 1 253 ? 6.566 -25.781 -7.145 1 98.44 253 LYS B C 1
ATOM 5501 O O . LYS B 1 253 ? 7.559 -26.062 -6.469 1 98.44 253 LYS B O 1
ATOM 5506 N N . MET B 1 254 ? 5.355 -25.828 -6.66 1 97.38 254 MET B N 1
ATOM 5507 C CA . MET B 1 254 ? 5.125 -26.109 -5.25 1 97.38 254 MET B CA 1
ATOM 5508 C C . MET B 1 254 ? 5.43 -27.578 -4.934 1 97.38 254 MET B C 1
ATOM 5510 O O . MET B 1 254 ? 5.91 -27.891 -3.844 1 97.38 254 MET B O 1
ATOM 5514 N N . ALA B 1 255 ? 5.141 -28.438 -5.887 1 98.44 255 ALA B N 1
ATOM 5515 C CA . ALA B 1 255 ? 5.449 -29.844 -5.73 1 98.44 255 ALA B CA 1
ATOM 5516 C C . ALA B 1 255 ? 6.945 -30.062 -5.527 1 98.44 255 ALA B C 1
ATOM 5518 O O . ALA B 1 255 ? 7.359 -30.797 -4.625 1 98.44 255 ALA B O 1
ATOM 5519 N N . LEU B 1 256 ? 7.734 -29.391 -6.297 1 98.31 256 LEU B N 1
ATOM 5520 C CA . LEU B 1 256 ? 9.18 -29.578 -6.273 1 98.31 256 LEU B CA 1
ATOM 5521 C C . LEU B 1 256 ? 9.789 -28.906 -5.043 1 98.31 256 LEU B C 1
ATOM 5523 O O . LEU B 1 256 ? 10.75 -29.422 -4.469 1 98.31 256 LEU B O 1
ATOM 5527 N N . MET B 1 257 ? 9.18 -27.844 -4.602 1 97.12 257 MET B N 1
ATOM 5528 C CA . MET B 1 257 ? 9.789 -27.047 -3.541 1 97.12 257 MET B CA 1
ATOM 5529 C C . MET B 1 257 ? 9.422 -27.594 -2.166 1 97.12 257 MET B C 1
ATOM 5531 O O . MET B 1 257 ? 10.203 -27.469 -1.218 1 97.12 257 MET B O 1
ATOM 5535 N N . LYS B 1 258 ? 8.234 -28.297 -2.098 1 95.44 258 LYS B N 1
ATOM 5536 C CA . LYS B 1 258 ? 7.895 -28.516 -0.696 1 95.44 258 LYS B CA 1
ATOM 5537 C C . LYS B 1 258 ? 6.996 -29.734 -0.537 1 95.44 258 LYS B C 1
ATOM 5539 O O . LYS B 1 258 ? 6.711 -30.172 0.585 1 95.44 258 LYS B O 1
ATOM 5544 N N . HIS B 1 259 ? 6.5 -30.422 -1.661 1 96.81 259 HIS B N 1
ATOM 5545 C CA . HIS B 1 259 ? 5.48 -31.438 -1.458 1 96.81 259 HIS B CA 1
ATOM 5546 C C . HIS B 1 259 ? 5.672 -32.625 -2.42 1 96.81 259 HIS B C 1
ATOM 5548 O O . HIS B 1 259 ? 5.02 -32.688 -3.465 1 96.81 259 HIS B O 1
ATOM 5554 N N . ARG B 1 260 ? 6.289 -33.656 -1.979 1 97.31 260 ARG B N 1
ATOM 5555 C CA . ARG B 1 260 ? 6.574 -34.844 -2.801 1 97.31 260 ARG B CA 1
ATOM 5556 C C . ARG B 1 260 ? 5.281 -35.469 -3.285 1 97.31 260 ARG B C 1
ATOM 5558 O O . ARG B 1 260 ? 5.199 -35.938 -4.43 1 97.31 260 ARG B O 1
ATOM 5565 N N . GLY B 1 261 ? 4.324 -35.5 -2.414 1 97.56 261 GLY B N 1
ATOM 5566 C CA . GLY B 1 261 ? 3.049 -36.094 -2.779 1 97.56 261 GLY B CA 1
ATOM 5567 C C . GLY B 1 261 ? 2.387 -35.406 -3.957 1 97.56 261 GLY B C 1
ATOM 5568 O O . GLY B 1 261 ? 1.805 -36.062 -4.82 1 97.56 261 GLY B O 1
ATOM 5569 N N . LEU B 1 262 ? 2.426 -34.125 -3.938 1 98.12 262 LEU B N 1
ATOM 5570 C CA . LEU B 1 262 ? 1.882 -33.375 -5.066 1 98.12 262 LEU B CA 1
ATOM 5571 C C . LEU B 1 262 ? 2.643 -33.688 -6.348 1 98.12 262 LEU B C 1
ATOM 5573 O O . LEU B 1 262 ? 2.045 -33.812 -7.422 1 98.12 262 LEU B O 1
ATOM 5577 N N . PHE B 1 263 ? 3.949 -33.906 -6.277 1 98.56 263 PHE B N 1
ATOM 5578 C CA . PHE B 1 263 ? 4.746 -34.25 -7.445 1 98.56 263 PHE B CA 1
ATOM 5579 C C . PHE B 1 263 ? 4.285 -35.594 -8.016 1 98.56 263 PHE B C 1
ATOM 5581 O O . PHE B 1 263 ? 4.051 -35.719 -9.219 1 98.56 263 PHE B O 1
ATOM 5588 N N . GLU B 1 264 ? 4.18 -36.469 -7.148 1 98.25 264 GLU B N 1
ATOM 5589 C CA . GLU B 1 264 ? 3.781 -37.812 -7.57 1 98.25 264 GLU B CA 1
ATOM 5590 C C . GLU B 1 264 ? 2.379 -37.812 -8.172 1 98.25 264 GLU B C 1
ATOM 5592 O O . GLU B 1 264 ? 2.105 -38.531 -9.133 1 98.25 264 GLU B O 1
ATOM 5597 N N . LEU B 1 265 ? 1.559 -37 -7.582 1 96.88 265 LEU B N 1
ATOM 5598 C CA . LEU B 1 265 ? 0.207 -36.875 -8.117 1 96.88 265 LEU B CA 1
ATOM 5599 C C . LEU B 1 265 ? 0.238 -36.312 -9.539 1 96.88 265 LEU B C 1
ATOM 5601 O O . LEU B 1 265 ? -0.467 -36.844 -10.414 1 96.88 265 LEU B O 1
ATOM 5605 N N . LEU B 1 266 ? 1.035 -35.312 -9.797 1 98.25 266 LEU B N 1
ATOM 5606 C CA . LEU B 1 266 ? 1.144 -34.719 -11.117 1 98.25 266 LEU B CA 1
ATOM 5607 C C . LEU B 1 266 ? 1.822 -35.688 -12.094 1 98.25 266 LEU B C 1
ATOM 5609 O O . LEU B 1 266 ? 1.453 -35.75 -13.273 1 98.25 266 LEU B O 1
ATOM 5613 N N . GLU B 1 267 ? 2.775 -36.375 -11.594 1 98 267 GLU B N 1
ATOM 5614 C CA . GLU B 1 267 ? 3.484 -37.344 -12.414 1 98 267 GLU B CA 1
ATOM 5615 C C . GLU B 1 267 ? 2.541 -38.438 -12.898 1 98 267 GLU B C 1
ATOM 5617 O O . GLU B 1 267 ? 2.596 -38.844 -14.062 1 98 267 GLU B O 1
ATOM 5622 N N . THR B 1 268 ? 1.691 -38.844 -12.031 1 96.31 268 THR B N 1
ATOM 5623 C CA . THR B 1 268 ? 0.833 -40 -12.32 1 96.31 268 THR B CA 1
ATOM 5624 C C . THR B 1 268 ? -0.426 -39.562 -13.062 1 96.31 268 THR B C 1
ATOM 5626 O O . THR B 1 268 ? -0.888 -40.219 -13.977 1 96.31 268 THR B O 1
ATOM 5629 N N . HIS B 1 269 ? -0.95 -38.406 -12.719 1 95.19 269 HIS B N 1
ATOM 5630 C CA . HIS B 1 269 ? -2.285 -38.062 -13.195 1 95.19 269 HIS B CA 1
ATOM 5631 C C . HIS B 1 269 ? -2.262 -36.781 -14.023 1 95.19 269 HIS B C 1
ATOM 5633 O O . HIS B 1 269 ? -3.316 -36.25 -14.375 1 95.19 269 HIS B O 1
ATOM 5639 N N . GLY B 1 270 ? -1.122 -36.25 -14.336 1 96.75 270 GLY B N 1
ATOM 5640 C CA . GLY B 1 270 ? -1.013 -34.969 -15.047 1 96.75 270 GLY B CA 1
ATOM 5641 C C . GLY B 1 270 ? -1.784 -34.969 -16.344 1 96.75 270 GLY B C 1
ATOM 5642 O O . GLY B 1 270 ? -2.516 -34 -16.625 1 96.75 270 GLY B O 1
ATOM 5643 N N . GLN B 1 271 ? -1.659 -36 -17.141 1 96.38 271 GLN B N 1
ATOM 5644 C CA . GLN B 1 271 ? -2.342 -36.062 -18.422 1 96.38 271 GLN B CA 1
ATOM 5645 C C . GLN B 1 271 ? -3.855 -36.156 -18.234 1 96.38 271 GLN B C 1
ATOM 5647 O O . GLN B 1 271 ? -4.609 -35.531 -19 1 96.38 271 GLN B O 1
ATOM 5652 N N . PHE B 1 272 ? -4.27 -36.906 -17.281 1 95.12 272 PHE B N 1
ATOM 5653 C CA . PHE B 1 272 ? -5.695 -37.031 -16.984 1 95.12 272 PHE B CA 1
ATOM 5654 C C . PHE B 1 272 ? -6.266 -35.656 -16.609 1 95.12 272 PHE B C 1
ATOM 5656 O O . PHE B 1 272 ? -7.367 -35.312 -17.031 1 95.12 272 PHE B O 1
ATOM 5663 N N . LEU B 1 273 ? -5.535 -34.938 -15.789 1 97.06 273 LEU B N 1
ATOM 5664 C CA . LEU B 1 273 ? -5.957 -33.594 -15.375 1 97.06 273 LEU B CA 1
ATOM 5665 C C . LEU B 1 273 ? -6.098 -32.688 -16.578 1 97.06 273 LEU B C 1
ATOM 5667 O O . LEU B 1 273 ? -7.07 -31.938 -16.688 1 97.06 273 LEU B O 1
ATOM 5671 N N . LEU B 1 274 ? -5.109 -32.75 -17.484 1 97.81 274 LEU B N 1
ATOM 5672 C CA . LEU B 1 274 ? -5.164 -31.969 -18.719 1 97.81 274 LEU B CA 1
ATOM 5673 C C . LEU B 1 274 ? -6.375 -32.375 -19.562 1 97.81 274 LEU B C 1
ATOM 5675 O O . LEU B 1 274 ? -7.145 -31.516 -20 1 97.81 274 LEU B O 1
ATOM 5679 N N . ASP B 1 275 ? -6.602 -33.594 -19.719 1 96.31 275 ASP B N 1
ATOM 5680 C CA . ASP B 1 275 ? -7.66 -34.125 -20.578 1 96.31 275 ASP B CA 1
ATOM 5681 C C . ASP B 1 275 ? -9.039 -33.812 -20 1 96.31 275 ASP B C 1
ATOM 5683 O O . ASP B 1 275 ? -9.969 -33.5 -20.75 1 96.31 275 ASP B O 1
ATOM 5687 N N . SER B 1 276 ? -9.164 -33.938 -18.688 1 96.19 276 SER B N 1
ATOM 5688 C CA . SER B 1 276 ? -10.469 -33.719 -18.047 1 96.19 276 SER B CA 1
ATOM 5689 C C . SER B 1 276 ? -10.734 -32.25 -17.781 1 96.19 276 SER B C 1
ATOM 5691 O O . SER B 1 276 ? -11.812 -31.875 -17.328 1 96.19 276 SER B O 1
ATOM 5693 N N . LYS B 1 277 ? -9.672 -31.438 -18.016 1 97.44 277 LYS B N 1
ATOM 5694 C CA . LYS B 1 277 ? -9.742 -30 -17.719 1 97.44 277 LYS B CA 1
ATOM 5695 C C . LYS B 1 277 ? -10.109 -29.766 -16.266 1 97.44 277 LYS B C 1
ATOM 5697 O O . LYS B 1 277 ? -10.883 -28.844 -15.953 1 97.44 277 LYS B O 1
ATOM 5702 N N . PHE B 1 278 ? -9.695 -30.672 -15.461 1 96.69 278 PHE B N 1
ATOM 5703 C CA . PHE B 1 278 ? -9.891 -30.609 -14.016 1 96.69 278 PHE B CA 1
ATOM 5704 C C . PHE B 1 278 ? -11.367 -30.734 -13.664 1 96.69 278 PHE B C 1
ATOM 5706 O O . PHE B 1 278 ? -11.812 -30.234 -12.633 1 96.69 278 PHE B O 1
ATOM 5713 N N . GLN B 1 279 ? -12.188 -31.234 -14.555 1 94.06 279 GLN B N 1
ATOM 5714 C CA . GLN B 1 279 ? -13.625 -31.375 -14.305 1 94.06 279 GLN B CA 1
ATOM 5715 C C . GLN B 1 279 ? -13.969 -32.781 -13.859 1 94.06 279 GLN B C 1
ATOM 5717 O O . GLN B 1 279 ? -15.109 -33.062 -13.484 1 94.06 279 GLN B O 1
ATOM 5722 N N . SER B 1 280 ? -13.086 -33.594 -13.969 1 81.44 280 SER B N 1
ATOM 5723 C CA . SER B 1 280 ? -13.422 -35 -13.703 1 81.44 280 SER B CA 1
ATOM 5724 C C . SER B 1 280 ? -13.844 -35.188 -12.258 1 81.44 280 SER B C 1
ATOM 5726 O O . SER B 1 280 ? -13.312 -34.531 -11.352 1 81.44 280 SER B O 1
ATOM 5728 N N . THR B 1 281 ? -15.008 -35.781 -12.203 1 66.81 281 THR B N 1
ATOM 5729 C CA . THR B 1 281 ? -15.492 -36.156 -10.883 1 66.81 281 THR B CA 1
ATOM 5730 C C . THR B 1 281 ? -15.008 -37.562 -10.516 1 66.81 281 THR B C 1
ATOM 5732 O O . THR B 1 281 ? -15.469 -38.125 -9.531 1 66.81 281 THR B O 1
ATOM 5735 N N . LEU B 1 282 ? -14.234 -38 -11.438 1 62.59 282 LEU B N 1
ATOM 5736 C CA . LEU B 1 282 ? -13.836 -39.406 -11.305 1 62.59 282 LEU B CA 1
ATOM 5737 C C . LEU B 1 282 ? -13.016 -39.625 -10.039 1 62.59 282 LEU B C 1
ATOM 5739 O O . LEU B 1 282 ? -12.102 -38.844 -9.75 1 62.59 282 LEU B O 1
ATOM 5743 N N . VAL B 1 283 ? -13.648 -40.25 -9.078 1 60.56 283 VAL B N 1
ATOM 5744 C CA . VAL B 1 283 ? -12.898 -40.906 -8 1 60.56 283 VAL B CA 1
ATOM 5745 C C . VAL B 1 283 ? -12.062 -42.062 -8.57 1 60.56 283 VAL B C 1
ATOM 5747 O O . VAL B 1 283 ? -12.602 -42.969 -9.18 1 60.56 283 VAL B O 1
ATOM 5750 N N . LEU B 1 284 ? -10.836 -41.688 -8.992 1 55.03 284 LEU B N 1
ATOM 5751 C CA . LEU B 1 284 ? -9.961 -42.688 -9.609 1 55.03 284 LEU B CA 1
ATOM 5752 C C . LEU B 1 284 ? -9.445 -43.688 -8.57 1 55.03 284 LEU B C 1
ATOM 5754 O O . LEU B 1 284 ? -8.984 -43.281 -7.496 1 55.03 284 LEU B O 1
ATOM 5758 N N . GLY B 1 285 ? -9.438 -44.906 -8.906 1 53.16 285 GLY B N 1
ATOM 5759 C CA . GLY B 1 285 ? -8.922 -46.062 -8.188 1 53.16 285 GLY B CA 1
ATOM 5760 C C . GLY B 1 285 ? -9.742 -46.406 -6.953 1 53.16 285 GLY B C 1
ATOM 5761 O O . GLY B 1 285 ? -10.82 -45.844 -6.738 1 53.16 285 GLY B O 1
ATOM 5762 N N . ASP B 1 286 ? -9.352 -47.406 -6.262 1 51.44 286 ASP B N 1
ATOM 5763 C CA . ASP B 1 286 ? -9.953 -47.938 -5.039 1 51.44 286 ASP B CA 1
ATOM 5764 C C . ASP B 1 286 ? -10.031 -46.844 -3.957 1 51.44 286 ASP B C 1
ATOM 5766 O O . ASP B 1 286 ? -10.875 -46.938 -3.059 1 51.44 286 ASP B O 1
ATOM 5770 N N . GLU B 1 287 ? -9.148 -45.906 -4.148 1 53.78 287 GLU B N 1
ATOM 5771 C CA . GLU B 1 287 ? -9 -44.969 -3.021 1 53.78 287 GLU B CA 1
ATOM 5772 C C . GLU B 1 287 ? -9.906 -43.75 -3.182 1 53.78 287 GLU B C 1
ATOM 5774 O O . GLU B 1 287 ? -10.023 -42.938 -2.262 1 53.78 287 GLU B O 1
ATOM 5779 N N . ARG B 1 288 ? -10.953 -43.781 -4.082 1 65.75 288 ARG B N 1
ATOM 5780 C CA . ARG B 1 288 ? -12 -42.781 -4.18 1 65.75 288 ARG B CA 1
ATOM 5781 C C . ARG B 1 288 ? -11.398 -41.375 -4.125 1 65.75 288 ARG B C 1
ATOM 5783 O O . ARG B 1 288 ? -11.812 -40.531 -3.312 1 65.75 288 ARG B O 1
ATOM 5790 N N . ILE B 1 289 ? -10.164 -41.188 -4.977 1 75.81 289 ILE B N 1
ATOM 5791 C CA . ILE B 1 289 ? -9.5 -39.906 -4.91 1 75.81 289 ILE B CA 1
ATOM 5792 C C . ILE B 1 289 ? -9.867 -39.062 -6.141 1 75.81 289 ILE B C 1
ATOM 5794 O O . ILE B 1 289 ? -9.93 -39.594 -7.254 1 75.81 289 ILE B O 1
ATOM 5798 N N . ASP B 1 290 ? -10.234 -37.812 -6.055 1 89.69 290 ASP B N 1
ATOM 5799 C CA . ASP B 1 290 ? -10.344 -36.812 -7.125 1 89.69 290 ASP B CA 1
ATOM 5800 C C . ASP B 1 290 ? -9.055 -36.031 -7.262 1 89.69 290 ASP B C 1
ATOM 5802 O O . ASP B 1 290 ? -8.828 -35.062 -6.508 1 89.69 290 ASP B O 1
ATOM 5806 N N . PRO B 1 291 ? -8.211 -36.469 -8.328 1 93.25 291 PRO B N 1
ATOM 5807 C CA . PRO B 1 291 ? -6.898 -35.844 -8.43 1 93.25 291 PRO B CA 1
ATOM 5808 C C . PRO B 1 291 ? -6.992 -34.312 -8.602 1 93.25 291 PRO B C 1
ATOM 5810 O O . PRO B 1 291 ? -6.117 -33.594 -8.141 1 93.25 291 PRO B O 1
ATOM 5813 N N . ALA B 1 292 ? -8.07 -33.938 -9.289 1 95.19 292 ALA B N 1
ATOM 5814 C CA . ALA B 1 292 ? -8.234 -32.5 -9.508 1 95.19 292 ALA B CA 1
ATOM 5815 C C . ALA B 1 292 ? -8.453 -31.766 -8.195 1 95.19 292 ALA B C 1
ATOM 5817 O O . ALA B 1 292 ? -7.809 -30.75 -7.922 1 95.19 292 ALA B O 1
ATOM 5818 N N . SER B 1 293 ? -9.328 -32.281 -7.367 1 93.5 293 SER B N 1
ATOM 5819 C CA . SER B 1 293 ? -9.625 -31.688 -6.07 1 93.5 293 SER B CA 1
ATOM 5820 C C . SER B 1 293 ? -8.406 -31.734 -5.152 1 93.5 293 SER B C 1
ATOM 5822 O O . SER B 1 293 ? -8.094 -30.75 -4.469 1 93.5 293 SER B O 1
ATOM 5824 N N . LEU B 1 294 ? -7.77 -32.844 -5.16 1 94.81 294 LEU B N 1
ATOM 5825 C CA . LEU B 1 294 ? -6.633 -33.031 -4.266 1 94.81 294 LEU B CA 1
ATOM 5826 C C . LEU B 1 294 ? -5.473 -32.125 -4.672 1 94.81 294 LEU B C 1
ATOM 5828 O O . LEU B 1 294 ? -4.867 -31.469 -3.822 1 94.81 294 LEU B O 1
ATOM 5832 N N . SER B 1 295 ? -5.121 -32.094 -5.953 1 96.5 295 SER B N 1
ATOM 5833 C CA . SER B 1 295 ? -3.98 -31.312 -6.414 1 96.5 295 SER B CA 1
ATOM 5834 C C . SER B 1 295 ? -4.211 -29.812 -6.191 1 96.5 295 SER B C 1
ATOM 5836 O O . SER B 1 295 ? -3.316 -29.109 -5.734 1 96.5 295 SER B O 1
ATOM 5838 N N . THR B 1 296 ? -5.449 -29.312 -6.488 1 96.44 296 THR B N 1
ATOM 5839 C CA . THR B 1 296 ? -5.73 -27.906 -6.301 1 96.44 296 THR B CA 1
ATOM 5840 C C . THR B 1 296 ? -5.707 -27.531 -4.82 1 96.44 296 THR B C 1
ATOM 5842 O O . THR B 1 296 ? -5.18 -26.484 -4.441 1 96.44 296 THR B O 1
ATOM 5845 N N . ARG B 1 297 ? -6.195 -28.391 -4.004 1 95.31 297 ARG B N 1
ATOM 5846 C CA . ARG B 1 297 ? -6.199 -28.141 -2.566 1 95.31 297 ARG B CA 1
ATOM 5847 C C . ARG B 1 297 ? -4.777 -28.047 -2.021 1 95.31 297 ARG B C 1
ATOM 5849 O O . ARG B 1 297 ? -4.43 -27.094 -1.318 1 95.31 297 ARG B O 1
ATOM 5856 N N . VAL B 1 298 ? -3.994 -29.031 -2.348 1 96.75 298 VAL B N 1
ATOM 5857 C CA . VAL B 1 298 ? -2.621 -29.078 -1.853 1 96.75 298 VAL B CA 1
ATOM 5858 C C . VAL B 1 298 ? -1.845 -27.875 -2.365 1 96.75 298 VAL B C 1
ATOM 5860 O O . VAL B 1 298 ? -1.066 -27.266 -1.624 1 96.75 298 VAL B O 1
ATOM 5863 N N . ALA B 1 299 ? -2.07 -27.547 -3.629 1 97.19 299 ALA B N 1
ATOM 5864 C CA . ALA B 1 299 ? -1.38 -26.406 -4.219 1 97.19 299 ALA B CA 1
ATOM 5865 C C . ALA B 1 299 ? -1.725 -25.109 -3.473 1 97.19 299 ALA B C 1
ATOM 5867 O O . ALA B 1 299 ? -0.839 -24.312 -3.154 1 97.19 299 ALA B O 1
ATOM 5868 N N . ILE B 1 300 ? -2.977 -24.891 -3.156 1 97.19 300 ILE B N 1
ATOM 5869 C CA . ILE B 1 300 ? -3.426 -23.688 -2.465 1 97.19 300 ILE B CA 1
ATOM 5870 C C . ILE B 1 300 ? -2.867 -23.672 -1.045 1 97.19 300 ILE B C 1
ATOM 5872 O O . ILE B 1 300 ? -2.328 -22.656 -0.597 1 97.19 300 ILE B O 1
ATOM 5876 N N . GLU B 1 301 ? -2.939 -24.781 -0.392 1 96.75 301 GLU B N 1
ATOM 5877 C CA . GLU B 1 301 ? -2.488 -24.875 0.994 1 96.75 301 GLU B CA 1
ATOM 5878 C C . GLU B 1 301 ? -0.988 -24.609 1.104 1 96.75 301 GLU B C 1
ATOM 5880 O O . GLU B 1 301 ? -0.543 -23.875 1.98 1 96.75 301 GLU B O 1
ATOM 5885 N N . THR B 1 302 ? -0.239 -25.219 0.256 1 96.56 302 THR B N 1
ATOM 5886 C CA . THR B 1 302 ? 1.21 -25.062 0.309 1 96.56 302 THR B CA 1
ATOM 5887 C C . THR B 1 302 ? 1.608 -23.625 -0.033 1 96.56 302 THR B C 1
ATOM 5889 O O . THR B 1 302 ? 2.545 -23.078 0.555 1 96.56 302 THR B O 1
ATOM 5892 N N . MET B 1 303 ? 0.883 -23.047 -0.99 1 97.12 303 MET B N 1
ATOM 5893 C CA . MET B 1 303 ? 1.154 -21.656 -1.33 1 97.12 303 MET B CA 1
ATOM 5894 C C . MET B 1 303 ? 0.841 -20.734 -0.153 1 97.12 303 MET B C 1
ATOM 5896 O O . MET B 1 303 ? 1.63 -19.844 0.173 1 97.12 303 MET B O 1
ATOM 5900 N N . LEU B 1 304 ? -0.283 -20.922 0.507 1 97.44 304 LEU B N 1
ATOM 5901 C CA . LEU B 1 304 ? -0.681 -20.109 1.648 1 97.44 304 LEU B CA 1
ATOM 5902 C C . LEU B 1 304 ? 0.326 -20.234 2.787 1 97.44 304 LEU B C 1
ATOM 5904 O O . LEU B 1 304 ? 0.643 -19.25 3.457 1 97.44 304 LEU B O 1
ATOM 5908 N N . GLU B 1 305 ? 0.851 -21.453 2.992 1 96.88 305 GLU B N 1
ATOM 5909 C CA . GLU B 1 305 ? 1.847 -21.703 4.031 1 96.88 305 GLU B CA 1
ATOM 5910 C C . GLU B 1 305 ? 3.08 -20.828 3.83 1 96.88 305 GLU B C 1
ATOM 5912 O O . GLU B 1 305 ? 3.648 -20.312 4.797 1 96.88 305 GLU B O 1
ATOM 5917 N N . GLU B 1 306 ? 3.436 -20.672 2.619 1 96.62 306 GLU B N 1
ATOM 5918 C CA . GLU B 1 306 ? 4.672 -19.953 2.316 1 96.62 306 GLU B CA 1
ATOM 5919 C C . GLU B 1 306 ? 4.449 -18.453 2.293 1 96.62 306 GLU B C 1
ATOM 5921 O O . GLU B 1 306 ? 5.363 -17.672 2.584 1 96.62 306 GLU B O 1
ATOM 5926 N N . LEU B 1 307 ? 3.242 -18.016 1.992 1 96.88 307 LEU B N 1
ATOM 5927 C CA . LEU B 1 307 ? 2.998 -16.594 1.783 1 96.88 307 LEU B CA 1
ATOM 5928 C C . LEU B 1 307 ? 2.58 -15.914 3.084 1 96.88 307 LEU B C 1
ATOM 5930 O O . LEU B 1 307 ? 2.994 -14.789 3.365 1 96.88 307 LEU B O 1
ATOM 5934 N N . ALA B 1 308 ? 1.802 -16.547 3.93 1 97.25 308 ALA B N 1
ATOM 5935 C CA . ALA B 1 308 ? 1.172 -15.938 5.102 1 97.25 308 ALA B CA 1
ATOM 5936 C C . ALA B 1 308 ? 2.219 -15.344 6.043 1 97.25 308 ALA B C 1
ATOM 5938 O O . ALA B 1 308 ? 2.062 -14.219 6.523 1 97.25 308 ALA B O 1
ATOM 5939 N N . PRO B 1 309 ? 3.361 -16.047 6.281 1 96.25 309 PRO B N 1
ATOM 5940 C CA . PRO B 1 309 ? 4.336 -15.516 7.234 1 96.25 309 PRO B CA 1
ATOM 5941 C C . PRO B 1 309 ? 5.16 -14.367 6.656 1 96.25 309 PRO B C 1
ATOM 5943 O O . PRO B 1 309 ? 5.914 -13.719 7.383 1 96.25 309 PRO B O 1
ATOM 5946 N N . ASN B 1 310 ? 5.02 -14.109 5.355 1 95.56 310 ASN B N 1
ATOM 5947 C CA . ASN B 1 310 ? 5.906 -13.164 4.68 1 95.56 310 ASN B CA 1
ATOM 5948 C C . ASN B 1 310 ? 5.195 -12.453 3.531 1 95.56 310 ASN B C 1
ATOM 5950 O O . ASN B 1 310 ? 5.699 -12.422 2.406 1 95.56 310 ASN B O 1
ATOM 5954 N N . LEU B 1 311 ? 4.043 -11.914 3.854 1 95.06 311 LEU B N 1
ATOM 5955 C CA . LEU B 1 311 ? 3.158 -11.359 2.834 1 95.06 311 LEU B CA 1
ATOM 5956 C C . LEU B 1 311 ? 3.828 -10.203 2.102 1 95.06 311 LEU B C 1
ATOM 5958 O O . LEU B 1 311 ? 3.6 -10 0.906 1 95.06 311 LEU B O 1
ATOM 5962 N N . TRP B 1 312 ? 4.633 -9.414 2.789 1 94 312 TRP B N 1
ATOM 5963 C CA . TRP B 1 312 ? 5.266 -8.242 2.186 1 94 312 TRP B CA 1
ATOM 5964 C C . TRP B 1 312 ? 6.695 -8.562 1.755 1 94 312 TRP B C 1
ATOM 5966 O O . TRP B 1 312 ? 7.449 -7.664 1.379 1 94 312 TRP B O 1
ATOM 5976 N N . GLU B 1 313 ? 7.094 -9.773 1.897 1 93.75 313 GLU B N 1
ATOM 5977 C CA . GLU B 1 313 ? 8.383 -10.273 1.426 1 93.75 313 GLU B CA 1
ATOM 5978 C C . GLU B 1 313 ? 9.539 -9.555 2.119 1 93.75 313 GLU B C 1
ATOM 5980 O O . GLU B 1 313 ? 10.508 -9.156 1.469 1 93.75 313 GLU B O 1
ATOM 5985 N N . ASP B 1 314 ? 9.422 -9.398 3.344 1 92 314 ASP B N 1
ATOM 5986 C CA . ASP B 1 314 ? 10.523 -8.852 4.137 1 92 314 ASP B CA 1
ATOM 5987 C C . ASP B 1 314 ? 11.688 -9.836 4.207 1 92 314 ASP B C 1
ATOM 5989 O O . ASP B 1 314 ? 12.852 -9.43 4.215 1 92 314 ASP B O 1
ATOM 5993 N N . ASP B 1 315 ? 11.297 -11.078 4.414 1 92.94 315 ASP B N 1
ATOM 5994 C CA . ASP B 1 315 ? 12.297 -12.125 4.242 1 92.94 315 ASP B CA 1
ATOM 5995 C C . ASP B 1 315 ? 12.469 -12.484 2.768 1 92.94 315 ASP B C 1
ATOM 5997 O O . ASP B 1 315 ? 11.523 -12.945 2.123 1 92.94 315 ASP B O 1
ATOM 6001 N N . LEU B 1 316 ? 13.664 -12.359 2.289 1 93.19 316 LEU B N 1
ATOM 6002 C CA . LEU B 1 316 ? 13.898 -12.492 0.856 1 93.19 316 LEU B CA 1
ATOM 6003 C C . LEU B 1 316 ? 14.242 -13.938 0.498 1 93.19 316 LEU B C 1
ATOM 6005 O O . LEU B 1 316 ? 14.312 -14.289 -0.682 1 93.19 316 LEU B O 1
ATOM 6009 N N . ASP B 1 317 ? 14.469 -14.711 1.514 1 94.44 317 ASP B N 1
ATOM 6010 C CA . ASP B 1 317 ? 14.68 -16.141 1.242 1 94.44 317 ASP B CA 1
ATOM 6011 C C . ASP B 1 317 ? 13.344 -16.859 1.042 1 94.44 317 ASP B C 1
ATOM 6013 O O . ASP B 1 317 ? 12.773 -17.391 1.995 1 94.44 317 ASP B O 1
ATOM 6017 N N . ARG B 1 318 ? 12.984 -16.938 -0.2 1 95.25 318 ARG B N 1
ATOM 6018 C CA . ARG B 1 318 ? 11.656 -17.469 -0.511 1 95.25 318 ARG B CA 1
ATOM 6019 C C . ARG B 1 318 ? 11.742 -18.641 -1.482 1 95.25 318 ARG B C 1
ATOM 6021 O O . ARG B 1 318 ? 12.164 -18.469 -2.627 1 95.25 318 ARG B O 1
ATOM 6028 N N . LEU B 1 319 ? 11.195 -19.719 -1.111 1 96.38 319 LEU B N 1
ATOM 6029 C CA . LEU B 1 319 ? 11.195 -20.891 -1.965 1 96.38 319 LEU B CA 1
ATOM 6030 C C . LEU B 1 319 ? 10.273 -20.703 -3.166 1 96.38 319 LEU B C 1
ATOM 6032 O O . LEU B 1 319 ? 10.531 -21.25 -4.242 1 96.38 319 LEU B O 1
ATOM 6036 N N . VAL B 1 320 ? 9.273 -19.844 -2.988 1 96.12 320 VAL B N 1
ATOM 6037 C CA . VAL B 1 320 ? 8.273 -19.641 -4.031 1 96.12 320 VAL B CA 1
ATOM 6038 C C . VAL B 1 320 ? 8.883 -18.859 -5.188 1 96.12 320 VAL B C 1
ATOM 6040 O O . VAL B 1 320 ? 8.266 -18.719 -6.246 1 96.12 320 VAL B O 1
ATOM 6043 N N . ASP B 1 321 ? 10.125 -18.422 -5.02 1 96.38 321 ASP B N 1
ATOM 6044 C CA . ASP B 1 321 ? 10.805 -17.734 -6.109 1 96.38 321 ASP B CA 1
ATOM 6045 C C . ASP B 1 321 ? 11.383 -18.719 -7.117 1 96.38 321 ASP B C 1
ATOM 6047 O O . ASP B 1 321 ? 11.867 -18.328 -8.18 1 96.38 321 ASP B O 1
ATOM 6051 N N . PHE B 1 322 ? 11.328 -20.047 -6.781 1 98.12 322 PHE B N 1
ATOM 6052 C CA . PHE B 1 322 ? 11.742 -21.047 -7.742 1 98.12 322 PHE B CA 1
ATOM 6053 C C . PHE B 1 322 ? 11.016 -20.875 -9.07 1 98.12 322 PHE B C 1
ATOM 6055 O O . PHE B 1 322 ? 9.789 -20.734 -9.094 1 98.12 322 PHE B O 1
ATOM 6062 N N . GLY B 1 323 ? 11.797 -20.797 -10.078 1 98.31 323 GLY B N 1
ATOM 6063 C CA . GLY B 1 323 ? 11.234 -20.578 -11.398 1 98.31 323 GLY B CA 1
ATOM 6064 C C . GLY B 1 323 ? 11.078 -19.109 -11.742 1 98.31 323 GLY B C 1
ATOM 6065 O O . GLY B 1 323 ? 10.609 -18.766 -12.828 1 98.31 323 GLY B O 1
ATOM 6066 N N . HIS B 1 324 ? 11.477 -18.203 -10.914 1 97.31 324 HIS B N 1
ATOM 6067 C CA . HIS B 1 324 ? 11.305 -16.781 -11.156 1 97.31 324 HIS B CA 1
ATOM 6068 C C . HIS B 1 324 ? 12.641 -16.047 -11.109 1 97.31 324 HIS B C 1
ATOM 6070 O O . HIS B 1 324 ? 12.695 -14.875 -10.734 1 97.31 324 HIS B O 1
ATOM 6076 N N . LEU B 1 325 ? 13.664 -16.734 -11.383 1 97.12 325 LEU B N 1
ATOM 6077 C CA . LEU B 1 325 ? 14.984 -16.109 -11.43 1 97.12 325 LEU B CA 1
ATOM 6078 C C . LEU B 1 325 ? 15.281 -15.578 -12.836 1 97.12 325 LEU B C 1
ATOM 6080 O O . LEU B 1 325 ? 15.758 -14.453 -12.984 1 97.12 325 LEU B O 1
ATOM 6084 N N . ILE B 1 326 ? 14.906 -16.344 -13.852 1 97.75 326 ILE B N 1
ATOM 6085 C CA . ILE B 1 326 ? 15.227 -16.031 -15.234 1 97.75 326 ILE B CA 1
ATOM 6086 C C . ILE B 1 326 ? 13.953 -15.711 -16 1 97.75 326 ILE B C 1
ATOM 6088 O O . ILE B 1 326 ? 13.961 -14.898 -16.938 1 97.75 326 ILE B O 1
ATOM 6092 N N . SER B 1 327 ? 12.859 -16.312 -15.57 1 97.94 327 SER B N 1
ATOM 6093 C CA . SER B 1 327 ? 11.617 -16.344 -16.328 1 97.94 327 SER B CA 1
ATOM 6094 C C . SER B 1 327 ? 11.086 -14.922 -16.562 1 97.94 327 SER B C 1
ATOM 6096 O O . SER B 1 327 ? 10.523 -14.633 -17.609 1 97.94 327 SER B O 1
ATOM 6098 N N . PRO B 1 328 ? 11.219 -14 -15.578 1 95.38 328 PRO B N 1
ATOM 6099 C CA . PRO B 1 328 ? 10.688 -12.664 -15.852 1 95.38 328 PRO B CA 1
ATOM 6100 C C . PRO B 1 328 ? 11.359 -12 -17.062 1 95.38 328 PRO B C 1
ATOM 6102 O O . PRO B 1 328 ? 10.68 -11.438 -17.906 1 95.38 328 PRO B O 1
ATOM 6105 N N . GLU B 1 329 ? 12.648 -12.109 -17.141 1 95.56 329 GLU B N 1
ATOM 6106 C CA . GLU B 1 329 ? 13.375 -11.531 -18.266 1 95.56 329 GLU B CA 1
ATOM 6107 C C . GLU B 1 329 ? 13.062 -12.266 -19.578 1 95.56 329 GLU B C 1
ATOM 6109 O O . GLU B 1 329 ? 12.906 -11.641 -20.625 1 95.56 329 GLU B O 1
ATOM 6114 N N . LEU B 1 330 ? 12.977 -13.57 -19.484 1 97.5 330 LEU B N 1
ATOM 6115 C CA . LEU B 1 330 ? 12.672 -14.375 -20.656 1 97.5 330 LEU B CA 1
ATOM 6116 C C . LEU B 1 330 ? 11.289 -14.039 -21.203 1 97.5 330 LEU B C 1
ATOM 6118 O O . LEU B 1 330 ? 11.133 -13.836 -22.422 1 97.5 330 LEU B O 1
ATOM 6122 N N . GLU B 1 331 ? 10.297 -13.945 -20.297 1 95.5 331 GLU B N 1
ATOM 6123 C CA . GLU B 1 331 ? 8.93 -13.633 -20.688 1 95.5 331 GLU B CA 1
ATOM 6124 C C . GLU B 1 331 ? 8.852 -12.305 -21.422 1 95.5 331 GLU B C 1
ATOM 6126 O O . GLU B 1 331 ? 8.227 -12.203 -22.484 1 95.5 331 GLU B O 1
ATOM 6131 N N . MET B 1 332 ? 9.508 -11.312 -20.922 1 92.69 332 MET B N 1
ATOM 6132 C CA . MET B 1 332 ? 9.461 -9.977 -21.5 1 92.69 332 MET B CA 1
ATOM 6133 C C . MET B 1 332 ? 10.172 -9.945 -22.859 1 92.69 332 MET B C 1
ATOM 6135 O O . MET B 1 332 ? 9.766 -9.219 -23.766 1 92.69 332 MET B O 1
ATOM 6139 N N . LYS B 1 333 ? 11.172 -10.742 -22.969 1 94.12 333 LYS B N 1
ATOM 6140 C CA . LYS B 1 333 ? 11.953 -10.773 -24.203 1 94.12 333 LYS B CA 1
ATOM 6141 C C . LYS B 1 333 ? 11.156 -11.375 -25.359 1 94.12 333 LYS B C 1
ATOM 6143 O O . LYS B 1 333 ? 11.25 -10.922 -26.5 1 94.12 333 LYS B O 1
ATOM 6148 N N . VAL B 1 334 ? 10.352 -12.344 -25.031 1 93.75 334 VAL B N 1
ATOM 6149 C CA . VAL B 1 334 ? 9.75 -13.086 -26.125 1 93.75 334 VAL B CA 1
ATOM 6150 C C . VAL B 1 334 ? 8.234 -12.898 -26.109 1 93.75 334 VAL B C 1
ATOM 6152 O O . VAL B 1 334 ? 7.496 -13.688 -26.703 1 93.75 334 VAL B O 1
ATOM 6155 N N . LEU B 1 335 ? 7.801 -11.914 -25.391 1 86.44 335 LEU B N 1
ATOM 6156 C CA . LEU B 1 335 ? 6.371 -11.641 -25.391 1 86.44 335 LEU B CA 1
ATOM 6157 C C . LEU B 1 335 ? 5.844 -11.5 -26.828 1 86.44 335 LEU B C 1
ATOM 6159 O O . LEU B 1 335 ? 6.477 -10.852 -27.656 1 86.44 335 LEU B O 1
ATOM 6163 N N . PRO B 1 336 ? 4.719 -12.125 -27.125 1 89.88 336 PRO B N 1
ATOM 6164 C CA . PRO B 1 336 ? 3.816 -12.922 -26.281 1 89.88 336 PRO B CA 1
ATOM 6165 C C . PRO B 1 336 ? 3.973 -14.422 -26.516 1 89.88 336 PRO B C 1
ATOM 6167 O O . PRO B 1 336 ? 3.027 -15.188 -26.297 1 89.88 336 PRO B O 1
ATOM 6170 N N . VAL B 1 337 ? 5.148 -14.844 -27.078 1 93.5 337 VAL B N 1
ATOM 6171 C CA . VAL B 1 337 ? 5.367 -16.219 -27.531 1 93.5 337 VAL B CA 1
ATOM 6172 C C . VAL B 1 337 ? 5.176 -17.188 -26.375 1 93.5 337 VAL B C 1
ATOM 6174 O O . VAL B 1 337 ? 4.484 -18.188 -26.5 1 93.5 337 VAL B O 1
ATOM 6177 N N . LEU B 1 338 ? 5.699 -16.844 -25.25 1 96.25 338 LEU B N 1
ATOM 6178 C CA . LEU B 1 338 ? 5.594 -17.703 -24.078 1 96.25 338 LEU B CA 1
ATOM 6179 C C . LEU B 1 338 ? 4.566 -17.172 -23.094 1 96.25 338 LEU B C 1
ATOM 6181 O O . LEU B 1 338 ? 4.512 -15.961 -22.844 1 96.25 338 LEU B O 1
ATOM 6185 N N . LEU B 1 339 ? 3.768 -18.062 -22.609 1 96.56 339 LEU B N 1
ATOM 6186 C CA . LEU B 1 339 ? 2.951 -17.75 -21.453 1 96.56 339 LEU B CA 1
ATOM 6187 C C . LEU B 1 339 ? 3.793 -17.75 -20.172 1 96.56 339 LEU B C 1
ATOM 6189 O O . LEU B 1 339 ? 4.922 -18.25 -20.172 1 96.56 339 LEU B O 1
ATOM 6193 N N . HIS B 1 340 ? 3.273 -17.156 -19.125 1 96.69 340 HIS B N 1
ATOM 6194 C CA . HIS B 1 340 ? 4.004 -17.016 -17.875 1 96.69 340 HIS B CA 1
ATOM 6195 C C . HIS B 1 340 ? 4.469 -18.359 -17.344 1 96.69 340 HIS B C 1
ATOM 6197 O O . HIS B 1 340 ? 5.656 -18.547 -17.062 1 96.69 340 HIS B O 1
ATOM 6203 N N . GLY B 1 341 ? 3.539 -19.328 -17.219 1 98.12 341 GLY B N 1
ATOM 6204 C CA . GLY B 1 341 ? 3.875 -20.641 -16.688 1 98.12 341 GLY B CA 1
ATOM 6205 C C . GLY B 1 341 ? 4.902 -21.375 -17.531 1 98.12 341 GLY B C 1
ATOM 6206 O O . GLY B 1 341 ? 5.699 -22.156 -17 1 98.12 341 GLY B O 1
ATOM 6207 N N . GLU B 1 342 ? 4.855 -21.125 -18.844 1 98.44 342 GLU B N 1
ATOM 6208 C CA . GLU B 1 342 ? 5.844 -21.719 -19.734 1 98.44 342 GLU B CA 1
ATOM 6209 C C . GLU B 1 342 ? 7.242 -21.172 -19.453 1 98.44 342 GLU B C 1
ATOM 6211 O O . GLU B 1 342 ? 8.203 -21.938 -19.359 1 98.44 342 GLU B O 1
ATOM 6216 N N . ALA B 1 343 ? 7.32 -19.875 -19.297 1 98.38 343 ALA B N 1
ATOM 6217 C CA . ALA B 1 343 ? 8.602 -19.266 -18.969 1 98.38 343 ALA B CA 1
ATOM 6218 C C . ALA B 1 343 ? 9.102 -19.75 -17.609 1 98.38 343 ALA B C 1
ATOM 6220 O O . ALA B 1 343 ? 10.297 -20.031 -17.438 1 98.38 343 ALA B O 1
ATOM 6221 N N . VAL B 1 344 ? 8.219 -19.859 -16.688 1 98.62 344 VAL B N 1
ATOM 6222 C CA . VAL B 1 344 ? 8.539 -20.344 -15.352 1 98.62 344 VAL B CA 1
ATOM 6223 C C . VAL B 1 344 ? 9.094 -21.75 -15.43 1 98.62 344 VAL B C 1
ATOM 6225 O O . VAL B 1 344 ? 10.102 -22.078 -14.781 1 98.62 344 VAL B O 1
ATOM 6228 N N . ASN B 1 345 ? 8.453 -22.547 -16.25 1 98.81 345 ASN B N 1
ATOM 6229 C CA . ASN B 1 345 ? 8.883 -23.938 -16.328 1 98.81 345 ASN B CA 1
ATOM 6230 C C . ASN B 1 345 ? 10.25 -24.062 -17 1 98.81 345 ASN B C 1
ATOM 6232 O O . ASN B 1 345 ? 11.047 -24.938 -16.625 1 98.81 345 ASN B O 1
ATOM 6236 N N . ILE B 1 346 ? 10.516 -23.266 -17.984 1 98.62 346 ILE B N 1
ATOM 6237 C CA . ILE B 1 346 ? 11.836 -23.25 -18.625 1 98.62 346 ILE B CA 1
ATOM 6238 C C . ILE B 1 346 ? 12.898 -22.891 -17.594 1 98.62 346 ILE B C 1
ATOM 6240 O O . ILE B 1 346 ? 13.953 -23.516 -17.531 1 98.62 346 ILE B O 1
ATOM 6244 N N . ASP B 1 347 ? 12.609 -21.891 -16.844 1 98.81 347 ASP B N 1
ATOM 6245 C CA . ASP B 1 347 ? 13.477 -21.484 -15.734 1 98.81 347 ASP B CA 1
ATOM 6246 C C . ASP B 1 347 ? 13.672 -22.641 -14.75 1 98.81 347 ASP B C 1
ATOM 6248 O O . ASP B 1 347 ? 14.805 -22.953 -14.383 1 98.81 347 ASP B O 1
ATOM 6252 N N . MET B 1 348 ? 12.617 -23.328 -14.398 1 98.88 348 MET B N 1
ATOM 6253 C CA . MET B 1 348 ? 12.688 -24.438 -13.461 1 98.88 348 MET B CA 1
ATOM 6254 C C . MET B 1 348 ? 13.523 -25.578 -14.031 1 98.88 348 MET B C 1
ATOM 6256 O O . MET B 1 348 ? 14.312 -26.203 -13.32 1 98.88 348 MET B O 1
ATOM 6260 N N . ALA B 1 349 ? 13.32 -25.859 -15.289 1 98.75 349 ALA B N 1
ATOM 6261 C CA . ALA B 1 349 ? 14.07 -26.938 -15.938 1 98.75 349 ALA B CA 1
ATOM 6262 C C . ALA B 1 349 ? 15.57 -26.688 -15.844 1 98.75 349 ALA B C 1
ATOM 6264 O O . ALA B 1 349 ? 16.328 -27.578 -15.461 1 98.75 349 ALA B O 1
ATOM 6265 N N . TYR B 1 350 ? 15.977 -25.547 -16.156 1 98.69 350 TYR B N 1
ATOM 6266 C CA . TYR B 1 350 ? 17.391 -25.203 -16.047 1 98.69 350 TYR B CA 1
ATOM 6267 C C . TYR B 1 350 ? 17.875 -25.344 -14.609 1 98.69 350 TYR B C 1
ATOM 6269 O O . TYR B 1 350 ? 18.969 -25.875 -14.367 1 98.69 350 TYR B O 1
ATOM 6277 N N . MET B 1 351 ? 17.078 -24.844 -13.664 1 98.75 351 MET B N 1
ATOM 6278 C CA . MET B 1 351 ? 17.469 -24.922 -12.258 1 98.75 351 MET B CA 1
ATOM 6279 C C . MET B 1 351 ? 17.578 -26.359 -11.797 1 98.75 351 MET B C 1
ATOM 6281 O O . MET B 1 351 ? 18.422 -26.688 -10.945 1 98.75 351 MET B O 1
ATOM 6285 N N . VAL B 1 352 ? 16.75 -27.234 -12.352 1 98.81 352 VAL B N 1
ATOM 6286 C CA . VAL B 1 352 ? 16.844 -28.656 -12.047 1 98.81 352 VAL B CA 1
ATOM 6287 C C . VAL B 1 352 ? 18.188 -29.188 -12.516 1 98.81 352 VAL B C 1
ATOM 6289 O O . VAL B 1 352 ? 18.844 -29.953 -11.797 1 98.81 352 VAL B O 1
ATOM 6292 N N . TYR B 1 353 ? 18.625 -28.812 -13.711 1 98.69 353 TYR B N 1
ATOM 6293 C CA . TYR B 1 353 ? 19.938 -29.203 -14.195 1 98.69 353 TYR B CA 1
ATOM 6294 C C . TYR B 1 353 ? 21.031 -28.641 -13.297 1 98.69 353 TYR B C 1
ATOM 6296 O O . TYR B 1 353 ? 22.031 -29.312 -13.016 1 98.69 353 TYR B O 1
ATOM 6304 N N . LEU B 1 354 ? 20.875 -27.391 -12.898 1 98.75 354 LEU B N 1
ATOM 6305 C CA . LEU B 1 354 ? 21.844 -26.781 -11.992 1 98.75 354 LEU B CA 1
ATOM 6306 C C . LEU B 1 354 ? 21.938 -27.562 -10.688 1 98.75 354 LEU B C 1
ATOM 6308 O O . LEU B 1 354 ? 23.031 -27.812 -10.188 1 98.75 354 LEU B O 1
ATOM 6312 N N . SER B 1 355 ? 20.781 -27.922 -10.133 1 98.62 355 SER B N 1
ATOM 6313 C CA . SER B 1 355 ? 20.734 -28.703 -8.898 1 98.62 355 SER B CA 1
ATOM 6314 C C . SER B 1 355 ? 21.5 -30.016 -9.062 1 98.62 355 SER B C 1
ATOM 6316 O O . SER B 1 355 ? 22.219 -30.438 -8.148 1 98.62 355 SER B O 1
ATOM 6318 N N . CYS B 1 356 ? 21.297 -30.625 -10.156 1 98.38 356 CYS B N 1
ATOM 6319 C CA . CYS B 1 356 ? 22 -31.891 -10.43 1 98.38 356 CYS B CA 1
ATOM 6320 C C . CYS B 1 356 ? 23.5 -31.656 -10.531 1 98.38 356 CYS B C 1
ATOM 6322 O O . CYS B 1 356 ? 24.281 -32.438 -9.977 1 98.38 356 CYS B O 1
ATOM 6324 N N . GLU B 1 357 ? 23.891 -30.625 -11.273 1 98.25 357 GLU B N 1
ATOM 6325 C CA . GLU B 1 357 ? 25.312 -30.281 -11.43 1 98.25 357 GLU B CA 1
ATOM 6326 C C . GLU B 1 357 ? 25.953 -30 -10.078 1 98.25 357 GLU B C 1
ATOM 6328 O O . GLU B 1 357 ? 27.141 -30.266 -9.891 1 98.25 357 GLU B O 1
ATOM 6333 N N . MET B 1 358 ? 25.219 -29.516 -9.141 1 98.06 358 MET B N 1
ATOM 6334 C CA . MET B 1 358 ? 25.719 -29.156 -7.816 1 98.06 358 MET B CA 1
ATOM 6335 C C . MET B 1 358 ? 25.672 -30.375 -6.883 1 98.06 358 MET B C 1
ATOM 6337 O O . MET B 1 358 ? 26.062 -30.281 -5.719 1 98.06 358 MET B O 1
ATOM 6341 N N . GLY B 1 359 ? 25.125 -31.438 -7.281 1 97.69 359 GLY B N 1
ATOM 6342 C CA . GLY B 1 359 ? 25.047 -32.656 -6.492 1 97.69 359 GLY B CA 1
ATOM 6343 C C . GLY B 1 359 ? 23.859 -32.688 -5.543 1 97.69 359 GLY B C 1
ATOM 6344 O O . GLY B 1 359 ? 23.797 -33.531 -4.637 1 97.69 359 GLY B O 1
ATOM 6345 N N . LEU B 1 360 ? 22.953 -31.828 -5.75 1 97.81 360 LEU B N 1
ATOM 6346 C CA . LEU B 1 360 ? 21.797 -31.719 -4.875 1 97.81 360 LEU B CA 1
ATOM 6347 C C . LEU B 1 360 ? 20.703 -32.688 -5.297 1 97.81 360 LEU B C 1
ATOM 6349 O O . LEU B 1 360 ? 19.844 -33.062 -4.488 1 97.81 360 LEU B O 1
ATOM 6353 N N . LEU B 1 361 ? 20.656 -33.062 -6.594 1 98 361 LEU B N 1
ATOM 6354 C CA . LEU B 1 361 ? 19.719 -34 -7.168 1 98 361 LEU B CA 1
ATOM 6355 C C . LEU B 1 361 ? 20.453 -35.125 -7.871 1 98 361 LEU B C 1
ATOM 6357 O O . LEU B 1 361 ? 21.5 -34.906 -8.492 1 98 361 LEU B O 1
ATOM 6361 N N . ARG B 1 362 ? 19.859 -36.312 -7.773 1 97.62 362 ARG B N 1
ATOM 6362 C CA . ARG B 1 362 ? 20.375 -37.406 -8.57 1 97.62 362 ARG B CA 1
ATOM 6363 C C . ARG B 1 362 ? 19.891 -37.312 -10.016 1 97.62 362 ARG B C 1
ATOM 6365 O O . ARG B 1 362 ? 18.859 -36.719 -10.297 1 97.62 362 ARG B O 1
ATOM 6372 N N . GLU B 1 363 ? 20.625 -37.938 -10.844 1 97.69 363 GLU B N 1
ATOM 6373 C CA . GLU B 1 363 ? 20.281 -37.938 -12.266 1 97.69 363 GLU B CA 1
ATOM 6374 C C . GLU B 1 363 ? 18.891 -38.5 -12.508 1 97.69 363 GLU B C 1
ATOM 6376 O O . GLU B 1 363 ? 18.141 -38 -13.336 1 97.69 363 GLU B O 1
ATOM 6381 N N . GLU B 1 364 ? 18.609 -39.562 -11.789 1 97.56 364 GLU B N 1
ATOM 6382 C CA . GLU B 1 364 ? 17.312 -40.188 -11.938 1 97.56 364 GLU B CA 1
ATOM 6383 C C . GLU B 1 364 ? 16.188 -39.219 -11.555 1 97.56 364 GLU B C 1
ATOM 6385 O O . GLU B 1 364 ? 15.141 -39.188 -12.211 1 97.56 364 GLU B O 1
ATOM 6390 N N . GLU B 1 365 ? 16.391 -38.531 -10.516 1 97.94 365 GLU B N 1
ATOM 6391 C CA . GLU B 1 365 ? 15.406 -37.531 -10.086 1 97.94 365 GLU B CA 1
ATOM 6392 C C . GLU B 1 365 ? 15.266 -36.406 -11.109 1 97.94 365 GLU B C 1
ATOM 6394 O O . GLU B 1 365 ? 14.156 -35.938 -11.383 1 97.94 365 GLU B O 1
ATOM 6399 N N . LYS B 1 366 ? 16.406 -35.969 -11.609 1 98.25 366 LYS B N 1
ATOM 6400 C CA . LYS B 1 366 ? 16.391 -34.938 -12.641 1 98.25 366 LYS B CA 1
ATOM 6401 C C . LYS B 1 366 ? 15.516 -35.344 -13.82 1 98.25 366 LYS B C 1
ATOM 6403 O O . LYS B 1 366 ? 14.633 -34.594 -14.234 1 98.25 366 LYS B O 1
ATOM 6408 N N . PHE B 1 367 ? 15.695 -36.531 -14.312 1 97.75 367 PHE B N 1
ATOM 6409 C CA . PHE B 1 367 ? 14.953 -36.969 -15.477 1 97.75 367 PHE B CA 1
ATOM 6410 C C . PHE B 1 367 ? 13.484 -37.219 -15.125 1 97.75 367 PHE B C 1
ATOM 6412 O O . PHE B 1 367 ? 12.602 -36.969 -15.953 1 97.75 367 PHE B O 1
ATOM 6419 N N . ARG B 1 368 ? 13.242 -37.719 -13.914 1 98.12 368 ARG B N 1
ATOM 6420 C CA . ARG B 1 368 ? 11.859 -37.844 -13.469 1 98.12 368 ARG B CA 1
ATOM 6421 C C . ARG B 1 368 ? 11.125 -36.531 -13.508 1 98.12 368 ARG B C 1
ATOM 6423 O O . ARG B 1 368 ? 9.977 -36.438 -13.945 1 98.12 368 ARG B O 1
ATOM 6430 N N . ILE B 1 369 ? 11.789 -35.469 -13.031 1 98.75 369 ILE B N 1
ATOM 6431 C CA . ILE B 1 369 ? 11.203 -34.125 -13.008 1 98.75 369 ILE B CA 1
ATOM 6432 C C . ILE B 1 369 ? 10.984 -33.625 -14.438 1 98.75 369 ILE B C 1
ATOM 6434 O O . ILE B 1 369 ? 9.898 -33.156 -14.781 1 98.75 369 ILE B O 1
ATOM 6438 N N . ILE B 1 370 ? 12.016 -33.781 -15.305 1 98.56 370 ILE B N 1
ATOM 6439 C CA . ILE B 1 370 ? 11.945 -33.281 -16.672 1 98.56 370 ILE B CA 1
ATOM 6440 C C . ILE B 1 370 ? 10.844 -34 -17.438 1 98.56 370 ILE B C 1
ATOM 6442 O O . ILE B 1 370 ? 10.062 -33.406 -18.172 1 98.56 370 ILE B O 1
ATOM 6446 N N . TYR B 1 371 ? 10.695 -35.281 -17.234 1 98.19 371 TYR B N 1
ATOM 6447 C CA . TYR B 1 371 ? 9.656 -36.062 -17.906 1 98.19 371 TYR B CA 1
ATOM 6448 C C . TYR B 1 371 ? 8.273 -35.656 -17.406 1 98.19 371 TYR B C 1
ATOM 6450 O O . TYR B 1 371 ? 7.309 -35.656 -18.172 1 98.19 371 TYR B O 1
ATOM 6458 N N . CYS B 1 372 ? 8.219 -35.438 -16.141 1 98.62 372 CYS B N 1
ATOM 6459 C CA . CYS B 1 372 ? 6.957 -34.938 -15.602 1 98.62 372 CYS B CA 1
ATOM 6460 C C . CYS B 1 372 ? 6.57 -33.625 -16.266 1 98.62 372 CYS B C 1
ATOM 6462 O O . CYS B 1 372 ? 5.422 -33.438 -16.656 1 98.62 372 CYS B O 1
ATOM 6464 N N . MET B 1 373 ? 7.547 -32.688 -16.406 1 98.69 373 MET B N 1
ATOM 6465 C CA . MET B 1 373 ? 7.305 -31.406 -17.078 1 98.69 373 MET B CA 1
ATOM 6466 C C . MET B 1 373 ? 6.773 -31.609 -18.484 1 98.69 373 MET B C 1
ATOM 6468 O O . MET B 1 373 ? 5.777 -31 -18.875 1 98.69 373 MET B O 1
ATOM 6472 N N . MET B 1 374 ? 7.418 -32.469 -19.172 1 98.19 374 MET B N 1
ATOM 6473 C CA . MET B 1 374 ? 7.023 -32.75 -20.547 1 98.19 374 MET B CA 1
ATOM 6474 C C . MET B 1 374 ? 5.645 -33.406 -20.594 1 98.19 374 MET B C 1
ATOM 6476 O O . MET B 1 374 ? 4.832 -33.094 -21.469 1 98.19 374 MET B O 1
ATOM 6480 N N . GLY B 1 375 ? 5.398 -34.281 -19.656 1 98.06 375 GLY B N 1
ATOM 6481 C CA . GLY B 1 375 ? 4.094 -34.938 -19.562 1 98.06 375 GLY B CA 1
ATOM 6482 C C . GLY B 1 375 ? 2.969 -33.938 -19.281 1 98.06 375 GLY B C 1
ATOM 6483 O O . GLY B 1 375 ? 1.82 -34.188 -19.656 1 98.06 375 GLY B O 1
ATOM 6484 N N . LEU B 1 376 ? 3.291 -32.906 -18.656 1 98.69 376 LEU B N 1
ATOM 6485 C CA . LEU B 1 376 ? 2.322 -31.844 -18.375 1 98.69 376 LEU B CA 1
ATOM 6486 C C . LEU B 1 376 ? 2.217 -30.859 -19.547 1 98.69 376 LEU B C 1
ATOM 6488 O O . LEU B 1 376 ? 1.563 -29.828 -19.438 1 98.69 376 LEU B O 1
ATOM 6492 N N . GLU B 1 377 ? 2.92 -31.156 -20.609 1 98.38 377 GLU B N 1
ATOM 6493 C CA . GLU B 1 377 ? 2.92 -30.391 -21.844 1 98.38 377 GLU B CA 1
ATOM 6494 C C . GLU B 1 377 ? 3.514 -29 -21.641 1 98.38 377 GLU B C 1
ATOM 6496 O O . GLU B 1 377 ? 3.021 -28.031 -22.203 1 98.38 377 GLU B O 1
ATOM 6501 N N . LEU B 1 378 ? 4.52 -28.938 -20.781 1 98.44 378 LEU B N 1
ATOM 6502 C CA . LEU B 1 378 ? 5.25 -27.703 -20.547 1 98.44 378 LEU B CA 1
ATOM 6503 C C . LEU B 1 378 ? 6.586 -27.703 -21.281 1 98.44 378 LEU B C 1
ATOM 6505 O O . LEU B 1 378 ? 7.262 -28.719 -21.359 1 98.44 378 LEU B O 1
ATOM 6509 N N . PRO B 1 379 ? 6.934 -26.547 -21.891 1 98.06 379 PRO B N 1
ATOM 6510 C CA . PRO B 1 379 ? 8.266 -26.484 -22.5 1 98.06 379 PRO B CA 1
ATOM 6511 C C . PRO B 1 379 ? 9.391 -26.531 -21.469 1 98.06 379 PRO B C 1
ATOM 6513 O O . PRO B 1 379 ? 9.258 -25.969 -20.375 1 98.06 379 PRO B O 1
ATOM 6516 N N . VAL B 1 380 ? 10.5 -27.172 -21.859 1 98.44 380 VAL B N 1
ATOM 6517 C CA . VAL B 1 380 ? 11.609 -27.359 -20.922 1 98.44 380 VAL B CA 1
ATOM 6518 C C . VAL B 1 380 ? 12.836 -26.609 -21.438 1 98.44 380 VAL B C 1
ATOM 6520 O O . VAL B 1 380 ? 13.883 -26.609 -20.781 1 98.44 380 VAL B O 1
ATOM 6523 N N . TRP B 1 381 ? 12.711 -25.984 -22.578 1 97.56 381 TRP B N 1
ATOM 6524 C CA . TRP B 1 381 ? 13.805 -25.25 -23.203 1 97.56 381 TRP B CA 1
ATOM 6525 C C . TRP B 1 381 ? 13.273 -24.234 -24.203 1 97.56 381 TRP B C 1
ATOM 6527 O O . TRP B 1 381 ? 12.195 -24.406 -24.766 1 97.56 381 TRP B O 1
ATOM 6537 N N . HIS B 1 382 ? 13.945 -23.156 -24.375 1 97.38 382 HIS B N 1
ATOM 6538 C CA . HIS B 1 382 ? 13.648 -22.141 -25.391 1 97.38 382 HIS B CA 1
ATOM 6539 C C . HIS B 1 382 ? 14.93 -21.5 -25.922 1 97.38 382 HIS B C 1
ATOM 6541 O O . HIS B 1 382 ? 15.852 -21.234 -25.141 1 97.38 382 HIS B O 1
ATOM 6547 N N . GLN B 1 383 ? 14.969 -21.172 -27.188 1 96.19 383 GLN B N 1
ATOM 6548 C CA . GLN B 1 383 ? 16.188 -20.703 -27.844 1 96.19 383 GLN B CA 1
ATOM 6549 C C . GLN B 1 383 ? 16.594 -19.328 -27.312 1 96.19 383 GLN B C 1
ATOM 6551 O O . GLN B 1 383 ? 17.781 -18.984 -27.281 1 96.19 383 GLN B O 1
ATOM 6556 N N . ASP B 1 384 ? 15.664 -18.578 -26.828 1 97.19 384 ASP B N 1
ATOM 6557 C CA . ASP B 1 384 ? 15.961 -17.219 -26.391 1 97.19 384 ASP B CA 1
ATOM 6558 C C . ASP B 1 384 ? 16.406 -17.188 -24.922 1 97.19 384 ASP B C 1
ATOM 6560 O O . ASP B 1 384 ? 16.797 -16.141 -24.406 1 97.19 384 ASP B O 1
ATOM 6564 N N . CYS B 1 385 ? 16.344 -18.328 -24.266 1 97.81 385 CYS B N 1
ATOM 6565 C CA . CYS B 1 385 ? 16.969 -18.438 -22.953 1 97.81 385 CYS B CA 1
ATOM 6566 C C . CYS B 1 385 ? 18.469 -18.719 -23.078 1 97.81 385 CYS B C 1
ATOM 6568 O O . CYS B 1 385 ? 18.922 -19.828 -22.797 1 97.81 385 CYS B O 1
ATOM 6570 N N . THR B 1 386 ? 19.219 -17.672 -23.453 1 97.88 386 THR B N 1
ATOM 6571 C CA . THR B 1 386 ? 20.656 -17.781 -23.656 1 97.88 386 THR B CA 1
ATOM 6572 C C . THR B 1 386 ? 21.391 -17.656 -22.328 1 97.88 386 THR B C 1
ATOM 6574 O O . THR B 1 386 ? 20.812 -17.25 -21.328 1 97.88 386 THR B O 1
ATOM 6577 N N . PHE B 1 387 ? 22.609 -18.047 -22.359 1 98.19 387 PHE B N 1
ATOM 6578 C CA . PHE B 1 387 ? 23.375 -17.906 -21.125 1 98.19 387 PHE B CA 1
ATOM 6579 C C . PHE B 1 387 ? 23.562 -16.438 -20.766 1 98.19 387 PHE B C 1
ATOM 6581 O O . PHE B 1 387 ? 23.594 -16.078 -19.594 1 98.19 387 PHE B O 1
ATOM 6588 N N . ALA B 1 388 ? 23.641 -15.555 -21.781 1 98 388 ALA B N 1
ATOM 6589 C CA . ALA B 1 388 ? 23.719 -14.117 -21.531 1 98 388 ALA B CA 1
ATOM 6590 C C . ALA B 1 388 ? 22.469 -13.625 -20.797 1 98 388 ALA B C 1
ATOM 6592 O O . ALA B 1 388 ? 22.562 -12.773 -19.922 1 98 388 ALA B O 1
ATOM 6593 N N . LEU B 1 389 ? 21.359 -14.148 -21.141 1 98 389 LEU B N 1
ATOM 6594 C CA . LEU B 1 389 ? 20.125 -13.789 -20.469 1 98 389 LEU B CA 1
ATOM 6595 C C . LEU B 1 389 ? 20.141 -14.281 -19.031 1 98 389 LEU B C 1
ATOM 6597 O O . LEU B 1 389 ? 19.688 -13.57 -18.125 1 98 389 LEU B O 1
ATOM 6601 N N . VAL B 1 390 ? 20.641 -15.5 -18.844 1 98.25 390 VAL B N 1
ATOM 6602 C CA . VAL B 1 390 ? 20.766 -16.062 -17.5 1 98.25 390 VAL B CA 1
ATOM 6603 C C . VAL B 1 390 ? 21.641 -15.164 -16.625 1 98.25 390 VAL B C 1
ATOM 6605 O O . VAL B 1 390 ? 21.25 -14.812 -15.516 1 98.25 390 VAL B O 1
ATOM 6608 N N . GLN B 1 391 ? 22.719 -14.773 -17.156 1 97.5 391 GLN B N 1
ATOM 6609 C CA . GLN B 1 391 ? 23.656 -13.922 -16.438 1 97.5 391 GLN B CA 1
ATOM 6610 C C . GLN B 1 391 ? 23.016 -12.57 -16.094 1 97.5 391 GLN B C 1
ATOM 6612 O O . GLN B 1 391 ? 23.141 -12.094 -14.961 1 97.5 391 GLN B O 1
ATOM 6617 N N . LYS B 1 392 ? 22.406 -12.023 -17.047 1 95.88 392 LYS B N 1
ATOM 6618 C CA . LYS B 1 392 ? 21.75 -10.742 -16.844 1 95.88 392 LYS B CA 1
ATOM 6619 C C . LYS B 1 392 ? 20.688 -10.844 -15.742 1 95.88 392 LYS B C 1
ATOM 6621 O O . LYS B 1 392 ? 20.609 -9.984 -14.867 1 95.88 392 LYS B O 1
ATOM 6626 N N . SER B 1 393 ? 19.891 -11.883 -15.773 1 96.44 393 SER B N 1
ATOM 6627 C CA . SER B 1 393 ? 18.828 -12.086 -14.805 1 96.44 393 SER B CA 1
ATOM 6628 C C . SER B 1 393 ? 19.375 -12.266 -13.391 1 96.44 393 SER B C 1
ATOM 6630 O O . SER B 1 393 ? 18.844 -11.703 -12.438 1 96.44 393 SER B O 1
ATOM 6632 N N . LEU B 1 394 ? 20.406 -13.047 -13.312 1 96.31 394 LEU B N 1
ATOM 6633 C CA . LEU B 1 394 ? 20.984 -13.312 -12 1 96.31 394 LEU B CA 1
ATOM 6634 C C . LEU B 1 394 ? 21.688 -12.07 -11.453 1 96.31 394 LEU B C 1
ATOM 6636 O O . LEU B 1 394 ? 21.688 -11.844 -10.242 1 96.31 394 LEU B O 1
ATOM 6640 N N . CYS B 1 395 ? 22.25 -11.281 -12.336 1 92.88 395 CYS B N 1
ATOM 6641 C CA . CYS B 1 395 ? 22.844 -10.008 -11.922 1 92.88 395 CYS B CA 1
ATOM 6642 C C . CYS B 1 395 ? 21.766 -9.07 -11.367 1 92.88 395 CYS B C 1
ATOM 6644 O O . CYS B 1 395 ? 21.984 -8.414 -10.344 1 92.88 395 CYS B O 1
ATOM 6646 N N . ASP B 1 396 ? 20.703 -9.055 -12.047 1 89.06 396 ASP B N 1
ATOM 6647 C CA . ASP B 1 396 ? 19.578 -8.242 -11.578 1 89.06 396 ASP B CA 1
ATOM 6648 C C . ASP B 1 396 ? 19.078 -8.719 -10.219 1 89.06 396 ASP B C 1
ATOM 6650 O O . ASP B 1 396 ? 18.781 -7.914 -9.336 1 89.06 396 ASP B O 1
ATOM 6654 N N . ARG B 1 397 ? 19.031 -9.977 -10.117 1 90.12 397 ARG B N 1
ATOM 6655 C CA . ARG B 1 397 ? 18.609 -10.57 -8.852 1 90.12 397 ARG B CA 1
ATOM 6656 C C . ARG B 1 397 ? 19.578 -10.219 -7.73 1 90.12 397 ARG B C 1
ATOM 6658 O O . ARG B 1 397 ? 19.156 -9.891 -6.621 1 90.12 397 ARG B O 1
ATOM 6665 N N . LEU B 1 398 ? 20.812 -10.297 -8.016 1 88.69 398 LEU B N 1
ATOM 6666 C CA . LEU B 1 398 ? 21.844 -9.961 -7.039 1 88.69 398 LEU B CA 1
ATOM 6667 C C . LEU B 1 398 ? 21.688 -8.523 -6.559 1 88.69 398 LEU B C 1
ATOM 6669 O O . LEU B 1 398 ? 21.781 -8.25 -5.359 1 88.69 398 LEU B O 1
ATOM 6673 N N . GLN B 1 399 ? 21.375 -7.695 -7.434 1 82.44 399 GLN B N 1
ATOM 6674 C CA . GLN B 1 399 ? 21.25 -6.273 -7.133 1 82.44 399 GLN B CA 1
ATOM 6675 C C . GLN B 1 399 ? 20 -5.996 -6.305 1 82.44 399 GLN B C 1
ATOM 6677 O O . GLN B 1 399 ? 20.016 -5.152 -5.406 1 82.44 399 GLN B O 1
ATOM 6682 N N . HIS B 1 400 ? 19 -6.773 -6.484 1 82.25 400 HIS B N 1
ATOM 6683 C CA . HIS B 1 400 ? 17.703 -6.379 -5.918 1 82.25 400 HIS B CA 1
ATOM 6684 C C . HIS B 1 400 ? 17.281 -7.324 -4.797 1 82.25 400 HIS B C 1
ATOM 6686 O O . HIS B 1 400 ? 16.219 -7.145 -4.199 1 82.25 400 HIS B O 1
ATOM 6692 N N . SER B 1 401 ? 18.125 -8.266 -4.516 1 87.69 401 SER B N 1
ATOM 6693 C CA . SER B 1 401 ? 17.828 -9.203 -3.438 1 87.69 401 SER B CA 1
ATOM 6694 C C . SER B 1 401 ? 18.844 -9.07 -2.301 1 87.69 401 SER B C 1
ATOM 6696 O O . SER B 1 401 ? 19.344 -10.078 -1.798 1 87.69 401 SER B O 1
ATOM 6698 N N . GLY B 1 402 ? 19.219 -7.816 -2.016 1 80.88 402 GLY B N 1
ATOM 6699 C CA . GLY B 1 402 ? 20.062 -7.543 -0.862 1 80.88 402 GLY B CA 1
ATOM 6700 C C . GLY B 1 402 ? 21.484 -8.047 -1.027 1 80.88 402 GLY B C 1
ATOM 6701 O O . GLY B 1 402 ? 22.094 -8.5 -0.062 1 80.88 402 GLY B O 1
ATOM 6702 N N . GLY B 1 403 ? 21.922 -8.211 -2.199 1 86.31 403 GLY B N 1
ATOM 6703 C CA . GLY B 1 403 ? 23.312 -8.57 -2.455 1 86.31 403 GLY B CA 1
ATOM 6704 C C . GLY B 1 403 ? 23.531 -10.062 -2.518 1 86.31 403 GLY B C 1
ATOM 6705 O O . GLY B 1 403 ? 24.672 -10.516 -2.621 1 86.31 403 GLY B O 1
ATOM 6706 N N . LEU B 1 404 ? 22.438 -10.812 -2.418 1 91.75 404 LEU B N 1
ATOM 6707 C CA . LEU B 1 404 ? 22.484 -12.266 -2.572 1 91.75 404 LEU B CA 1
ATOM 6708 C C . LEU B 1 404 ? 21.5 -12.727 -3.652 1 91.75 404 LEU B C 1
ATOM 6710 O O . LEU B 1 404 ? 20.469 -12.109 -3.863 1 91.75 404 LEU B O 1
ATOM 6714 N N . VAL B 1 405 ? 21.844 -13.766 -4.328 1 93.81 405 VAL B N 1
ATOM 6715 C CA . VAL B 1 405 ? 20.984 -14.273 -5.391 1 93.81 405 VAL B CA 1
ATOM 6716 C C . VAL B 1 405 ? 19.766 -14.977 -4.777 1 93.81 405 VAL B C 1
ATOM 6718 O O . VAL B 1 405 ? 18.672 -14.922 -5.332 1 93.81 405 VAL B O 1
ATOM 6721 N N . ARG B 1 406 ? 20.016 -15.641 -3.598 1 95.69 406 ARG B N 1
ATOM 6722 C CA . ARG B 1 406 ? 18.953 -16.344 -2.871 1 95.69 406 ARG B CA 1
ATOM 6723 C C . ARG B 1 406 ? 18.219 -17.312 -3.781 1 95.69 406 ARG B C 1
ATOM 6725 O O . ARG B 1 406 ? 16.984 -17.25 -3.881 1 95.69 406 ARG B O 1
ATOM 6732 N N . MET B 1 407 ? 18.938 -18.203 -4.352 1 97.25 407 MET B N 1
ATOM 6733 C CA . MET B 1 407 ? 18.453 -19.125 -5.371 1 97.25 407 MET B CA 1
ATOM 6734 C C . MET B 1 407 ? 17.797 -20.344 -4.734 1 97.25 407 MET B C 1
ATOM 6736 O O . MET B 1 407 ? 18.469 -21.141 -4.078 1 97.25 407 MET B O 1
ATOM 6740 N N . PRO B 1 408 ? 16.484 -20.469 -4.906 1 97.81 408 PRO B N 1
ATOM 6741 C CA . PRO B 1 408 ? 15.883 -21.719 -4.461 1 97.81 408 PRO B CA 1
ATOM 6742 C C . PRO B 1 408 ? 16.188 -22.891 -5.398 1 97.81 408 PRO B C 1
ATOM 6744 O O . PRO B 1 408 ? 15.977 -22.781 -6.613 1 97.81 408 PRO B O 1
ATOM 6747 N N . LEU B 1 409 ? 16.672 -23.969 -4.871 1 98.12 409 LEU B N 1
ATOM 6748 C CA . LEU B 1 409 ? 16.969 -25.156 -5.66 1 98.12 409 LEU B CA 1
ATOM 6749 C C . LEU B 1 409 ? 16.422 -26.406 -4.984 1 98.12 409 LEU B C 1
ATOM 6751 O O . LEU B 1 409 ? 16.469 -26.516 -3.756 1 98.12 409 LEU B O 1
ATOM 6755 N N . PRO B 1 410 ? 15.867 -27.297 -5.824 1 98 410 PRO B N 1
ATOM 6756 C CA . PRO B 1 410 ? 15.461 -28.578 -5.238 1 98 410 PRO B CA 1
ATOM 6757 C C . PRO B 1 410 ? 16.656 -29.406 -4.773 1 98 410 PRO B C 1
ATOM 6759 O O . PRO B 1 410 ? 17.672 -29.469 -5.461 1 98 410 PRO B O 1
ATOM 6762 N N . THR B 1 411 ? 16.547 -30.016 -3.621 1 97.62 411 THR B N 1
ATOM 6763 C CA . THR B 1 411 ? 17.547 -30.891 -3.062 1 97.62 411 THR B CA 1
ATOM 6764 C C . THR B 1 411 ? 17.031 -32.344 -3.004 1 97.62 411 THR B C 1
ATOM 6766 O O . THR B 1 411 ? 17.688 -33.219 -2.414 1 97.62 411 THR B O 1
ATOM 6769 N N . GLY B 1 412 ? 15.969 -32.562 -3.473 1 96.38 412 GLY B N 1
ATOM 6770 C CA . GLY B 1 412 ? 15.164 -33.781 -3.604 1 96.38 412 GLY B CA 1
ATOM 6771 C C . GLY B 1 412 ? 13.742 -33.5 -4.039 1 96.38 412 GLY B C 1
ATOM 6772 O O . GLY B 1 412 ? 13.344 -32.344 -4.207 1 96.38 412 GLY B O 1
ATOM 6773 N N . LEU B 1 413 ? 13 -34.625 -4.27 1 96.44 413 LEU B N 1
ATOM 6774 C CA . LEU B 1 413 ? 11.609 -34.406 -4.637 1 96.44 413 LEU B CA 1
ATOM 6775 C C . LEU B 1 413 ? 10.812 -33.844 -3.467 1 96.44 413 LEU B C 1
ATOM 6777 O O . LEU B 1 413 ? 10.68 -34.5 -2.428 1 96.44 413 LEU B O 1
ATOM 6781 N N . GLY B 1 414 ? 10.391 -32.656 -3.668 1 96.19 414 GLY B N 1
ATOM 6782 C CA . GLY B 1 414 ? 9.578 -32 -2.645 1 96.19 414 GLY B CA 1
ATOM 6783 C C . GLY B 1 414 ? 10.406 -31.375 -1.536 1 96.19 414 GLY B C 1
ATOM 6784 O O . GLY B 1 414 ? 9.891 -31.094 -0.452 1 96.19 414 GLY B O 1
ATOM 6785 N N . ARG B 1 415 ? 11.664 -31.234 -1.739 1 96.06 415 ARG B N 1
ATOM 6786 C CA . ARG B 1 415 ? 12.594 -30.609 -0.809 1 96.06 415 ARG B CA 1
ATOM 6787 C C . ARG B 1 415 ? 13.469 -29.578 -1.521 1 96.06 415 ARG B C 1
ATOM 6789 O O . ARG B 1 415 ? 13.922 -29.812 -2.646 1 96.06 415 ARG B O 1
ATOM 6796 N N . ALA B 1 416 ? 13.672 -28.469 -0.818 1 97.12 416 ALA B N 1
ATOM 6797 C CA . ALA B 1 416 ? 14.453 -27.406 -1.451 1 97.12 416 ALA B CA 1
ATOM 6798 C C . ALA B 1 416 ? 15.148 -26.547 -0.407 1 97.12 416 ALA B C 1
ATOM 6800 O O . ALA B 1 416 ? 14.781 -26.562 0.771 1 97.12 416 ALA B O 1
ATOM 6801 N N . GLU B 1 417 ? 16.125 -25.844 -0.761 1 96.19 417 GLU B N 1
ATOM 6802 C CA . GLU B 1 417 ? 16.875 -24.875 0.045 1 96.19 417 GLU B CA 1
ATOM 6803 C C . GLU B 1 417 ? 17.281 -23.672 -0.783 1 96.19 417 GLU B C 1
ATOM 6805 O O . GLU B 1 417 ? 17.109 -23.656 -2.006 1 96.19 417 GLU B O 1
ATOM 6810 N N . ILE B 1 418 ? 17.734 -22.641 -0.117 1 96.94 418 ILE B N 1
ATOM 6811 C CA . ILE B 1 418 ? 18.203 -21.422 -0.751 1 96.94 418 ILE B CA 1
ATOM 6812 C C . ILE B 1 418 ? 19.734 -21.438 -0.828 1 96.94 418 ILE B C 1
ATOM 6814 O O . ILE B 1 418 ? 20.406 -21.734 0.161 1 96.94 418 ILE B O 1
ATOM 6818 N N . PHE B 1 419 ? 20.25 -21.078 -1.967 1 96.75 419 PHE B N 1
ATOM 6819 C CA . PHE B 1 419 ? 21.688 -21.109 -2.18 1 96.75 419 PHE B CA 1
ATOM 6820 C C . PHE B 1 419 ? 22.203 -19.75 -2.633 1 96.75 419 PHE B C 1
ATOM 6822 O O . PHE B 1 419 ? 21.547 -19.078 -3.426 1 96.75 419 PHE B O 1
ATOM 6829 N N . ASN B 1 420 ? 23.375 -19.359 -2.201 1 95.38 420 ASN B N 1
ATOM 6830 C CA . ASN B 1 420 ? 23.922 -18.047 -2.512 1 95.38 420 ASN B CA 1
ATOM 6831 C C . ASN B 1 420 ? 25.328 -18.156 -3.086 1 95.38 420 ASN B C 1
ATOM 6833 O O . ASN B 1 420 ? 25.922 -17.141 -3.49 1 95.38 420 ASN B O 1
ATOM 6837 N N . ASP B 1 421 ? 25.922 -19.312 -3.242 1 91 421 ASP B N 1
ATOM 6838 C CA . ASP B 1 421 ? 27.344 -19.422 -3.549 1 91 421 ASP B CA 1
ATOM 6839 C C . ASP B 1 421 ? 27.562 -20.219 -4.84 1 91 421 ASP B C 1
ATOM 6841 O O . ASP B 1 421 ? 28.625 -20.828 -5.023 1 91 421 ASP B O 1
ATOM 6845 N N . THR B 1 422 ? 26.656 -20.172 -5.703 1 94.38 422 THR B N 1
ATOM 6846 C CA . THR B 1 422 ? 26.812 -20.891 -6.957 1 94.38 422 THR B CA 1
ATOM 6847 C C . THR B 1 422 ? 27.766 -20.141 -7.891 1 94.38 422 THR B C 1
ATOM 6849 O O . THR B 1 422 ? 27.547 -18.969 -8.195 1 94.38 422 THR B O 1
ATOM 6852 N N . ASP B 1 423 ? 28.797 -20.75 -8.289 1 94.25 423 ASP B N 1
ATOM 6853 C CA . ASP B 1 423 ? 29.781 -20.062 -9.117 1 94.25 423 ASP B CA 1
ATOM 6854 C C . ASP B 1 423 ? 29.375 -20.094 -10.586 1 94.25 423 ASP B C 1
ATOM 6856 O O . ASP B 1 423 ? 28.625 -20.969 -11.016 1 94.25 423 ASP B O 1
ATOM 6860 N N . GLU B 1 424 ? 30 -19.297 -11.391 1 95.62 424 GLU B N 1
ATOM 6861 C CA . GLU B 1 424 ? 29.656 -19.109 -12.797 1 95.62 424 GLU B CA 1
ATOM 6862 C C . GLU B 1 424 ? 29.984 -20.359 -13.609 1 95.62 424 GLU B C 1
ATOM 6864 O O . GLU B 1 424 ? 29.281 -20.688 -14.57 1 95.62 424 GLU B O 1
ATOM 6869 N N . GLY B 1 425 ? 31 -20.969 -13.273 1 97.31 425 GLY B N 1
ATOM 6870 C CA . GLY B 1 425 ? 31.359 -22.203 -13.977 1 97.31 425 GLY B CA 1
ATOM 6871 C C . GLY B 1 425 ? 30.312 -23.281 -13.867 1 97.31 425 GLY B C 1
ATOM 6872 O O . GLY B 1 425 ? 29.969 -23.922 -14.859 1 97.31 425 GLY B O 1
ATOM 6873 N N . THR B 1 426 ? 29.859 -23.469 -12.664 1 98.19 426 THR B N 1
ATOM 6874 C CA . THR B 1 426 ? 28.797 -24.453 -12.438 1 98.19 426 THR B CA 1
ATOM 6875 C C . THR B 1 426 ? 27.531 -24.078 -13.188 1 98.19 426 THR B C 1
ATOM 6877 O O . THR B 1 426 ? 26.875 -24.938 -13.781 1 98.19 426 THR B O 1
ATOM 6880 N N . LEU B 1 427 ? 27.203 -22.828 -13.195 1 98.44 427 LEU B N 1
ATOM 6881 C CA . LEU B 1 427 ? 26.062 -22.328 -13.945 1 98.44 427 LEU B CA 1
ATOM 6882 C C . LEU B 1 427 ? 26.188 -22.641 -15.43 1 98.44 427 LEU B C 1
ATOM 6884 O O . LEU B 1 427 ? 25.234 -23.109 -16.062 1 98.44 427 LEU B O 1
ATOM 6888 N N . PHE B 1 428 ? 27.344 -22.469 -15.922 1 98.44 428 PHE B N 1
ATOM 6889 C CA . PHE B 1 428 ? 27.578 -22.641 -17.359 1 98.44 428 PHE B CA 1
ATOM 6890 C C . PHE B 1 428 ? 27.562 -24.125 -17.719 1 98.44 428 PHE B C 1
ATOM 6892 O O . PHE B 1 428 ? 27 -24.5 -18.75 1 98.44 428 PHE B O 1
ATOM 6899 N N . ARG B 1 429 ? 28.172 -24.922 -16.906 1 98.5 429 ARG B N 1
ATOM 6900 C CA . ARG B 1 429 ? 28.156 -26.359 -17.188 1 98.5 429 ARG B CA 1
ATOM 6901 C C . ARG B 1 429 ? 26.734 -26.922 -17.188 1 98.5 429 ARG B C 1
ATOM 6903 O O . ARG B 1 429 ? 26.375 -27.703 -18.062 1 98.5 429 ARG B O 1
ATOM 6910 N N . ALA B 1 430 ? 26 -26.531 -16.203 1 98.56 430 ALA B N 1
ATOM 6911 C CA . ALA B 1 430 ? 24.594 -26.938 -16.156 1 98.56 430 ALA B CA 1
ATOM 6912 C C . ALA B 1 430 ? 23.844 -26.469 -17.391 1 98.56 430 ALA B C 1
ATOM 6914 O O . ALA B 1 430 ? 23.016 -27.188 -17.953 1 98.56 430 ALA B O 1
ATOM 6915 N N . PHE B 1 431 ? 24.141 -25.25 -17.781 1 98.44 431 PHE B N 1
ATOM 6916 C CA . PHE B 1 431 ? 23.484 -24.656 -18.938 1 98.44 431 PHE B CA 1
ATOM 6917 C C . PHE B 1 431 ? 23.797 -25.453 -20.203 1 98.44 431 PHE B C 1
ATOM 6919 O O . PHE B 1 431 ? 22.891 -25.75 -21 1 98.44 431 PHE B O 1
ATOM 6926 N N . GLU B 1 432 ? 25 -25.781 -20.375 1 97.62 432 GLU B N 1
ATOM 6927 C CA . GLU B 1 432 ? 25.422 -26.562 -21.531 1 97.62 432 GLU B CA 1
ATOM 6928 C C . GLU B 1 432 ? 24.75 -27.922 -21.578 1 97.62 432 GLU B C 1
ATOM 6930 O O . GLU B 1 432 ? 24.266 -28.344 -22.625 1 97.62 432 GLU B O 1
ATOM 6935 N N . LYS B 1 433 ? 24.75 -28.547 -20.438 1 97.38 433 LYS B N 1
ATOM 6936 C CA . LYS B 1 433 ? 24.109 -29.844 -20.375 1 97.38 433 LYS B CA 1
ATOM 6937 C C . LYS B 1 433 ? 22.609 -29.75 -20.656 1 97.38 433 LYS B C 1
ATOM 6939 O O . LYS B 1 433 ? 22.047 -30.594 -21.359 1 97.38 433 LYS B O 1
ATOM 6944 N N . TRP B 1 434 ? 22.016 -28.75 -20.031 1 98.12 434 TRP B N 1
ATOM 6945 C CA . TRP B 1 434 ? 20.609 -28.484 -20.234 1 98.12 434 TRP B CA 1
ATOM 6946 C C . TRP B 1 434 ? 20.297 -28.281 -21.719 1 98.12 434 TRP B C 1
ATOM 6948 O O . TRP B 1 434 ? 19.359 -28.875 -22.25 1 98.12 434 TRP B O 1
ATOM 6958 N N . CYS B 1 435 ? 21.094 -27.484 -22.422 1 96.88 435 CYS B N 1
ATOM 6959 C CA . CYS B 1 435 ? 20.906 -27.25 -23.844 1 96.88 435 CYS B CA 1
ATOM 6960 C C . CYS B 1 435 ? 21.141 -28.516 -24.656 1 96.88 435 CYS B C 1
ATOM 6962 O O . CYS B 1 435 ? 20.375 -28.828 -25.562 1 96.88 435 CYS B O 1
ATOM 6964 N N . ASP B 1 436 ? 22.141 -29.156 -24.375 1 95.31 436 ASP B N 1
ATOM 6965 C CA . ASP B 1 436 ? 22.516 -30.359 -25.125 1 95.31 436 ASP B CA 1
ATOM 6966 C C . ASP B 1 436 ? 21.422 -31.406 -25.062 1 95.31 436 ASP B C 1
ATOM 6968 O O . ASP B 1 436 ? 21.109 -32.062 -26.062 1 9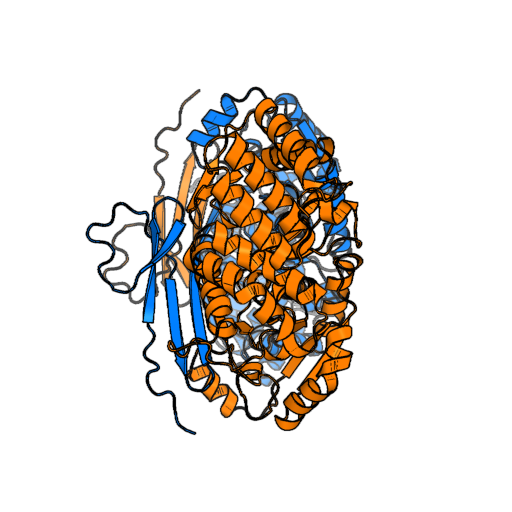5.31 436 ASP B O 1
ATOM 6972 N N . GLU B 1 437 ? 20.891 -31.547 -23.891 1 95.25 437 GLU B N 1
ATOM 6973 C CA . GLU B 1 437 ? 19.938 -32.625 -23.672 1 95.25 437 GLU B CA 1
ATOM 6974 C C . GLU B 1 437 ? 18.531 -32.219 -24.109 1 95.25 437 GLU B C 1
ATOM 6976 O O . GLU B 1 437 ? 17.75 -33.062 -24.562 1 95.25 437 GLU B O 1
ATOM 6981 N N . LEU B 1 438 ? 18.172 -30.953 -23.938 1 95 438 LEU B N 1
ATOM 6982 C CA . LEU B 1 438 ? 16.766 -30.609 -24.062 1 95 438 LEU B CA 1
ATOM 6983 C C . LEU B 1 438 ? 16.516 -29.766 -25.297 1 95 438 LEU B C 1
ATOM 6985 O O . LEU B 1 438 ? 15.375 -29.641 -25.75 1 95 438 LEU B O 1
ATOM 6989 N N . SER B 1 439 ? 17.531 -29.047 -25.875 1 87 439 SER B N 1
ATOM 6990 C CA . SER B 1 439 ? 17.312 -28.188 -27.047 1 87 439 SER B CA 1
ATOM 6991 C C . SER B 1 439 ? 16.953 -29.031 -28.266 1 87 439 SER B C 1
ATOM 6993 O O . SER B 1 439 ? 16.188 -28.578 -29.125 1 87 439 SER B O 1
ATOM 6995 N N . THR B 1 440 ? 17.719 -30.172 -28.547 1 71.06 440 THR B N 1
ATOM 6996 C CA . THR B 1 440 ? 17.594 -30.984 -29.75 1 71.06 440 THR B CA 1
ATOM 6997 C C . THR B 1 440 ? 16.375 -31.891 -29.672 1 71.06 440 THR B C 1
ATOM 6999 O O . THR B 1 440 ? 16.047 -32.594 -30.625 1 71.06 440 THR B O 1
ATOM 7002 N N . GLY B 1 441 ? 15.477 -31.562 -28.656 1 64.25 441 GLY B N 1
ATOM 7003 C CA . GLY B 1 441 ? 14.352 -32.469 -28.516 1 64.25 441 GLY B CA 1
ATOM 7004 C C . GLY B 1 441 ? 14.766 -33.906 -28.297 1 64.25 441 GLY B C 1
ATOM 7005 O O . GLY B 1 441 ? 13.992 -34.844 -28.562 1 64.25 441 GLY B O 1
ATOM 7006 N N . SER B 1 442 ? 16.031 -34.156 -28.016 1 49.59 442 SER B N 1
ATOM 7007 C CA . SER B 1 442 ? 16.578 -35.531 -27.938 1 49.59 442 SER B CA 1
ATOM 7008 C C . SER B 1 442 ? 15.914 -36.312 -26.828 1 49.59 442 SER B C 1
ATOM 7010 O O . SER B 1 442 ? 15.969 -37.562 -26.828 1 49.59 442 SER B O 1
ATOM 7012 N N . LEU B 1 443 ? 15.508 -35.594 -25.812 1 54.84 443 LEU B N 1
ATOM 7013 C CA . LEU B 1 443 ? 14.852 -36.438 -24.797 1 54.84 443 LEU B CA 1
ATOM 7014 C C . LEU B 1 443 ? 13.508 -36.938 -25.297 1 54.84 443 LEU B C 1
ATOM 7016 O O . LEU B 1 443 ? 12.789 -37.625 -24.578 1 54.84 443 LEU B O 1
ATOM 7020 N N . ARG B 1 444 ? 13.164 -36.75 -26.641 1 43.09 444 ARG B N 1
ATOM 7021 C CA . ARG B 1 444 ? 11.93 -37.375 -27.109 1 43.09 444 ARG B CA 1
ATOM 7022 C C . ARG B 1 444 ? 12.125 -38.875 -27.359 1 43.09 444 ARG B C 1
ATOM 7024 O O . ARG B 1 444 ? 13.141 -39.281 -27.922 1 43.09 444 ARG B O 1
#

Nearest PDB structures (foldseek):
  5tpr-assembly1_B  TM=9.229E-01  e=6.294E-34  Trichormus variabilis ATCC 29413
  1nva-assembly1_B  TM=7.936E-01  e=1.578E-22  Aspergillus nidulans
  1nve-assembly1_A  TM=7.810E-01  e=4.008E-22  Aspergillus nidulans
  5hvn-assembly1_A-2  TM=7.851E-01  e=1.129E-21  Francisella tularensis subsp. tularensis SCHU S4
  1nrx-assembly1_B  TM=7.851E-01  e=4.568E-21  Aspergillus nidulans

pLDDT: mean 92.57, std 11.94, range [22.2, 98.94]

Organism: NCBI:txid2873325

Solvent-accessible surface area (backbone atoms only — not comparable to full-atom values): 45698 Å² total; per-residue (Å²): 129,86,68,85,65,80,60,72,64,46,59,24,40,34,33,35,56,83,88,37,49,38,75,38,77,64,88,67,64,80,73,83,58,96,43,60,69,48,88,19,39,41,31,38,36,66,58,99,63,33,44,36,38,39,40,38,28,72,45,70,48,64,29,35,42,30,40,36,70,61,58,61,37,70,86,40,56,52,77,82,49,59,62,62,81,49,66,67,58,54,50,50,56,70,69,43,84,68,65,52,59,42,43,35,40,25,20,37,71,49,34,75,74,43,38,67,48,51,52,49,25,37,57,74,64,58,38,48,70,48,80,46,69,38,80,55,38,80,92,51,34,33,64,66,52,27,51,52,50,47,53,52,46,60,73,69,59,69,40,55,82,82,33,40,40,36,21,38,18,39,43,51,32,38,18,37,46,46,35,33,25,37,26,40,69,31,54,24,41,29,33,33,31,33,40,33,46,38,12,55,52,49,57,46,73,48,20,68,27,29,23,38,44,95,88,31,75,53,34,31,22,34,68,56,59,40,42,21,20,46,42,36,62,72,46,33,65,77,50,56,64,69,51,47,26,29,12,47,33,59,44,46,46,49,10,39,44,63,29,42,66,52,38,52,46,45,59,72,40,29,55,57,38,59,74,44,34,49,61,56,78,55,49,51,69,95,73,64,41,35,66,45,61,50,48,53,49,51,38,42,51,56,47,46,38,58,35,46,71,38,60,78,50,79,64,72,81,40,63,84,47,43,28,58,60,39,15,58,61,48,35,62,72,43,60,78,77,49,53,70,30,33,26,23,32,26,31,36,42,46,45,46,36,35,19,36,68,71,67,38,30,51,70,68,54,46,49,53,52,53,50,36,39,47,56,40,69,36,51,60,57,57,88,80,69,37,69,69,52,46,51,52,27,47,52,52,35,21,56,62,47,84,72,33,58,44,40,40,34,47,53,40,82,16,28,37,48,72,43,70,77,81,51,70,65,56,54,47,53,19,48,51,51,42,43,67,46,46,65,73,51,62,79,105,131,86,68,86,64,81,60,71,63,45,59,26,42,35,33,35,56,84,89,38,49,39,76,37,76,64,88,67,66,78,74,83,58,95,44,63,69,47,90,17,38,40,33,38,34,66,56,99,63,32,43,36,39,38,39,38,26,72,46,70,48,65,28,35,42,30,41,35,69,61,59,59,37,68,86,40,56,53,77,82,48,59,61,62,82,50,66,67,56,54,49,51,57,70,69,44,83,68,65,51,59,43,44,34,40,26,19,38,72,50,34,75,73,43,38,66,47,52,51,50,26,37,56,73,63,58,38,49,70,48,79,46,67,38,79,55,38,80,92,50,34,34,64,66,52,27,53,53,52,49,53,53,47,61,73,68,59,66,40,54,81,81,31,40,41,35,22,37,19,40,42,54,32,40,17,37,47,45,36,33,26,37,25,41,69,31,53,25,42,28,33,34,30,32,41,34,48,38,12,56,52,50,58,48,72,47,21,69,27,30,22,37,44,95,88,32,75,53,35,32,22,34,69,58,58,39,40,22,19,45,42,34,61,74,45,34,64,76,51,57,66,69,51,46,25,29,13,46,34,59,45,47,46,48,9,39,45,61,29,42,66,52,38,52,46,44,58,73,40,29,54,56,37,58,74,44,33,48,61,58,78,54,49,53,69,95,74,63,40,37,65,44,62,52,51,53,49,51,40,43,52,54,47,46,38,57,35,46,70,37,61,78,50,79,64,71,80,40,64,84,47,44,28,57,61,40,14,59,61,46,34,63,71,42,60,79,76,49,52,69,29,34,28,23,31,26,31,37,42,46,44,46,35,35,21,34,70,71,65,38,29,52,70,68,55,44,51,52,52,53,50,36,40,47,57,40,67,36,51,59,57,59,87,79,68,37,71,68,50,46,51,52,29,48,51,52,35,21,58,64,47,84,73,34,56,44,39,40,34,46,53,41,81,16,29,36,49,71,45,70,79,81,51,68,66,57,53,47,52,19,47,51,51,42,44,65,47,45,64,74,51,61,78,105

Secondary structure (DSSP, 8-state):
--------PEEEEEEEETTEEEEEESSGGGSS--SPEEEEEEEEEEETTEEEEEEEEEEEEEEEEEEES-TTSTT--HHHHTT---HHHHHHHHH--SPPEEEEEEEHHHHHHHHHHHHHHHHHTT-EEEEEEE---GGG-SHHHHHHHHHHHHHH---TTT--EEEEESHHHHHHHHHHHHHBTTT--EEEEE-SHHHHHTTTTS-EEEEEETTEEEEEEEE---SEEEEEGGGGGGS-HHHHHHHHHHHHHHHHHH-HHHHHHHHHHHHHHHHHTT-----BTTTTB-HHHHHHHHHHHHHHHHHGGGTT--S---GGGTT-SSHHHHHHHTTTTS-HHHHHHHHHHHHHHHHHHTTSS-HHHHHHHHHHHHHTT-----TT--HHHHHHHHHHHHHHTTT---EEEEEETTEEEEE----HHHHHHHHHHHHHHHTTSTT-/---------EEEEEEEETTEEEEEESSGGGSS--SPEEEEEEEEEEETTEEEEEEEEEEEEEEEEEEES-TTSTT--HHHHTT---HHHHHHHHH--SPPEEEEEEEHHHHHHHHHHHHHHHHHTT-EEEEEEE---GGG-SHHHHHHHHHHHHHH---TTT--EEEEESHHHHHHHHHHHHHBTTT--EEEEE-SHHHHHTTTTS-B--EEETTEEEEE--B---SEEEE-GGGGGGS-HHHHHHHHHHHHHHHHHH-HHHHHHHHHHHHHHHHHTT-----BTTTTB-HHHHHHHHHHHHHHHHHGGGTT--S---GGGTT-SSHHHHHHHSTTTS-HHHHHHHHHHHHHHHHHHTTSS-HHHHHHHHHHHHHTT-----TT--HHHHHHHHHHHHHHTTT---EEEEEETTEEEEE----HHHHHHHHHHHHHHHTTSTT-

Foldseek 3Di:
DPDDPVQPKWKWWWWDDPNDTDTDTDDPVVPPDPTDTFPKMWIWGQDPVGIDIDIDHDDDDDAEEDEDAPCLPLVHCCVPPVLPDDPVVVVVVVPDPDAAEAEEEEAQVCCVVCVVSNVCNCVVRVHHYDYHYDNQDLVPQDVVVLVVSLVVCVVSDDDQEPYAYEFEEALSRLQSSLQSNCPVVNHRAYEYEYLFLQCLQPNQQAQWHAGDDPLFGRPDTDRGHHSYYYYYLVSLVPDDLVRNLLNVLLLVLQQLAANVVLLVLLLVCLLVCSVCSLVDCDLPDPVRDSSSVVSSVVSNVSVNVQCVVQRPCPPVQGSSCQLVQLLRLVVSVDPPPDDSSLSSQLSNLLLLLLCVLVVLDPPVQSVSSVVSSVSNVHANDDPVSDVVSNVVSQVVCCVPRVNFSQHWHGSGRRHIGTDGDDDPVSSVVSVVVSCVCRVVVNVD/DPDDPPQPKWKWWWWDDPNDIDTDTDDPPVPPDPTDTFPKMWIWGQDPVGIDIDIGHDDDDDAEEAEDAPCLPLVHCCVPPVLPDDPVVVVVVVPDPDAAEAEEEEAQVCCVVCVVSNVVNCVVRVHHYDYHYDNQDLVPQDVVVLVVSLVVCVVSDDDQEPYAYEFEEALSRLQSSLQSCCPVVNHRAYEYEYLFLQCLQPNQQAQWHAGDDPLFGRPDTDRGHHSYYYYYLVSLVPDDLVRNLLNVLLLVLQQLAANVVLLVLLLVCLLVCSVCSLVDCDLPDPVRDSSSVVSSVVSNVSVNVQCVVQRPCPPVLGSSCQLVQLLRLVVSVDPPPDDSSLSSQLSNLLLLLLCVLVVLDPPVQSVSSVVSSVSNVHANDDPSSDVVSNVVSQVVCCVPSVNFSQHWHGSGRRHIGTDGDDDPVSSVVSVVVSCVCRVVVNVD